Protein AF-0000000078679026 (afdb_homodimer)

Foldseek 3Di:
DWWWKWKAQAFPRDHDIDIDTAKWQFPQPDWHFQWIKMATAWAKKWWAQAGRRDHAIDIDAHGIDRTDGQPPPPPPPDDDDDPDRPRDRDGHGTGIMHRFGHDLDFWKKWFAQAFPRDHDIDMDGFWWQFPDDPPDFRFTAWMATQDAKKWWAQAGRNDHDIFIDHGDIGGGPVSRPDPGRGTTTMHGHGTDFAEFAAALQWWKWWAQAFQRDHDIAIDRFWDQFLQDDPPPPVDPDPPVRDRHPFTFWMATQHAKKKWAQDGRRAHAIFTDYHGIGRGPVSRPDPGRGTTIMGGDRFDAPQWWKWFFQAFQRPPPTGFDIDRFWDQFQVVVVGDQFTFKMATQGAKKWFAQDGSRDHGIFIDHHDIGRGPVSRRDPGRGTTIMGGYHYPVVPDFQFWWKKFAQAFQRDHDIDIDGAWFQFDDPPGFGFWMATRGAKKKWALDGRRDDFIFIDDHDTGRGNVSSQDPDSPRGTTTMHTDDDFQWQWKKWFAQDFQRDHDIDMDRFWFQFQVVVVHFFFTFWMFTQGAKKKWALAGRRHHTIDIDHGDTGRGVCVVRVRGGTTIMGGDDDDKFKKWKAQPPVRFIWFWDDDPVCQLPIFTFGHHDPVDQRRIWIRDNQWIAGSVGRQWTKAWNDPDDAAFTGIGIDNPPPDPGWGWGADPQAWIATPVHRQWTWFQCADDDPRRGGIGIHGDDPPDSRRGIDMDTD/DWWWKWKAQDFPRDHDIDIDTAKWQFDQPDWHFQWIKMATAWAKKWWAQAGRRDHAIDIDAHGIDRTDGQPPPPPPPDDDDDPDSPRDRDGHGTGIMHRFGHDLDFWKKWFAQAFPRDHDIDMDGFWWQFPDDPPDFRFGAWMATQDAKKWWAQAGRNDHDIFIDHGDIGRGPVSRPDPGRGTTTMHGHGTDFAEFAAALQWWKWWAQAFQRDHDIAIDRFWDQFLQDDPPPPVDDDPPVRDRHPFTFWMATQHAKKKWAQDGRRAHAIFTDYHGIGRGPVSRPDPGRGTTIMGGDRFDAPQWWKWFFQAFQRPPVTGFDIDRFWDQFQVVVVGDQQTFKMATQHAKKWFAQDGSNDHGIFIDHHDIGRGPVSRRDPGRGTTIMGGYHYPVVPDFQFWWKKFAQAFQRDHDIDIDRAWFQFDDPPGFGFWMATRGAKKKWALDGRRDDFIFIDDHDTGRGNVSSQDPDSPRGTTTMHTDDDFQWQWKKWFAQDFQRDHDIDMDRFWDQFQVVVVHFFFTFWMFTQGAKKKWALAGRRHHTIDIDHGDTGRGVCVVRVRGGTTIMGGDDDDKFKKWKAQPPVRFIWFWDDDPVCQLPIFTFGHHDPVDQRRIWIRDNQWIAGSVGRQWTKAWNDPDDDAFTGIGIDNPPVDPGWGWGADPQAWIATPVHRQWTWFQCADPDPRRGGIGIHGDDPPDSRRGIDMDTD

Radius of gyration: 40.66 Å; Cα contacts (8 Å, |Δi|>4): 3890; chains: 2; bounding box: 80×134×99 Å

Nearest PDB structures (foldseek):
  6fd8-assembly1_A  TM=9.374E-01  e=1.494E-13  Homo sapiens
  7n37-assembly1_A  TM=9.014E-01  e=2.700E-13  Homo sapiens
  7n39-assembly2_B  TM=5.001E-01  e=2.108E-14  Homo sapiens
  1zwo-assembly1_A  TM=4.828E-01  e=8.263E-14  Mus musculus
  7n38-assembly1_A  TM=4.940E-01  e=3.391E-13  Homo sapiens

Structure (mmCIF, N/CA/C/O backbone):
data_AF-0000000078679026-model_v1
#
loop_
_entity.id
_entity.type
_entity.pdbx_description
1 polymer "Beta/gamma crystallin 'Greek key' domain-containing protein"
#
loop_
_atom_site.group_PDB
_atom_site.id
_atom_site.type_symbol
_atom_site.label_atom_id
_atom_site.label_alt_id
_atom_site.label_comp_id
_atom_site.label_asym_id
_atom_site.label_entity_id
_atom_site.label_seq_id
_atom_site.pdbx_PDB_ins_code
_atom_site.Cartn_x
_atom_site.Cartn_y
_atom_site.Cartn_z
_atom_site.occupancy
_atom_site.B_iso_or_equiv
_atom_site.auth_seq_id
_atom_site.auth_comp_id
_atom_site.auth_asym_id
_atom_site.auth_atom_id
_atom_site.pdbx_PDB_model_num
ATOM 1 N N . ARG A 1 1 ? 1.702 41.5 11.375 1 86.31 1 ARG A N 1
ATOM 2 C CA . ARG A 1 1 ? 0.765 40.375 11.43 1 86.31 1 ARG A CA 1
ATOM 3 C C . ARG A 1 1 ? -0.633 40.844 11.812 1 86.31 1 ARG A C 1
ATOM 5 O O . ARG A 1 1 ? -0.782 41.781 12.609 1 86.31 1 ARG A O 1
ATOM 12 N N . PRO A 1 2 ? -1.555 40.25 11.188 1 88.06 2 PRO A N 1
ATOM 13 C CA . PRO A 1 2 ? -2.908 40.688 11.539 1 88.06 2 PRO A CA 1
ATOM 14 C C . PRO A 1 2 ? -3.328 40.219 12.938 1 88.06 2 PRO A C 1
ATOM 16 O O . PRO A 1 2 ? -2.941 39.156 13.391 1 88.06 2 PRO A O 1
ATOM 19 N N . GLY A 1 3 ? -4.027 41.125 13.617 1 88.38 3 GLY A N 1
ATOM 20 C CA . GLY A 1 3 ? -4.484 40.781 14.953 1 88.38 3 GLY A CA 1
ATOM 21 C C . GLY A 1 3 ? -5.926 40.312 14.992 1 88.38 3 GLY A C 1
ATOM 22 O O . GLY A 1 3 ? -6.727 40.688 14.133 1 88.38 3 GLY A O 1
ATOM 23 N N . LYS A 1 4 ? -6.18 39.5 15.961 1 90.69 4 LYS A N 1
ATOM 24 C CA . LYS A 1 4 ? -7.539 39 16.188 1 90.69 4 LYS A CA 1
ATOM 25 C C . LYS A 1 4 ? -7.773 38.688 17.656 1 90.69 4 LYS A C 1
ATOM 27 O O . LYS A 1 4 ? -6.996 37.938 18.266 1 90.69 4 LYS A O 1
ATOM 32 N N . MET A 1 5 ? -8.789 39.312 18.188 1 91.62 5 MET A N 1
ATOM 33 C CA . MET A 1 5 ? -9.18 39.062 19.562 1 91.62 5 MET A CA 1
ATOM 34 C C . MET A 1 5 ? -10.703 38.969 19.688 1 91.62 5 MET A C 1
ATOM 36 O O . MET A 1 5 ? -11.43 39.656 18.969 1 91.62 5 MET A O 1
ATOM 40 N N . VAL A 1 6 ? -11.141 38.125 20.578 1 91.56 6 VAL A N 1
ATOM 41 C CA . VAL A 1 6 ? -12.578 37.969 20.812 1 91.56 6 VAL A CA 1
ATOM 42 C C . VAL A 1 6 ? -12.898 38.25 22.281 1 91.56 6 VAL A C 1
ATOM 44 O O . VAL A 1 6 ? -12.328 37.594 23.172 1 91.56 6 VAL A O 1
ATOM 47 N N . ILE A 1 7 ? -13.758 39.156 22.516 1 92.56 7 ILE A N 1
ATOM 48 C CA . ILE A 1 7 ? -14.188 39.5 23.859 1 92.56 7 ILE A CA 1
ATOM 49 C C . ILE A 1 7 ? -15.578 38.906 24.125 1 92.56 7 ILE A C 1
ATOM 51 O O . ILE A 1 7 ? -16.5 39.156 23.344 1 92.56 7 ILE A O 1
ATOM 55 N N . TYR A 1 8 ? -15.594 38.25 25.219 1 91.44 8 TYR A N 1
ATOM 56 C CA . TYR A 1 8 ? -16.875 37.656 25.578 1 91.44 8 TYR A CA 1
ATOM 57 C C . TYR A 1 8 ? -17.516 38.438 26.719 1 91.44 8 TYR A C 1
ATOM 59 O O . TYR A 1 8 ? -16.844 38.844 27.672 1 91.44 8 TYR A O 1
ATOM 67 N N . GLU A 1 9 ? -18.734 38.531 26.672 1 89.5 9 GLU A N 1
ATOM 68 C CA . GLU A 1 9 ? -19.5 39.312 27.641 1 89.5 9 GLU A CA 1
ATOM 69 C C . GLU A 1 9 ? -19.422 38.719 29.031 1 89.5 9 GLU A C 1
ATOM 71 O O . GLU A 1 9 ? -19.422 39.438 30.031 1 89.5 9 GLU A O 1
ATOM 76 N N . HIS A 1 10 ? -19.375 37.406 29.078 1 87.44 10 HIS A N 1
ATOM 77 C CA . HIS A 1 10 ? -19.391 36.75 30.375 1 87.44 10 HIS A CA 1
ATOM 78 C C . HIS A 1 10 ? -18.047 36.062 30.641 1 87.44 10 HIS A C 1
ATOM 80 O O . HIS A 1 10 ? -17.219 35.938 29.75 1 87.44 10 HIS A O 1
ATOM 86 N N . ALA A 1 11 ? -17.984 35.625 31.922 1 84.06 11 ALA A N 1
ATOM 87 C CA . ALA A 1 11 ? -16.828 34.812 32.312 1 84.06 11 ALA A CA 1
ATOM 88 C C . ALA A 1 11 ? -16.922 33.438 31.672 1 84.06 11 ALA A C 1
ATOM 90 O O . ALA A 1 11 ? -18 33 31.266 1 84.06 11 ALA A O 1
ATOM 91 N N . GLN A 1 12 ? -15.859 32.781 31.484 1 82.44 12 GLN A N 1
ATOM 92 C CA . GLN A 1 12 ? -15.773 31.422 30.969 1 82.44 12 GLN A CA 1
ATOM 93 C C . GLN A 1 12 ? -16.234 31.359 29.531 1 82.44 12 GLN A C 1
ATOM 95 O O . GLN A 1 12 ? -16.938 30.422 29.141 1 82.44 12 GLN A O 1
ATOM 100 N N . PHE A 1 13 ? -16.094 32.469 28.812 1 84.38 13 PHE A N 1
ATOM 101 C CA . PHE A 1 13 ? -16.281 32.562 27.359 1 84.38 13 PHE A CA 1
ATOM 102 C C . PHE A 1 13 ? -17.75 32.406 27 1 84.38 13 PHE A C 1
ATOM 104 O O . PHE A 1 13 ? -18.078 31.781 25.984 1 84.38 13 PHE A O 1
ATOM 111 N N . GLY A 1 14 ? -18.594 32.781 27.906 1 82.56 14 GLY A N 1
ATOM 112 C CA . GLY A 1 14 ? -20.031 32.75 27.656 1 82.56 14 GLY A CA 1
ATOM 113 C C . GLY A 1 14 ? -20.594 34.094 27.203 1 82.56 14 GLY A C 1
ATOM 114 O O . GLY A 1 14 ? -19.891 35.094 27.234 1 82.56 14 GLY A O 1
ATOM 115 N N . GLY A 1 15 ? -21.703 34.062 26.562 1 84.62 15 GLY A N 1
ATOM 116 C CA . GLY A 1 15 ? -22.406 35.281 26.172 1 84.62 15 GLY A CA 1
ATOM 117 C C . GLY A 1 15 ? -22.109 35.719 24.75 1 84.62 15 GLY A C 1
ATOM 118 O O . GLY A 1 15 ? -21.719 34.875 23.906 1 84.62 15 GLY A O 1
ATOM 119 N N . GLU A 1 16 ? -22.312 37 24.547 1 88.88 16 GLU A N 1
ATOM 120 C CA . GLU A 1 16 ? -22.078 37.531 23.219 1 88.88 16 GLU A CA 1
ATOM 121 C C . GLU A 1 16 ? -20.594 37.75 22.953 1 88.88 16 GLU A C 1
ATOM 123 O O . GLU A 1 16 ? -19.859 38.156 23.844 1 88.88 16 GLU A O 1
ATOM 128 N N . ALA A 1 17 ? -20.219 37.375 21.781 1 90.56 17 ALA A N 1
ATOM 129 C CA . ALA A 1 17 ? -18.797 37.5 21.422 1 90.56 17 ALA A CA 1
ATOM 130 C C . ALA A 1 17 ? -18.578 38.656 20.484 1 90.56 17 ALA A C 1
ATOM 132 O O . ALA A 1 17 ? -19.328 38.844 19.516 1 90.56 17 ALA A O 1
ATOM 133 N N . PHE A 1 18 ? -17.625 39.531 20.828 1 91.38 18 PHE A N 1
ATOM 134 C CA . PHE A 1 18 ? -17.203 40.656 20 1 91.38 18 PHE A CA 1
ATOM 135 C C . PHE A 1 18 ? -15.836 40.406 19.391 1 91.38 18 PHE A C 1
ATOM 137 O O . PHE A 1 18 ? -14.836 40.312 20.109 1 91.38 18 PHE A O 1
ATOM 144 N N . GLN A 1 19 ? -15.797 40.344 18.141 1 90.75 19 GLN A N 1
ATOM 145 C CA . GLN A 1 19 ? -14.523 40.125 17.469 1 90.75 19 GLN A CA 1
ATOM 146 C C . GLN A 1 19 ? -13.859 41.438 17.078 1 90.75 19 GLN A C 1
ATOM 148 O O . GLN A 1 19 ? -14.492 42.312 16.516 1 90.75 19 GLN A O 1
ATOM 153 N N . ILE A 1 20 ? -12.625 41.625 17.484 1 91.62 20 ILE A N 1
ATOM 154 C CA . ILE A 1 20 ? -11.859 42.844 17.203 1 91.62 20 ILE A CA 1
ATOM 155 C C . ILE A 1 20 ? -10.609 42.469 16.406 1 91.62 20 ILE A C 1
ATOM 157 O O . ILE A 1 20 ? -9.859 41.562 16.781 1 91.62 20 ILE A O 1
ATOM 161 N N . CYS A 1 21 ? -10.352 43.219 15.328 1 89.88 21 CYS A N 1
ATOM 162 C CA . CYS A 1 21 ? -9.203 42.906 14.484 1 89.88 21 CYS A CA 1
ATOM 163 C C . CYS A 1 21 ? -8.289 44.125 14.336 1 89.88 21 CYS A C 1
ATOM 165 O O . CYS A 1 21 ? -7.156 44 13.875 1 89.88 21 CYS A O 1
ATOM 167 N N . GLN A 1 22 ? -8.828 45.188 14.727 1 87.44 22 GLN A N 1
ATOM 168 C CA . GLN A 1 22 ? -8.062 46.438 14.594 1 87.44 22 GLN A CA 1
ATOM 169 C C . GLN A 1 22 ? -8.234 47.312 15.828 1 87.44 22 GLN A C 1
ATOM 171 O O . GLN A 1 22 ? -8.969 46.969 16.75 1 87.44 22 GLN A O 1
ATOM 176 N N . ASP A 1 23 ? -7.477 48.406 15.781 1 91.06 23 ASP A N 1
ATOM 177 C CA . ASP A 1 23 ? -7.574 49.375 16.875 1 91.06 23 ASP A CA 1
ATOM 178 C C . ASP A 1 23 ? -8.984 49.969 16.969 1 91.06 23 ASP A C 1
ATOM 180 O O . ASP A 1 23 ? -9.617 50.219 15.938 1 91.06 23 ASP A O 1
ATOM 184 N N . VAL A 1 24 ? -9.43 50.031 18.172 1 93.06 24 VAL A N 1
ATOM 185 C CA . VAL A 1 24 ? -10.734 50.625 18.422 1 93.06 24 VAL A CA 1
ATOM 186 C C . VAL A 1 24 ? -10.578 51.844 19.344 1 93.06 24 VAL A C 1
ATOM 188 O O . VAL A 1 24 ? -10.234 51.719 20.516 1 93.06 24 VAL A O 1
ATOM 191 N N . GLU A 1 25 ? -10.852 52.938 18.875 1 93.31 25 GLU A N 1
ATOM 192 C CA . GLU A 1 25 ? -10.664 54.188 19.625 1 93.31 25 GLU A CA 1
ATOM 193 C C . GLU A 1 25 ? -11.758 54.344 20.688 1 93.31 25 GLU A C 1
ATOM 195 O O . GLU A 1 25 ? -11.523 54.906 21.75 1 93.31 25 GLU A O 1
ATOM 200 N N . ASN A 1 26 ? -12.883 54 20.281 1 93.19 26 ASN A N 1
ATOM 201 C CA . ASN A 1 26 ? -14 54.062 21.219 1 93.19 26 ASN A CA 1
ATOM 202 C C . ASN A 1 26 ? -14.75 52.75 21.328 1 93.19 26 ASN A C 1
ATOM 204 O O . ASN A 1 26 ? -15.531 52.406 20.438 1 93.19 26 ASN A O 1
ATOM 208 N N . ALA A 1 27 ? -14.555 52.031 22.328 1 90.5 27 ALA A N 1
ATOM 209 C CA . ALA A 1 27 ? -15.188 50.719 22.531 1 90.5 27 ALA A CA 1
ATOM 210 C C . ALA A 1 27 ? -16.219 50.781 23.641 1 90.5 27 ALA A C 1
ATOM 212 O O . ALA A 1 27 ? -16.609 49.75 24.203 1 90.5 27 ALA A O 1
ATOM 213 N N . THR A 1 28 ? -16.734 51.875 23.969 1 89.12 28 THR A N 1
ATOM 214 C CA . THR A 1 28 ? -17.641 52.062 25.094 1 89.12 28 THR A CA 1
ATOM 215 C C . THR A 1 28 ? -19.016 51.469 24.766 1 89.12 28 THR A C 1
ATOM 217 O O . THR A 1 28 ? -19.812 51.219 25.656 1 89.12 28 THR A O 1
ATOM 220 N N . THR A 1 29 ? -19.25 51.281 23.547 1 87.69 29 THR A N 1
ATOM 221 C CA . THR A 1 29 ? -20.562 50.781 23.125 1 87.69 29 THR A CA 1
ATOM 222 C C . THR A 1 29 ? -20.703 49.312 23.453 1 87.69 29 THR A C 1
ATOM 224 O O . THR A 1 29 ? -21.812 48.781 23.438 1 87.69 29 THR A O 1
ATOM 227 N N . MET A 1 30 ? -19.688 48.719 23.859 1 89.25 30 MET A N 1
ATOM 228 C CA . MET A 1 30 ? -19.766 47.281 24.156 1 89.25 30 MET A CA 1
ATOM 229 C C . MET A 1 30 ? -20.344 47.062 25.531 1 89.25 30 MET A C 1
ATOM 231 O O . MET A 1 30 ? -19.844 47.562 26.531 1 89.25 30 MET A O 1
ATOM 235 N N . LYS A 1 31 ? -21.359 46.312 25.656 1 87.25 31 LYS A N 1
ATOM 236 C CA . LYS A 1 31 ? -21.969 46 26.938 1 87.25 31 LYS A CA 1
ATOM 237 C C . LYS A 1 31 ? -21.359 44.719 27.516 1 87.25 31 LYS A C 1
ATOM 239 O O . LYS A 1 31 ? -21.5 43.625 26.938 1 87.25 31 LYS A O 1
ATOM 244 N N . LEU A 1 32 ? -20.688 44.938 28.656 1 90.19 32 LEU A N 1
ATOM 245 C CA . LEU A 1 32 ? -20 43.812 29.25 1 90.19 32 LEU A CA 1
ATOM 246 C C . LEU A 1 32 ? -20.422 43.625 30.703 1 90.19 32 LEU A C 1
ATOM 248 O O . LEU A 1 32 ? -21 44.531 31.312 1 90.19 32 LEU A O 1
ATOM 252 N N . CYS A 1 33 ? -20.188 42.469 31.172 1 87.62 33 CYS A N 1
ATOM 253 C CA . CYS A 1 33 ? -20.438 42.156 32.562 1 87.62 33 CYS A CA 1
ATOM 254 C C . CYS A 1 33 ? -19.234 42.5 33.438 1 87.62 33 CYS A C 1
ATOM 256 O O . CYS A 1 33 ? -18.203 42.906 32.938 1 87.62 33 CYS A O 1
ATOM 258 N N . PRO A 1 34 ? -19.359 42.5 34.719 1 86.19 34 PRO A N 1
ATOM 259 C CA . PRO A 1 34 ? -18.25 42.875 35.625 1 86.19 34 PRO A CA 1
ATOM 260 C C . PRO A 1 34 ? -17.047 41.938 35.438 1 86.19 34 PRO A C 1
ATOM 262 O O . PRO A 1 34 ? -15.898 42.375 35.625 1 86.19 34 PRO A O 1
ATOM 265 N N . VAL A 1 35 ? -17.375 40.719 35.125 1 89 35 VAL A N 1
ATOM 266 C CA . VAL A 1 35 ? -16.312 39.781 34.812 1 89 35 VAL A CA 1
ATOM 267 C C . VAL A 1 35 ? -16.453 39.25 33.406 1 89 35 VAL A C 1
ATOM 269 O O . VAL A 1 35 ? -17.531 38.75 33.031 1 89 35 VAL A O 1
ATOM 272 N N . ILE A 1 36 ? -15.336 39.5 32.656 1 89.69 36 ILE A N 1
ATOM 273 C CA . ILE A 1 36 ? -15.414 39.125 31.25 1 89.69 36 ILE A CA 1
ATOM 274 C C . ILE A 1 36 ? -14.32 38.094 30.953 1 89.69 36 ILE A C 1
ATOM 276 O O . ILE A 1 36 ? -13.453 37.844 31.781 1 89.69 36 ILE A O 1
ATOM 280 N N . SER A 1 37 ? -14.484 37.5 29.828 1 91 37 SER A N 1
ATOM 281 C CA . SER A 1 37 ? -13.461 36.594 29.312 1 91 37 SER A CA 1
ATOM 282 C C . SER A 1 37 ? -13.023 37 27.906 1 91 37 SER A C 1
ATOM 284 O O . SER A 1 37 ? -13.82 37.531 27.125 1 91 37 SER A O 1
ATOM 286 N N . VAL A 1 38 ? -11.742 36.906 27.688 1 91 38 VAL A N 1
ATOM 287 C CA . VAL A 1 38 ? -11.188 37.344 26.406 1 91 38 VAL A CA 1
ATOM 288 C C . VAL A 1 38 ? -10.305 36.219 25.844 1 91 38 VAL A C 1
ATOM 290 O O . VAL A 1 38 ? -9.594 35.531 26.578 1 91 38 VAL A O 1
ATOM 293 N N . LYS A 1 39 ? -10.43 36.031 24.562 1 89.25 39 LYS A N 1
ATOM 294 C CA . LYS A 1 39 ? -9.547 35.125 23.859 1 89.25 39 LYS A CA 1
ATOM 295 C C . LYS A 1 39 ? -8.742 35.844 22.781 1 89.25 39 LYS A C 1
ATOM 297 O O . LYS A 1 39 ? -9.297 36.312 21.781 1 89.25 39 LYS A O 1
ATOM 302 N N . VAL A 1 40 ? -7.496 35.938 23.047 1 90.31 40 VAL A N 1
ATOM 303 C CA . VAL A 1 40 ? -6.621 36.562 22.062 1 90.31 40 VAL A CA 1
ATOM 304 C C . VAL A 1 40 ? -6.043 35.469 21.141 1 90.31 40 VAL A C 1
ATOM 306 O O . VAL A 1 40 ? -5.332 34.594 21.594 1 90.31 40 VAL A O 1
ATOM 309 N N . ILE A 1 41 ? -6.293 35.562 19.938 1 86.19 41 ILE A N 1
ATOM 310 C CA . ILE A 1 41 ? -5.844 34.562 18.969 1 86.19 41 ILE A CA 1
ATOM 311 C C . ILE A 1 41 ? -4.5 34.969 18.375 1 86.19 41 ILE A C 1
ATOM 313 O O . ILE A 1 41 ? -3.582 34.156 18.266 1 86.19 41 ILE A O 1
ATOM 317 N N . ARG A 1 42 ? -4.453 36.219 17.969 1 89 42 ARG A N 1
ATOM 318 C CA . ARG A 1 42 ? -3.221 36.719 17.375 1 89 42 ARG A CA 1
ATOM 319 C C . ARG A 1 42 ? -2.908 38.125 17.859 1 89 42 ARG A C 1
ATOM 321 O O . ARG A 1 42 ? -3.791 39 17.891 1 89 42 ARG A O 1
ATOM 328 N N . GLY A 1 43 ? -1.651 38.281 18.25 1 88.12 43 GLY A N 1
ATOM 329 C CA . GLY A 1 43 ? -1.19 39.594 18.672 1 88.12 43 GLY A CA 1
ATOM 330 C C . GLY A 1 43 ? -1.336 39.844 20.156 1 88.12 43 GLY A C 1
ATOM 331 O O . GLY A 1 43 ? -1.94 39.031 20.859 1 88.12 43 GLY A O 1
ATOM 332 N N . CYS A 1 44 ? -0.708 40.969 20.562 1 92.12 44 CYS A N 1
ATOM 333 C CA . CYS A 1 44 ? -0.874 41.438 21.938 1 92.12 44 CYS A CA 1
ATOM 334 C C . CYS A 1 44 ? -1.688 42.719 21.984 1 92.12 44 CYS A C 1
ATOM 336 O O . CYS A 1 44 ? -1.484 43.625 21.156 1 92.12 44 CYS A O 1
ATOM 338 N N . TRP A 1 45 ? -2.6 42.719 22.922 1 93.25 45 TRP A N 1
ATOM 339 C CA . TRP A 1 45 ? -3.574 43.781 22.922 1 93.25 45 TRP A CA 1
ATOM 340 C C . TRP A 1 45 ? -3.568 44.531 24.25 1 93.25 45 TRP A C 1
ATOM 342 O O . TRP A 1 45 ? -3.18 43.969 25.281 1 93.25 45 TRP A O 1
ATOM 352 N N . LEU A 1 46 ? -3.945 45.781 24.234 1 93.88 46 LEU A N 1
ATOM 353 C CA . LEU A 1 46 ? -4.086 46.625 25.422 1 93.88 46 LEU A CA 1
ATOM 354 C C . LEU A 1 46 ? -5.5 47.188 25.531 1 93.88 46 LEU A C 1
ATOM 356 O O . LEU A 1 46 ? -6.051 47.688 24.547 1 93.88 46 LEU A O 1
ATOM 360 N N . LEU A 1 47 ? -6.09 47 26.656 1 93.12 47 LEU A N 1
ATOM 361 C CA . LEU A 1 47 ? -7.391 47.594 26.953 1 93.12 47 LEU A CA 1
ATOM 362 C C . LEU A 1 47 ? -7.238 48.875 27.797 1 93.12 47 LEU A C 1
ATOM 364 O O . LEU A 1 47 ? -6.531 48.844 28.797 1 93.12 47 LEU A O 1
ATOM 368 N N . TYR A 1 48 ? -7.883 49.906 27.344 1 92.5 48 TYR A N 1
ATOM 369 C CA . TYR A 1 48 ? -7.785 51.188 28.047 1 92.5 48 TYR A CA 1
ATOM 370 C C . TYR A 1 48 ? -9.102 51.5 28.734 1 92.5 48 TYR A C 1
ATOM 372 O O . TYR A 1 48 ? -10.18 51.188 28.234 1 92.5 48 TYR A O 1
ATOM 380 N N . GLU A 1 49 ? -9.016 52.156 29.75 1 89.38 49 GLU A N 1
ATOM 381 C CA . GLU A 1 49 ? -10.164 52.562 30.562 1 89.38 49 GLU A CA 1
ATOM 382 C C . GLU A 1 49 ? -11 53.625 29.859 1 89.38 49 GLU A C 1
ATOM 384 O O . GLU A 1 49 ? -12.234 53.594 29.938 1 89.38 49 GLU A O 1
ATOM 389 N N . LYS A 1 50 ? -10.406 54.531 29.203 1 92 50 LYS A N 1
ATOM 390 C CA . LYS A 1 50 ? -11.094 55.656 28.547 1 92 50 LYS A CA 1
ATOM 391 C C . LYS A 1 50 ? -10.906 55.594 27.031 1 92 50 LYS A C 1
ATOM 393 O O . LYS A 1 50 ? -9.992 54.938 26.547 1 92 50 LYS A O 1
ATOM 398 N N . PRO A 1 51 ? -11.844 56.25 26.438 1 93.19 51 PRO A N 1
ATOM 399 C CA . PRO A 1 51 ? -11.672 56.344 24.984 1 93.19 51 PRO A CA 1
ATOM 400 C C . PRO A 1 51 ? -10.438 57.156 24.578 1 93.19 51 PRO A C 1
ATOM 402 O O . PRO A 1 51 ? -9.984 58 25.328 1 93.19 51 PRO A O 1
ATOM 405 N N . GLY A 1 52 ? -9.859 56.875 23.484 1 92.88 52 GLY A N 1
ATOM 406 C CA . GLY A 1 52 ? -8.68 57.562 23 1 92.88 52 GLY A CA 1
ATOM 407 C C . GLY A 1 52 ? -7.383 57.031 23.562 1 92.88 52 GLY A C 1
ATOM 408 O O . GLY A 1 52 ? -6.43 57.781 23.781 1 92.88 52 GLY A O 1
ATOM 409 N N . PHE A 1 53 ? -7.398 55.844 23.938 1 92.25 53 PHE A N 1
ATOM 410 C CA . PHE A 1 53 ? -6.23 55.156 24.453 1 92.25 53 PHE A CA 1
ATOM 411 C C . PHE A 1 53 ? -5.652 55.844 25.672 1 92.25 53 PHE A C 1
ATOM 413 O O . PHE A 1 53 ? -4.445 56.094 25.734 1 92.25 53 PHE A O 1
ATOM 420 N N . GLN A 1 54 ? -6.59 56.219 26.516 1 88.56 54 GLN A N 1
ATOM 421 C CA . GLN A 1 54 ? -6.184 56.906 27.734 1 88.56 54 GLN A CA 1
ATOM 422 C C . GLN A 1 54 ? -6.648 56.156 28.984 1 88.56 54 GLN A C 1
ATOM 424 O O . GLN A 1 54 ? -7.5 55.281 28.891 1 88.56 54 GLN A O 1
ATOM 429 N N . GLY A 1 55 ? -5.875 56.406 30.125 1 85.31 55 GLY A N 1
ATOM 430 C CA . GLY A 1 55 ? -6.254 55.812 31.391 1 85.31 55 GLY A CA 1
ATOM 431 C C . GLY A 1 55 ? -5.426 54.594 31.766 1 85.31 55 GLY A C 1
ATOM 432 O O . GLY A 1 55 ? -4.328 54.406 31.234 1 85.31 55 GLY A O 1
ATOM 433 N N . ARG A 1 56 ? -6.023 53.75 32.688 1 87.75 56 ARG A N 1
ATOM 434 C CA . ARG A 1 56 ? -5.34 52.531 33.094 1 87.75 56 ARG A CA 1
ATOM 435 C C . ARG A 1 56 ? -5.418 51.438 32.031 1 87.75 56 ARG A C 1
ATOM 437 O O . ARG A 1 56 ? -6.352 51.438 31.219 1 87.75 56 ARG A O 1
ATOM 444 N N . VAL A 1 57 ? -4.426 50.719 32.094 1 89.69 57 VAL A N 1
ATOM 445 C CA . VAL A 1 57 ? -4.285 49.781 30.969 1 89.69 57 VAL A CA 1
ATOM 446 C C . VAL A 1 57 ? -4.254 48.344 31.469 1 89.69 57 VAL A C 1
ATOM 448 O O . VAL A 1 57 ? -3.729 48.062 32.562 1 89.69 57 VAL A O 1
ATOM 451 N N . ILE A 1 58 ? -4.914 47.438 30.719 1 89.38 58 ILE A N 1
ATOM 452 C CA . ILE A 1 58 ? -4.816 45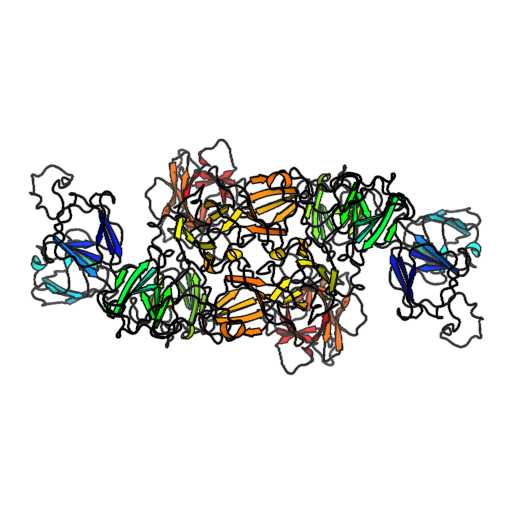.969 30.891 1 89.38 58 ILE A CA 1
ATOM 453 C C . ILE A 1 58 ? -4.133 45.344 29.688 1 89.38 58 ILE A C 1
ATOM 455 O O . ILE A 1 58 ? -4.547 45.562 28.547 1 89.38 58 ILE A O 1
ATOM 459 N N . ALA A 1 59 ? -3.117 44.656 29.953 1 91.5 59 ALA A N 1
ATOM 460 C CA . ALA A 1 59 ? -2.371 44 28.875 1 91.5 59 ALA A CA 1
ATOM 461 C C . ALA A 1 59 ? -2.811 42.562 28.688 1 91.5 59 ALA A C 1
ATOM 463 O O . ALA A 1 59 ? -3.016 41.844 29.672 1 91.5 59 ALA A O 1
ATOM 464 N N . LEU A 1 60 ? -3.045 42.219 27.422 1 91.5 60 LEU A N 1
ATOM 465 C CA . LEU A 1 60 ? -3.473 40.844 27.078 1 91.5 60 LEU A CA 1
ATOM 466 C C . LEU A 1 60 ? -2.479 40.188 26.141 1 91.5 60 LEU A C 1
ATOM 468 O O . LEU A 1 60 ? -2.088 40.781 25.125 1 91.5 60 LEU A O 1
ATOM 472 N N . GLU A 1 61 ? -2.047 39.031 26.484 1 89.31 61 GLU A N 1
ATOM 473 C CA . GLU A 1 61 ? -1.188 38.219 25.641 1 89.31 61 GLU A CA 1
ATOM 474 C C . GLU A 1 61 ? -1.995 37.156 24.891 1 89.31 61 GLU A C 1
ATOM 476 O O . GLU A 1 61 ? -3.199 37.031 25.109 1 89.31 61 GLU A O 1
ATOM 481 N N . GLU A 1 62 ? -1.308 36.5 23.984 1 88.12 62 GLU A N 1
ATOM 482 C CA . GLU A 1 62 ? -1.999 35.469 23.219 1 88.12 62 GLU A CA 1
ATOM 483 C C . GLU A 1 62 ? -2.434 34.312 24.109 1 88.12 62 GLU A C 1
ATOM 485 O O . GLU A 1 62 ? -1.678 33.875 24.984 1 88.12 62 GLU A O 1
ATOM 490 N N . GLY A 1 63 ? -3.689 33.906 23.859 1 83.25 63 GLY A N 1
ATOM 491 C CA . GLY A 1 63 ? -4.258 32.844 24.672 1 83.25 63 GLY A CA 1
ATOM 492 C C . GLY A 1 63 ? -5.574 33.219 25.312 1 83.25 63 GLY A C 1
ATOM 493 O O . GLY A 1 63 ? -6.035 34.344 25.188 1 83.25 63 GLY A O 1
ATOM 494 N N . PRO A 1 64 ? -6.125 32.281 25.969 1 85.5 64 PRO A N 1
ATOM 495 C CA . PRO A 1 64 ? -7.402 32.562 26.641 1 85.5 64 PRO A CA 1
ATOM 496 C C . PRO A 1 64 ? -7.223 33.156 28.031 1 85.5 64 PRO A C 1
ATOM 498 O O . PRO A 1 64 ? -6.316 32.75 28.766 1 85.5 64 PRO A O 1
ATOM 501 N N . THR A 1 65 ? -7.914 34.188 28.328 1 87.69 65 THR A N 1
ATOM 502 C CA . THR A 1 65 ? -8.039 34.75 29.656 1 87.69 65 THR A CA 1
ATOM 503 C C . THR A 1 65 ? -9.461 34.625 30.172 1 87.69 65 THR A C 1
ATOM 505 O O . THR A 1 65 ? -10.367 35.312 29.719 1 87.69 65 THR A O 1
ATOM 508 N N . GLU A 1 66 ? -9.586 33.844 31.094 1 84.06 66 GLU A N 1
ATOM 509 C CA . GLU A 1 66 ? -10.922 33.438 31.516 1 84.06 66 GLU A CA 1
ATOM 510 C C . GLU A 1 66 ? -11.586 34.531 32.375 1 84.06 66 GLU A C 1
ATOM 512 O O . GLU A 1 66 ? -12.805 34.688 32.344 1 84.06 66 GLU A O 1
ATOM 517 N N . GLN A 1 67 ? -10.742 35.125 33.219 1 83.88 67 GLN A N 1
ATOM 518 C CA . GLN A 1 67 ? -11.359 36.062 34.156 1 83.88 67 GLN A CA 1
ATOM 519 C C . GLN A 1 67 ? -10.648 37.406 34.156 1 83.88 67 GLN A C 1
ATOM 521 O O . GLN A 1 67 ? -9.461 37.469 34.5 1 83.88 67 GLN A O 1
ATOM 526 N N . ILE A 1 68 ? -11.312 38.344 33.688 1 85.31 68 ILE A N 1
ATOM 527 C CA . ILE A 1 68 ? -10.859 39.719 33.781 1 85.31 68 ILE A CA 1
ATOM 528 C C . ILE A 1 68 ? -11.883 40.531 34.531 1 85.31 68 ILE A C 1
ATOM 530 O O . ILE A 1 68 ? -12.984 40.812 34.031 1 85.31 68 ILE A O 1
ATOM 534 N N . ALA A 1 69 ? -11.5 40.781 35.719 1 81.69 69 ALA A N 1
ATOM 535 C CA . ALA A 1 69 ? -12.406 41.562 36.531 1 81.69 69 ALA A CA 1
ATOM 536 C C . ALA A 1 69 ? -12.203 43.062 36.312 1 81.69 69 ALA A C 1
ATOM 538 O O . ALA A 1 69 ? -11.141 43.5 35.875 1 81.69 69 ALA A O 1
ATOM 539 N N . ASN A 1 70 ? -13.25 43.812 36.531 1 77.75 70 ASN A N 1
ATOM 540 C CA . ASN A 1 70 ? -13.164 45.25 36.406 1 77.75 70 ASN A CA 1
ATOM 541 C C . ASN A 1 70 ? -12.211 45.844 37.438 1 77.75 70 ASN A C 1
ATOM 543 O O . ASN A 1 70 ? -12.578 46.031 38.594 1 77.75 70 ASN A O 1
ATOM 547 N N . MET A 1 71 ? -10.992 46.062 37.094 1 71.62 71 MET A N 1
ATOM 548 C CA . MET A 1 71 ? -9.953 46.562 38 1 71.62 71 MET A CA 1
ATOM 549 C C . MET A 1 71 ? -9.984 48.062 38.094 1 71.62 71 MET A C 1
ATOM 551 O O . MET A 1 71 ? -9.266 48.688 38.875 1 71.62 71 MET A O 1
ATOM 555 N N . TRP A 1 72 ? -10.812 48.75 37.344 1 73 72 TRP A N 1
ATOM 556 C CA . TRP A 1 72 ? -10.789 50.188 37.281 1 73 72 TRP A CA 1
ATOM 557 C C . TRP A 1 72 ? -11.758 50.812 38.281 1 73 72 TRP A C 1
ATOM 559 O O . TRP A 1 72 ? -11.766 52.031 38.469 1 73 72 TRP A O 1
ATOM 569 N N . VAL A 1 73 ? -12.586 50.062 38.812 1 65.62 73 VAL A N 1
ATOM 570 C CA . VAL A 1 73 ? -13.508 50.625 39.812 1 65.62 73 VAL A CA 1
ATOM 571 C C . VAL A 1 73 ? -12.789 50.844 41.125 1 65.62 73 VAL A C 1
ATOM 573 O O . VAL A 1 73 ? -12.039 49.969 41.594 1 65.62 73 VAL A O 1
ATOM 576 N N . ASP A 1 74 ? -12.562 52.094 41.438 1 57.59 74 ASP A N 1
ATOM 577 C CA . ASP A 1 74 ? -12 52.469 42.75 1 57.59 74 ASP A CA 1
ATOM 578 C C . ASP A 1 74 ? -12.609 51.625 43.875 1 57.59 74 ASP A C 1
ATOM 580 O O . ASP A 1 74 ? -13.828 51.594 44.031 1 57.59 74 ASP A O 1
ATOM 584 N N . GLN A 1 75 ? -12.164 50.531 44 1 49.31 75 GLN A N 1
ATOM 585 C CA . GLN A 1 75 ? -12.633 49.844 45.188 1 49.31 75 GLN A CA 1
ATOM 586 C C . GLN A 1 75 ? -12.68 50.75 46.406 1 49.31 75 GLN A C 1
ATOM 588 O O . GLN A 1 75 ? -11.672 51.375 46.75 1 49.31 75 GLN A O 1
ATOM 593 N N . GLU A 1 76 ? -13.703 51.406 46.594 1 43.62 76 GLU A N 1
ATOM 594 C CA . GLU A 1 76 ? -13.758 51.969 47.969 1 43.62 76 GLU A CA 1
ATOM 595 C C . GLU A 1 76 ? -13.086 51.031 48.969 1 43.62 76 GLU A C 1
ATOM 597 O O . GLU A 1 76 ? -13.367 49.844 49 1 43.62 76 GLU A O 1
ATOM 602 N N . THR A 1 77 ? -11.836 51.375 49.281 1 40.53 77 THR A N 1
ATOM 603 C CA . THR A 1 77 ? -11.203 50.75 50.438 1 40.53 77 THR A CA 1
ATOM 604 C C . THR A 1 77 ? -12.242 50.406 51.5 1 40.53 77 THR A C 1
ATOM 606 O O . THR A 1 77 ? -12.68 51.281 52.25 1 40.53 77 THR A O 1
ATOM 609 N N . GLY A 1 78 ? -13.328 49.875 51.188 1 36.62 78 GLY A N 1
ATOM 610 C CA . GLY A 1 78 ? -14.086 49.531 52.375 1 36.62 78 GLY A CA 1
ATOM 611 C C . GLY A 1 78 ? -13.219 48.969 53.5 1 36.62 78 GLY A C 1
ATOM 612 O O . GLY A 1 78 ? -12.031 48.719 53.281 1 36.62 78 GLY A O 1
ATOM 613 N N . THR A 1 79 ? -13.898 48.906 54.781 1 38.12 79 THR A N 1
ATOM 614 C CA . THR A 1 79 ? -13.492 48.469 56.094 1 38.12 79 THR A CA 1
ATOM 615 C C . THR A 1 79 ? -12.688 47.188 56.031 1 38.12 79 THR A C 1
ATOM 617 O O . THR A 1 79 ? -12.867 46.375 55.094 1 38.12 79 THR A O 1
ATOM 620 N N . SER A 1 80 ? -11.82 46.906 57.094 1 38.78 80 SER A N 1
ATOM 621 C CA . SER A 1 80 ? -10.828 45.969 57.531 1 38.78 80 SER A CA 1
ATOM 622 C C . SER A 1 80 ? -11.211 44.531 57.156 1 38.78 80 SER A C 1
ATOM 624 O O . SER A 1 80 ? -10.375 43.625 57.188 1 38.78 80 SER A O 1
ATOM 626 N N . GLY A 1 81 ? -12.406 44.062 57.562 1 36.59 81 GLY A N 1
ATOM 627 C CA . GLY A 1 81 ? -12.594 42.656 57.938 1 36.59 81 GLY A CA 1
ATOM 628 C C . GLY A 1 81 ? -12.617 41.719 56.75 1 36.59 81 GLY A C 1
ATOM 629 O O . GLY A 1 81 ? -12.68 40.5 56.938 1 36.59 81 GLY A O 1
ATOM 630 N N . GLN A 1 82 ? -13.555 41.969 55.75 1 39.94 82 GLN A N 1
ATOM 631 C CA . GLN A 1 82 ? -13.922 40.781 54.969 1 39.94 82 GLN A CA 1
ATOM 632 C C . GLN A 1 82 ? -12.852 40.469 53.938 1 39.94 82 GLN A C 1
ATOM 634 O O . GLN A 1 82 ? -12.32 41.344 53.281 1 39.94 82 GLN A O 1
ATOM 639 N N . LEU A 1 83 ? -12.281 39.219 53.969 1 41.84 83 LEU A N 1
ATOM 640 C CA . LEU A 1 83 ? -11.203 38.5 53.281 1 41.84 83 LEU A CA 1
ATOM 641 C C . LEU A 1 83 ? -11.258 38.781 51.781 1 41.84 83 LEU A C 1
ATOM 643 O O . LEU A 1 83 ? -10.227 39 51.156 1 41.84 83 LEU A O 1
ATOM 647 N N . MET A 1 84 ? -12.242 37.906 51.156 1 45.69 84 MET A N 1
ATOM 648 C CA . MET A 1 84 ? -12.125 37.781 49.719 1 45.69 84 MET A CA 1
ATOM 649 C C . MET A 1 84 ? -12.578 39.062 49 1 45.69 84 MET A C 1
ATOM 651 O O . MET A 1 84 ? -13.625 39.625 49.344 1 45.69 84 MET A O 1
ATOM 655 N N . PRO A 1 85 ? -11.781 39.875 48.5 1 49.91 85 PRO A N 1
ATOM 656 C CA . PRO A 1 85 ? -12.172 41.125 47.812 1 49.91 85 PRO A CA 1
ATOM 657 C C . PRO A 1 85 ? -13.477 40.969 47.031 1 49.91 85 PRO A C 1
ATOM 659 O O . PRO A 1 85 ? -13.711 39.938 46.406 1 49.91 85 PRO A O 1
ATOM 662 N N . PRO A 1 86 ? -14.633 41.5 47.438 1 52.84 86 PRO A N 1
ATOM 663 C CA . PRO A 1 86 ? -15.938 41.375 46.781 1 52.84 86 PRO A CA 1
ATOM 664 C C . PRO A 1 86 ? -15.844 41.5 45.281 1 52.84 86 PRO A C 1
ATOM 666 O O . PRO A 1 86 ? -15.008 42.25 44.781 1 52.84 86 PRO A O 1
ATOM 669 N N . VAL A 1 87 ? -16.328 40.5 44.469 1 58.25 87 VAL A N 1
ATOM 670 C CA . VAL A 1 87 ? -16.484 40.5 43.031 1 58.25 87 VAL A CA 1
ATOM 671 C C . VAL A 1 87 ? -17.156 41.812 42.594 1 58.25 87 VAL A C 1
ATOM 673 O O . VAL A 1 87 ? -18.203 42.188 43.125 1 58.25 87 VAL A O 1
ATOM 676 N N . PRO A 1 88 ? -16.469 42.719 42 1 63.88 88 PRO A N 1
ATOM 677 C CA . PRO A 1 88 ? -17.062 44 41.562 1 63.88 88 PRO A CA 1
ATOM 678 C C . PRO A 1 88 ? -18.391 43.812 40.844 1 63.88 88 PRO A C 1
ATOM 680 O O . PRO A 1 88 ? -18.578 42.844 40.125 1 63.88 88 PRO A O 1
ATOM 683 N N . THR A 1 89 ? -19.484 44.375 41.281 1 72.44 89 THR A N 1
ATOM 684 C CA . THR A 1 89 ? -20.828 44.312 40.719 1 72.44 89 THR A CA 1
ATOM 685 C C . THR A 1 89 ? -20.984 45.281 39.562 1 72.44 89 THR A C 1
ATOM 687 O O . THR A 1 89 ? -21.969 45.188 38.812 1 72.44 89 THR A O 1
ATOM 690 N N . THR A 1 90 ? -19.984 46.188 39.312 1 80.88 90 THR A N 1
ATOM 691 C CA . THR A 1 90 ? -20.141 47.156 38.25 1 80.88 90 THR A CA 1
ATOM 692 C C . THR A 1 90 ? -19.625 46.562 36.938 1 80.88 90 THR A C 1
ATOM 694 O O . THR A 1 90 ? -18.531 46 36.875 1 80.88 90 THR A O 1
ATOM 697 N N . PRO A 1 91 ? -20.469 46.812 36 1 86.06 91 PRO A N 1
ATOM 698 C CA . PRO A 1 91 ? -20.047 46.281 34.719 1 86.06 91 PRO A CA 1
ATOM 699 C C . PRO A 1 91 ? -1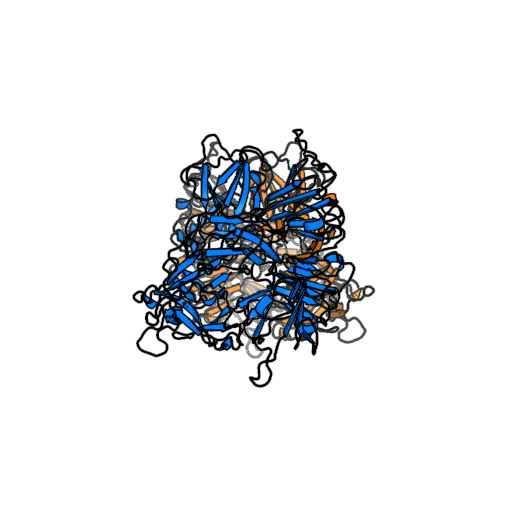8.75 46.906 34.188 1 86.06 91 PRO A C 1
ATOM 701 O O . PRO A 1 91 ? -18.5 48.094 34.469 1 86.06 91 PRO A O 1
ATOM 704 N N . LEU A 1 92 ? -18 46.156 33.562 1 86.81 92 LEU A N 1
ATOM 705 C CA . LEU A 1 92 ? -16.734 46.625 33 1 86.81 92 LEU A CA 1
ATOM 706 C C . LEU A 1 92 ? -16.969 47.406 31.719 1 86.81 92 LEU A C 1
ATOM 708 O O . LEU A 1 92 ? -17.672 46.969 30.812 1 86.81 92 LEU A O 1
ATOM 712 N N . VAL A 1 93 ? -16.5 48.625 31.688 1 88 93 VAL A N 1
ATOM 713 C CA . VAL A 1 93 ? -16.594 49.438 30.5 1 88 93 VAL A CA 1
ATOM 714 C C . VAL A 1 93 ? -15.195 49.688 29.922 1 88 93 VAL A C 1
ATOM 716 O O . VAL A 1 93 ? -14.336 50.281 30.562 1 88 93 VAL A O 1
ATOM 719 N N . ILE A 1 94 ? -15.016 49.188 28.672 1 90.81 94 ILE A N 1
ATOM 720 C CA . ILE A 1 94 ? -13.734 49.375 28 1 90.81 94 ILE A CA 1
ATOM 721 C C . ILE A 1 94 ? -13.781 50.656 27.156 1 90.81 94 ILE A C 1
ATOM 723 O O . ILE A 1 94 ? -14.672 50.844 26.328 1 90.81 94 ILE A O 1
ATOM 727 N N . GLY A 1 95 ? -12.859 51.5 27.312 1 91.19 95 GLY A N 1
ATOM 728 C CA . GLY A 1 95 ? -12.82 52.75 26.562 1 91.19 95 GLY A CA 1
ATOM 729 C C . GLY A 1 95 ? -12.281 52.562 25.156 1 91.19 95 GLY A C 1
ATOM 730 O O . GLY A 1 95 ? -12.898 53.031 24.188 1 91.19 95 GLY A O 1
ATOM 731 N N . SER A 1 96 ? -11.141 52.062 25.141 1 93.06 96 SER A N 1
ATOM 732 C CA . SER A 1 96 ? -10.5 51.844 23.844 1 93.06 96 SER A CA 1
ATOM 733 C C . SER A 1 96 ? -9.633 50.594 23.859 1 93.06 96 SER A C 1
ATOM 735 O O . SER A 1 96 ? -9.328 50.031 24.922 1 93.06 96 SER A O 1
ATOM 737 N N . ILE A 1 97 ? -9.359 50.062 22.672 1 94.38 97 ILE A N 1
ATOM 738 C CA . ILE A 1 97 ? -8.578 48.844 22.484 1 94.38 97 ILE A CA 1
ATOM 739 C C . ILE A 1 97 ? -7.5 49.062 21.422 1 94.38 97 ILE A C 1
ATOM 741 O O . ILE A 1 97 ? -7.781 49.625 20.359 1 94.38 97 ILE A O 1
ATOM 745 N N . ARG A 1 98 ? -6.352 48.688 21.75 1 93.5 98 ARG A N 1
ATOM 746 C CA . ARG A 1 98 ? -5.258 48.875 20.797 1 93.5 98 ARG A CA 1
ATOM 747 C C . ARG A 1 98 ? -4.426 47.625 20.625 1 93.5 98 ARG A C 1
ATOM 749 O O . ARG A 1 98 ? -4.168 46.906 21.594 1 93.5 98 ARG A O 1
ATOM 756 N N . LEU A 1 99 ? -4.074 47.375 19.359 1 91.69 99 LEU A N 1
ATOM 757 C CA . LEU A 1 99 ? -3.109 46.312 19.062 1 91.69 99 LEU A CA 1
ATOM 758 C C . LEU A 1 99 ? -1.683 46.812 19.297 1 91.69 99 LEU A C 1
ATOM 760 O O . LEU A 1 99 ? -1.124 47.5 18.453 1 91.69 99 LEU A O 1
ATOM 764 N N . ALA A 1 100 ? -1.093 46.375 20.375 1 88.62 100 ALA A N 1
ATOM 765 C CA . ALA A 1 100 ? 0.171 46.938 20.844 1 88.62 100 ALA A CA 1
ATOM 766 C C . ALA A 1 100 ? 1.357 46.281 20.141 1 88.62 100 ALA A C 1
ATOM 768 O O . ALA A 1 100 ? 2.328 46.938 19.797 1 88.62 100 ALA A O 1
ATOM 769 N N . VAL A 1 101 ? 1.33 45 20.078 1 86.62 101 VAL A N 1
ATOM 770 C CA . VAL A 1 101 ? 2.451 44.281 19.484 1 86.62 101 VAL A CA 1
ATOM 771 C C . VAL A 1 101 ? 1.967 43.469 18.281 1 86.62 101 VAL A C 1
ATOM 773 O O . VAL A 1 101 ? 1.107 42.594 18.406 1 86.62 101 VAL A O 1
ATOM 776 N N . LYS A 1 102 ? 2.537 43.75 17.109 1 80 102 LYS A N 1
ATOM 777 C CA . LYS A 1 102 ? 2.111 43.094 15.867 1 80 102 LYS A CA 1
ATOM 778 C C . LYS A 1 102 ? 3.268 42.375 15.211 1 80 102 LYS A C 1
ATOM 780 O O . LYS A 1 102 ? 3.082 41.688 14.188 1 80 102 LYS A O 1
ATOM 785 N N . ASP A 1 103 ? 4.414 42.5 15.734 1 78.75 103 ASP A N 1
ATOM 786 C CA . ASP A 1 103 ? 5.566 41.875 15.094 1 78.75 103 ASP A CA 1
ATOM 787 C C . ASP A 1 103 ? 6.504 41.281 16.141 1 78.75 103 ASP A C 1
ATOM 789 O O . ASP A 1 103 ? 6.227 41.312 17.344 1 78.75 103 ASP A O 1
ATOM 793 N N . TYR A 1 104 ? 7.562 40.656 15.625 1 80.62 104 TYR A N 1
ATOM 794 C CA . TYR A 1 104 ? 8.508 39.969 16.5 1 80.62 104 TYR A CA 1
ATOM 795 C C . TYR A 1 104 ? 9.711 40.844 16.812 1 80.62 104 TYR A C 1
ATOM 797 O O . TYR A 1 104 ? 10.797 40.344 17.094 1 80.62 104 TYR A O 1
ATOM 805 N N . SER A 1 105 ? 9.531 42.031 16.859 1 81.19 105 SER A N 1
ATOM 806 C CA . SER A 1 105 ? 10.641 42.938 17.156 1 81.19 105 SER A CA 1
ATOM 807 C C . SER A 1 105 ? 11.148 42.75 18.578 1 81.19 105 SER A C 1
ATOM 809 O O . SER A 1 105 ? 10.383 42.375 19.469 1 81.19 105 SER A O 1
ATOM 811 N N . ILE A 1 106 ? 12.367 42.969 18.781 1 81.88 106 ILE A N 1
ATOM 812 C CA . ILE A 1 106 ? 13.008 42.75 20.062 1 81.88 106 ILE A CA 1
ATOM 813 C C . ILE A 1 106 ? 12.664 43.875 21.016 1 81.88 106 ILE A C 1
ATOM 815 O O . ILE A 1 106 ? 12.945 45.062 20.719 1 81.88 106 ILE A O 1
ATOM 819 N N . PRO A 1 107 ? 12.062 43.531 22.031 1 88.25 107 PRO A N 1
ATOM 820 C CA . PRO A 1 107 ? 11.766 44.562 23.016 1 88.25 107 PRO A CA 1
ATOM 821 C C . PRO A 1 107 ? 12.992 44.969 23.812 1 88.25 107 PRO A C 1
ATOM 823 O O . PRO A 1 107 ? 13.875 44.156 24.094 1 88.25 107 PRO A O 1
ATOM 826 N N . GLN A 1 108 ? 13.109 46.344 24.141 1 92.19 108 GLN A N 1
ATOM 827 C CA . GLN A 1 108 ? 14.234 46.875 24.891 1 92.19 108 GLN A CA 1
ATOM 828 C C . GLN A 1 108 ? 13.766 47.938 25.875 1 92.19 108 GLN A C 1
ATOM 830 O O . GLN A 1 108 ? 12.992 48.812 25.531 1 92.19 108 GLN A O 1
ATOM 835 N N . ILE A 1 109 ? 14.18 47.719 27.141 1 92.75 109 ILE A N 1
ATOM 836 C CA . ILE A 1 109 ? 13.844 48.688 28.188 1 92.75 109 ILE A CA 1
ATOM 837 C C . ILE A 1 109 ? 15.102 49.031 29 1 92.75 109 ILE A C 1
ATOM 839 O O . ILE A 1 109 ? 15.961 48.188 29.203 1 92.75 109 ILE A O 1
ATOM 843 N N . ASP A 1 110 ? 15.289 50.312 29.391 1 93.62 110 ASP A N 1
ATOM 844 C CA . ASP A 1 110 ? 16.406 50.781 30.203 1 93.62 110 ASP A CA 1
ATOM 845 C C . ASP A 1 110 ? 15.93 51.281 31.562 1 93.62 110 ASP A C 1
ATOM 847 O O . ASP A 1 110 ? 15 52.094 31.641 1 93.62 110 ASP A O 1
ATOM 851 N N . LEU A 1 111 ? 16.531 50.75 32.562 1 92.5 111 LEU A N 1
ATOM 852 C CA . LEU A 1 111 ? 16.266 51.25 33.938 1 92.5 111 LEU A CA 1
ATOM 853 C C . LEU A 1 111 ? 17.406 52.094 34.438 1 92.5 111 LEU A C 1
ATOM 855 O O . LEU A 1 111 ? 18.578 51.688 34.406 1 92.5 111 LEU A O 1
ATOM 859 N N . PHE A 1 112 ? 17.031 53.312 34.938 1 92.12 112 PHE A N 1
ATOM 860 C CA . PHE A 1 112 ? 18.031 54.219 35.469 1 92.12 112 PHE A CA 1
ATOM 861 C C . PHE A 1 112 ? 17.922 54.312 36.969 1 92.12 112 PHE A C 1
ATOM 863 O O . PHE A 1 112 ? 16.828 54.312 37.531 1 92.12 112 PHE A O 1
ATOM 870 N N . ALA A 1 113 ? 18.969 54.469 37.656 1 88.81 113 ALA A N 1
ATOM 871 C CA . ALA A 1 113 ? 19 54.5 39.094 1 88.81 113 ALA A CA 1
ATOM 872 C C . ALA A 1 113 ? 18.453 55.812 39.656 1 88.81 113 ALA A C 1
ATOM 874 O O . ALA A 1 113 ? 17.922 55.844 40.781 1 88.81 113 ALA A O 1
ATOM 875 N N . GLU A 1 114 ? 18.594 56.875 38.906 1 89.06 114 GLU A N 1
ATOM 876 C CA . GLU A 1 114 ? 18.156 58.188 39.375 1 89.06 114 GLU A CA 1
ATOM 877 C C . GLU A 1 114 ? 17.016 58.719 38.5 1 89.06 114 GLU A C 1
ATOM 879 O O . GLU A 1 114 ? 16.641 58.094 37.531 1 89.06 114 GLU A O 1
ATOM 884 N N . MET A 1 115 ? 16.438 59.844 38.969 1 89.25 115 MET A N 1
ATOM 885 C CA . MET A 1 115 ? 15.297 60.438 38.25 1 89.25 115 MET A CA 1
ATOM 886 C C . MET A 1 115 ? 15.758 61.156 37 1 89.25 115 MET A C 1
ATOM 888 O O . MET A 1 115 ? 16.922 61.562 36.906 1 89.25 115 MET A O 1
ATOM 892 N N . ASN A 1 116 ? 14.945 61.25 36 1 87.69 116 ASN A N 1
ATOM 893 C CA . ASN A 1 116 ? 15.117 62 34.781 1 87.69 116 ASN A CA 1
ATOM 894 C C . ASN A 1 116 ? 16.234 61.438 33.906 1 87.69 116 ASN A C 1
ATOM 896 O O . ASN A 1 116 ? 17 62.188 33.281 1 87.69 116 ASN A O 1
ATOM 900 N N . GLY A 1 117 ? 16.453 60.156 33.969 1 81.81 117 GLY A N 1
ATOM 901 C CA . GLY A 1 117 ? 17.328 59.469 33.062 1 81.81 117 GLY A CA 1
ATOM 902 C C . GLY A 1 117 ? 18.797 59.562 33.438 1 81.81 117 GLY A C 1
ATOM 903 O O . GLY A 1 117 ? 19.688 59.406 32.594 1 81.81 117 GLY A O 1
ATOM 904 N N . VAL A 1 118 ? 19.047 59.906 34.656 1 81.75 118 VAL A N 1
ATOM 905 C CA . VAL A 1 118 ? 20.438 60.062 35.094 1 81.75 118 VAL A CA 1
ATOM 906 C C . VAL A 1 118 ? 20.828 58.906 35.969 1 81.75 118 VAL A C 1
ATOM 908 O O . VAL A 1 118 ? 19.984 58.125 36.438 1 81.75 118 VAL A O 1
ATOM 911 N N . GLY A 1 119 ? 22.172 58.562 35.938 1 84.12 119 GLY A N 1
ATOM 912 C CA . GLY A 1 119 ? 22.703 57.5 36.812 1 84.12 119 GLY A CA 1
ATOM 913 C C . GLY A 1 119 ? 23.078 56.25 36.062 1 84.12 119 GLY A C 1
ATOM 914 O O . GLY A 1 119 ? 23.25 56.281 34.812 1 84.12 119 GLY A O 1
ATOM 915 N N . ARG A 1 120 ? 23.234 55.125 36.812 1 88 120 ARG A N 1
ATOM 916 C CA . ARG A 1 120 ? 23.578 53.844 36.219 1 88 120 ARG A CA 1
ATOM 917 C C . ARG A 1 120 ? 22.422 53.281 35.438 1 88 120 ARG A C 1
ATOM 919 O O . ARG A 1 120 ? 21.266 53.375 35.875 1 88 120 ARG A O 1
ATOM 926 N N . VAL A 1 121 ? 22.734 52.906 34.25 1 88.94 121 VAL A N 1
ATOM 927 C CA . VAL A 1 121 ? 21.688 52.375 33.344 1 88.94 121 VAL A CA 1
ATOM 928 C C . VAL A 1 121 ? 21.875 50.875 33.156 1 88.94 121 VAL A C 1
ATOM 930 O O . VAL A 1 121 ? 23.016 50.406 33 1 88.94 121 VAL A O 1
ATOM 933 N N . LYS A 1 122 ? 20.844 50.094 33.312 1 89.69 122 LYS A N 1
ATOM 934 C CA . LYS A 1 122 ? 20.797 48.688 32.969 1 89.69 122 LYS A CA 1
ATOM 935 C C . LYS A 1 122 ? 19.734 48.406 31.906 1 89.69 122 LYS A C 1
ATOM 937 O O . LYS A 1 122 ? 18.594 48.844 32.031 1 89.69 122 LYS A O 1
ATOM 942 N N . SER A 1 123 ? 20.109 47.719 30.922 1 91.44 123 SER A N 1
ATOM 943 C CA . SER A 1 123 ? 19.203 47.406 29.797 1 91.44 123 SER A CA 1
ATOM 944 C C . SER A 1 123 ? 18.734 45.969 29.844 1 91.44 123 SER A C 1
ATOM 946 O O . SER A 1 123 ? 19.516 45.062 30.188 1 91.44 123 SER A O 1
ATOM 948 N N . TYR A 1 124 ? 17.469 45.75 29.594 1 91.31 124 TYR A N 1
ATOM 949 C CA . TYR A 1 124 ? 16.875 44.438 29.562 1 91.31 124 TYR A CA 1
ATOM 950 C C . TYR A 1 124 ? 16.141 44.188 28.266 1 91.31 124 TYR A C 1
ATOM 952 O O . TYR A 1 124 ? 15.539 45.094 27.703 1 91.31 124 TYR A O 1
ATOM 960 N N . CYS A 1 125 ? 16.172 42.906 27.797 1 88.56 125 CYS A N 1
ATOM 961 C CA . CYS A 1 125 ? 15.508 42.562 26.531 1 88.56 125 CYS A CA 1
ATOM 962 C C . CYS A 1 125 ? 14.609 41.344 26.703 1 88.56 125 CYS A C 1
ATOM 964 O O . CYS A 1 125 ? 13.906 40.969 25.766 1 88.56 125 CYS A O 1
ATOM 966 N N . ASP A 1 126 ? 14.688 40.781 27.891 1 87.88 126 ASP A N 1
ATOM 967 C CA . ASP A 1 126 ? 13.945 39.531 28.078 1 87.88 126 ASP A CA 1
ATOM 968 C C . ASP A 1 126 ? 13.266 39.5 29.453 1 87.88 126 ASP A C 1
ATOM 970 O O . ASP A 1 126 ? 13.406 40.469 30.234 1 87.88 126 ASP A O 1
ATOM 974 N N . ASP A 1 127 ? 12.57 38.344 29.578 1 88.94 127 ASP A N 1
ATOM 975 C CA . ASP A 1 127 ? 11.938 38.156 30.875 1 88.94 127 ASP A CA 1
ATOM 976 C C . ASP A 1 127 ? 12.977 38.188 32 1 88.94 127 ASP A C 1
ATOM 978 O O . ASP A 1 127 ? 14.008 37.5 31.906 1 88.94 127 ASP A O 1
ATOM 982 N N . THR A 1 128 ? 12.727 39 33 1 90.69 128 THR A N 1
ATOM 983 C CA . THR A 1 128 ? 13.609 39.094 34.156 1 90.69 128 THR A CA 1
ATOM 984 C C . THR A 1 128 ? 12.828 38.906 35.469 1 90.69 128 THR A C 1
ATOM 986 O O . THR A 1 128 ? 12.203 39.875 35.938 1 90.69 128 THR A O 1
ATOM 989 N N . PRO A 1 129 ? 12.867 37.844 35.969 1 90.12 129 PRO A N 1
ATOM 990 C CA . PRO A 1 129 ? 12.07 37.562 37.188 1 90.12 129 PRO A CA 1
ATOM 991 C C . PRO A 1 129 ? 12.586 38.312 38.406 1 90.12 129 PRO A C 1
ATOM 993 O O . PRO A 1 129 ? 11.828 38.531 39.344 1 90.12 129 PRO A O 1
ATOM 996 N N . GLU A 1 130 ? 13.953 38.562 38.375 1 88.69 130 GLU A N 1
ATOM 997 C CA . GLU A 1 130 ? 14.5 39.281 39.531 1 88.69 130 GLU A CA 1
ATOM 998 C C . GLU A 1 130 ? 15.523 40.344 39.094 1 88.69 130 GLU A C 1
ATOM 1000 O O . GLU A 1 130 ? 16.516 40 38.438 1 88.69 130 GLU A O 1
ATOM 1005 N N . ILE A 1 131 ? 15.375 41.5 39.281 1 81.69 131 ILE A N 1
ATOM 1006 C CA . ILE A 1 131 ? 16.281 42.562 38.906 1 81.69 131 ILE A CA 1
ATOM 1007 C C . ILE A 1 131 ? 17.203 42.875 40.094 1 81.69 131 ILE A C 1
ATOM 1009 O O . ILE A 1 131 ? 18.375 43.25 39.906 1 81.69 131 ILE A O 1
ATOM 1013 N N . GLY A 1 132 ? 16.969 42.531 41.344 1 73.62 132 GLY A N 1
ATOM 1014 C CA . GLY A 1 132 ? 17.812 42.812 42.5 1 73.62 132 GLY A CA 1
ATOM 1015 C C . GLY A 1 132 ? 18.828 41.719 42.781 1 73.62 132 GLY A C 1
ATOM 1016 O O . GLY A 1 132 ? 18.812 40.688 42.094 1 73.62 132 GLY A O 1
ATOM 1017 N N . SER A 1 133 ? 20.062 42.188 43.219 1 66.5 133 SER A N 1
ATOM 1018 C CA . SER A 1 133 ? 21.078 41.219 43.625 1 66.5 133 SER A CA 1
ATOM 1019 C C . SER A 1 133 ? 21.016 41 45.125 1 66.5 133 SER A C 1
ATOM 1021 O O . SER A 1 133 ? 20.953 41.938 45.906 1 66.5 133 SER A O 1
ATOM 1023 N N . TYR A 1 134 ? 21.078 39.75 45.562 1 60.69 134 TYR A N 1
ATOM 1024 C CA . TYR A 1 134 ? 21.172 39.375 46.969 1 60.69 134 TYR A CA 1
ATOM 1025 C C . TYR A 1 134 ? 20.047 39.969 47.781 1 60.69 134 TYR A C 1
ATOM 1027 O O . TYR A 1 134 ? 20.281 40.5 48.875 1 60.69 134 TYR A O 1
ATOM 1035 N N . ARG A 1 135 ? 18.688 40.094 47.25 1 61.34 135 ARG A N 1
ATOM 1036 C CA . ARG A 1 135 ? 17.469 40.531 47.906 1 61.34 135 ARG A CA 1
ATOM 1037 C C . ARG A 1 135 ? 17.484 42.031 48.156 1 61.34 135 ARG A C 1
ATOM 1039 O O . ARG A 1 135 ? 16.734 42.562 49 1 61.34 135 ARG A O 1
ATOM 1046 N N . ILE A 1 136 ? 18.594 42.781 47.656 1 68.19 136 ILE A N 1
ATOM 1047 C CA . ILE A 1 136 ? 18.578 44.25 47.781 1 68.19 136 ILE A CA 1
ATOM 1048 C C . ILE A 1 136 ? 17.906 44.844 46.562 1 68.19 136 ILE A C 1
ATOM 1050 O O . ILE A 1 136 ? 18.375 44.656 45.438 1 68.19 136 ILE A O 1
ATOM 1054 N N . PRO A 1 137 ? 16.844 45.469 46.812 1 71.62 137 PRO A N 1
ATOM 1055 C CA . PRO A 1 137 ? 16.141 46.062 45.688 1 71.62 137 PRO A CA 1
ATOM 1056 C C . PRO A 1 137 ? 16.938 47.188 45.031 1 71.62 137 PRO A C 1
ATOM 1058 O O . PRO A 1 137 ? 17.641 47.938 45.719 1 71.62 137 PRO A O 1
ATOM 1061 N N . GLN A 1 138 ? 17.078 47.125 43.812 1 78.31 138 GLN A N 1
ATOM 1062 C CA . GLN A 1 138 ? 17.734 48.156 43.062 1 78.31 138 GLN A CA 1
ATOM 1063 C C . GLN A 1 138 ? 16.828 49.375 42.875 1 78.31 138 GLN A C 1
ATOM 1065 O O . GLN A 1 138 ? 15.648 49.219 42.562 1 78.31 138 GLN A O 1
ATOM 1070 N N . SER A 1 139 ? 17.344 50.531 43.219 1 84.44 139 SER A N 1
ATOM 1071 C CA . SER A 1 139 ? 16.562 51.75 43.094 1 84.44 139 SER A CA 1
ATOM 1072 C C . SER A 1 139 ? 16.406 52.125 41.625 1 84.44 139 SER A C 1
ATOM 1074 O O . SER A 1 139 ? 17.375 52.125 40.875 1 84.44 139 SER A O 1
ATOM 1076 N N . THR A 1 140 ? 15.25 52.25 41.219 1 89.19 140 THR A N 1
ATOM 1077 C CA . THR A 1 140 ? 14.93 52.688 39.875 1 89.19 140 THR A CA 1
ATOM 1078 C C . THR A 1 140 ? 14.219 54.031 39.875 1 89.19 140 THR A C 1
ATOM 1080 O O . THR A 1 140 ? 13.039 54.094 40.25 1 89.19 140 THR A O 1
ATOM 1083 N N . GLY A 1 141 ? 14.961 55.031 39.438 1 88.62 141 GLY A N 1
ATOM 1084 C CA . GLY A 1 141 ? 14.383 56.375 39.469 1 88.62 141 GLY A CA 1
ATOM 1085 C C . GLY A 1 141 ? 13.672 56.75 38.188 1 88.62 141 GLY A C 1
ATOM 1086 O O . GLY A 1 141 ? 12.789 57.594 38.156 1 88.62 141 GLY A O 1
ATOM 1087 N N . SER A 1 142 ? 14.211 56.281 37.125 1 92.06 142 SER A N 1
ATOM 1088 C CA . SER A 1 142 ? 13.578 56.562 35.844 1 92.06 142 SER A CA 1
ATOM 1089 C C . SER A 1 142 ? 13.68 55.375 34.906 1 92.06 142 SER A C 1
ATOM 1091 O O . SER A 1 142 ? 14.516 54.469 35.094 1 92.06 142 SER A O 1
ATOM 1093 N N . ILE A 1 143 ? 12.719 55.312 33.906 1 93.25 143 ILE A N 1
ATOM 1094 C CA . ILE A 1 143 ? 12.648 54.188 32.969 1 93.25 143 ILE A CA 1
ATOM 1095 C C . ILE A 1 143 ? 12.5 54.719 31.547 1 93.25 143 ILE A C 1
ATOM 1097 O O . ILE A 1 143 ? 11.805 55.719 31.312 1 93.25 143 ILE A O 1
ATOM 1101 N N . LYS A 1 144 ? 13.195 54.156 30.688 1 94.12 144 LYS A N 1
ATOM 1102 C CA . LYS A 1 144 ? 13.031 54.438 29.266 1 94.12 144 LYS A CA 1
ATOM 1103 C C . LYS A 1 144 ? 12.758 53.156 28.484 1 94.12 144 LYS A C 1
ATOM 1105 O O . LYS A 1 144 ? 13.555 52.219 28.516 1 94.12 144 LYS A O 1
ATOM 1110 N N . VAL A 1 145 ? 11.641 53.188 27.812 1 93.75 145 VAL A N 1
ATOM 1111 C CA . VAL A 1 145 ? 11.289 52.031 26.953 1 93.75 145 VAL A CA 1
ATOM 1112 C C . VAL A 1 145 ? 11.602 52.375 25.5 1 93.75 145 VAL A C 1
ATOM 1114 O O . VAL A 1 145 ? 11.023 53.281 24.922 1 93.75 145 VAL A O 1
ATOM 1117 N N . HIS A 1 146 ? 12.453 51.625 24.922 1 91.94 146 HIS A N 1
ATOM 1118 C CA . HIS A 1 146 ? 12.852 51.844 23.531 1 91.94 146 HIS A CA 1
ATOM 1119 C C . HIS A 1 146 ? 11.93 51.125 22.562 1 91.94 146 HIS A C 1
ATOM 1121 O O . HIS A 1 146 ? 11.602 51.656 21.5 1 91.94 146 HIS A O 1
ATOM 1127 N N . SER A 1 147 ? 11.68 49.969 22.906 1 89.81 147 SER A N 1
ATOM 1128 C CA . SER A 1 147 ? 10.82 49.188 22.031 1 89.81 147 SER A CA 1
ATOM 1129 C C . SER A 1 147 ? 10.008 48.156 22.812 1 89.81 147 SER A C 1
ATOM 1131 O O . SER A 1 147 ? 10.453 47.688 23.875 1 89.81 147 SER A O 1
ATOM 1133 N N . GLY A 1 148 ? 8.797 47.969 22.219 1 88.44 148 GLY A N 1
ATOM 1134 C CA . GLY A 1 148 ? 7.93 46.969 22.812 1 88.44 148 GLY A CA 1
ATOM 1135 C C . GLY A 1 148 ? 7.031 47.5 23.891 1 88.44 148 GLY A C 1
ATOM 1136 O O . GLY A 1 148 ? 6.992 48.719 24.125 1 88.44 148 GLY A O 1
ATOM 1137 N N . VAL A 1 149 ? 6.254 46.562 24.484 1 92.19 149 VAL A N 1
ATOM 1138 C CA . VAL A 1 149 ? 5.395 46.844 25.641 1 92.19 149 VAL A CA 1
ATOM 1139 C C . VAL A 1 149 ? 5.84 46 26.828 1 92.19 149 VAL A C 1
ATOM 1141 O O . VAL A 1 149 ? 6.008 44.781 26.719 1 92.19 149 VAL A O 1
ATOM 1144 N N . TRP A 1 150 ? 6.035 46.688 27.953 1 93.81 150 TRP A N 1
ATOM 1145 C CA . TRP A 1 150 ? 6.641 46 29.094 1 93.81 150 TRP A CA 1
ATOM 1146 C C . TRP A 1 150 ? 5.703 46 30.281 1 93.81 150 TRP A C 1
ATOM 1148 O O . TRP A 1 150 ? 5.027 47 30.547 1 93.81 150 TRP A O 1
ATOM 1158 N N . LEU A 1 151 ? 5.668 44.938 30.906 1 93.62 151 LEU A N 1
ATOM 1159 C CA . LEU A 1 151 ? 5.004 44.812 32.219 1 93.62 151 LEU A CA 1
ATOM 1160 C C . LEU A 1 151 ? 6.012 44.938 33.344 1 93.62 151 LEU A C 1
ATOM 1162 O O . LEU A 1 151 ? 6.906 44.094 33.469 1 93.62 151 LEU A O 1
ATOM 1166 N N . VAL A 1 152 ? 5.887 45.906 34.125 1 92.75 152 VAL A N 1
ATOM 1167 C CA . VAL A 1 152 ? 6.801 46.156 35.25 1 92.75 152 VAL A CA 1
ATOM 1168 C C . VAL A 1 152 ? 6.109 45.812 36.562 1 92.75 152 VAL A C 1
ATOM 1170 O O . VAL A 1 152 ? 5.031 46.344 36.844 1 92.75 152 VAL A O 1
ATOM 1173 N N . TYR A 1 153 ? 6.801 45 37.281 1 91.44 153 TYR A N 1
ATOM 1174 C CA . TYR A 1 153 ? 6.23 44.562 38.531 1 91.44 153 TYR A CA 1
ATOM 1175 C C . TYR A 1 153 ? 7.012 45.125 39.719 1 91.44 153 TYR A C 1
ATOM 1177 O O . TYR A 1 153 ? 8.227 45.312 39.625 1 91.44 153 TYR A O 1
ATOM 1185 N N . SER A 1 154 ? 6.305 45.312 40.812 1 88.94 154 SER A N 1
ATOM 1186 C CA . SER A 1 154 ? 6.934 45.875 42 1 88.94 154 SER A CA 1
ATOM 1187 C C . SER A 1 154 ? 7.73 44.812 42.75 1 88.94 154 SER A C 1
ATOM 1189 O O . SER A 1 154 ? 8.758 45.125 43.375 1 88.94 154 SER A O 1
ATOM 1191 N N . ASP A 1 155 ? 7.203 43.625 42.75 1 87.94 155 ASP A N 1
ATOM 1192 C CA . ASP A 1 155 ? 7.844 42.562 43.5 1 87.94 155 ASP A CA 1
ATOM 1193 C C . ASP A 1 155 ? 8.539 41.562 42.562 1 87.94 155 ASP A C 1
ATOM 1195 O O . ASP A 1 155 ? 8.234 41.5 41.375 1 87.94 155 ASP A O 1
ATOM 1199 N N . PRO A 1 156 ? 9.523 40.938 43.156 1 88.31 156 PRO A N 1
ATOM 1200 C CA . PRO A 1 156 ? 10.164 39.875 42.344 1 88.31 156 PRO A CA 1
ATOM 1201 C C . PRO A 1 156 ? 9.227 38.719 42.031 1 88.31 156 PRO A C 1
ATOM 1203 O O . PRO A 1 156 ? 8.281 38.469 42.781 1 88.31 156 PRO A O 1
ATOM 1206 N N . GLY A 1 157 ? 9.438 38.031 40.906 1 88.62 157 GLY A N 1
ATOM 1207 C CA . GLY A 1 157 ? 8.641 36.875 40.562 1 88.62 157 GLY A CA 1
ATOM 1208 C C . GLY A 1 157 ? 7.328 37.25 39.906 1 88.62 157 GLY A C 1
ATOM 1209 O O . GLY A 1 157 ? 6.32 36.562 40.094 1 88.62 157 GLY A O 1
ATOM 1210 N N . PHE A 1 158 ? 7.348 38.375 39.312 1 88.94 158 PHE A N 1
ATOM 1211 C CA . PHE A 1 158 ? 6.18 38.875 38.594 1 88.94 158 PHE A CA 1
ATOM 1212 C C . PHE A 1 158 ? 4.973 38.969 39.5 1 88.94 158 PHE A C 1
ATOM 1214 O O . PHE A 1 158 ? 3.877 38.531 39.156 1 88.94 158 PHE A O 1
ATOM 1221 N N . ALA A 1 159 ? 5.297 39.375 40.656 1 85.81 159 ALA A N 1
ATOM 1222 C CA . ALA A 1 159 ? 4.25 39.531 41.656 1 85.81 159 ALA A CA 1
ATOM 1223 C C . ALA A 1 159 ? 4.105 41 42.062 1 85.81 159 ALA A C 1
ATOM 1225 O O . ALA A 1 159 ? 4.879 41.844 41.625 1 85.81 159 ALA A O 1
ATOM 1226 N N . GLY A 1 160 ? 2.967 41.375 42.75 1 82.5 160 GLY A N 1
ATOM 1227 C CA . GLY A 1 160 ? 2.736 42.719 43.219 1 82.5 160 GLY A CA 1
ATOM 1228 C C . GLY A 1 160 ? 1.952 43.594 42.25 1 82.5 160 GLY A C 1
ATOM 1229 O O . GLY A 1 160 ? 1.043 43.094 41.594 1 82.5 160 GLY A O 1
ATOM 1230 N N . PHE A 1 161 ? 2.295 44.875 42.281 1 84.5 161 PHE A N 1
ATOM 1231 C CA . PHE A 1 161 ? 1.656 45.844 41.375 1 84.5 161 PHE A CA 1
ATOM 1232 C C . PHE A 1 161 ? 2.27 45.75 40 1 84.5 161 PHE A C 1
ATOM 1234 O O . PHE A 1 161 ? 3.482 45.594 39.844 1 84.5 161 PHE A O 1
ATOM 1241 N N . VAL A 1 162 ? 1.355 45.812 39.031 1 88.5 162 VAL A N 1
ATOM 1242 C CA . VAL A 1 162 ? 1.841 45.719 37.656 1 88.5 162 VAL A CA 1
ATOM 1243 C C . VAL A 1 162 ? 1.547 47 36.906 1 88.5 162 VAL A C 1
ATOM 1245 O O . VAL A 1 162 ? 0.475 47.594 37.062 1 88.5 162 VAL A O 1
ATOM 1248 N N . SER A 1 163 ? 2.514 47.562 36.219 1 90.62 163 SER A N 1
ATOM 1249 C CA . SER A 1 163 ? 2.361 48.719 35.344 1 90.62 163 SER A CA 1
ATOM 1250 C C . SER A 1 163 ? 2.754 48.344 33.906 1 90.62 163 SER A C 1
ATOM 1252 O O . SER A 1 163 ? 3.729 47.625 33.688 1 90.62 163 SER A O 1
ATOM 1254 N N . VAL A 1 164 ? 1.915 48.812 33.031 1 92.75 164 VAL A N 1
ATOM 1255 C CA . VAL A 1 164 ? 2.178 48.562 31.609 1 92.75 164 VAL A CA 1
ATOM 1256 C C . VAL A 1 164 ? 2.834 49.781 30.984 1 92.75 164 VAL A C 1
ATOM 1258 O O . VAL A 1 164 ? 2.281 50.875 31.031 1 92.75 164 VAL A O 1
ATOM 1261 N N . LEU A 1 165 ? 3.982 49.625 30.453 1 93.06 165 LEU A N 1
ATOM 1262 C CA . LEU A 1 165 ? 4.73 50.719 29.875 1 93.06 165 LEU A CA 1
ATOM 1263 C C . LEU A 1 165 ? 4.891 50.562 28.375 1 93.06 165 LEU A C 1
ATOM 1265 O O . LEU A 1 165 ? 5.277 49.5 27.891 1 93.06 165 LEU A O 1
ATOM 1269 N N . GLU A 1 166 ? 4.496 51.531 27.703 1 91.62 166 GLU A N 1
ATOM 1270 C CA . GLU A 1 166 ? 4.707 51.594 26.266 1 91.62 166 GLU A CA 1
ATOM 1271 C C . GLU A 1 166 ? 5.957 52.406 25.922 1 91.62 166 GLU A C 1
ATOM 1273 O O . GLU A 1 166 ? 6.672 52.844 26.828 1 91.62 166 GLU A O 1
ATOM 1278 N N . VAL A 1 167 ? 6.207 52.5 24.656 1 91.62 167 VAL A N 1
ATOM 1279 C CA . VAL A 1 167 ? 7.391 53.219 24.234 1 91.62 167 VAL A CA 1
ATOM 1280 C C . VAL A 1 167 ? 7.301 54.688 24.719 1 91.62 167 VAL A C 1
ATOM 1282 O O . VAL A 1 167 ? 6.27 55.312 24.547 1 91.62 167 VAL A O 1
ATOM 1285 N N . GLY A 1 168 ? 8.383 55.031 25.438 1 90.88 168 GLY A N 1
ATOM 1286 C CA . GLY A 1 168 ? 8.406 56.406 25.984 1 90.88 168 GLY A CA 1
ATOM 1287 C C . GLY A 1 168 ? 9.383 56.562 27.141 1 90.88 168 GLY A C 1
ATOM 1288 O O . GLY A 1 168 ? 10.156 55.656 27.438 1 90.88 168 GLY A O 1
ATOM 1289 N N . GLU A 1 169 ? 9.312 57.75 27.703 1 92.88 169 GLU A N 1
ATOM 1290 C CA . GLU A 1 169 ? 10.18 58.062 28.828 1 92.88 169 GLU A CA 1
ATOM 1291 C C . GLU A 1 169 ? 9.367 58.312 30.094 1 92.88 169 GLU A C 1
ATOM 1293 O O . GLU A 1 169 ? 8.359 59.031 30.062 1 92.88 169 GLU A O 1
ATOM 1298 N N . TYR A 1 170 ? 9.812 57.719 31.062 1 94.19 170 TYR A N 1
ATOM 1299 C CA . TYR A 1 170 ? 9.18 57.844 32.375 1 94.19 170 TYR A CA 1
ATOM 1300 C C . TYR A 1 170 ? 10.18 58.375 33.406 1 94.19 170 TYR A C 1
ATOM 1302 O O . TYR A 1 170 ? 10.938 57.594 34 1 94.19 170 TYR A O 1
ATOM 1310 N N . PRO A 1 171 ? 10.094 59.594 33.75 1 91.81 171 PRO A N 1
ATOM 1311 C CA . PRO A 1 171 ? 11.156 60.281 34.5 1 91.81 171 PRO A CA 1
ATOM 1312 C C . PRO A 1 171 ? 11.117 60 35.969 1 91.81 171 PRO A C 1
ATOM 1314 O O . PRO A 1 171 ? 12.117 60.156 36.688 1 91.81 171 PRO A O 1
ATOM 1317 N N . ASN A 1 172 ? 9.93 59.688 36.5 1 90.94 172 ASN A N 1
ATOM 1318 C CA . ASN A 1 172 ? 9.812 59.375 37.906 1 90.94 172 ASN A CA 1
ATOM 1319 C C . ASN A 1 172 ? 8.906 58.188 38.156 1 90.94 172 ASN A C 1
ATOM 1321 O O . ASN A 1 172 ? 8.141 57.781 37.281 1 90.94 172 ASN A O 1
ATOM 1325 N N . PRO A 1 173 ? 9.062 57.594 39.344 1 89.38 173 PRO A N 1
ATOM 1326 C CA . PRO A 1 173 ? 8.266 56.406 39.656 1 89.38 173 PRO A CA 1
ATOM 1327 C C . PRO A 1 173 ? 6.766 56.656 39.594 1 89.38 173 PRO A C 1
ATOM 1329 O O . PRO A 1 173 ? 5.992 55.75 39.25 1 89.38 173 PRO A O 1
ATOM 1332 N N . LEU A 1 174 ? 6.355 57.844 39.875 1 87.25 174 LEU A N 1
ATOM 1333 C CA . LEU A 1 174 ? 4.934 58.156 39.844 1 87.25 174 LEU A CA 1
ATOM 1334 C C . LEU A 1 174 ? 4.426 58.156 38.406 1 87.25 174 LEU A C 1
ATOM 1336 O O . LEU A 1 174 ? 3.234 57.938 38.156 1 87.25 174 LEU A O 1
ATOM 1340 N N . SER A 1 175 ? 5.328 58.312 37.594 1 87.75 175 SER A N 1
ATOM 1341 C CA . SER A 1 175 ? 4.949 58.344 36.188 1 87.75 175 SER A CA 1
ATOM 1342 C C . SER A 1 175 ? 4.496 56.969 35.688 1 87.75 175 SER A C 1
ATOM 1344 O O . SER A 1 175 ? 3.746 56.844 34.719 1 87.75 175 SER A O 1
ATOM 1346 N N . TRP A 1 176 ? 4.996 56.031 36.375 1 85.81 176 TRP A N 1
ATOM 1347 C CA . TRP A 1 176 ? 4.508 54.719 35.969 1 85.81 176 TRP A CA 1
ATOM 1348 C C . TRP A 1 176 ? 3.678 54.062 37.094 1 85.81 176 TRP A C 1
ATOM 1350 O O . TRP A 1 176 ? 3.504 52.844 37.125 1 85.81 176 TRP A O 1
ATOM 1360 N N . GLY A 1 177 ? 3.266 54.875 38.062 1 81.56 177 GLY A N 1
ATOM 1361 C CA . GLY A 1 177 ? 2.24 54.469 39 1 81.56 177 GLY A CA 1
ATOM 1362 C C . GLY A 1 177 ? 2.807 53.875 40.281 1 81.56 177 GLY A C 1
ATOM 1363 O O . GLY A 1 177 ? 2.07 53.312 41.094 1 81.56 177 GLY A O 1
ATOM 1364 N N . PHE A 1 178 ? 4.09 53.906 40.406 1 87.19 178 PHE A N 1
ATOM 1365 C CA . PHE A 1 178 ? 4.68 53.344 41.625 1 87.19 178 PHE A CA 1
ATOM 1366 C C . PHE A 1 178 ? 4.953 54.438 42.656 1 87.19 178 PHE A C 1
ATOM 1368 O O . PHE A 1 178 ? 5.25 55.562 42.281 1 87.19 178 PHE A O 1
ATOM 1375 N N . SER A 1 179 ? 4.809 54.094 43.875 1 85 179 SER A N 1
ATOM 1376 C CA . SER A 1 179 ? 5.109 55.031 44.938 1 85 179 SER A CA 1
ATOM 1377 C C . SER A 1 179 ? 6.582 55 45.344 1 85 179 SER A C 1
ATOM 1379 O O . SER A 1 179 ? 7.156 56 45.75 1 85 179 SER A O 1
ATOM 1381 N N . GLU A 1 180 ? 7.062 53.781 45.219 1 85.25 180 GLU A N 1
ATOM 1382 C CA . GLU A 1 180 ? 8.461 53.594 45.562 1 85.25 180 GLU A CA 1
ATOM 1383 C C . GLU A 1 180 ? 9.312 53.312 44.344 1 85.25 180 GLU A C 1
ATOM 1385 O O . GLU A 1 180 ? 8.82 52.781 43.344 1 85.25 180 GLU A O 1
ATOM 1390 N N . PRO A 1 181 ? 10.453 53.75 44.438 1 87.56 181 PRO A N 1
ATOM 1391 C CA . PRO A 1 181 ? 11.336 53.594 43.281 1 87.56 181 PRO A CA 1
ATOM 1392 C C . PRO A 1 181 ? 11.922 52.188 43.156 1 87.56 181 PRO A C 1
ATOM 1394 O O . PRO A 1 181 ? 13.117 52.031 42.906 1 87.56 181 PRO A O 1
ATOM 1397 N N . PHE A 1 182 ? 11.188 51.188 43.406 1 87.62 182 PHE A N 1
ATOM 1398 C CA . PHE A 1 182 ? 11.68 49.812 43.344 1 87.62 182 PHE A CA 1
ATOM 1399 C C . PHE A 1 182 ? 10.883 49 42.344 1 87.62 182 PHE A C 1
ATOM 1401 O O . PHE A 1 182 ? 9.656 49.031 42.344 1 87.62 182 PHE A O 1
ATOM 1408 N N . VAL A 1 183 ? 11.656 48.406 41.406 1 90.25 183 VAL A N 1
ATOM 1409 C CA . VAL A 1 183 ? 11.086 47.438 40.438 1 90.25 183 VAL A CA 1
ATOM 1410 C C . VAL A 1 183 ? 11.617 46.031 40.719 1 90.25 183 VAL A C 1
ATOM 1412 O O . VAL A 1 183 ? 12.828 45.844 40.812 1 90.25 183 VAL A O 1
ATOM 1415 N N . GLY A 1 184 ? 10.773 45.094 40.844 1 88 184 GLY A N 1
ATOM 1416 C CA . GLY A 1 184 ? 11.172 43.75 41.219 1 88 184 GLY A CA 1
ATOM 1417 C C . GLY A 1 184 ? 11.391 42.844 40.031 1 88 184 GLY A C 1
ATOM 1418 O O . GLY A 1 184 ? 12.273 42 40.031 1 88 184 GLY A O 1
ATOM 1419 N N . SER A 1 185 ? 10.539 42.906 39.125 1 91.12 185 SER A N 1
ATOM 1420 C CA . SER A 1 185 ? 10.617 42.062 37.938 1 91.12 185 SER A CA 1
ATOM 1421 C C . SER A 1 185 ? 10 42.75 36.719 1 91.12 185 SER A C 1
ATOM 1423 O O . SER A 1 185 ? 9.266 43.719 36.875 1 91.12 185 SER A O 1
ATOM 1425 N N . LEU A 1 186 ? 10.414 42.375 35.562 1 92.44 186 LEU A N 1
ATOM 1426 C CA . LEU A 1 186 ? 9.852 42.938 34.344 1 92.44 186 LEU A CA 1
ATOM 1427 C C . LEU A 1 186 ? 9.75 41.875 33.25 1 92.44 186 LEU A C 1
ATOM 1429 O O . LEU A 1 186 ? 10.586 40.969 33.188 1 92.44 186 LEU A O 1
ATOM 1433 N N . ARG A 1 187 ? 8.719 41.938 32.469 1 92.19 187 ARG A N 1
ATOM 1434 C CA . ARG A 1 187 ? 8.523 41 31.344 1 92.19 187 ARG A CA 1
ATOM 1435 C C . ARG A 1 187 ? 7.883 41.719 30.156 1 92.19 187 ARG A C 1
ATOM 1437 O O . ARG A 1 187 ? 6.949 42.5 30.312 1 92.19 187 ARG A O 1
ATOM 1444 N N . PRO A 1 188 ? 8.438 41.531 29.016 1 92.06 188 PRO A N 1
ATOM 1445 C CA . PRO A 1 188 ? 7.844 42.094 27.812 1 92.06 188 PRO A CA 1
ATOM 1446 C C . PRO A 1 188 ? 6.699 41.281 27.25 1 92.06 188 PRO A C 1
ATOM 1448 O O . PRO A 1 188 ? 6.637 40.062 27.5 1 92.06 188 PRO A O 1
ATOM 1451 N N . LEU A 1 189 ? 5.781 41.938 26.531 1 90.19 189 LEU A N 1
ATOM 1452 C CA . LEU A 1 189 ? 4.754 41.25 25.781 1 90.19 189 LEU A CA 1
ATOM 1453 C C . LEU A 1 189 ? 5.328 40.688 24.484 1 90.19 189 LEU A C 1
ATOM 1455 O O . LEU A 1 189 ? 5.988 41.406 23.719 1 90.19 189 LEU A O 1
ATOM 1459 N N . ARG A 1 190 ? 5.133 39.438 24.297 1 85.88 190 ARG A N 1
ATOM 1460 C CA . ARG A 1 190 ? 5.688 38.812 23.109 1 85.88 190 ARG A CA 1
ATOM 1461 C C . ARG A 1 190 ? 4.59 38.188 22.266 1 85.88 190 ARG A C 1
ATOM 1463 O O . ARG A 1 190 ? 3.613 37.656 22.797 1 85.88 190 ARG A O 1
ATOM 1470 N N . MET A 1 191 ? 4.906 38.25 20.922 1 86.69 191 MET A N 1
ATOM 1471 C CA . MET A 1 191 ? 3.986 37.625 19.984 1 86.69 191 MET A CA 1
ATOM 1472 C C . MET A 1 191 ? 4.133 36.094 20 1 86.69 191 MET A C 1
ATOM 1474 O O . MET A 1 191 ? 5.234 35.562 20.172 1 86.69 191 MET A O 1
ATOM 1478 N N . GLY A 1 192 ? 3.035 35.438 19.938 1 82.88 192 GLY A N 1
ATOM 1479 C CA . GLY A 1 192 ? 3.053 34 19.828 1 82.88 192 GLY A CA 1
ATOM 1480 C C . GLY A 1 192 ? 3.438 33.5 18.453 1 82.88 192 GLY A C 1
ATOM 1481 O O . GLY A 1 192 ? 3.785 34.281 17.578 1 82.88 192 GLY A O 1
ATOM 1482 N N . PRO A 1 193 ? 3.471 32.25 18.297 1 86.06 193 PRO A N 1
ATOM 1483 C CA . PRO A 1 193 ? 3.816 31.656 17 1 86.06 193 PRO A CA 1
ATOM 1484 C C . PRO A 1 193 ? 2.721 31.859 15.961 1 86.06 193 PRO A C 1
ATOM 1486 O O . PRO A 1 193 ? 1.634 32.344 16.281 1 86.06 193 PRO A O 1
ATOM 1489 N N . LEU A 1 194 ? 3.078 31.562 14.711 1 88.56 194 LEU A N 1
ATOM 1490 C CA . LEU A 1 194 ? 2.105 31.625 13.625 1 88.56 194 LEU A CA 1
ATOM 1491 C C . LEU A 1 194 ? 1.012 30.578 13.812 1 88.56 194 LEU A C 1
ATOM 1493 O O . LEU A 1 194 ? 1.293 29.453 14.188 1 88.56 194 LEU A O 1
ATOM 1497 N N . ARG A 1 195 ? -0.205 31.047 13.633 1 85 195 ARG A N 1
ATOM 1498 C CA . ARG A 1 195 ? -1.328 30.141 13.883 1 85 195 ARG A CA 1
ATOM 1499 C C . ARG A 1 195 ? -2.365 30.25 12.766 1 85 195 ARG A C 1
ATOM 1501 O O . ARG A 1 195 ? -2.559 31.312 12.188 1 85 195 ARG A O 1
ATOM 1508 N N . VAL A 1 196 ? -2.951 29.141 12.547 1 86.06 196 VAL A N 1
ATOM 1509 C CA . VAL A 1 196 ? -4.047 29.062 11.586 1 86.06 196 VAL A CA 1
ATOM 1510 C C . VAL A 1 196 ? -5.289 28.484 12.258 1 86.06 196 VAL A C 1
ATOM 1512 O O . VAL A 1 196 ? -5.207 27.469 12.961 1 86.06 196 VAL A O 1
ATOM 1515 N N . GLU A 1 197 ? -6.395 29.141 12.039 1 81.88 197 GLU A N 1
ATOM 1516 C CA . GLU A 1 197 ? -7.637 28.688 12.664 1 81.88 197 GLU A CA 1
ATOM 1517 C C . GLU A 1 197 ? -8.398 27.734 11.75 1 81.88 197 GLU A C 1
ATOM 1519 O O . GLU A 1 197 ? -8.953 26.734 12.211 1 81.88 197 GLU A O 1
ATOM 1524 N N . TYR A 1 198 ? -8.422 28.125 10.438 1 80.44 198 TYR A N 1
ATOM 1525 C CA . TYR A 1 198 ? -9.219 27.344 9.492 1 80.44 198 TYR A CA 1
ATOM 1526 C C . TYR A 1 198 ? -8.352 26.828 8.359 1 80.44 198 TYR A C 1
ATOM 1528 O O . TYR A 1 198 ? -8.523 27.219 7.203 1 80.44 198 TYR A O 1
ATOM 1536 N N . PRO A 1 199 ? -7.617 25.844 8.664 1 79.19 199 PRO A N 1
ATOM 1537 C CA . PRO A 1 199 ? -6.707 25.359 7.625 1 79.19 199 PRO A CA 1
ATOM 1538 C C . PRO A 1 199 ? -7.438 24.719 6.453 1 79.19 199 PRO A C 1
ATOM 1540 O O . PRO A 1 199 ? -6.914 24.688 5.336 1 79.19 199 PRO A O 1
ATOM 1543 N N . HIS A 1 200 ? -8.641 24.266 6.598 1 75.5 200 HIS A N 1
ATOM 1544 C CA . HIS A 1 200 ? -9.312 23.516 5.555 1 75.5 200 HIS A CA 1
ATOM 1545 C C . HIS A 1 200 ? -10.273 24.391 4.762 1 75.5 200 HIS A C 1
ATOM 1547 O O . HIS A 1 200 ? -10.828 23.969 3.75 1 75.5 200 HIS A O 1
ATOM 1553 N N . LYS A 1 201 ? -10.516 25.562 5.141 1 79 201 LYS A N 1
ATOM 1554 C CA . LYS A 1 201 ? -11.375 26.516 4.43 1 79 201 LYS A CA 1
ATOM 1555 C C . LYS A 1 201 ? -10.547 27.609 3.758 1 79 201 LYS A C 1
ATOM 1557 O O . LYS A 1 201 ? -10.609 28.781 4.152 1 79 201 LYS A O 1
ATOM 1562 N N . THR A 1 202 ? -9.922 27.219 2.721 1 84.19 202 THR A N 1
ATOM 1563 C CA . THR A 1 202 ? -9.031 28.172 2.068 1 84.19 202 THR A CA 1
ATOM 1564 C C . THR A 1 202 ? -9.82 29.156 1.211 1 84.19 202 THR A C 1
ATOM 1566 O O . THR A 1 202 ? -10.516 28.75 0.279 1 84.19 202 THR A O 1
ATOM 1569 N N . LYS A 1 203 ? -9.82 30.422 1.559 1 89.44 203 LYS A N 1
ATOM 1570 C CA . LYS A 1 203 ? -10.469 31.5 0.813 1 89.44 203 LYS A CA 1
ATOM 1571 C C . LYS A 1 203 ? -9.734 32.812 1.027 1 89.44 203 LYS A C 1
ATOM 1573 O O . LYS A 1 203 ? -9.453 33.219 2.164 1 89.44 203 LYS A O 1
ATOM 1578 N N . ALA A 1 204 ? -9.383 33.438 -0.051 1 93.5 204 ALA A N 1
ATOM 1579 C CA . ALA A 1 204 ? -8.703 34.719 0.006 1 93.5 204 ALA A CA 1
ATOM 1580 C C . ALA A 1 204 ? -9.352 35.719 -0.948 1 93.5 204 ALA A C 1
ATOM 1582 O O . ALA A 1 204 ? -9.781 35.375 -2.043 1 93.5 204 ALA A O 1
ATOM 1583 N N . LEU A 1 205 ? -9.492 37 -0.545 1 94.56 205 LEU A N 1
ATOM 1584 C CA . LEU A 1 205 ? -9.969 38.125 -1.37 1 94.56 205 LEU A CA 1
ATOM 1585 C C . LEU A 1 205 ? -8.836 39.094 -1.668 1 94.56 205 LEU A C 1
ATOM 1587 O O . LEU A 1 205 ? -8.211 39.625 -0.748 1 94.56 205 LEU A O 1
ATOM 1591 N N . VAL A 1 206 ? -8.578 39.25 -2.863 1 93.44 206 VAL A N 1
ATOM 1592 C CA . VAL A 1 206 ? -7.5 40.156 -3.275 1 93.44 206 VAL A CA 1
ATOM 1593 C C . VAL A 1 206 ? -8.078 41.375 -3.969 1 93.44 206 VAL A C 1
ATOM 1595 O O . VAL A 1 206 ? -8.906 41.25 -4.879 1 93.44 206 VAL A O 1
ATOM 1598 N N . PHE A 1 207 ? -7.625 42.562 -3.496 1 92.94 207 PHE A N 1
ATOM 1599 C CA . PHE A 1 207 ? -8.156 43.812 -4.023 1 92.94 207 PHE A CA 1
ATOM 1600 C C . PHE A 1 207 ? -7.082 44.562 -4.777 1 92.94 207 PHE A C 1
ATOM 1602 O O . PHE A 1 207 ? -5.902 44.531 -4.418 1 92.94 207 PHE A O 1
ATOM 1609 N N . GLU A 1 208 ? -7.488 45.312 -5.695 1 90.62 208 GLU A N 1
ATOM 1610 C CA . GLU A 1 208 ? -6.57 46.062 -6.543 1 90.62 208 GLU A CA 1
ATOM 1611 C C . GLU A 1 208 ? -5.984 47.25 -5.793 1 90.62 208 GLU A C 1
ATOM 1613 O O . GLU A 1 208 ? -4.812 47.594 -5.977 1 90.62 208 GLU A O 1
ATOM 1618 N N . LYS A 1 209 ? -6.77 47.844 -5.023 1 90.88 209 LYS A N 1
ATOM 1619 C CA . LYS A 1 209 ? -6.332 49.031 -4.324 1 90.88 209 LYS A CA 1
ATOM 1620 C C . LYS A 1 209 ? -6.234 48.812 -2.82 1 90.88 209 LYS A C 1
ATOM 1622 O O . LYS A 1 209 ? -6.586 47.719 -2.338 1 90.88 209 LYS A O 1
ATOM 1627 N N . SER A 1 210 ? -5.676 49.812 -2.119 1 91 210 SER A N 1
ATOM 1628 C CA . SER A 1 210 ? -5.547 49.719 -0.668 1 91 210 SER A CA 1
ATOM 1629 C C . SER A 1 210 ? -6.898 49.906 0.019 1 91 210 SER A C 1
ATOM 1631 O O . SER A 1 210 ? -7.832 50.438 -0.569 1 91 210 SER A O 1
ATOM 1633 N N . ASN A 1 211 ? -7.043 49.375 1.118 1 93 211 ASN A N 1
ATOM 1634 C CA . ASN A 1 211 ? -8.227 49.5 1.963 1 93 211 ASN A CA 1
ATOM 1635 C C . ASN A 1 211 ? -9.445 48.844 1.326 1 93 211 ASN A C 1
ATOM 1637 O O . ASN A 1 211 ? -10.539 49.406 1.351 1 93 211 ASN A O 1
ATOM 1641 N N . TYR A 1 212 ? -9.148 47.844 0.631 1 92.06 212 TYR A N 1
ATOM 1642 C CA . TYR A 1 212 ? -10.18 46.938 0.117 1 92.06 212 TYR A CA 1
ATOM 1643 C C . TYR A 1 212 ? -11.055 47.656 -0.916 1 92.06 212 TYR A C 1
ATOM 1645 O O . TYR A 1 212 ? -12.273 47.469 -0.937 1 92.06 212 TYR A O 1
ATOM 1653 N N . GLU A 1 213 ? -10.453 48.531 -1.607 1 90.69 213 GLU A N 1
ATOM 1654 C CA . GLU A 1 213 ? -11.148 49.219 -2.68 1 90.69 213 GLU A CA 1
ATOM 1655 C C . GLU A 1 213 ? -10.727 48.688 -4.051 1 90.69 213 GLU A C 1
ATOM 1657 O O . GLU A 1 213 ? -9.734 47.969 -4.164 1 90.69 213 GLU A O 1
ATOM 1662 N N . GLY A 1 214 ? -11.594 48.875 -5.012 1 88.38 214 GLY A N 1
ATOM 1663 C CA . GLY A 1 214 ? -11.297 48.438 -6.371 1 88.38 214 GLY A CA 1
ATOM 1664 C C . GLY A 1 214 ? -11.875 47.094 -6.707 1 88.38 214 GLY A C 1
ATOM 1665 O O . GLY A 1 214 ? -12.812 46.625 -6.051 1 88.38 214 GLY A O 1
ATOM 1666 N N . ASP A 1 215 ? -11.281 46.531 -7.824 1 89.12 215 ASP A N 1
ATOM 1667 C CA . ASP A 1 215 ? -11.742 45.219 -8.258 1 89.12 215 ASP A CA 1
ATOM 1668 C C . ASP A 1 215 ? -11.312 44.125 -7.273 1 89.12 215 ASP A C 1
ATOM 1670 O O . ASP A 1 215 ? -10.227 44.219 -6.695 1 89.12 215 ASP A O 1
ATOM 1674 N N . CYS A 1 216 ? -12.148 43.25 -6.988 1 90.06 216 CYS A N 1
ATOM 1675 C CA . CYS A 1 216 ? -11.891 42.188 -6.027 1 90.06 216 CYS A CA 1
ATOM 1676 C C . CYS A 1 216 ? -11.867 40.812 -6.711 1 90.06 216 CYS A C 1
ATOM 1678 O O . CYS A 1 216 ? -12.695 40.562 -7.582 1 90.06 216 CYS A O 1
ATOM 1680 N N . LEU A 1 217 ? -10.906 40.062 -6.453 1 89.56 217 LEU A N 1
ATOM 1681 C CA . LEU A 1 217 ? -10.789 38.688 -6.938 1 89.56 217 LEU A CA 1
ATOM 1682 C C . LEU A 1 217 ? -10.953 37.688 -5.793 1 89.56 217 LEU A C 1
ATOM 1684 O O . LEU A 1 217 ? -10.281 37.781 -4.766 1 89.56 217 LEU A O 1
ATOM 1688 N N . ASP A 1 218 ? -11.852 36.781 -5.938 1 88.56 218 ASP A N 1
ATOM 1689 C CA . ASP A 1 218 ? -12.062 35.719 -4.973 1 88.56 218 ASP A CA 1
ATOM 1690 C C . ASP A 1 218 ? -11.266 34.469 -5.355 1 88.56 218 ASP A C 1
ATOM 1692 O O . ASP A 1 218 ? -11.523 33.844 -6.391 1 88.56 218 ASP A O 1
ATOM 1696 N N . ILE A 1 219 ? -10.32 34.094 -4.512 1 88.19 219 ILE A N 1
ATOM 1697 C CA . ILE A 1 219 ? -9.43 33 -4.828 1 88.19 219 ILE A CA 1
ATOM 1698 C C . ILE A 1 219 ? -9.586 31.891 -3.787 1 88.19 219 ILE A C 1
ATOM 1700 O O . ILE A 1 219 ? -9.648 32.156 -2.588 1 88.19 219 ILE A O 1
ATOM 1704 N N . SER A 1 220 ? -9.664 30.672 -4.238 1 83.12 220 SER A N 1
ATOM 1705 C CA . SER A 1 220 ? -9.773 29.531 -3.332 1 83.12 220 SER A CA 1
ATOM 1706 C C . SER A 1 220 ? -8.695 28.484 -3.623 1 83.12 220 SER A C 1
ATOM 1708 O O . SER A 1 220 ? -8.492 27.562 -2.838 1 83.12 220 SER A O 1
ATOM 1710 N N . SER A 1 221 ? -8.016 28.688 -4.727 1 81.38 221 SER A N 1
ATOM 1711 C CA . SER A 1 221 ? -6.984 27.734 -5.125 1 81.38 221 SER A CA 1
ATOM 1712 C C . SER A 1 221 ? -5.734 28.438 -5.625 1 81.38 221 SER A C 1
ATOM 1714 O O . SER A 1 221 ? -5.59 29.656 -5.453 1 81.38 221 SER A O 1
ATOM 1716 N N . ASP A 1 222 ? -4.867 27.672 -6.27 1 82.5 222 ASP A N 1
ATOM 1717 C CA . ASP A 1 222 ? -3.592 28.219 -6.715 1 82.5 222 ASP A CA 1
ATOM 1718 C C . ASP A 1 222 ? -3.787 29.203 -7.863 1 82.5 222 ASP A C 1
ATOM 1720 O O . ASP A 1 222 ? -4.621 28.984 -8.742 1 82.5 222 ASP A O 1
ATOM 1724 N N . VAL A 1 223 ? -3.107 30.266 -7.777 1 87.75 223 VAL A N 1
ATOM 1725 C CA . VAL A 1 223 ? -3.061 31.25 -8.852 1 87.75 223 VAL A CA 1
ATOM 1726 C C . VAL A 1 223 ? -1.617 31.453 -9.305 1 87.75 223 VAL A C 1
ATOM 1728 O O . VAL A 1 223 ? -0.8 32 -8.555 1 87.75 223 VAL A O 1
ATOM 1731 N N . TYR A 1 224 ? -1.344 31.203 -10.445 1 84.69 224 TYR A N 1
ATOM 1732 C CA . TYR A 1 224 ? 0.026 31.203 -10.945 1 84.69 224 TYR A CA 1
ATOM 1733 C C . TYR A 1 224 ? 0.407 32.562 -11.477 1 84.69 224 TYR A C 1
ATOM 1735 O O . TYR A 1 224 ? 1.591 32.906 -11.555 1 84.69 224 TYR A O 1
ATOM 1743 N N . ASN A 1 225 ? -0.585 33.219 -11.984 1 86.94 225 ASN A N 1
ATOM 1744 C CA . ASN A 1 225 ? -0.37 34.562 -12.469 1 86.94 225 ASN A CA 1
ATOM 1745 C C . ASN A 1 225 ? -1.616 35.438 -12.289 1 86.94 225 ASN A C 1
ATOM 1747 O O . ASN A 1 225 ? -2.633 35.219 -12.953 1 86.94 225 ASN A O 1
ATOM 1751 N N . LEU A 1 226 ? -1.583 36.375 -11.516 1 86 226 LEU A N 1
ATOM 1752 C CA . LEU A 1 226 ? -2.727 37.25 -11.219 1 86 226 LEU A CA 1
ATOM 1753 C C . LEU A 1 226 ? -2.977 38.219 -12.344 1 86 226 LEU A C 1
ATOM 1755 O O . LEU A 1 226 ? -4.086 38.75 -12.484 1 86 226 LEU A O 1
ATOM 1759 N N . LYS A 1 227 ? -1.901 38.469 -13.18 1 81.19 227 LYS A N 1
ATOM 1760 C CA . LYS A 1 227 ? -2.043 39.438 -14.273 1 81.19 227 LYS A CA 1
ATOM 1761 C C . LYS A 1 227 ? -2.604 38.75 -15.523 1 81.19 227 LYS A C 1
ATOM 1763 O O . LYS A 1 227 ? -3.188 39.406 -16.391 1 81.19 227 LYS A O 1
ATOM 1768 N N . GLU A 1 228 ? -2.25 37.469 -15.641 1 70.38 228 GLU A N 1
ATOM 1769 C CA . GLU A 1 228 ? -2.639 36.812 -16.875 1 70.38 228 GLU A CA 1
ATOM 1770 C C . GLU A 1 228 ? -3.955 36.062 -16.703 1 70.38 228 GLU A C 1
ATOM 1772 O O . GLU A 1 228 ? -4.246 35.531 -15.625 1 70.38 228 GLU A O 1
ATOM 1777 N N . LYS A 1 229 ? -4.801 36.281 -17.688 1 58.41 229 LYS A N 1
ATOM 1778 C CA . LYS A 1 229 ? -6.035 35.5 -17.766 1 58.41 229 LYS A CA 1
ATOM 1779 C C . LYS A 1 229 ? -5.742 34 -17.766 1 58.41 229 LYS A C 1
ATOM 1781 O O . LYS A 1 229 ? -4.824 33.562 -18.453 1 58.41 229 LYS A O 1
ATOM 1786 N N . PRO A 1 230 ? -6.137 33.312 -16.812 1 53.16 230 PRO A N 1
ATOM 1787 C CA . PRO A 1 230 ? -5.906 31.875 -16.891 1 53.16 230 PRO A CA 1
ATOM 1788 C C . PRO A 1 230 ? -6.23 31.297 -18.266 1 53.16 230 PRO A C 1
ATOM 1790 O O . PRO A 1 230 ? -7.254 31.641 -18.859 1 53.16 230 PRO A O 1
ATOM 1793 N N . ILE A 1 231 ? -5.289 30.969 -19.156 1 43.44 231 ILE A N 1
ATOM 1794 C CA . ILE A 1 231 ? -5.512 30.312 -20.438 1 43.44 231 ILE A CA 1
ATOM 1795 C C . ILE A 1 231 ? -6.414 29.094 -20.234 1 43.44 231 ILE A C 1
ATOM 1797 O O . ILE A 1 231 ? -6.258 28.078 -20.906 1 43.44 231 ILE A O 1
ATOM 1801 N N . ASP A 1 232 ? -7.117 28.891 -19.375 1 43.41 232 ASP A N 1
ATOM 1802 C CA . ASP A 1 232 ? -7.801 27.609 -19.5 1 43.41 232 ASP A CA 1
ATOM 1803 C C . ASP A 1 232 ? -8.516 27.484 -20.859 1 43.41 232 ASP A C 1
ATOM 1805 O O . ASP A 1 232 ? -9.289 28.375 -21.219 1 43.41 232 ASP A O 1
ATOM 1809 N N . GLY A 1 233 ? -8.055 26.844 -21.953 1 37.22 233 GLY A N 1
ATOM 1810 C CA . GLY A 1 233 ? -8.695 26.438 -23.203 1 37.22 233 GLY A CA 1
ATOM 1811 C C . GLY A 1 233 ? -10.188 26.203 -23.047 1 37.22 233 GLY A C 1
ATOM 1812 O O . GLY A 1 233 ? -10.953 26.422 -23.984 1 37.22 233 GLY A O 1
ATOM 1813 N N . LYS A 1 234 ? -10.586 24.938 -22.562 1 37.66 234 LYS A N 1
ATOM 1814 C CA . LYS A 1 234 ? -11.945 24.5 -22.859 1 37.66 234 LYS A CA 1
ATOM 1815 C C . LYS A 1 234 ? -12.977 25.438 -22.234 1 37.66 234 LYS A C 1
ATOM 1817 O O . LYS A 1 234 ? -14.125 25.047 -22.031 1 37.66 234 LYS A O 1
ATOM 1822 N N . GLY A 1 235 ? -12.617 26.469 -21.703 1 32.66 235 GLY A N 1
ATOM 1823 C CA . GLY A 1 235 ? -13.695 27.203 -21.062 1 32.66 235 GLY A CA 1
ATOM 1824 C C . GLY A 1 235 ? -14.758 27.672 -22.031 1 32.66 235 GLY A C 1
ATOM 1825 O O . GLY A 1 235 ? -14.445 28.312 -23.031 1 32.66 235 GLY A O 1
ATOM 1826 N N . GLY A 1 236 ? -15.797 26.953 -22.328 1 33.16 236 GLY A N 1
ATOM 1827 C CA . GLY A 1 236 ? -16.922 27.719 -22.875 1 33.16 236 GLY A CA 1
ATOM 1828 C C . GLY A 1 236 ? -17 29.125 -22.328 1 33.16 236 GLY A C 1
ATOM 1829 O O . GLY A 1 236 ? -16.484 30.062 -22.922 1 33.16 236 GLY A O 1
ATOM 1830 N N . LYS A 1 237 ? -18.125 29.281 -21.375 1 35.12 237 LYS A N 1
ATOM 1831 C CA . LYS A 1 237 ? -18.625 30.625 -21.125 1 35.12 237 LYS A CA 1
ATOM 1832 C C . LYS A 1 237 ? -17.484 31.547 -20.703 1 35.12 237 LYS A C 1
ATOM 1834 O O . LYS A 1 237 ? -16.5 31.109 -20.109 1 35.12 237 LYS A O 1
ATOM 1839 N N . GLU A 1 238 ? -17.438 32.812 -21.125 1 37.75 238 GLU A N 1
ATOM 1840 C CA . GLU A 1 238 ? -16.906 34.156 -20.875 1 37.75 238 GLU A CA 1
ATOM 1841 C C . GLU A 1 238 ? -16.641 34.375 -19.391 1 37.75 238 GLU A C 1
ATOM 1843 O O . GLU A 1 238 ? -17.438 35.031 -18.703 1 37.75 238 GLU A O 1
ATOM 1848 N N . ASP A 1 239 ? -16.688 33.5 -18.578 1 40.81 239 ASP A N 1
ATOM 1849 C CA . ASP A 1 239 ? -16.5 34.062 -17.25 1 40.81 239 ASP A CA 1
ATOM 1850 C C . ASP A 1 239 ? -15.188 34.844 -17.172 1 40.81 239 ASP A C 1
ATOM 1852 O O . ASP A 1 239 ? -14.109 34.281 -17.375 1 40.81 239 ASP A O 1
ATOM 1856 N N . LYS A 1 240 ? -15.164 36.094 -17.516 1 44 240 LYS A N 1
ATOM 1857 C CA . LYS A 1 240 ? -14.281 37.25 -17.328 1 44 240 LYS A CA 1
ATOM 1858 C C . LYS A 1 240 ? -13.445 37.062 -16.062 1 44 240 LYS A C 1
ATOM 1860 O O . LYS A 1 240 ? -13.883 37.438 -14.969 1 44 240 LYS A O 1
ATOM 1865 N N . GLN A 1 241 ? -12.812 36 -15.891 1 52.03 241 GLN A N 1
ATOM 1866 C CA . GLN A 1 241 ? -11.914 36.062 -14.734 1 52.03 241 GLN A CA 1
ATOM 1867 C C . GLN A 1 241 ? -11.062 37.312 -14.742 1 52.03 241 GLN A C 1
ATOM 1869 O O . GLN A 1 241 ? -10.328 37.562 -15.695 1 52.03 241 GLN A O 1
ATOM 1874 N N . LYS A 1 242 ? -11.43 38.312 -14.055 1 61.25 242 LYS A N 1
ATOM 1875 C CA . LYS A 1 242 ? -10.867 39.625 -13.758 1 61.25 242 LYS A CA 1
ATOM 1876 C C . LYS A 1 242 ? -9.398 39.531 -13.367 1 61.25 242 LYS A C 1
ATOM 1878 O O . LYS A 1 242 ? -9 38.594 -12.672 1 61.25 242 LYS A O 1
ATOM 1883 N N . THR A 1 243 ? -8.492 39.969 -14.242 1 69.19 243 THR A N 1
ATOM 1884 C CA . THR A 1 243 ? -7.078 40.125 -13.945 1 69.19 243 THR A CA 1
ATOM 1885 C C . THR A 1 243 ? -6.836 41.406 -13.156 1 69.19 243 THR A C 1
ATOM 1887 O O . THR A 1 243 ? -7.617 42.375 -13.25 1 69.19 243 THR A O 1
ATOM 1890 N N . LEU A 1 244 ? -6.055 41.25 -12.117 1 78.56 244 LEU A N 1
ATOM 1891 C CA . LEU A 1 244 ? -5.707 42.406 -11.312 1 78.56 244 LEU A CA 1
ATOM 1892 C C . LEU A 1 244 ? -4.34 42.969 -11.703 1 78.56 244 LEU A C 1
ATOM 1894 O O . LEU A 1 244 ? -3.383 42.188 -11.867 1 78.56 244 LEU A O 1
ATOM 1898 N N . SER A 1 245 ? -4.254 44.125 -12.062 1 76.5 245 SER A N 1
ATOM 1899 C CA . SER A 1 245 ? -2.986 44.781 -12.422 1 76.5 245 SER A CA 1
ATOM 1900 C C . SER A 1 245 ? -2.102 44.969 -11.195 1 76.5 245 SER A C 1
ATOM 1902 O O . SER A 1 245 ? -0.877 44.875 -11.281 1 76.5 245 SER A O 1
ATOM 1904 N N . THR A 1 246 ? -2.711 45.281 -10.07 1 84.38 246 THR A N 1
ATOM 1905 C CA . THR A 1 246 ? -1.987 45.5 -8.82 1 84.38 246 THR A CA 1
ATOM 1906 C C . THR A 1 246 ? -2.766 44.906 -7.645 1 84.38 246 THR A C 1
ATOM 1908 O O . THR A 1 246 ? -3.971 44.688 -7.75 1 84.38 246 THR A O 1
ATOM 1911 N N . VAL A 1 247 ? -1.979 44.625 -6.641 1 90.5 247 VAL A N 1
ATOM 1912 C CA . VAL A 1 247 ? -2.6 44.125 -5.422 1 90.5 247 VAL A CA 1
ATOM 1913 C C . VAL A 1 247 ? -2.357 45.125 -4.277 1 90.5 247 VAL A C 1
ATOM 1915 O O . VAL A 1 247 ? -1.235 45.219 -3.777 1 90.5 247 VAL A O 1
ATOM 1918 N N . GLY A 1 248 ? -3.367 45.719 -3.889 1 89.88 248 GLY A N 1
ATOM 1919 C CA . GLY A 1 248 ? -3.223 46.719 -2.846 1 89.88 248 GLY A CA 1
ATOM 1920 C C . GLY A 1 248 ? -3.59 46.219 -1.467 1 89.88 248 GLY A C 1
ATOM 1921 O O . GLY A 1 248 ? -3.076 46.719 -0.459 1 89.88 248 GLY A O 1
ATOM 1922 N N . SER A 1 249 ? -4.574 45.469 -1.414 1 92.88 249 SER A N 1
ATOM 1923 C CA . SER A 1 249 ? -5.016 44.906 -0.138 1 92.88 249 SER A CA 1
ATOM 1924 C C . SER A 1 249 ? -5.465 43.469 -0.29 1 92.88 249 SER A C 1
ATOM 1926 O O . SER A 1 249 ? -5.793 43 -1.393 1 92.88 249 SER A O 1
ATOM 1928 N N . ILE A 1 250 ? -5.359 42.719 0.809 1 94.06 250 ILE A N 1
ATOM 1929 C CA . ILE A 1 250 ? -5.711 41.312 0.789 1 94.06 250 ILE A CA 1
ATOM 1930 C C . ILE A 1 250 ? -6.488 40.938 2.055 1 94.06 250 ILE A C 1
ATOM 1932 O O . ILE A 1 250 ? -6.195 41.469 3.135 1 94.06 250 ILE A O 1
ATOM 1936 N N . LYS A 1 251 ? -7.496 40.188 1.915 1 94.38 251 LYS A N 1
ATOM 1937 C CA . LYS A 1 251 ? -8.219 39.594 3.041 1 94.38 251 LYS A CA 1
ATOM 1938 C C . LYS A 1 251 ? -8.148 38.094 3.002 1 94.38 251 LYS A C 1
ATOM 1940 O O . LYS A 1 251 ? -8.594 37.469 2.037 1 94.38 251 LYS A O 1
ATOM 1945 N N . ILE A 1 252 ? -7.547 37.531 3.98 1 94.19 252 ILE A N 1
ATOM 1946 C CA . ILE A 1 252 ? -7.516 36.094 4.086 1 94.19 252 ILE A CA 1
ATOM 1947 C C . ILE A 1 252 ? -8.609 35.625 5.043 1 94.19 252 ILE A C 1
ATOM 1949 O O . ILE A 1 252 ? -8.5 35.781 6.258 1 94.19 252 ILE A O 1
ATOM 1953 N N . LEU A 1 253 ? -9.555 34.969 4.543 1 90.5 253 LEU A N 1
ATOM 1954 C CA . LEU A 1 253 ? -10.695 34.531 5.336 1 90.5 253 LEU A CA 1
ATOM 1955 C C . LEU A 1 253 ? -10.414 33.156 5.977 1 90.5 253 LEU A C 1
ATOM 1957 O O . LEU A 1 253 ? -10.93 32.875 7.055 1 90.5 253 LEU A O 1
ATOM 1961 N N . GLY A 1 254 ? -9.719 32.406 5.223 1 87.38 254 GLY A N 1
ATOM 1962 C CA . GLY A 1 254 ? -9.391 31.109 5.781 1 87.38 254 GLY A CA 1
ATOM 1963 C C . GLY A 1 254 ? -8.164 30.484 5.148 1 87.38 254 GLY A C 1
ATOM 1964 O O . GLY A 1 254 ? -7.914 30.656 3.955 1 87.38 254 GLY A O 1
ATOM 1965 N N . GLY A 1 255 ? -7.449 29.781 6.066 1 87.56 255 GLY A N 1
ATOM 1966 C CA . GLY A 1 255 ? -6.285 29.047 5.586 1 87.56 255 GLY A CA 1
ATOM 1967 C C . GLY A 1 255 ? -5 29.844 5.695 1 87.56 255 GLY A C 1
ATOM 1968 O O . GLY A 1 255 ? -5.012 31 6.098 1 87.56 255 GLY A O 1
ATOM 1969 N N . LEU A 1 256 ? -3.881 29.203 5.391 1 91.31 256 LEU A N 1
ATOM 1970 C CA . LEU A 1 256 ? -2.566 29.828 5.281 1 91.31 256 LEU A CA 1
ATOM 1971 C C . LEU A 1 256 ? -2.174 30.016 3.82 1 91.31 256 LEU A C 1
ATOM 1973 O O . LEU A 1 256 ? -2.285 29.078 3.02 1 91.31 256 LEU A O 1
ATOM 1977 N N . TRP A 1 257 ? -1.783 31.219 3.512 1 94.12 257 TRP A N 1
ATOM 1978 C CA . TRP A 1 257 ? -1.464 31.516 2.119 1 94.12 257 TRP A CA 1
ATOM 1979 C C . TRP A 1 257 ? -0.039 32.031 1.985 1 94.12 257 TRP A C 1
ATOM 1981 O O . TRP A 1 257 ? 0.524 32.562 2.943 1 94.12 257 TRP A O 1
ATOM 1991 N N . VAL A 1 258 ? 0.505 31.828 0.866 1 94.56 258 VAL A N 1
ATOM 1992 C CA . VAL A 1 258 ? 1.825 32.375 0.552 1 94.56 258 VAL A CA 1
ATOM 1993 C C . VAL A 1 258 ? 1.771 33.125 -0.769 1 94.56 258 VAL A C 1
ATOM 1995 O O . VAL A 1 258 ? 1.307 32.594 -1.781 1 94.56 258 VAL A O 1
ATOM 1998 N N . GLY A 1 259 ? 2.131 34.312 -0.711 1 93.75 259 GLY A N 1
ATOM 1999 C CA . GLY A 1 259 ? 2.242 35.156 -1.911 1 93.75 259 GLY A CA 1
ATOM 2000 C C . GLY A 1 259 ? 3.67 35.281 -2.41 1 93.75 259 GLY A C 1
ATOM 2001 O O . GLY A 1 259 ? 4.613 35.281 -1.617 1 93.75 259 GLY A O 1
ATOM 2002 N N . TYR A 1 260 ? 3.74 35.375 -3.715 1 92.81 260 TYR A N 1
ATOM 2003 C CA . TYR A 1 260 ? 5.059 35.5 -4.328 1 92.81 260 TYR A CA 1
ATOM 2004 C C . TYR A 1 260 ? 5.137 36.75 -5.207 1 92.81 260 TYR A C 1
ATOM 2006 O O . TYR A 1 260 ? 4.148 37.156 -5.828 1 92.81 260 TYR A O 1
ATOM 2014 N N . LEU A 1 261 ? 6.301 37.281 -5.305 1 91.25 261 LEU A N 1
ATOM 2015 C CA . LEU A 1 261 ? 6.527 38.469 -6.102 1 91.25 261 LEU A CA 1
ATOM 2016 C C . LEU A 1 261 ? 6.469 38.156 -7.594 1 91.25 261 LEU A C 1
ATOM 2018 O O . LEU A 1 261 ? 6.027 38.969 -8.391 1 91.25 261 LEU A O 1
ATOM 2022 N N . GLU A 1 262 ? 6.891 37.031 -7.965 1 90.69 262 GLU A N 1
ATOM 2023 C CA . GLU A 1 262 ? 6.926 36.625 -9.367 1 90.69 262 GLU A CA 1
ATOM 2024 C C . GLU A 1 262 ? 5.852 35.594 -9.672 1 90.69 262 GLU A C 1
ATOM 2026 O O . GLU A 1 262 ? 5.148 35.125 -8.766 1 90.69 262 GLU A O 1
ATOM 2031 N N . ALA A 1 263 ? 5.789 35.312 -10.984 1 88.88 263 ALA A N 1
ATOM 2032 C CA . ALA A 1 263 ? 4.809 34.344 -11.414 1 88.88 263 ALA A CA 1
ATOM 2033 C C . ALA A 1 263 ? 5.305 32.906 -11.148 1 88.88 263 ALA A C 1
ATOM 2035 O O . ALA A 1 263 ? 6.5 32.688 -10.938 1 88.88 263 ALA A O 1
ATOM 2036 N N . ASN A 1 264 ? 4.438 32 -10.992 1 86.62 264 ASN A N 1
ATOM 2037 C CA . ASN A 1 264 ? 4.734 30.578 -10.852 1 86.62 264 ASN A CA 1
ATOM 2038 C C . ASN A 1 264 ? 5.418 30.281 -9.516 1 86.62 264 ASN A C 1
ATOM 2040 O O . ASN A 1 264 ? 6.328 29.453 -9.453 1 86.62 264 ASN A O 1
ATOM 2044 N N . PHE A 1 265 ? 5.059 31.094 -8.547 1 89.44 265 PHE A N 1
ATOM 2045 C CA . PHE A 1 265 ? 5.469 30.875 -7.164 1 89.44 265 PHE A CA 1
ATOM 2046 C C . PHE A 1 265 ? 6.98 31.031 -7.02 1 89.44 265 PHE A C 1
ATOM 2048 O O . PHE A 1 265 ? 7.621 30.234 -6.336 1 89.44 265 PHE A O 1
ATOM 2055 N N . GLU A 1 266 ? 7.496 31.953 -7.797 1 88.81 266 GLU A N 1
ATOM 2056 C CA . GLU A 1 266 ? 8.914 32.281 -7.703 1 88.81 266 GLU A CA 1
ATOM 2057 C C . GLU A 1 266 ? 9.125 33.656 -7.086 1 88.81 266 GLU A C 1
ATOM 2059 O O . GLU A 1 266 ? 8.18 34.438 -6.938 1 88.81 266 GLU A O 1
ATOM 2064 N N . GLY A 1 267 ? 10.352 33.812 -6.539 1 88.44 267 GLY A N 1
ATOM 2065 C CA . GLY A 1 267 ? 10.688 35.094 -5.98 1 88.44 267 GLY A CA 1
ATOM 2066 C C . GLY A 1 267 ? 10.508 35.188 -4.477 1 88.44 267 GLY A C 1
ATOM 2067 O O . GLY A 1 267 ? 10.492 34.156 -3.801 1 88.44 267 GLY A O 1
ATOM 2068 N N . ARG A 1 268 ? 10.391 36.438 -4.051 1 91.25 268 ARG A N 1
ATOM 2069 C CA . ARG A 1 268 ? 10.227 36.656 -2.619 1 91.25 268 ARG A CA 1
ATOM 2070 C C . ARG A 1 268 ? 8.867 36.188 -2.133 1 91.25 268 ARG A C 1
ATOM 2072 O O . ARG A 1 268 ? 7.859 36.344 -2.82 1 91.25 268 ARG A O 1
ATOM 2079 N N . GLN A 1 269 ? 8.945 35.656 -0.963 1 93.81 269 GLN A N 1
ATOM 2080 C CA . GLN A 1 269 ? 7.73 35.062 -0.43 1 93.81 269 GLN A CA 1
ATOM 2081 C C . GLN A 1 269 ? 7.125 35.906 0.679 1 93.81 269 GLN A C 1
ATOM 2083 O O . GLN A 1 269 ? 7.855 36.531 1.45 1 93.81 269 GLN A O 1
ATOM 2088 N N . TYR A 1 270 ? 5.859 35.906 0.765 1 93.44 270 TYR A N 1
ATOM 2089 C CA . TYR A 1 270 ? 5.113 36.594 1.824 1 93.44 270 TYR A CA 1
ATOM 2090 C C . TYR A 1 270 ? 4.121 35.625 2.48 1 93.44 270 TYR A C 1
ATOM 2092 O O . TYR A 1 270 ? 3.219 35.094 1.817 1 93.44 270 TYR A O 1
ATOM 2100 N N . ILE A 1 271 ? 4.324 35.469 3.717 1 92.94 271 ILE A N 1
ATOM 2101 C CA . ILE A 1 271 ? 3.449 34.562 4.453 1 92.94 271 ILE A CA 1
ATOM 2102 C C . ILE A 1 271 ? 2.225 35.312 4.957 1 92.94 271 ILE A C 1
ATOM 2104 O O . ILE A 1 271 ? 2.359 36.312 5.664 1 92.94 271 ILE A O 1
ATOM 2108 N N . LEU A 1 272 ? 1.088 34.812 4.578 1 93.38 272 LEU A N 1
ATOM 2109 C CA . LEU A 1 272 ? -0.155 35.5 4.922 1 93.38 272 LEU A CA 1
ATOM 2110 C C . LEU A 1 272 ? -1.023 34.625 5.82 1 93.38 272 LEU A C 1
ATOM 2112 O O . LEU A 1 272 ? -1.565 33.594 5.379 1 93.38 272 LEU A O 1
ATOM 2116 N N . GLU A 1 273 ? -1.164 35.062 7.02 1 91.12 273 GLU A N 1
ATOM 2117 C CA . GLU A 1 273 ? -2.062 34.375 7.953 1 91.12 273 GLU A CA 1
ATOM 2118 C C . GLU A 1 273 ? -3.494 34.875 7.801 1 91.12 273 GLU A C 1
ATOM 2120 O O . GLU A 1 273 ? -3.756 35.781 7.016 1 91.12 273 GLU A O 1
ATOM 2125 N N . GLU A 1 274 ? -4.336 34.281 8.516 1 91.31 274 GLU A N 1
ATOM 2126 C CA . GLU A 1 274 ? -5.73 34.719 8.477 1 91.31 274 GLU A CA 1
ATOM 2127 C C . GLU A 1 274 ? -5.891 36.125 9.055 1 91.31 274 GLU A C 1
ATOM 2129 O O . GLU A 1 274 ? -5.363 36.406 10.125 1 91.31 274 GLU A O 1
ATOM 2134 N N . GLY A 1 275 ? -6.594 36.969 8.258 1 90.81 275 GLY A N 1
ATOM 2135 C CA . GLY A 1 275 ? -6.812 38.312 8.711 1 90.81 275 GLY A CA 1
ATOM 2136 C C . GLY A 1 275 ? -6.887 39.312 7.57 1 90.81 275 GLY A C 1
ATOM 2137 O O . GLY A 1 275 ? -7.094 38.938 6.418 1 90.81 275 GLY A O 1
ATOM 2138 N N . GLU A 1 276 ? -6.758 40.562 8.023 1 91.75 276 GLU A N 1
ATOM 2139 C CA . GLU A 1 276 ? -6.91 41.656 7.047 1 91.75 276 GLU A CA 1
ATOM 2140 C C . GLU A 1 276 ? -5.594 42.406 6.848 1 91.75 276 GLU A C 1
ATOM 2142 O O . GLU A 1 276 ? -4.875 42.656 7.812 1 91.75 276 GLU A O 1
ATOM 2147 N N . TYR A 1 277 ? -5.316 42.594 5.621 1 92.75 277 TYR A N 1
ATOM 2148 C CA . TYR A 1 277 ? -4.152 43.375 5.219 1 92.75 277 TYR A CA 1
ATOM 2149 C C . TYR A 1 277 ? -4.562 44.562 4.375 1 92.75 277 TYR A C 1
ATOM 2151 O O . TYR A 1 277 ? -4.633 44.469 3.146 1 92.75 277 TYR A O 1
ATOM 2159 N N . PRO A 1 278 ? -4.758 45.719 4.926 1 90.81 278 PRO A N 1
ATOM 2160 C CA . PRO A 1 278 ? -5.301 46.875 4.215 1 90.81 278 PRO A CA 1
ATOM 2161 C C . PRO A 1 278 ? -4.293 47.5 3.25 1 90.81 278 PRO A C 1
ATOM 2163 O O . PRO A 1 278 ? -4.684 48.188 2.297 1 90.81 278 PRO A O 1
ATOM 2166 N N . HIS A 1 279 ? -3.045 47.344 3.629 1 91.25 279 HIS A N 1
ATOM 2167 C CA . HIS A 1 279 ? -2.006 47.938 2.779 1 91.25 279 HIS A CA 1
ATOM 2168 C C . HIS A 1 279 ? -0.906 46.906 2.496 1 91.25 279 HIS A C 1
ATOM 2170 O O . HIS A 1 279 ? -0.671 46 3.299 1 91.25 279 HIS A O 1
ATOM 2176 N N . PHE A 1 280 ? -0.221 47.062 1.352 1 89.81 280 PHE A N 1
ATOM 2177 C CA . PHE A 1 280 ? 0.798 46.125 0.949 1 89.81 280 PHE A CA 1
ATOM 2178 C C . PHE A 1 280 ? 1.938 46.062 1.959 1 89.81 280 PHE A C 1
ATOM 2180 O O . PHE A 1 280 ? 2.623 45.062 2.096 1 89.81 280 PHE A O 1
ATOM 2187 N N . SER A 1 281 ? 2.121 47.094 2.721 1 87.31 281 SER A N 1
ATOM 2188 C CA . SER A 1 281 ? 3.17 47.156 3.734 1 87.31 281 SER A CA 1
ATOM 2189 C C . SER A 1 281 ? 2.846 46.219 4.902 1 87.31 281 SER A C 1
ATOM 2191 O O . SER A 1 281 ? 3.74 45.812 5.656 1 87.31 281 SER A O 1
ATOM 2193 N N . ASP A 1 282 ? 1.604 45.906 4.977 1 87.06 282 ASP A N 1
ATOM 2194 C CA . ASP A 1 282 ? 1.195 45.062 6.102 1 87.06 282 ASP A CA 1
ATOM 2195 C C . ASP A 1 282 ? 1.734 43.656 5.957 1 87.06 282 ASP A C 1
ATOM 2197 O O . ASP A 1 282 ? 1.938 42.938 6.953 1 87.06 282 ASP A O 1
ATOM 2201 N N . TRP A 1 283 ? 1.893 43.281 4.773 1 86.81 283 TRP A N 1
ATOM 2202 C CA . TRP A 1 283 ? 2.475 41.938 4.648 1 86.81 283 TRP A CA 1
ATOM 2203 C C . TRP A 1 283 ? 3.951 42.031 4.277 1 86.81 283 TRP A C 1
ATOM 2205 O O . TRP A 1 283 ? 4.551 41.031 3.859 1 86.81 283 TRP A O 1
ATOM 2215 N N . GLY A 1 284 ? 4.57 43.156 4.34 1 82.25 284 GLY A N 1
ATOM 2216 C CA . GLY A 1 284 ? 6.008 43.344 4.238 1 82.25 284 GLY A CA 1
ATOM 2217 C C . GLY A 1 284 ? 6.477 43.656 2.83 1 82.25 284 GLY A C 1
ATOM 2218 O O . GLY A 1 284 ? 7.672 43.594 2.539 1 82.25 284 GLY A O 1
ATOM 2219 N N . ALA A 1 285 ? 5.555 43.906 1.983 1 85 285 ALA A N 1
ATOM 2220 C CA . ALA A 1 285 ? 5.949 44.219 0.607 1 85 285 ALA A CA 1
ATOM 2221 C C . ALA A 1 285 ? 6.277 45.688 0.428 1 85 285 ALA A C 1
ATOM 2223 O O . ALA A 1 285 ? 5.77 46.531 1.163 1 85 285 ALA A O 1
ATOM 2224 N N . SER A 1 286 ? 7.227 45.938 -0.462 1 82.44 286 SER A N 1
ATOM 2225 C CA . SER A 1 286 ? 7.598 47.312 -0.767 1 82.44 286 SER A CA 1
ATOM 2226 C C . SER A 1 286 ? 6.738 47.875 -1.893 1 82.44 286 SER A C 1
ATOM 2228 O O . SER A 1 286 ? 6.566 49.094 -1.996 1 82.44 286 SER A O 1
ATOM 2230 N N . GLU A 1 287 ? 6.289 46.938 -2.699 1 80.25 287 GLU A N 1
ATOM 2231 C CA . GLU A 1 287 ? 5.438 47.375 -3.809 1 80.25 287 GLU A CA 1
ATOM 2232 C C . GLU A 1 287 ? 4.199 46.469 -3.914 1 80.25 287 GLU A C 1
ATOM 2234 O O . GLU A 1 287 ? 4.184 45.344 -3.404 1 80.25 287 GLU A O 1
ATOM 2239 N N . GLY A 1 288 ? 3.273 47.156 -4.316 1 75.94 288 GLY A N 1
ATOM 2240 C CA . GLY A 1 288 ? 2.018 46.438 -4.477 1 75.94 288 GLY A CA 1
ATOM 2241 C C . GLY A 1 288 ? 2.029 45.469 -5.641 1 75.94 288 GLY A C 1
ATOM 2242 O O . GLY A 1 288 ? 1.073 45.406 -6.418 1 75.94 288 GLY A O 1
ATOM 2243 N N . THR A 1 289 ? 3.135 44.688 -5.77 1 83 289 THR A N 1
ATOM 2244 C CA . THR A 1 289 ? 3.189 43.781 -6.902 1 83 289 THR A CA 1
ATOM 2245 C C . THR A 1 289 ? 3.26 42.312 -6.422 1 83 289 THR A C 1
ATOM 2247 O O . THR A 1 289 ? 4.176 41.938 -5.684 1 83 289 THR A O 1
ATOM 2250 N N . LEU A 1 290 ? 2.234 41.688 -6.34 1 88.75 290 LEU A N 1
ATOM 2251 C CA . LEU A 1 290 ? 2.121 40.281 -6.074 1 88.75 290 LEU A CA 1
ATOM 2252 C C . LEU A 1 290 ? 1.583 39.531 -7.297 1 88.75 290 LEU A C 1
ATOM 2254 O O . LEU A 1 290 ? 0.478 39.812 -7.762 1 88.75 290 LEU A O 1
ATOM 2258 N N . LEU A 1 291 ? 2.381 38.562 -7.82 1 90.12 291 LEU A N 1
ATOM 2259 C CA . LEU A 1 291 ? 1.998 37.969 -9.102 1 90.12 291 LEU A CA 1
ATOM 2260 C C . LEU A 1 291 ? 1.426 36.562 -8.906 1 90.12 291 LEU A C 1
ATOM 2262 O O . LEU A 1 291 ? 0.721 36.062 -9.773 1 90.12 291 LEU A O 1
ATOM 2266 N N . SER A 1 292 ? 1.758 35.938 -7.855 1 91.56 292 SER A N 1
ATOM 2267 C CA . SER A 1 292 ? 1.218 34.594 -7.633 1 91.56 292 SER A CA 1
ATOM 2268 C C . SER A 1 292 ? 0.843 34.375 -6.172 1 91.56 292 SER A C 1
ATOM 2270 O O . SER A 1 292 ? 1.41 35.031 -5.281 1 91.56 292 SER A O 1
ATOM 2272 N N . LEU A 1 293 ? -0.176 33.562 -5.906 1 92.75 293 LEU A N 1
ATOM 2273 C CA . LEU A 1 293 ? -0.719 33.25 -4.582 1 92.75 293 LEU A CA 1
ATOM 2274 C C . LEU A 1 293 ? -1.192 31.812 -4.488 1 92.75 293 LEU A C 1
ATOM 2276 O O . LEU A 1 293 ? -1.83 31.312 -5.41 1 92.75 293 LEU A O 1
ATOM 2280 N N . ARG A 1 294 ? -0.789 31.172 -3.4 1 91.25 294 ARG A N 1
ATOM 2281 C CA . ARG A 1 294 ? -1.209 29.781 -3.254 1 91.25 294 ARG A CA 1
ATOM 2282 C C . ARG A 1 294 ? -1.508 29.453 -1.795 1 91.25 294 ARG A C 1
ATOM 2284 O O . ARG A 1 294 ? -0.852 29.969 -0.889 1 91.25 294 ARG A O 1
ATOM 2291 N N . PRO A 1 295 ? -2.498 28.609 -1.578 1 90.56 295 PRO A N 1
ATOM 2292 C CA . PRO A 1 295 ? -2.74 28.109 -0.219 1 90.56 295 PRO A CA 1
ATOM 2293 C C . PRO A 1 295 ? -1.818 26.953 0.168 1 90.56 295 PRO A C 1
ATOM 2295 O O . PRO A 1 295 ? -1.36 26.219 -0.701 1 90.56 295 PRO A O 1
ATOM 2298 N N . VAL A 1 296 ? -1.496 26.844 1.402 1 88.88 296 VAL A N 1
ATOM 2299 C CA . VAL A 1 296 ? -0.697 25.734 1.919 1 88.88 296 VAL A CA 1
ATOM 2300 C C . VAL A 1 296 ? -1.616 24.625 2.426 1 88.88 296 VAL A C 1
ATOM 2302 O O . VAL A 1 296 ? -2.373 24.828 3.379 1 88.88 296 VAL A O 1
ATOM 2305 N N . ILE A 1 297 ? -1.609 23.562 1.669 1 77.94 297 ILE A N 1
ATOM 2306 C CA . ILE A 1 297 ? -2.484 22.453 2.023 1 77.94 297 ILE A CA 1
ATOM 2307 C C . ILE A 1 297 ? -1.67 21.344 2.695 1 77.94 297 ILE A C 1
ATOM 2309 O O . ILE A 1 297 ? -1.089 20.5 2.02 1 77.94 297 ILE A O 1
ATOM 2313 N N . THR A 1 298 ? -1.429 21.375 3.951 1 72.62 298 THR A N 1
ATOM 2314 C CA . THR A 1 298 ? -0.668 20.344 4.641 1 72.62 298 THR A CA 1
ATOM 2315 C C . THR A 1 298 ? -1.219 20.109 6.043 1 72.62 298 THR A C 1
ATOM 2317 O O . THR A 1 298 ? -2.061 20.875 6.52 1 72.62 298 THR A O 1
ATOM 2320 N N . ASP A 1 299 ? -0.758 19.031 6.555 1 74.5 299 ASP A N 1
ATOM 2321 C CA . ASP A 1 299 ? -1.054 18.688 7.941 1 74.5 299 ASP A CA 1
ATOM 2322 C C . ASP A 1 299 ? -0.179 19.484 8.906 1 74.5 299 ASP A C 1
ATOM 2324 O O . ASP A 1 299 ? 1.041 19.547 8.742 1 74.5 299 ASP A O 1
ATOM 2328 N N . LEU A 1 300 ? -0.797 20.203 9.758 1 78.69 300 LEU A N 1
ATOM 2329 C CA . LEU A 1 300 ? -0.081 21.094 10.672 1 78.69 300 LEU A CA 1
ATOM 2330 C C . LEU A 1 300 ? 0.174 20.406 12.008 1 78.69 300 LEU A C 1
ATOM 2332 O O . LEU A 1 300 ? 0.558 21.062 12.984 1 78.69 300 LEU A O 1
ATOM 2336 N N . LEU A 1 301 ? 0.075 19.141 11.977 1 74.69 301 LEU A N 1
ATOM 2337 C CA . LEU A 1 301 ? 0.229 18.469 13.266 1 74.69 301 LEU A CA 1
ATOM 2338 C C . LEU A 1 301 ? 1.653 17.953 13.438 1 74.69 301 LEU A C 1
ATOM 2340 O O . LEU A 1 301 ? 2.309 17.578 12.469 1 74.69 301 LEU A O 1
ATOM 2344 N N . CYS A 1 302 ? 2.143 17.953 14.625 1 77.56 302 CYS A N 1
ATOM 2345 C CA . CYS A 1 302 ? 3.406 17.359 15.055 1 77.56 302 CYS A CA 1
ATOM 2346 C C . CYS A 1 302 ? 4.551 17.812 14.164 1 77.56 302 CYS A C 1
ATOM 2348 O O . CYS A 1 302 ? 5.18 17 13.477 1 77.56 302 CYS A O 1
ATOM 2350 N N . PRO A 1 303 ? 4.805 19.031 14.281 1 87.62 303 PRO A N 1
ATOM 2351 C CA . PRO A 1 303 ? 5.887 19.531 13.43 1 87.62 303 PRO A CA 1
ATOM 2352 C C . PRO A 1 303 ? 7.23 18.875 13.734 1 87.62 303 PRO A C 1
ATOM 2354 O O . PRO A 1 303 ? 7.555 18.641 14.906 1 87.62 303 PRO A O 1
ATOM 2357 N N . HIS A 1 304 ? 8 18.469 12.781 1 89.56 304 HIS A N 1
ATOM 2358 C CA . HIS A 1 304 ? 9.312 17.844 12.875 1 89.56 304 HIS A CA 1
ATOM 2359 C C . HIS A 1 304 ? 10.164 18.156 11.641 1 89.56 304 HIS A C 1
ATOM 2361 O O . HIS A 1 304 ? 9.742 17.891 10.516 1 89.56 304 HIS A O 1
ATOM 2367 N N . VAL A 1 305 ? 11.328 18.781 11.883 1 93 305 VAL A N 1
ATOM 2368 C CA . VAL A 1 305 ? 12.172 19.156 10.75 1 93 305 VAL A CA 1
ATOM 2369 C C . VAL A 1 305 ? 13.625 18.812 11.062 1 93 305 VAL A C 1
ATOM 2371 O O . VAL A 1 305 ? 14.055 18.906 12.219 1 93 305 VAL A O 1
ATOM 2374 N N . ARG A 1 306 ? 14.391 18.391 10.117 1 91.56 306 ARG A N 1
ATOM 2375 C CA . ARG A 1 306 ? 15.828 18.125 10.219 1 91.56 306 ARG A CA 1
ATOM 2376 C C . ARG A 1 306 ? 16.625 19.031 9.289 1 91.56 306 ARG A C 1
ATOM 2378 O O . ARG A 1 306 ? 16.328 19.125 8.094 1 91.56 306 ARG A O 1
ATOM 2385 N N . LEU A 1 307 ? 17.547 19.719 9.812 1 92.12 307 LEU A N 1
ATOM 2386 C CA . LEU A 1 307 ? 18.406 20.625 9.047 1 92.12 307 LEU A CA 1
ATOM 2387 C C . LEU A 1 307 ? 19.797 20.047 8.875 1 92.12 307 LEU A C 1
ATOM 2389 O O . LEU A 1 307 ? 20.344 19.438 9.805 1 92.12 307 LEU A O 1
ATOM 2393 N N . PHE A 1 308 ? 20.281 20.234 7.684 1 90.69 308 PHE A N 1
ATOM 2394 C CA . PHE A 1 308 ? 21.594 19.672 7.367 1 90.69 308 PHE A CA 1
ATOM 2395 C C . PHE A 1 308 ? 22.547 20.781 6.926 1 90.69 308 PHE A C 1
ATOM 2397 O O . PHE A 1 308 ? 22.141 21.75 6.301 1 90.69 308 PHE A O 1
ATOM 2404 N N . LYS A 1 309 ? 23.828 20.547 7.145 1 88.06 309 LYS A N 1
ATOM 2405 C CA . LYS A 1 309 ? 24.844 21.531 6.812 1 88.06 309 LYS A CA 1
ATOM 2406 C C . LYS A 1 309 ? 25.297 21.391 5.363 1 88.06 309 LYS A C 1
ATOM 2408 O O . LYS A 1 309 ? 25.75 22.359 4.75 1 88.06 309 LYS A O 1
ATOM 2413 N N . GLU A 1 310 ? 25.141 20.25 4.875 1 87.62 310 GLU A N 1
ATOM 2414 C CA . GLU A 1 310 ? 25.609 20 3.516 1 87.62 310 GLU A CA 1
ATOM 2415 C C . GLU A 1 310 ? 24.438 19.906 2.539 1 87.62 310 GLU A C 1
ATOM 2417 O O . GLU A 1 310 ? 23.297 19.641 2.945 1 87.62 310 GLU A O 1
ATOM 2422 N N . LYS A 1 311 ? 24.859 20.203 1.303 1 88.06 311 LYS A N 1
ATOM 2423 C CA . LYS A 1 311 ? 23.859 20.047 0.254 1 88.06 311 LYS A CA 1
ATOM 2424 C C . LYS A 1 311 ? 23.531 18.578 0.024 1 88.06 311 LYS A C 1
ATOM 2426 O O . LYS A 1 311 ? 24.344 17.703 0.324 1 88.06 311 LYS A O 1
ATOM 2431 N N . HIS A 1 312 ? 22.328 18.281 -0.397 1 88.19 312 HIS A N 1
ATOM 2432 C CA . HIS A 1 312 ? 21.875 16.953 -0.779 1 88.19 312 HIS A CA 1
ATOM 2433 C C . HIS A 1 312 ? 22 15.969 0.383 1 88.19 312 HIS A C 1
ATOM 2435 O O . HIS A 1 312 ? 22.359 14.805 0.185 1 88.19 312 HIS A O 1
ATOM 2441 N N . PHE A 1 313 ? 21.875 16.422 1.516 1 84.12 313 PHE A N 1
ATOM 2442 C CA . PHE A 1 313 ? 21.734 15.641 2.736 1 84.12 313 PHE A CA 1
ATOM 2443 C C . PHE A 1 313 ? 23 14.82 3 1 84.12 313 PHE A C 1
ATOM 2445 O O . PHE A 1 313 ? 22.922 13.695 3.498 1 84.12 313 PHE A O 1
ATOM 2452 N N . GLY A 1 314 ? 24.047 15.125 2.58 1 73 314 GLY A N 1
ATOM 2453 C CA . GLY A 1 314 ? 25.297 14.414 2.805 1 73 314 GLY A CA 1
ATOM 2454 C C . GLY A 1 314 ? 25.453 13.945 4.238 1 73 314 GLY A C 1
ATOM 2455 O O . GLY A 1 314 ? 24.812 14.477 5.148 1 73 314 GLY A O 1
ATOM 2456 N N . HIS A 1 315 ? 25.797 12.68 4.602 1 60.97 315 HIS A N 1
ATOM 2457 C CA . HIS A 1 315 ? 25.922 11.867 5.809 1 60.97 315 HIS A CA 1
ATOM 2458 C C . HIS A 1 315 ? 26.438 12.695 6.977 1 60.97 315 HIS A C 1
ATOM 2460 O O . HIS A 1 315 ? 26.031 12.508 8.117 1 60.97 315 HIS A O 1
ATOM 2466 N N . LEU A 1 316 ? 27.5 13.414 6.77 1 54.06 316 LEU A N 1
ATOM 2467 C CA . LEU A 1 316 ? 28.25 14.023 7.859 1 54.06 316 LEU A CA 1
ATOM 2468 C C . LEU A 1 316 ? 27.5 15.234 8.414 1 54.06 316 LEU A C 1
ATOM 2470 O O . LEU A 1 316 ? 27.938 15.844 9.391 1 54.06 316 LEU A O 1
ATOM 2474 N N . GLY A 1 317 ? 26.141 15.312 8.055 1 62.34 317 GLY A N 1
ATOM 2475 C CA . GLY A 1 317 ? 25.891 16.734 8.227 1 62.34 317 GLY A CA 1
ATOM 2476 C C . GLY A 1 317 ? 24.547 17.031 8.875 1 62.34 317 GLY A C 1
ATOM 2477 O O . GLY A 1 317 ? 23.969 18.094 8.664 1 62.34 317 GLY A O 1
ATOM 2478 N N . LEU A 1 318 ? 24.094 15.969 9.68 1 65.5 318 LEU A N 1
ATOM 2479 C CA . LEU A 1 318 ? 22.906 16.438 10.383 1 65.5 318 LEU A CA 1
ATOM 2480 C C . LEU A 1 318 ? 23.25 17.578 11.344 1 65.5 318 LEU A C 1
ATOM 2482 O O . LEU A 1 318 ? 24.094 17.406 12.227 1 65.5 318 LEU A O 1
ATOM 2486 N N . ALA A 1 319 ? 22.641 18.656 11.094 1 67.06 319 ALA A N 1
ATOM 2487 C CA . ALA A 1 319 ? 22.906 19.844 11.906 1 67.06 319 ALA A CA 1
ATOM 2488 C C . ALA A 1 319 ? 22 19.875 13.133 1 67.06 319 ALA A C 1
ATOM 2490 O O . ALA A 1 319 ? 22.469 19.984 14.266 1 67.06 319 ALA A O 1
ATOM 2491 N N . VAL A 1 320 ? 20.703 19.828 12.93 1 83.06 320 VAL A N 1
ATOM 2492 C CA . VAL A 1 320 ? 19.781 19.969 14.055 1 83.06 320 VAL A CA 1
ATOM 2493 C C . VAL A 1 320 ? 18.469 19.25 13.742 1 83.06 320 VAL A C 1
ATOM 2495 O O . VAL A 1 320 ? 18.047 19.203 12.586 1 83.06 320 VAL A O 1
ATOM 2498 N N . ASP A 1 321 ? 17.906 18.578 14.664 1 85.25 321 ASP A N 1
ATOM 2499 C CA . ASP A 1 321 ? 16.578 17.984 14.648 1 85.25 321 ASP A CA 1
ATOM 2500 C C . ASP A 1 321 ? 15.609 18.766 15.539 1 85.25 321 ASP A C 1
ATOM 2502 O O . ASP A 1 321 ? 15.773 18.797 16.766 1 85.25 321 ASP A O 1
ATOM 2506 N N . LEU A 1 322 ? 14.641 19.438 14.898 1 88.19 322 LEU A N 1
ATOM 2507 C CA . LEU A 1 322 ? 13.82 20.406 15.633 1 88.19 322 LEU A CA 1
ATOM 2508 C C . LEU A 1 322 ? 12.359 19.953 15.664 1 88.19 322 LEU A C 1
ATOM 2510 O O . LEU A 1 322 ? 11.844 19.438 14.672 1 88.19 322 LEU A O 1
ATOM 2514 N N . MET A 1 323 ? 11.703 20.172 16.734 1 85.19 323 MET A N 1
ATOM 2515 C CA . MET A 1 323 ? 10.273 19.906 16.906 1 85.19 323 MET A CA 1
ATOM 2516 C C . MET A 1 323 ? 9.539 21.172 17.344 1 85.19 323 MET A C 1
ATOM 2518 O O . MET A 1 323 ? 8.312 21.172 17.438 1 85.19 323 MET A O 1
ATOM 2522 N N . GLY A 1 324 ? 10.305 22.172 17.594 1 86.31 324 GLY A N 1
ATOM 2523 C CA . GLY A 1 324 ? 9.727 23.422 18.031 1 86.31 324 GLY A CA 1
ATOM 2524 C C . GLY A 1 324 ? 10.438 24.641 17.469 1 86.31 324 GLY A C 1
ATOM 2525 O O . GLY A 1 324 ? 11.336 24.516 16.641 1 86.31 324 GLY A O 1
ATOM 2526 N N . ALA A 1 325 ? 10.016 25.719 17.969 1 89.88 325 ALA A N 1
ATOM 2527 C CA . ALA A 1 325 ? 10.555 26.984 17.453 1 89.88 325 ALA A CA 1
ATOM 2528 C C . ALA A 1 325 ? 11.953 27.25 18 1 89.88 325 ALA A C 1
ATOM 2530 O O . ALA A 1 325 ? 12.266 26.859 19.125 1 89.88 325 ALA A O 1
ATOM 2531 N N . VAL A 1 326 ? 12.766 27.812 17.156 1 89.94 326 VAL A N 1
ATOM 2532 C CA . VAL A 1 326 ? 14.102 28.25 17.547 1 89.94 326 VAL A CA 1
ATOM 2533 C C . VAL A 1 326 ? 14.281 29.734 17.219 1 89.94 326 VAL A C 1
ATOM 2535 O O . VAL A 1 326 ? 14.227 30.109 16.047 1 89.94 326 VAL A O 1
ATOM 2538 N N . VAL A 1 327 ? 14.5 30.5 18.219 1 87.31 327 VAL A N 1
ATOM 2539 C CA . VAL A 1 327 ? 14.586 31.953 18.047 1 87.31 327 VAL A CA 1
ATOM 2540 C C . VAL A 1 327 ? 15.961 32.312 17.5 1 87.31 327 VAL A C 1
ATOM 2542 O O . VAL A 1 327 ? 16.094 33.281 16.734 1 87.31 327 VAL A O 1
ATOM 2545 N N . ASN A 1 328 ? 16.906 31.594 18 1 87.38 328 ASN A N 1
ATOM 2546 C CA . ASN A 1 328 ? 18.266 31.812 17.562 1 87.38 328 ASN A CA 1
ATOM 2547 C C . ASN A 1 328 ? 19.031 30.5 17.406 1 87.38 328 ASN A C 1
ATOM 2549 O O . ASN A 1 328 ? 19.312 29.812 18.391 1 87.38 328 ASN A O 1
ATOM 2553 N N . MET A 1 329 ? 19.469 30.219 16.281 1 86.62 329 MET A N 1
ATOM 2554 C CA . MET A 1 329 ? 20.141 28.969 15.961 1 86.62 329 MET A CA 1
ATOM 2555 C C . MET A 1 329 ? 21.5 28.891 16.625 1 86.62 329 MET A C 1
ATOM 2557 O O . MET A 1 329 ? 21.984 27.797 16.953 1 86.62 329 MET A O 1
ATOM 2561 N N . GLU A 1 330 ? 22.094 29.938 16.844 1 81.56 330 GLU A N 1
ATOM 2562 C CA . G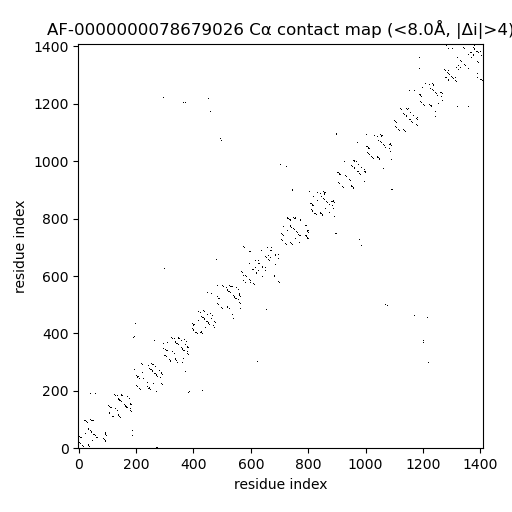LU A 1 330 ? 23.422 29.953 17.453 1 81.56 330 GLU A CA 1
ATOM 2563 C C . GLU A 1 330 ? 23.375 29.469 18.906 1 81.56 330 GLU A C 1
ATOM 2565 O O . GLU A 1 330 ? 24.344 28.906 19.406 1 81.56 330 GLU A O 1
ATOM 2570 N N . GLU A 1 331 ? 22.281 29.703 19.453 1 78.19 331 GLU A N 1
ATOM 2571 C CA . GLU A 1 331 ? 22.125 29.312 20.844 1 78.19 331 GLU A CA 1
ATOM 2572 C C . GLU A 1 331 ? 21.953 27.797 20.969 1 78.19 331 GLU A C 1
ATOM 2574 O O . GLU A 1 331 ? 22.25 27.219 22.016 1 78.19 331 GLU A O 1
ATOM 2579 N N . VAL A 1 332 ? 21.422 27.234 20.016 1 73.19 332 VAL A N 1
ATOM 2580 C CA . VAL A 1 332 ? 21.156 25.797 20.094 1 73.19 332 VAL A CA 1
ATOM 2581 C C . VAL A 1 332 ? 22.328 25.016 19.516 1 73.19 332 VAL A C 1
ATOM 2583 O O . VAL A 1 332 ? 22.297 23.797 19.438 1 73.19 332 VAL A O 1
ATOM 2586 N N . GLY A 1 333 ? 23.484 25.625 19.359 1 65.62 333 GLY A N 1
ATOM 2587 C CA . GLY A 1 333 ? 24.672 24.953 18.859 1 65.62 333 GLY A CA 1
ATOM 2588 C C . GLY A 1 333 ? 24.609 24.703 17.359 1 65.62 333 GLY A C 1
ATOM 2589 O O . GLY A 1 333 ? 25.438 23.953 16.828 1 65.62 333 GLY A O 1
ATOM 2590 N N . GLY A 1 334 ? 23.625 25.172 16.844 1 62.78 334 GLY A N 1
ATOM 2591 C CA . GLY A 1 334 ? 23.531 24.906 15.414 1 62.78 334 GLY A CA 1
ATOM 2592 C C . GLY A 1 334 ? 24.266 25.938 14.57 1 62.78 334 GLY A C 1
ATOM 2593 O O . GLY A 1 334 ? 24.531 27.047 15.031 1 62.78 334 GLY A O 1
ATOM 2594 N N . ASP A 1 335 ? 24.922 25.5 13.547 1 68.44 335 ASP A N 1
ATOM 2595 C CA . ASP A 1 335 ? 25.5 26.391 12.555 1 68.44 335 ASP A CA 1
ATOM 2596 C C . ASP A 1 335 ? 24.406 27.031 11.695 1 68.44 335 ASP A C 1
ATOM 2598 O O . ASP A 1 335 ? 23.359 26.453 11.477 1 68.44 335 ASP A O 1
ATOM 2602 N N . ASN A 1 336 ? 24.562 28.375 11.492 1 80.12 336 ASN A N 1
ATOM 2603 C CA . ASN A 1 336 ? 23.625 29.125 10.672 1 80.12 336 ASN A CA 1
ATOM 2604 C C . ASN A 1 336 ? 23.719 28.734 9.203 1 80.12 336 ASN A C 1
ATOM 2606 O O . ASN A 1 336 ? 22.938 29.203 8.375 1 80.12 336 ASN A O 1
ATOM 2610 N N . LYS A 1 337 ? 24.594 27.828 9.031 1 86.69 337 LYS A N 1
ATOM 2611 C CA . LYS A 1 337 ? 24.719 27.391 7.648 1 86.69 337 LYS A CA 1
ATOM 2612 C C . LYS A 1 337 ? 23.891 26.141 7.383 1 86.69 337 LYS A C 1
ATOM 2614 O O . LYS A 1 337 ? 24.281 25.047 7.785 1 86.69 337 LYS A O 1
ATOM 2619 N N . ILE A 1 338 ? 22.812 26.344 6.746 1 89.81 338 ILE A N 1
ATOM 2620 C CA . ILE A 1 338 ? 21.922 25.234 6.414 1 89.81 338 ILE A CA 1
ATOM 2621 C C . ILE A 1 338 ? 21.766 25.125 4.898 1 89.81 338 ILE A C 1
ATOM 2623 O O . ILE A 1 338 ? 21.328 26.062 4.242 1 89.81 338 ILE A O 1
ATOM 2627 N N . GLN A 1 339 ? 22.109 23.922 4.395 1 91 339 GLN A N 1
ATOM 2628 C CA . GLN A 1 339 ? 22.109 23.812 2.938 1 91 339 GLN A CA 1
ATOM 2629 C C . GLN A 1 339 ? 21.094 22.766 2.469 1 91 339 GLN A C 1
ATOM 2631 O O . GLN A 1 339 ? 20.812 22.656 1.272 1 91 339 GLN A O 1
ATOM 2636 N N . SER A 1 340 ? 20.609 22.016 3.264 1 92.62 340 SER A N 1
ATOM 2637 C CA . SER A 1 340 ? 19.531 21.094 2.93 1 92.62 340 SER A CA 1
ATOM 2638 C C . SER A 1 340 ? 18.594 20.891 4.109 1 92.62 340 SER A C 1
ATOM 2640 O O . SER A 1 340 ? 18.984 21.078 5.266 1 92.62 340 SER A O 1
ATOM 2642 N N . ILE A 1 341 ? 17.328 20.609 3.832 1 94.38 341 ILE A N 1
ATOM 2643 C CA . ILE A 1 341 ? 16.312 20.516 4.879 1 94.38 341 ILE A CA 1
ATOM 2644 C C . ILE A 1 341 ? 15.383 19.344 4.594 1 94.38 341 ILE A C 1
ATOM 2646 O O . ILE A 1 341 ? 14.977 19.125 3.449 1 94.38 341 ILE A O 1
ATOM 2650 N N . ASP A 1 342 ? 15.141 18.547 5.594 1 94.06 342 ASP A N 1
ATOM 2651 C CA . ASP A 1 342 ? 14.164 17.453 5.535 1 94.06 342 ASP A CA 1
ATOM 2652 C C . ASP A 1 342 ? 12.984 17.734 6.457 1 94.06 342 ASP A C 1
ATOM 2654 O O . ASP A 1 342 ? 13.078 17.547 7.676 1 94.06 342 ASP A O 1
ATOM 2658 N N . VAL A 1 343 ? 11.898 18.141 5.871 1 94.06 343 VAL A N 1
ATOM 2659 C CA . VAL A 1 343 ? 10.695 18.391 6.668 1 94.06 343 VAL A CA 1
ATOM 2660 C C . VAL A 1 343 ? 9.867 17.109 6.762 1 94.06 343 VAL A C 1
ATOM 2662 O O . VAL A 1 343 ? 9.211 16.719 5.801 1 94.06 343 VAL A O 1
ATOM 2665 N N . ILE A 1 344 ? 9.805 16.578 7.902 1 89.19 344 ILE A N 1
ATOM 2666 C CA . ILE A 1 344 ? 9.125 15.297 8.125 1 89.19 344 ILE A CA 1
ATOM 2667 C C . ILE A 1 344 ? 7.629 15.539 8.32 1 89.19 344 ILE A C 1
ATOM 2669 O O . ILE A 1 344 ? 6.805 14.812 7.754 1 89.19 344 ILE A O 1
ATOM 2673 N N . SER A 1 345 ? 7.32 16.531 9.055 1 87.62 345 SER A N 1
ATOM 2674 C CA . SER A 1 345 ? 5.914 16.844 9.297 1 87.62 345 SER A CA 1
ATOM 2675 C C . SER A 1 345 ? 5.734 18.312 9.656 1 87.62 345 SER A C 1
ATOM 2677 O O . SER A 1 345 ? 6.668 18.969 10.125 1 87.62 345 SER A O 1
ATOM 2679 N N . GLY A 1 346 ? 4.516 18.75 9.289 1 88.62 346 GLY A N 1
ATOM 2680 C CA . GLY A 1 346 ? 4.188 20.141 9.609 1 88.62 346 GLY A CA 1
ATOM 2681 C C . GLY A 1 346 ? 4.621 21.109 8.539 1 88.62 346 GLY A C 1
ATOM 2682 O O . GLY A 1 346 ? 5.043 20.719 7.453 1 88.62 346 GLY A O 1
ATOM 2683 N N . VAL A 1 347 ? 4.375 22.359 8.883 1 92.75 347 VAL A N 1
ATOM 2684 C CA . VAL A 1 347 ? 4.793 23.469 8.039 1 92.75 347 VAL A CA 1
ATOM 2685 C C . VAL A 1 347 ? 5.68 24.422 8.844 1 92.75 347 VAL A C 1
ATOM 2687 O O . VAL A 1 347 ? 5.371 24.75 9.992 1 92.75 347 VAL A O 1
ATOM 2690 N N . TRP A 1 348 ? 6.785 24.781 8.266 1 94.88 348 TRP A N 1
ATOM 2691 C CA . TRP A 1 348 ? 7.762 25.594 8.977 1 94.88 348 TRP A CA 1
ATOM 2692 C C . TRP A 1 348 ? 8.062 26.875 8.203 1 94.88 348 TRP A C 1
ATOM 2694 O O . TRP A 1 348 ? 7.844 26.938 6.992 1 94.88 348 TRP A O 1
ATOM 2704 N N . VAL A 1 349 ? 8.445 27.828 8.922 1 95.69 349 VAL A N 1
ATOM 2705 C CA . VAL A 1 349 ? 8.938 29.062 8.32 1 95.69 349 VAL A CA 1
ATOM 2706 C C . VAL A 1 349 ? 10.359 29.344 8.797 1 95.69 349 VAL A C 1
ATOM 2708 O O . VAL A 1 349 ? 10.609 29.406 10 1 95.69 349 VAL A O 1
ATOM 2711 N N . ALA A 1 350 ? 11.25 29.438 7.922 1 94.94 350 ALA A N 1
ATOM 2712 C CA . ALA A 1 350 ? 12.641 29.75 8.227 1 94.94 350 ALA A CA 1
ATOM 2713 C C . ALA A 1 350 ? 12.953 31.219 7.938 1 94.94 350 ALA A C 1
ATOM 2715 O O . ALA A 1 350 ? 12.477 31.766 6.949 1 94.94 350 ALA A O 1
ATOM 2716 N N . PHE A 1 351 ? 13.742 31.781 8.867 1 93.06 351 PHE A N 1
ATOM 2717 C CA . PHE A 1 351 ? 14.07 33.188 8.719 1 93.06 351 PHE A CA 1
ATOM 2718 C C . PHE A 1 351 ? 15.578 33.406 8.617 1 93.06 351 PHE A C 1
ATOM 2720 O O . PHE A 1 351 ? 16.344 32.656 9.227 1 93.06 351 PHE A O 1
ATOM 2727 N N . GLU A 1 352 ? 15.977 34.406 7.957 1 90.31 352 GLU A N 1
ATOM 2728 C CA . GLU A 1 352 ? 17.391 34.688 7.746 1 90.31 352 GLU A CA 1
ATOM 2729 C C . GLU A 1 352 ? 18.016 35.312 8.992 1 90.31 352 GLU A C 1
ATOM 2731 O O . GLU A 1 352 ? 19.219 35.125 9.25 1 90.31 352 GLU A O 1
ATOM 2736 N N . LYS A 1 353 ? 17.234 36.031 9.727 1 87.88 353 LYS A N 1
ATOM 2737 C CA . LYS A 1 353 ? 17.734 36.719 10.914 1 87.88 353 LYS A CA 1
ATOM 2738 C C . LYS A 1 353 ? 17.141 36.125 12.188 1 87.88 353 LYS A C 1
ATOM 2740 O O . LYS A 1 353 ? 16.109 35.469 12.148 1 87.88 353 LYS A O 1
ATOM 2745 N N . PRO A 1 354 ? 17.844 36.344 13.242 1 87.5 354 PRO A N 1
ATOM 2746 C CA . PRO A 1 354 ? 17.312 35.844 14.508 1 87.5 354 PRO A CA 1
ATOM 2747 C C . PRO A 1 354 ? 16.062 36.594 14.961 1 87.5 354 PRO A C 1
ATOM 2749 O O . PRO A 1 354 ? 15.82 37.719 14.516 1 87.5 354 PRO A O 1
ATOM 2752 N N . GLY A 1 355 ? 15.258 35.969 15.734 1 85.19 355 GLY A N 1
ATOM 2753 C CA . GLY A 1 355 ? 14.047 36.562 16.266 1 85.19 355 GLY A CA 1
ATOM 2754 C C . GLY A 1 355 ? 12.914 36.625 15.258 1 85.19 355 GLY A C 1
ATOM 2755 O O . GLY A 1 355 ? 12.141 37.562 15.227 1 85.19 355 GLY A O 1
ATOM 2756 N N . PHE A 1 356 ? 13.016 35.75 14.383 1 89.5 356 PHE A N 1
ATOM 2757 C CA . PHE A 1 356 ? 11.969 35.594 13.383 1 89.5 356 PHE A CA 1
ATOM 2758 C C . PHE A 1 356 ? 11.828 36.844 12.539 1 89.5 356 PHE A C 1
ATOM 2760 O O . PHE A 1 356 ? 10.719 37.344 12.328 1 89.5 356 PHE A O 1
ATOM 2767 N N . SER A 1 357 ? 12.938 37.375 12.281 1 85 357 SER A N 1
ATOM 2768 C CA . SER A 1 357 ? 12.961 38.594 11.477 1 85 357 SER A CA 1
ATOM 2769 C C . SER A 1 357 ? 13.688 38.375 10.156 1 85 357 SER A C 1
ATOM 2771 O O . SER A 1 357 ? 14.352 37.375 9.977 1 85 357 SER A O 1
ATOM 2773 N N . GLY A 1 358 ? 13.352 39.281 9.18 1 83.44 358 GLY A N 1
ATOM 2774 C CA . GLY A 1 358 ? 13.953 39.156 7.859 1 83.44 358 GLY A CA 1
ATOM 2775 C C . GLY A 1 358 ? 13.062 38.438 6.867 1 83.44 358 GLY A C 1
ATOM 2776 O O . GLY A 1 358 ? 11.844 38.375 7.043 1 83.44 358 GLY A O 1
ATOM 2777 N N . GLU A 1 359 ? 13.773 37.938 5.875 1 88.31 359 GLU A N 1
ATOM 2778 C CA . GLU A 1 359 ? 13.008 37.219 4.867 1 88.31 359 GLU A CA 1
ATOM 2779 C C . GLU A 1 359 ? 12.641 35.812 5.363 1 88.31 359 GLU A C 1
ATOM 2781 O O . GLU A 1 359 ? 13.445 35.156 6.02 1 88.31 359 GLU A O 1
ATOM 2786 N N . GLY A 1 360 ? 11.406 35.562 5.145 1 91.62 360 GLY A N 1
ATOM 2787 C CA . GLY A 1 360 ? 10.922 34.25 5.574 1 91.62 360 GLY A CA 1
ATOM 2788 C C . GLY A 1 360 ? 10.672 33.312 4.418 1 91.62 360 GLY A C 1
ATOM 2789 O O . GLY A 1 360 ? 10.281 33.719 3.332 1 91.62 360 GLY A O 1
ATOM 2790 N N . TYR A 1 361 ? 10.977 32.031 4.664 1 94.69 361 TYR A N 1
ATOM 2791 C CA . TYR A 1 361 ? 10.773 30.969 3.674 1 94.69 361 TYR A CA 1
ATOM 2792 C C . TYR A 1 361 ? 9.859 29.875 4.219 1 94.69 361 TYR A C 1
ATOM 2794 O O . TYR A 1 361 ? 10.086 29.359 5.316 1 94.69 361 TYR A O 1
ATOM 2802 N N . ILE A 1 362 ? 8.914 29.594 3.404 1 94.62 362 ILE A N 1
ATOM 2803 C CA . ILE A 1 362 ? 7.977 28.562 3.822 1 94.62 362 ILE A CA 1
ATOM 2804 C C . ILE A 1 362 ? 8.547 27.188 3.5 1 94.62 362 ILE A C 1
ATOM 2806 O O . ILE A 1 362 ? 9.148 26.984 2.438 1 94.62 362 ILE A O 1
ATOM 2810 N N . LEU A 1 363 ? 8.516 26.266 4.445 1 94.81 363 LEU A N 1
ATOM 2811 C CA . LEU A 1 363 ? 8.969 24.891 4.285 1 94.81 363 LEU A CA 1
ATOM 2812 C C . LEU A 1 363 ? 7.828 23.906 4.543 1 94.81 363 LEU A C 1
ATOM 2814 O O . LEU A 1 363 ? 7.297 23.844 5.652 1 94.81 363 LEU A O 1
ATOM 2818 N N . GLU A 1 364 ? 7.48 23.25 3.529 1 93.25 364 GLU A N 1
ATOM 2819 C CA . GLU A 1 364 ? 6.434 22.234 3.635 1 93.25 364 GLU A CA 1
ATOM 2820 C C . GLU A 1 364 ? 7.02 20.828 3.664 1 93.25 364 GLU A C 1
ATOM 2822 O O . GLU A 1 364 ? 8.219 20.656 3.457 1 93.25 364 GLU A O 1
ATOM 2827 N N . LYS A 1 365 ? 6.137 19.875 3.945 1 91.62 365 LYS A N 1
ATOM 2828 C CA . LYS A 1 365 ? 6.594 18.5 4.031 1 91.62 365 LYS A CA 1
ATOM 2829 C C . LYS A 1 365 ? 7.312 18.078 2.754 1 91.62 365 LYS A C 1
ATOM 2831 O O . LYS A 1 365 ? 6.781 18.234 1.652 1 91.62 365 LYS A O 1
ATOM 2836 N N . GLY A 1 366 ? 8.547 17.562 2.939 1 91.88 366 GLY A N 1
ATOM 2837 C CA . GLY A 1 366 ? 9.344 17.141 1.799 1 91.88 366 GLY A CA 1
ATOM 2838 C C . GLY A 1 366 ? 10.836 17.359 1.998 1 91.88 366 GLY A C 1
ATOM 2839 O O . GLY A 1 366 ? 11.281 17.672 3.104 1 91.88 366 GLY A O 1
ATOM 2840 N N . LEU A 1 367 ? 11.594 17.156 0.902 1 94.25 367 LEU A N 1
ATOM 2841 C CA . LEU A 1 367 ? 13.047 17.281 0.943 1 94.25 367 LEU A CA 1
ATOM 2842 C C . LEU A 1 367 ? 13.516 18.484 0.128 1 94.25 367 LEU A C 1
ATOM 2844 O O . LEU A 1 367 ? 13.047 18.703 -0.99 1 94.25 367 LEU A O 1
ATOM 2848 N N . TYR A 1 368 ? 14.266 19.234 0.763 1 95.62 368 TYR A N 1
ATOM 2849 C CA . TYR A 1 368 ? 14.922 20.359 0.103 1 95.62 368 TYR A CA 1
ATOM 2850 C C . TYR A 1 368 ? 16.422 20.125 0.006 1 95.62 368 TYR A C 1
ATOM 2852 O O . TYR A 1 368 ? 17.141 20.188 1.013 1 95.62 368 TYR A O 1
ATOM 2860 N N . ALA A 1 369 ? 16.984 19.984 -1.178 1 93.75 369 ALA A N 1
ATOM 2861 C CA . ALA A 1 369 ? 18.359 19.547 -1.365 1 93.75 369 ALA A CA 1
ATOM 2862 C C . ALA A 1 369 ? 19.328 20.734 -1.367 1 93.75 369 ALA A C 1
ATOM 2864 O O . ALA A 1 369 ? 20.516 20.562 -1.13 1 93.75 369 ALA A O 1
ATOM 2865 N N . SER A 1 370 ? 18.812 21.859 -1.703 1 93.38 370 SER A N 1
ATOM 2866 C CA . SER A 1 370 ? 19.609 23.078 -1.752 1 93.38 370 SER A CA 1
ATOM 2867 C C . SER A 1 370 ? 18.781 24.297 -1.362 1 93.38 370 SER A C 1
ATOM 2869 O O . SER A 1 370 ? 17.547 24.25 -1.386 1 93.38 370 SER A O 1
ATOM 2871 N N . PRO A 1 371 ? 19.453 25.391 -0.97 1 93.5 371 PRO A N 1
ATOM 2872 C CA . PRO A 1 371 ? 18.719 26.594 -0.579 1 93.5 371 PRO A CA 1
ATOM 2873 C C . PRO A 1 371 ? 17.859 27.156 -1.711 1 93.5 371 PRO A C 1
ATOM 2875 O O . PRO A 1 371 ? 16.812 27.766 -1.456 1 93.5 371 PRO A O 1
ATOM 2878 N N . GLU A 1 372 ? 18.25 26.859 -2.908 1 91.88 372 GLU A N 1
ATOM 2879 C CA . GLU A 1 372 ? 17.453 27.312 -4.047 1 91.88 372 GLU A CA 1
ATOM 2880 C C . GLU A 1 372 ? 16.094 26.625 -4.09 1 91.88 372 GLU A C 1
ATOM 2882 O O . GLU A 1 372 ? 15.141 27.156 -4.652 1 91.88 372 GLU A O 1
ATOM 2887 N N . ASP A 1 373 ? 16.094 25.594 -3.488 1 93.06 373 ASP A N 1
ATOM 2888 C CA . ASP A 1 373 ? 14.852 24.812 -3.508 1 93.06 373 ASP A CA 1
ATOM 2889 C C . ASP A 1 373 ? 13.75 25.516 -2.709 1 93.06 373 ASP A C 1
ATOM 2891 O O . ASP A 1 373 ? 12.57 25.391 -3.023 1 93.06 373 ASP A O 1
ATOM 2895 N N . TRP A 1 374 ? 14.133 26.172 -1.66 1 92.06 374 TRP A N 1
ATOM 2896 C CA . TRP A 1 374 ? 13.094 26.891 -0.921 1 92.06 374 TRP A CA 1
ATOM 2897 C C . TRP A 1 374 ? 13.117 28.375 -1.254 1 92.06 374 TRP A C 1
ATOM 2899 O O . TRP A 1 374 ? 12.5 29.188 -0.555 1 92.06 374 TRP A O 1
ATOM 2909 N N . GLY A 1 375 ? 13.867 28.75 -2.281 1 88.81 375 GLY A N 1
ATOM 2910 C CA . GLY A 1 375 ? 13.812 30.094 -2.836 1 88.81 375 GLY A CA 1
ATOM 2911 C C . GLY A 1 375 ? 14.82 31.031 -2.211 1 88.81 375 GLY A C 1
ATOM 2912 O O . GLY A 1 375 ? 14.734 32.25 -2.395 1 88.81 375 GLY A O 1
ATOM 2913 N N . ALA A 1 376 ? 15.695 30.562 -1.452 1 90 376 ALA A N 1
ATOM 2914 C CA . ALA A 1 376 ? 16.672 31.422 -0.776 1 90 376 ALA A CA 1
ATOM 2915 C C . ALA A 1 376 ? 17.891 31.656 -1.646 1 90 376 ALA A C 1
ATOM 2917 O O . ALA A 1 376 ? 18.25 30.812 -2.477 1 90 376 ALA A O 1
ATOM 2918 N N . LEU A 1 377 ? 18.453 32.781 -1.5 1 85.56 377 LEU A N 1
ATOM 2919 C CA . LEU A 1 377 ? 19.688 33.125 -2.217 1 85.56 377 LEU A CA 1
ATOM 2920 C C . LEU A 1 377 ? 20.906 32.781 -1.378 1 85.56 377 LEU A C 1
ATOM 2922 O O . LEU A 1 377 ? 22 32.594 -1.914 1 85.56 377 LEU A O 1
ATOM 2926 N N . SER A 1 378 ? 20.609 32.688 -0.103 1 86.69 378 SER A N 1
ATOM 2927 C CA . SER A 1 378 ? 21.703 32.344 0.809 1 86.69 378 SER A CA 1
ATOM 2928 C C . SER A 1 378 ? 21.344 31.172 1.692 1 86.69 378 SER A C 1
ATOM 2930 O O . SER A 1 378 ? 20.172 30.797 1.819 1 86.69 378 SER A O 1
ATOM 2932 N N . TYR A 1 379 ? 22.375 30.562 2.186 1 88 379 TYR A N 1
ATOM 2933 C CA . TYR A 1 379 ? 22.172 29.375 2.998 1 88 379 TYR A CA 1
ATOM 2934 C C . TYR A 1 379 ? 21.938 29.734 4.457 1 88 379 TYR A C 1
ATOM 2936 O O . TYR A 1 379 ? 21.703 28.859 5.297 1 88 379 TYR A O 1
ATOM 2944 N N . LYS A 1 380 ? 21.828 30.938 4.766 1 89 380 LYS A N 1
ATOM 2945 C CA . LYS A 1 380 ? 21.781 31.359 6.164 1 89 380 LYS A CA 1
ATOM 2946 C C . LYS A 1 380 ? 20.375 31.281 6.723 1 89 380 LYS A C 1
ATOM 2948 O O . LYS A 1 380 ? 19.453 31.922 6.195 1 89 380 LYS A O 1
ATOM 2953 N N . ILE A 1 381 ? 20.156 30.547 7.738 1 91.12 381 ILE A N 1
ATOM 2954 C CA . ILE A 1 381 ? 18.922 30.469 8.516 1 91.12 381 ILE A CA 1
ATOM 2955 C C . ILE A 1 381 ? 19.234 30.656 9.992 1 91.12 381 ILE A C 1
ATOM 2957 O O . ILE A 1 381 ? 19.938 29.859 10.602 1 91.12 381 ILE A O 1
ATOM 2961 N N . SER A 1 382 ? 18.688 31.672 10.531 1 91.62 382 SER A N 1
ATOM 2962 C CA . SER A 1 382 ? 19.047 32 11.906 1 91.62 382 SER A CA 1
ATOM 2963 C C . SER A 1 382 ? 17.906 31.719 12.867 1 91.62 382 SER A C 1
ATOM 2965 O O . SER A 1 382 ? 18.109 31.625 14.078 1 91.62 382 SER A O 1
ATOM 2967 N N . SER A 1 383 ? 16.766 31.672 12.359 1 92 383 SER A N 1
ATOM 2968 C CA . SER A 1 383 ? 15.617 31.328 13.188 1 92 383 SER A CA 1
ATOM 2969 C C . SER A 1 383 ? 14.578 30.531 12.391 1 92 383 SER A C 1
ATOM 2971 O O . SER A 1 383 ? 14.531 30.625 11.164 1 92 383 SER A O 1
ATOM 2973 N N . ILE A 1 384 ? 13.812 29.703 13.094 1 93.56 384 ILE A N 1
ATOM 2974 C CA . ILE A 1 384 ? 12.812 28.859 12.445 1 93.56 384 ILE A CA 1
ATOM 2975 C C . ILE A 1 384 ? 11.656 28.609 13.406 1 93.56 384 ILE A C 1
ATOM 2977 O O . ILE A 1 384 ? 11.859 28.5 14.617 1 93.56 384 ILE A O 1
ATOM 2981 N N . GLN A 1 385 ? 10.445 28.641 12.891 1 93.75 385 GLN A N 1
ATOM 2982 C CA . GLN A 1 385 ? 9.281 28.359 13.727 1 93.75 385 GLN A CA 1
ATOM 2983 C C . GLN A 1 385 ? 8.211 27.594 12.961 1 93.75 385 GLN A C 1
ATOM 2985 O O . GLN A 1 385 ? 8.023 27.828 11.758 1 93.75 385 GLN A O 1
ATOM 2990 N N . PRO A 1 386 ? 7.555 26.688 13.617 1 93.06 386 PRO A N 1
ATOM 2991 C CA . PRO A 1 386 ? 6.445 25.984 12.984 1 93.06 386 PRO A CA 1
ATOM 2992 C C . PRO A 1 386 ? 5.141 26.766 13.016 1 93.06 386 PRO A C 1
ATOM 2994 O O . PRO A 1 386 ? 4.996 27.703 13.812 1 93.06 386 PRO A O 1
ATOM 2997 N N . ILE A 1 387 ? 4.34 26.484 12.094 1 91.5 387 ILE A N 1
ATOM 2998 C CA . ILE A 1 387 ? 2.986 27.031 12.102 1 91.5 387 ILE A CA 1
ATOM 2999 C C . ILE A 1 387 ? 2.045 26.078 12.828 1 91.5 387 ILE A C 1
ATOM 3001 O O . ILE A 1 387 ? 2.027 24.875 12.539 1 91.5 387 ILE A O 1
ATOM 3005 N N . LEU A 1 388 ? 1.291 26.578 13.703 1 84.12 388 LEU A N 1
ATOM 3006 C CA . LEU A 1 388 ? 0.475 25.719 14.555 1 84.12 388 LEU A CA 1
ATOM 3007 C C . LEU A 1 388 ? -1.003 25.859 14.203 1 84.12 388 LEU A C 1
ATOM 3009 O O . LEU A 1 388 ? -1.438 26.906 13.719 1 84.12 388 LEU A O 1
ATOM 3013 N N . HIS A 1 389 ? -1.597 24.719 14.297 1 77.75 389 HIS A N 1
ATOM 3014 C CA . HIS A 1 389 ? -3.047 24.703 14.141 1 77.75 389 HIS A CA 1
ATOM 3015 C C . HIS A 1 389 ? -3.744 24.953 15.477 1 77.75 389 HIS A C 1
ATOM 3017 O O . HIS A 1 389 ? -3.406 24.312 16.484 1 77.75 389 HIS A O 1
ATOM 3023 N N . ASP A 1 390 ? -4.562 25.859 15.484 1 67.5 390 ASP A N 1
ATOM 3024 C CA . ASP A 1 390 ? -5.324 26.125 16.703 1 67.5 390 ASP A CA 1
ATOM 3025 C C . ASP A 1 390 ? -6.449 25.109 16.875 1 67.5 390 ASP A C 1
ATOM 3027 O O . ASP A 1 390 ? -7.543 25.281 16.328 1 67.5 390 ASP A O 1
ATOM 3031 N N . THR A 1 391 ? -6.066 23.812 17.266 1 56.84 391 THR A N 1
ATOM 3032 C CA . THR A 1 391 ? -6.938 22.641 17.312 1 56.84 391 THR A CA 1
ATOM 3033 C C . THR A 1 391 ? -8.141 22.906 18.203 1 56.84 391 THR A C 1
ATOM 3035 O O . THR A 1 391 ? -9.195 22.297 18.031 1 56.84 391 THR A O 1
ATOM 3038 N N . LEU A 1 392 ? -7.969 23.672 19.297 1 53.06 392 LEU A N 1
ATOM 3039 C CA . LEU A 1 392 ? -9.023 23.703 20.297 1 53.06 392 LEU A CA 1
ATOM 3040 C C . LEU A 1 392 ? -10.273 24.375 19.75 1 53.06 392 LEU A C 1
ATOM 3042 O O . LEU A 1 392 ? -11.359 24.266 20.328 1 53.06 392 LEU A O 1
ATOM 3046 N N . THR A 1 393 ? -10.062 25.047 18.781 1 50.19 393 THR A N 1
ATOM 3047 C CA . THR A 1 393 ? -11.234 25.781 18.328 1 50.19 393 THR A CA 1
ATOM 3048 C C . THR A 1 393 ? -12.109 24.906 17.422 1 50.19 393 THR A C 1
ATOM 3050 O O . THR A 1 393 ? -13.336 24.922 17.547 1 50.19 393 THR A O 1
ATOM 3053 N N . GLU A 1 394 ? -11.5 24.547 16.25 1 53.16 394 GLU A N 1
ATOM 3054 C CA . GLU A 1 394 ? -12.391 23.984 15.227 1 53.16 394 GLU A CA 1
ATOM 3055 C C . GLU A 1 394 ? -12.555 22.484 15.406 1 53.16 394 GLU A C 1
ATOM 3057 O O . GLU A 1 394 ? -11.586 21.719 15.305 1 53.16 394 GLU A O 1
ATOM 3062 N N . ARG A 1 395 ? -13.492 22.094 16.312 1 52.66 395 ARG A N 1
ATOM 3063 C CA . ARG A 1 395 ? -13.992 20.734 16.375 1 52.66 395 ARG A CA 1
ATOM 3064 C C . ARG A 1 395 ? -14.055 20.094 15 1 52.66 395 ARG A C 1
ATOM 3066 O O . ARG A 1 395 ? -14.438 20.75 14.023 1 52.66 395 ARG A O 1
ATOM 3073 N N . SER A 1 396 ? -13.203 19.234 14.82 1 57.06 396 SER A N 1
ATOM 3074 C CA . SER A 1 396 ? -12.953 18.359 13.68 1 57.06 396 SER A CA 1
ATOM 3075 C C . SER A 1 396 ? -14.25 18 12.969 1 57.06 396 SER A C 1
ATOM 3077 O O . SER A 1 396 ? -14.844 16.953 13.25 1 57.06 396 SER A O 1
ATOM 3079 N N . ARG A 1 397 ? -15.016 19 12.43 1 68.31 397 ARG A N 1
ATOM 3080 C CA . ARG A 1 397 ? -16.328 18.781 11.836 1 68.31 397 ARG A CA 1
ATOM 3081 C C . ARG A 1 397 ? -16.203 18.359 10.375 1 68.31 397 ARG A C 1
ATOM 3083 O O . ARG A 1 397 ? -15.258 18.75 9.688 1 68.31 397 ARG A O 1
ATOM 3090 N N . HIS A 1 398 ? -16.859 17.328 10.047 1 83.69 398 HIS A N 1
ATOM 3091 C CA . HIS A 1 398 ? -17.078 16.922 8.664 1 83.69 398 HIS A CA 1
ATOM 3092 C C . HIS A 1 398 ? -17.641 18.062 7.832 1 83.69 398 HIS A C 1
ATOM 3094 O O . HIS A 1 398 ? -18.562 18.75 8.266 1 83.69 398 HIS A O 1
ATOM 3100 N N . LYS A 1 399 ? -16.938 18.438 6.801 1 87.06 399 LYS A N 1
ATOM 3101 C CA . LYS A 1 399 ? -17.438 19.484 5.902 1 87.06 399 LYS A CA 1
ATOM 3102 C C . LYS A 1 399 ? -17.297 19.062 4.441 1 87.06 399 LYS A C 1
ATOM 3104 O O . LYS A 1 399 ? -16.219 18.625 4.023 1 87.06 399 LYS A O 1
ATOM 3109 N N . LEU A 1 400 ? -18.406 19.156 3.771 1 91.88 400 LEU A N 1
ATOM 3110 C CA . LEU A 1 400 ? -18.469 18.766 2.365 1 91.88 400 LEU A CA 1
ATOM 3111 C C . LEU A 1 400 ? -19.297 19.766 1.562 1 91.88 400 LEU A C 1
ATOM 3113 O O . LEU A 1 400 ? -20.312 20.266 2.041 1 91.88 400 LEU A O 1
ATOM 3117 N N . GLU A 1 401 ? -18.781 20.156 0.415 1 92.88 401 GLU A N 1
ATOM 3118 C CA . GLU A 1 401 ? -19.516 21.016 -0.51 1 92.88 401 GLU A CA 1
ATOM 3119 C C . GLU A 1 401 ? -19.875 20.266 -1.795 1 92.88 401 GLU A C 1
ATOM 3121 O O . GLU A 1 401 ? -19 19.625 -2.404 1 92.88 401 GLU A O 1
ATOM 3126 N N . LEU A 1 402 ? -21.141 20.359 -2.188 1 94.81 402 LEU A N 1
ATOM 3127 C CA . LEU A 1 402 ? -21.625 19.719 -3.41 1 94.81 402 LEU A CA 1
ATOM 3128 C C . LEU A 1 402 ? -21.984 20.766 -4.457 1 94.81 402 LEU A C 1
ATOM 3130 O O . LEU A 1 402 ? -22.516 21.828 -4.121 1 94.81 402 LEU A O 1
ATOM 3134 N N . TYR A 1 403 ? -21.656 20.406 -5.711 1 94.25 403 TYR A N 1
ATOM 3135 C CA . TYR A 1 403 ? -21.938 21.328 -6.809 1 94.25 403 TYR A CA 1
ATOM 3136 C C . TYR A 1 403 ? -22.797 20.656 -7.867 1 94.25 403 TYR A C 1
ATOM 3138 O O . TYR A 1 403 ? -22.641 19.453 -8.148 1 94.25 403 TYR A O 1
ATOM 3146 N N . SER A 1 404 ? -23.688 21.422 -8.531 1 92.88 404 SER A N 1
ATOM 3147 C CA . SER A 1 404 ? -24.641 20.859 -9.484 1 92.88 404 SER A CA 1
ATOM 3148 C C . SER A 1 404 ? -24 20.672 -10.859 1 92.88 404 SER A C 1
ATOM 3150 O O . SER A 1 404 ? -24.531 19.938 -11.695 1 92.88 404 SER A O 1
ATOM 3152 N N . GLU A 1 405 ? -22.891 21.328 -11.117 1 92 405 GLU A N 1
ATOM 3153 C CA . GLU A 1 405 ? -22.188 21.203 -12.398 1 92 405 GLU A CA 1
ATOM 3154 C C . GLU A 1 405 ? -20.75 20.734 -12.195 1 92 405 GLU A C 1
ATOM 3156 O O . GLU A 1 405 ? -20.219 20.828 -11.086 1 92 405 GLU A O 1
ATOM 3161 N N . PRO A 1 406 ? -20.141 20.203 -13.25 1 89.44 406 PRO A N 1
ATOM 3162 C CA . PRO A 1 406 ? -18.75 19.797 -13.133 1 89.44 406 PRO A CA 1
ATOM 3163 C C . PRO A 1 406 ? -17.797 20.984 -12.906 1 89.44 406 PRO A C 1
ATOM 3165 O O . PRO A 1 406 ? -18.172 22.141 -13.156 1 89.44 406 PRO A O 1
ATOM 3168 N N . ASN A 1 407 ? -16.625 20.781 -12.32 1 88.56 407 ASN A N 1
ATOM 3169 C CA . ASN A 1 407 ? -15.578 21.781 -12.078 1 88.56 407 ASN A CA 1
ATOM 3170 C C . ASN A 1 407 ? -16.031 22.844 -11.094 1 88.56 407 ASN A C 1
ATOM 3172 O O . ASN A 1 407 ? -15.758 24.031 -11.289 1 88.56 407 ASN A O 1
ATOM 3176 N N . PHE A 1 408 ? -16.875 22.391 -10.258 1 88.31 408 PHE A N 1
ATOM 3177 C CA . PHE A 1 408 ? -17.266 23.172 -9.094 1 88.31 408 PHE A CA 1
ATOM 3178 C C . PHE A 1 408 ? -18.078 24.391 -9.523 1 88.31 408 PHE A C 1
ATOM 3180 O O . PHE A 1 408 ? -17.906 25.484 -8.984 1 88.31 408 PHE A O 1
ATOM 3187 N N . GLN A 1 409 ? -18.844 24.234 -10.562 1 89.31 409 GLN A N 1
ATOM 3188 C CA . GLN A 1 409 ? -19.719 25.297 -11.047 1 89.31 409 GLN A CA 1
ATOM 3189 C C . GLN A 1 409 ? -21.172 25.031 -10.688 1 89.31 409 GLN A C 1
ATOM 3191 O O . GLN A 1 409 ? -21.484 23.984 -10.109 1 89.31 409 GLN A O 1
ATOM 3196 N N . GLY A 1 410 ? -21.969 26 -10.758 1 90.5 410 GLY A N 1
ATOM 3197 C CA . GLY A 1 410 ? -23.391 25.828 -10.516 1 90.5 410 GLY A CA 1
ATOM 3198 C C . GLY A 1 410 ? -23.797 26.172 -9.094 1 90.5 410 GLY A C 1
ATOM 3199 O O . GLY A 1 410 ? -23.203 27.047 -8.461 1 90.5 410 GLY A O 1
ATOM 3200 N N . GLU A 1 411 ? -24.875 25.484 -8.75 1 92.44 411 GLU A N 1
ATOM 3201 C CA . GLU A 1 411 ? -25.391 25.688 -7.398 1 92.44 411 GLU A CA 1
ATOM 3202 C C . GLU A 1 411 ? -24.578 24.906 -6.371 1 92.44 411 GLU A C 1
ATOM 3204 O O . GLU A 1 411 ? -24.188 23.766 -6.625 1 92.44 411 GLU A O 1
ATOM 3209 N N . MET A 1 412 ? -24.344 25.531 -5.289 1 91.31 412 MET A N 1
ATOM 3210 C CA . MET A 1 412 ? -23.531 24.922 -4.25 1 91.31 412 MET A CA 1
ATOM 3211 C C . MET A 1 412 ? -24.359 24.594 -3.016 1 91.31 412 MET A C 1
ATOM 3213 O O . MET A 1 412 ? -25.188 25.406 -2.59 1 91.31 412 MET A O 1
ATOM 3217 N N . VAL A 1 413 ? -24.219 23.422 -2.469 1 92.25 413 VAL A N 1
ATOM 3218 C CA . VAL A 1 413 ? -24.875 23 -1.235 1 92.25 413 VAL A CA 1
ATOM 3219 C C . VAL A 1 413 ? -23.812 22.594 -0.207 1 92.25 413 VAL A C 1
ATOM 3221 O O . VAL A 1 413 ? -22.969 21.734 -0.481 1 92.25 413 VAL A O 1
ATOM 3224 N N . ASP A 1 414 ? -23.875 23.203 0.917 1 90 414 ASP A N 1
ATOM 3225 C CA . ASP A 1 414 ? -22.969 22.891 2.008 1 90 414 ASP A CA 1
ATOM 3226 C C . ASP A 1 414 ? -23.547 21.797 2.91 1 90 414 ASP A C 1
ATOM 3228 O O . ASP A 1 414 ? -24.703 21.891 3.338 1 90 414 ASP A O 1
ATOM 3232 N N . VAL A 1 415 ? -22.75 20.75 3.129 1 91.38 415 VAL A N 1
ATOM 3233 C CA . VAL A 1 415 ? -23.188 19.641 3.955 1 91.38 415 VAL A CA 1
ATOM 3234 C C . VAL A 1 415 ? -22.25 19.469 5.145 1 91.38 415 VAL A C 1
ATOM 3236 O O . VAL A 1 415 ? -21.047 19.234 4.965 1 91.38 415 VAL A O 1
ATOM 3239 N N . GLU A 1 416 ? -22.703 19.531 6.34 1 88 416 GLU A N 1
ATOM 3240 C CA . GLU A 1 416 ? -21.906 19.375 7.543 1 88 416 GLU A CA 1
ATOM 3241 C C . GLU A 1 416 ? -22.344 18.156 8.352 1 88 416 GLU A C 1
ATOM 3243 O O . GLU A 1 416 ? -21.578 17.609 9.148 1 88 416 GLU A O 1
ATOM 3248 N N . ASP A 1 417 ? -23.609 17.828 8.07 1 89.75 417 ASP A N 1
ATOM 3249 C CA . ASP A 1 417 ? -24.141 16.688 8.789 1 89.75 417 ASP A CA 1
ATOM 3250 C C . ASP A 1 417 ? -24.781 15.68 7.828 1 89.75 417 ASP A C 1
ATOM 3252 O O . ASP A 1 417 ? -24.859 15.938 6.625 1 89.75 417 ASP A O 1
ATOM 3256 N N . ASN A 1 418 ? -25.156 14.547 8.43 1 92.81 418 ASN A N 1
ATOM 3257 C CA . ASN A 1 418 ? -25.828 13.523 7.629 1 92.81 418 ASN A CA 1
ATOM 3258 C C . ASN A 1 418 ? -27.078 14.062 6.961 1 92.81 418 ASN A C 1
ATOM 3260 O O . ASN A 1 418 ? -27.891 14.742 7.598 1 92.81 418 ASN A O 1
ATOM 3264 N N . THR A 1 419 ? -27.156 13.898 5.727 1 93.19 419 THR A N 1
ATOM 3265 C CA . THR A 1 419 ? -28.312 14.328 4.949 1 93.19 419 THR A CA 1
ATOM 3266 C C . THR A 1 419 ? -29.016 13.133 4.316 1 93.19 419 THR A C 1
ATOM 3268 O O . THR A 1 419 ? -28.531 12.562 3.336 1 93.19 419 THR A O 1
ATOM 3271 N N . ALA A 1 420 ? -30.125 12.805 4.781 1 93.06 420 ALA A N 1
ATOM 3272 C CA . ALA A 1 420 ? -30.844 11.617 4.352 1 93.06 420 ALA A CA 1
ATOM 3273 C C . ALA A 1 420 ? -31.469 11.82 2.969 1 93.06 420 ALA A C 1
ATOM 3275 O O . ALA A 1 420 ? -31.75 10.852 2.26 1 93.06 420 ALA A O 1
ATOM 3276 N N . ALA A 1 421 ? -31.719 13.156 2.688 1 92.94 421 ALA A N 1
ATOM 3277 C CA . ALA A 1 421 ? -32.281 13.414 1.364 1 92.94 421 ALA A CA 1
ATOM 3278 C C . ALA A 1 421 ? -31.844 14.781 0.845 1 92.94 421 ALA A C 1
ATOM 3280 O O . ALA A 1 421 ? -32.094 15.805 1.482 1 92.94 421 ALA A O 1
ATOM 3281 N N . LEU A 1 422 ? -31.25 14.773 -0.283 1 91.69 422 LEU A N 1
ATOM 3282 C CA . LEU A 1 422 ? -30.906 16.031 -0.951 1 91.69 422 LEU A CA 1
ATOM 3283 C C . LEU A 1 422 ? -32.125 16.578 -1.709 1 91.69 422 LEU A C 1
ATOM 3285 O O . LEU A 1 422 ? -33.031 15.836 -2.025 1 91.69 422 LEU A O 1
ATOM 3289 N N . PRO A 1 423 ? -32.062 17.828 -1.949 1 88.38 423 PRO A N 1
ATOM 3290 C CA . PRO A 1 423 ? -33.219 18.391 -2.697 1 88.38 423 PRO A CA 1
ATOM 3291 C C . PRO A 1 423 ? -33.406 17.703 -4.047 1 88.38 423 PRO A C 1
ATOM 3293 O O . PRO A 1 423 ? -32.438 17.359 -4.723 1 88.38 423 PRO A O 1
ATOM 3296 N N . GLU A 1 424 ? -34.594 17.375 -4.434 1 83.62 424 GLU A N 1
ATOM 3297 C CA . GLU A 1 424 ? -34.969 16.594 -5.613 1 83.62 424 GLU A CA 1
ATOM 3298 C C . GLU A 1 424 ? -34.375 17.203 -6.879 1 83.62 424 GLU A C 1
ATOM 3300 O O . GLU A 1 424 ? -34.031 16.484 -7.816 1 83.62 424 GLU A O 1
ATOM 3305 N N . ASP A 1 425 ? -34.281 18.531 -6.91 1 85.25 425 ASP A N 1
ATOM 3306 C CA . ASP A 1 425 ? -33.812 19.188 -8.125 1 85.25 425 ASP A CA 1
ATOM 3307 C C . ASP A 1 425 ? -32.281 19.344 -8.133 1 85.25 425 ASP A C 1
ATOM 3309 O O . ASP A 1 425 ? -31.719 19.844 -9.102 1 85.25 425 ASP A O 1
ATOM 3313 N N . PHE A 1 426 ? -31.75 18.812 -7.125 1 90.44 426 PHE A N 1
ATOM 3314 C CA . PHE A 1 426 ? -30.297 19 -7.027 1 90.44 426 PHE A CA 1
ATOM 3315 C C . PHE A 1 426 ? -29.578 17.672 -7.227 1 90.44 426 PHE A C 1
ATOM 3317 O O . PHE A 1 426 ? -29.734 16.75 -6.434 1 90.44 426 PHE A O 1
ATOM 3324 N N . ILE A 1 427 ? -28.812 17.594 -8.32 1 89.44 427 ILE A N 1
ATOM 3325 C CA . ILE A 1 427 ? -27.953 16.438 -8.578 1 89.44 427 ILE A CA 1
ATOM 3326 C C . ILE A 1 427 ? -26.5 16.859 -8.625 1 89.44 427 ILE A C 1
ATOM 3328 O O . ILE A 1 427 ? -26.078 17.562 -9.547 1 89.44 427 ILE A O 1
ATOM 3332 N N . PRO A 1 428 ? -25.734 16.406 -7.652 1 92.56 428 PRO A N 1
ATOM 3333 C CA . PRO A 1 428 ? -24.344 16.844 -7.621 1 92.56 428 PRO A CA 1
ATOM 3334 C C . PRO A 1 428 ? -23.5 16.219 -8.742 1 92.56 428 PRO A C 1
ATOM 3336 O O . PRO A 1 428 ? -23.656 15.023 -9.031 1 92.56 428 PRO A O 1
ATOM 3339 N N . ARG A 1 429 ? -22.656 17 -9.375 1 92.5 429 ARG A N 1
ATOM 3340 C CA . ARG A 1 429 ? -21.766 16.531 -10.43 1 92.5 429 ARG A CA 1
ATOM 3341 C C . ARG A 1 429 ? -20.312 16.766 -10.055 1 92.5 429 ARG A C 1
ATOM 3343 O O . ARG A 1 429 ? -19.406 16.312 -10.75 1 92.5 429 ARG A O 1
ATOM 3350 N N . SER A 1 430 ? -20.047 17.5 -9.055 1 92.06 430 SER A N 1
ATOM 3351 C CA . SER A 1 430 ? -18.719 17.719 -8.477 1 92.06 430 SER A CA 1
ATOM 3352 C C . SER A 1 430 ? -18.797 17.984 -6.98 1 92.06 430 SER A C 1
ATOM 3354 O O . SER A 1 430 ? -19.875 18.266 -6.457 1 92.06 430 SER A O 1
ATOM 3356 N N . CYS A 1 431 ? -17.703 17.781 -6.328 1 93.5 431 CYS A N 1
ATOM 3357 C CA . CYS A 1 431 ? -17.75 18.016 -4.891 1 93.5 431 CYS A CA 1
ATOM 3358 C C . CYS A 1 431 ? -16.344 18.281 -4.336 1 93.5 431 CYS A C 1
ATOM 3360 O O . CYS A 1 431 ? -15.352 17.922 -4.957 1 93.5 431 CYS A O 1
ATOM 3362 N N . LYS A 1 432 ? -16.344 18.984 -3.236 1 89.94 432 LYS A N 1
ATOM 3363 C CA . LYS A 1 432 ? -15.117 19.234 -2.477 1 89.94 432 LYS A CA 1
ATOM 3364 C C . LYS A 1 432 ? -15.266 18.781 -1.029 1 89.94 432 LYS A C 1
ATOM 3366 O O . LYS A 1 432 ? -16.188 19.203 -0.328 1 89.94 432 LYS A O 1
ATOM 3371 N N . VAL A 1 433 ? -14.391 17.922 -0.658 1 90.62 433 VAL A N 1
ATOM 3372 C CA . VAL A 1 433 ? -14.391 17.484 0.73 1 90.62 433 VAL A CA 1
ATOM 3373 C C . VAL A 1 433 ? -13.273 18.172 1.498 1 90.62 433 VAL A C 1
ATOM 3375 O O . VAL A 1 433 ? -12.086 17.969 1.217 1 90.62 433 VAL A O 1
ATOM 3378 N N . PHE A 1 434 ? -13.617 18.875 2.494 1 82.88 434 PHE A N 1
ATOM 3379 C CA . PHE A 1 434 ? -12.641 19.672 3.246 1 82.88 434 PHE A CA 1
ATOM 3380 C C . PHE A 1 434 ? -12.148 18.891 4.461 1 82.88 434 PHE A C 1
ATOM 3382 O O . PHE A 1 434 ? -10.961 18.953 4.805 1 82.88 434 PHE A O 1
ATOM 3389 N N . SER A 1 435 ? -13.086 18.25 5.043 1 82.94 435 SER A N 1
ATOM 3390 C CA . SER A 1 435 ? -12.703 17.5 6.227 1 82.94 435 SER A CA 1
ATOM 3391 C C . SER A 1 435 ? -13.555 16.234 6.375 1 82.94 435 SER A C 1
ATOM 3393 O O . SER A 1 435 ? -14.75 16.25 6.078 1 82.94 435 SER A O 1
ATOM 3395 N N . GLY A 1 436 ? -12.797 15.258 6.863 1 84.81 436 GLY A N 1
ATOM 3396 C CA . GLY A 1 436 ? -13.5 14.008 7.125 1 84.81 436 GLY A CA 1
ATOM 3397 C C . GLY A 1 436 ? -13.703 13.164 5.879 1 84.81 436 GLY A C 1
ATOM 3398 O O . GLY A 1 436 ? -13.266 13.539 4.789 1 84.81 436 GLY A O 1
ATOM 3399 N N . SER A 1 437 ? -14.32 12 6.09 1 91.19 437 SER A N 1
ATOM 3400 C CA . SER A 1 437 ? -14.711 11.094 5.012 1 91.19 437 SER A CA 1
ATOM 3401 C C . SER A 1 437 ? -16.219 10.945 4.938 1 91.19 437 SER A C 1
ATOM 3403 O O . SER A 1 437 ? -16.906 11.008 5.961 1 91.19 437 SER A O 1
ATOM 3405 N N . TRP A 1 438 ? -16.719 10.844 3.766 1 94.31 438 TRP A N 1
ATOM 3406 C CA . TRP A 1 438 ? -18.156 10.805 3.533 1 94.31 438 TRP A CA 1
ATOM 3407 C C . TRP A 1 438 ? -18.531 9.625 2.643 1 94.31 438 TRP A C 1
ATOM 3409 O O . TRP A 1 438 ? -17.656 9.039 1.987 1 94.31 438 TRP A O 1
ATOM 3419 N N . VAL A 1 439 ? -19.797 9.258 2.723 1 96.19 439 VAL A N 1
ATOM 3420 C CA . VAL A 1 439 ? -20.344 8.258 1.821 1 96.19 439 VAL A CA 1
ATOM 3421 C C . VAL A 1 439 ? -21.562 8.828 1.087 1 96.19 439 VAL A C 1
ATOM 3423 O O . VAL A 1 439 ? -22.5 9.336 1.715 1 96.19 439 VAL A O 1
ATOM 3426 N N . ALA A 1 440 ? -21.469 8.852 -0.184 1 95.38 440 ALA A N 1
ATOM 3427 C CA . ALA A 1 440 ? -22.594 9.266 -1.021 1 95.38 440 ALA A CA 1
ATOM 3428 C C . ALA A 1 440 ? -23.406 8.062 -1.476 1 95.38 440 ALA A C 1
ATOM 3430 O O . ALA A 1 440 ? -22.859 7.035 -1.867 1 95.38 440 ALA A O 1
ATOM 3431 N N . TYR A 1 441 ? -24.75 8.234 -1.397 1 94.69 441 TYR A N 1
ATOM 3432 C CA . TYR A 1 441 ? -25.641 7.152 -1.79 1 94.69 441 TYR A CA 1
ATOM 3433 C C . TYR A 1 441 ? -26.484 7.551 -2.992 1 94.69 441 TYR A C 1
ATOM 3435 O O . TYR A 1 441 ? -26.891 8.711 -3.119 1 94.69 441 TYR A O 1
ATOM 3443 N N . GLU A 1 442 ? -26.734 6.609 -3.789 1 92.12 442 GLU A N 1
ATOM 3444 C CA . GLU A 1 442 ? -27.594 6.848 -4.945 1 92.12 442 GLU A CA 1
ATOM 3445 C C . GLU A 1 442 ? -29.047 7.066 -4.523 1 92.12 442 GLU A C 1
ATOM 3447 O O . GLU A 1 442 ? -29.766 7.855 -5.137 1 92.12 442 GLU A O 1
ATOM 3452 N N . GLY A 1 443 ? -29.453 6.348 -3.518 1 91.06 443 GLY A N 1
ATOM 3453 C CA . GLY A 1 443 ? -30.828 6.445 -3.053 1 91.06 443 GLY A CA 1
ATOM 3454 C C . GLY A 1 443 ? -30.984 7.309 -1.814 1 91.06 443 GLY A C 1
ATOM 3455 O O . GLY A 1 443 ? -30 7.668 -1.176 1 91.06 443 GLY A O 1
ATOM 3456 N N . ALA A 1 444 ? -32.25 7.598 -1.518 1 92.38 444 ALA A N 1
ATOM 3457 C CA . ALA A 1 444 ? -32.531 8.352 -0.301 1 92.38 444 ALA A CA 1
ATOM 3458 C C . ALA A 1 444 ? -32.406 7.461 0.934 1 92.38 444 ALA A C 1
ATOM 3460 O O . ALA A 1 444 ? -32.406 6.23 0.825 1 92.38 444 ALA A O 1
ATOM 3461 N N . GLN A 1 445 ? -32.188 8.062 2.033 1 94.38 445 GLN A N 1
ATOM 3462 C CA . GLN A 1 445 ? -32.094 7.383 3.322 1 94.38 445 GLN A CA 1
ATOM 3463 C C . GLN A 1 445 ? -30.953 6.379 3.346 1 94.38 445 GLN A C 1
ATOM 3465 O O . GLN A 1 445 ? -31.109 5.27 3.861 1 94.38 445 GLN A O 1
ATOM 3470 N N . PHE A 1 446 ? -29.969 6.734 2.674 1 93.38 446 PHE A N 1
ATOM 3471 C CA . PHE A 1 446 ? -28.719 5.984 2.705 1 93.38 446 PHE A CA 1
ATOM 3472 C C . PHE A 1 446 ? -28.906 4.578 2.152 1 93.38 446 PHE A C 1
ATOM 3474 O O . PHE A 1 446 ? -28.5 3.598 2.77 1 93.38 446 PHE A O 1
ATOM 3481 N N . THR A 1 447 ? -29.625 4.543 1.02 1 91.06 447 THR A N 1
ATOM 3482 C CA . THR A 1 447 ? -29.891 3.25 0.407 1 91.06 447 THR A CA 1
ATOM 3483 C C . THR A 1 447 ? -29.234 3.148 -0.967 1 91.06 447 THR A C 1
ATOM 3485 O O . THR A 1 447 ? -28.75 4.148 -1.502 1 91.06 447 THR A O 1
ATOM 3488 N N . GLU A 1 448 ? -29.078 1.93 -1.494 1 89.56 448 GLU A N 1
ATOM 3489 C CA . GLU A 1 448 ? -28.562 1.623 -2.826 1 89.56 448 GLU A CA 1
ATOM 3490 C C . GLU A 1 448 ? -27.031 1.68 -2.854 1 89.56 448 GLU A C 1
ATOM 3492 O O . GLU A 1 448 ? -26.375 1.373 -1.855 1 89.56 448 GLU A O 1
ATOM 3497 N N . ASN A 1 449 ? -26.531 1.992 -4.055 1 90.25 449 ASN A N 1
ATOM 3498 C CA . ASN A 1 449 ? -25.078 1.948 -4.191 1 90.25 449 ASN A CA 1
ATOM 3499 C C . ASN A 1 449 ? -24.406 3.086 -3.43 1 90.25 449 ASN A C 1
ATOM 3501 O O . ASN A 1 449 ? -24.984 4.168 -3.289 1 90.25 449 ASN A O 1
ATOM 3505 N N . MET A 1 450 ? -23.297 2.783 -2.873 1 92.75 450 MET A N 1
ATOM 3506 C CA . MET A 1 450 ? -22.594 3.779 -2.068 1 92.75 450 MET A CA 1
ATOM 3507 C C . MET A 1 450 ? -21.25 4.133 -2.691 1 92.75 450 MET A C 1
ATOM 3509 O O . MET A 1 450 ? -20.641 3.309 -3.381 1 92.75 450 MET A O 1
ATOM 3513 N N . TYR A 1 451 ? -20.766 5.367 -2.475 1 93.44 451 TYR A N 1
ATOM 3514 C CA . TYR A 1 451 ? -19.484 5.883 -2.971 1 93.44 451 TYR A CA 1
ATOM 3515 C C . TYR A 1 451 ? -18.75 6.648 -1.881 1 93.44 451 TYR A C 1
ATOM 3517 O O . TYR A 1 451 ? -19.281 7.59 -1.298 1 93.44 451 TYR A O 1
ATOM 3525 N N . VAL A 1 452 ? -17.562 6.219 -1.655 1 94.19 452 VAL A N 1
ATOM 3526 C CA . VAL A 1 452 ? -16.766 6.816 -0.578 1 94.19 452 VAL A CA 1
ATOM 3527 C C . VAL A 1 452 ? -16.047 8.062 -1.092 1 94.19 452 VAL A C 1
ATOM 3529 O O . VAL A 1 452 ? -15.43 8.031 -2.156 1 94.19 452 VAL A O 1
ATOM 3532 N N . LEU A 1 453 ? -16.156 9.141 -0.388 1 93.31 453 LEU A N 1
ATOM 3533 C CA . LEU A 1 453 ? -15.508 10.406 -0.705 1 93.31 453 LEU A CA 1
ATOM 3534 C C . LEU A 1 453 ? -14.57 10.828 0.42 1 93.31 453 LEU A C 1
ATOM 3536 O O . LEU A 1 453 ? -15.008 11.086 1.541 1 93.31 453 LEU A O 1
ATOM 3540 N N . GLU A 1 454 ? -13.344 10.891 0.103 1 91.25 454 GLU A N 1
ATOM 3541 C CA . GLU A 1 454 ? -12.344 11.312 1.077 1 91.25 454 GLU A CA 1
ATOM 3542 C C . GLU A 1 454 ? -11.891 12.75 0.822 1 91.25 454 GLU A C 1
ATOM 3544 O O . GLU A 1 454 ? -12.352 13.391 -0.126 1 91.25 454 GLU A O 1
ATOM 3549 N N . LYS A 1 455 ? -11.055 13.188 1.696 1 86.19 455 LYS A N 1
ATOM 3550 C CA . LYS A 1 455 ? -10.602 14.57 1.573 1 86.19 455 LYS A CA 1
ATOM 3551 C C . LYS A 1 455 ? -9.969 14.82 0.207 1 86.19 455 LYS A C 1
ATOM 3553 O O . LYS A 1 455 ? -9.148 14.023 -0.26 1 86.19 455 LYS A O 1
ATOM 3558 N N . GLY A 1 456 ? -10.453 15.914 -0.378 1 83.81 456 GLY A N 1
ATOM 3559 C CA . GLY A 1 456 ? -9.906 16.266 -1.679 1 83.81 456 GLY A CA 1
ATOM 3560 C C . GLY A 1 456 ? -10.93 16.875 -2.611 1 83.81 456 GLY A C 1
ATOM 3561 O O . GLY A 1 456 ? -12.055 17.172 -2.201 1 83.81 456 GLY A O 1
ATOM 3562 N N . GLU A 1 457 ? -10.492 17.141 -3.84 1 86.56 457 GLU A N 1
ATOM 3563 C CA . GLU A 1 457 ? -11.344 17.75 -4.859 1 86.56 457 GLU A CA 1
ATOM 3564 C C . GLU A 1 457 ? -11.758 16.719 -5.914 1 86.56 457 GLU A C 1
ATOM 3566 O O . GLU A 1 457 ? -10.93 15.938 -6.387 1 86.56 457 GLU A O 1
ATOM 3571 N N . TYR A 1 458 ? -13.023 16.734 -6.117 1 89.94 458 TYR A N 1
ATOM 3572 C CA . TYR A 1 458 ? -13.594 15.867 -7.145 1 89.94 458 TYR A CA 1
ATOM 3573 C C . TYR A 1 458 ? -14.289 16.688 -8.227 1 89.94 458 TYR A C 1
ATOM 3575 O O . TYR A 1 458 ? -15.484 16.984 -8.117 1 89.94 458 TYR A O 1
ATOM 3583 N N . PRO A 1 459 ? -13.648 17.031 -9.328 1 87.69 459 PRO A N 1
ATOM 3584 C CA . PRO A 1 459 ? -14.18 17.969 -10.328 1 87.69 459 PRO A CA 1
ATOM 3585 C C . PRO A 1 459 ? -15.266 17.344 -11.195 1 87.69 459 PRO A C 1
ATOM 3587 O O . PRO A 1 459 ? -16.047 18.062 -11.82 1 87.69 459 PRO A O 1
ATOM 3590 N N . THR A 1 460 ? -15.258 16.031 -11.336 1 88.12 460 THR A N 1
ATOM 3591 C CA . THR A 1 460 ? -16.25 15.352 -12.164 1 88.12 460 THR A CA 1
ATOM 3592 C C . THR A 1 460 ? -16.859 14.172 -11.422 1 88.12 460 THR A C 1
ATOM 3594 O O . THR A 1 460 ? -16.375 13.789 -10.352 1 88.12 460 THR A O 1
ATOM 3597 N N . THR A 1 461 ? -17.953 13.656 -12.062 1 87.38 461 THR A N 1
ATOM 3598 C CA . THR A 1 461 ? -18.594 12.492 -11.461 1 87.38 461 THR A CA 1
ATOM 3599 C C . THR A 1 461 ? -17.688 11.273 -11.531 1 87.38 461 THR A C 1
ATOM 3601 O O . THR A 1 461 ? -17.719 10.414 -10.648 1 87.38 461 THR A O 1
ATOM 3604 N N . GLU A 1 462 ? -16.875 11.242 -12.547 1 81.38 462 GLU A N 1
ATOM 3605 C CA . GLU A 1 462 ? -15.922 10.148 -12.68 1 81.38 462 GLU A CA 1
ATOM 3606 C C . GLU A 1 462 ? -14.867 10.203 -11.578 1 81.38 462 GLU A C 1
ATOM 3608 O O . GLU A 1 462 ? -14.438 9.164 -11.07 1 81.38 462 GLU A O 1
ATOM 3613 N N . ALA A 1 463 ? -14.539 11.391 -11.258 1 83.5 463 ALA A N 1
ATOM 3614 C CA . ALA A 1 463 ? -13.562 11.555 -10.18 1 83.5 463 ALA A CA 1
ATOM 3615 C C . ALA A 1 463 ? -14.141 11.109 -8.844 1 83.5 463 ALA A C 1
ATOM 3617 O O . ALA A 1 463 ? -13.406 10.695 -7.945 1 83.5 463 ALA A O 1
ATOM 3618 N N . MET A 1 464 ? -15.406 11.219 -8.758 1 86.88 464 MET A N 1
ATOM 3619 C CA . MET A 1 464 ? -16.078 10.805 -7.527 1 86.88 464 MET A CA 1
ATOM 3620 C C . MET A 1 464 ? -16.219 9.281 -7.473 1 86.88 464 MET A C 1
ATOM 3622 O O . MET A 1 464 ? -16.5 8.719 -6.418 1 86.88 464 MET A O 1
ATOM 3626 N N . GLY A 1 465 ? -15.898 8.625 -8.539 1 78.44 465 GLY A N 1
ATOM 3627 C CA . GLY A 1 465 ? -15.984 7.176 -8.594 1 78.44 465 GLY A CA 1
ATOM 3628 C C . GLY A 1 465 ? -17.375 6.668 -8.938 1 78.44 465 GLY A C 1
ATOM 3629 O O . GLY A 1 465 ? -17.672 5.484 -8.758 1 78.44 465 GLY A O 1
ATOM 3630 N N . LEU A 1 466 ? -18.25 7.551 -9.375 1 83.56 466 LEU A N 1
ATOM 3631 C CA . LEU A 1 466 ? -19.609 7.145 -9.695 1 83.56 466 LEU A CA 1
ATOM 3632 C C . LEU A 1 466 ? -19.641 6.301 -10.961 1 83.56 466 LEU A C 1
ATOM 3634 O O . LEU A 1 466 ? -18.734 6.375 -11.789 1 83.56 466 LEU A O 1
ATOM 3638 N N . ALA A 1 467 ? -20.594 5.453 -11.078 1 72.25 467 ALA A N 1
ATOM 3639 C CA . ALA A 1 467 ? -20.688 4.5 -12.18 1 72.25 467 ALA A CA 1
ATOM 3640 C C . ALA A 1 467 ? -20.922 5.219 -13.5 1 72.25 467 ALA A C 1
ATOM 3642 O O . ALA A 1 467 ? -20.422 4.797 -14.547 1 72.25 467 ALA A O 1
ATOM 3643 N N . SER A 1 468 ? -21.766 6.258 -13.383 1 73.69 468 SER A N 1
ATOM 3644 C CA . SER A 1 468 ? -22.062 6.984 -14.617 1 73.69 468 SER A CA 1
ATOM 3645 C C . SER A 1 468 ? -22.219 8.477 -14.344 1 73.69 468 SER A C 1
ATOM 3647 O O . SER A 1 468 ? -22.359 8.898 -13.195 1 73.69 468 SER A O 1
ATOM 3649 N N . SER A 1 469 ? -22.109 9.188 -15.391 1 72.12 469 SER A N 1
ATOM 3650 C CA . SER A 1 469 ? -22.25 10.641 -15.281 1 72.12 469 SER A CA 1
ATOM 3651 C C . SER A 1 469 ? -23.672 11.016 -14.875 1 72.12 469 SER A C 1
ATOM 3653 O O . SER A 1 469 ? -23.906 12.125 -14.375 1 72.12 469 SER A O 1
ATOM 3655 N N . HIS A 1 470 ? -24.531 9.992 -15.008 1 77.06 470 HIS A N 1
ATOM 3656 C CA . HIS A 1 470 ? -25.922 10.336 -14.727 1 77.06 470 HIS A CA 1
ATOM 3657 C C . HIS A 1 470 ? -26.406 9.672 -13.438 1 77.06 470 HIS A C 1
ATOM 3659 O O . HIS A 1 470 ? -27.594 9.695 -13.125 1 77.06 470 HIS A O 1
ATOM 3665 N N . THR A 1 471 ? -25.453 9.211 -12.773 1 82.06 471 THR A N 1
ATOM 3666 C CA . THR A 1 471 ? -25.828 8.562 -11.523 1 82.06 471 THR A CA 1
ATOM 3667 C C . THR A 1 471 ? -26.297 9.586 -10.492 1 82.06 471 THR A C 1
ATOM 3669 O O . THR A 1 471 ? -25.578 10.547 -10.195 1 82.06 471 THR A O 1
ATOM 3672 N N . PRO A 1 472 ? -27.453 9.414 -10 1 87.5 472 PRO A N 1
ATOM 3673 C CA . PRO A 1 472 ? -27.953 10.383 -9.023 1 87.5 472 PRO A CA 1
ATOM 3674 C C . PRO A 1 472 ? -27.453 10.117 -7.609 1 87.5 472 PRO A C 1
ATOM 3676 O O . PRO A 1 472 ? -27.344 8.961 -7.195 1 87.5 472 PRO A O 1
ATOM 3679 N N . VAL A 1 473 ? -27.047 11.148 -6.938 1 92.25 473 VAL A N 1
ATOM 3680 C CA . VAL A 1 473 ? -26.719 11.086 -5.52 1 92.25 473 VAL A CA 1
ATOM 3681 C C . VAL A 1 473 ? -27.828 11.766 -4.703 1 92.25 473 VAL A C 1
ATOM 3683 O O . VAL A 1 473 ? -28.094 12.953 -4.883 1 92.25 473 VAL A O 1
ATOM 3686 N N . ARG A 1 474 ? -28.422 10.969 -3.785 1 94.25 474 ARG A N 1
ATOM 3687 C CA . ARG A 1 474 ? -29.594 11.5 -3.117 1 94.25 474 ARG A CA 1
ATOM 3688 C C . ARG A 1 474 ? -29.359 11.648 -1.618 1 94.25 474 ARG A C 1
ATOM 3690 O O . ARG A 1 474 ? -30.109 12.352 -0.933 1 94.25 474 ARG A O 1
ATOM 3697 N N . SER A 1 475 ? -28.469 11.016 -1.128 1 95.31 475 SER A N 1
ATOM 3698 C CA . SER A 1 475 ? -28.188 11.133 0.297 1 95.31 475 SER A CA 1
ATOM 3699 C C . SER A 1 475 ? -26.688 11.047 0.565 1 95.31 475 SER A C 1
ATOM 3701 O O . SER A 1 475 ? -25.938 10.508 -0.246 1 95.31 475 SER A O 1
ATOM 3703 N N . ILE A 1 476 ? -26.266 11.656 1.701 1 95.69 476 ILE A N 1
ATOM 3704 C CA . ILE A 1 476 ? -24.859 11.719 2.066 1 95.69 476 ILE A CA 1
ATOM 3705 C C . ILE A 1 476 ? -24.703 11.477 3.566 1 95.69 476 ILE A C 1
ATOM 3707 O O . ILE A 1 476 ? -25.5 11.992 4.367 1 95.69 476 ILE A O 1
ATOM 3711 N N . GLN A 1 477 ? -23.766 10.641 3.857 1 95.25 477 GLN A N 1
ATOM 3712 C CA . GLN A 1 477 ? -23.516 10.289 5.254 1 95.25 477 GLN A CA 1
ATOM 3713 C C . GLN A 1 477 ? -22.031 10.453 5.605 1 95.25 477 GLN A C 1
ATOM 3715 O O . GLN A 1 477 ? -21.156 10.125 4.805 1 95.25 477 GLN A O 1
ATOM 3720 N N . SER A 1 478 ? -21.781 11.016 6.746 1 93.44 478 SER A N 1
ATOM 3721 C CA . SER A 1 478 ? -20.406 11.125 7.207 1 93.44 478 SER A CA 1
ATOM 3722 C C . SER A 1 478 ? -19.922 9.828 7.844 1 93.44 478 SER A C 1
ATOM 3724 O O . SER A 1 478 ? -20.734 9.062 8.375 1 93.44 478 SER A O 1
ATOM 3726 N N . ILE A 1 479 ? -18.688 9.508 7.738 1 92.25 479 ILE A N 1
ATOM 3727 C CA . ILE A 1 479 ? -18.109 8.305 8.312 1 92.25 479 ILE A CA 1
ATOM 3728 C C . ILE A 1 479 ? -17.406 8.633 9.625 1 92.25 479 ILE A C 1
ATOM 3730 O O . ILE A 1 479 ? -16.531 9.5 9.672 1 92.25 479 ILE A O 1
ATOM 3734 N N . ASP A 1 480 ? -17.75 7.934 10.617 1 87.25 480 ASP A N 1
ATOM 3735 C CA . ASP A 1 480 ? -17.141 8.148 11.93 1 87.25 480 ASP A CA 1
ATOM 3736 C C . ASP A 1 480 ? -15.766 7.5 12.008 1 87.25 480 ASP A C 1
ATOM 3738 O O . ASP A 1 480 ? -15.461 6.586 11.234 1 87.25 480 ASP A O 1
ATOM 3742 N N . HIS A 1 481 ? -15.023 7.949 12.953 1 87.94 481 HIS A N 1
ATOM 3743 C CA . HIS A 1 481 ? -13.672 7.426 13.117 1 87.94 481 HIS A CA 1
ATOM 3744 C C . HIS A 1 481 ? -13.695 6.043 13.766 1 87.94 481 HIS A C 1
ATOM 3746 O O . HIS A 1 481 ? -14.539 5.77 14.625 1 87.94 481 HIS A O 1
ATOM 3752 N N . GLU A 1 482 ? -12.922 5.195 13.242 1 90.75 482 GLU A N 1
ATOM 3753 C CA . GLU A 1 482 ? -12.641 3.889 13.828 1 90.75 482 GLU A CA 1
ATOM 3754 C C . GLU A 1 482 ? -11.195 3.799 14.312 1 90.75 482 GLU A C 1
ATOM 3756 O O . GLU A 1 482 ? -10.258 3.914 13.516 1 90.75 482 GLU A O 1
ATOM 3761 N N . LEU A 1 483 ? -11.023 3.592 15.602 1 92.12 483 LEU A N 1
ATOM 3762 C CA . LEU A 1 483 ? -9.688 3.648 16.188 1 92.12 483 LEU A CA 1
ATOM 3763 C C . LEU A 1 483 ? -9.133 2.246 16.391 1 92.12 483 LEU A C 1
ATOM 3765 O O . LEU A 1 483 ? -8.781 1.879 17.516 1 92.12 483 LEU A O 1
ATOM 3769 N N . SER A 1 484 ? -9.031 1.476 15.438 1 93.06 484 SER A N 1
ATOM 3770 C CA . SER A 1 484 ? -8.422 0.148 15.414 1 93.06 484 SER A CA 1
ATOM 3771 C C . SER A 1 484 ? -7.59 -0.058 14.156 1 93.06 484 SER A C 1
ATOM 3773 O O . SER A 1 484 ? -7.82 0.601 13.141 1 93.06 484 SER A O 1
ATOM 3775 N N . LEU A 1 485 ? -6.574 -0.87 14.359 1 93.25 485 LEU A N 1
ATOM 3776 C CA . LEU A 1 485 ? -5.719 -1.162 13.219 1 93.25 485 LEU A CA 1
ATOM 3777 C C . LEU A 1 485 ? -6.465 -1.987 12.172 1 93.25 485 LEU A C 1
ATOM 3779 O O . LEU A 1 485 ? -7.246 -2.877 12.523 1 93.25 485 LEU A O 1
ATOM 3783 N N . PRO A 1 486 ? -6.227 -1.655 10.922 1 94.5 486 PRO A N 1
ATOM 3784 C CA . PRO A 1 486 ? -6.953 -2.357 9.859 1 94.5 486 PRO A CA 1
ATOM 3785 C C . PRO A 1 486 ? -6.602 -3.842 9.789 1 94.5 486 PRO A C 1
ATOM 3787 O O . PRO A 1 486 ? -5.426 -4.203 9.852 1 94.5 486 PRO A O 1
ATOM 3790 N N . SER A 1 487 ? -7.523 -4.691 9.727 1 95.81 487 SER A N 1
ATOM 3791 C CA . SER A 1 487 ? -7.418 -6.137 9.555 1 95.81 487 SER A CA 1
ATOM 3792 C C . SER A 1 487 ? -8.734 -6.73 9.062 1 95.81 487 SER A C 1
ATOM 3794 O O . SER A 1 487 ? -9.781 -6.52 9.68 1 95.81 487 SER A O 1
ATOM 3796 N N . ILE A 1 488 ? -8.742 -7.395 7.969 1 96.56 488 ILE A N 1
ATOM 3797 C CA . ILE A 1 488 ? -9.953 -7.988 7.418 1 96.56 488 ILE A CA 1
ATOM 3798 C C . ILE A 1 488 ? -9.672 -9.43 7 1 96.56 488 ILE A C 1
ATOM 3800 O O . ILE A 1 488 ? -8.586 -9.742 6.516 1 96.56 488 ILE A O 1
ATOM 3804 N N . LEU A 1 489 ? -10.633 -10.328 7.305 1 96.62 489 LEU A N 1
ATOM 3805 C CA . LEU A 1 489 ? -10.555 -11.734 6.922 1 96.62 489 LEU A CA 1
ATOM 3806 C C . LEU A 1 489 ? -11.602 -12.07 5.867 1 96.62 489 LEU A C 1
ATOM 3808 O O . LEU A 1 489 ? -12.789 -11.789 6.055 1 96.62 489 LEU A O 1
ATOM 3812 N N . LEU A 1 490 ? -11.156 -12.578 4.777 1 95.06 490 LEU A N 1
ATOM 3813 C CA . LEU A 1 490 ? -12.055 -13.039 3.725 1 95.06 490 LEU A CA 1
ATOM 3814 C C . LEU A 1 490 ? -12.148 -14.562 3.729 1 95.06 490 LEU A C 1
ATOM 3816 O O . LEU A 1 490 ? -11.141 -15.25 3.908 1 95.06 490 LEU A O 1
ATOM 3820 N N . PHE A 1 491 ? -13.359 -15.055 3.578 1 93.75 491 PHE A N 1
ATOM 3821 C CA . PHE A 1 491 ? -13.578 -16.5 3.6 1 93.75 491 PHE A CA 1
ATOM 3822 C C . PHE A 1 491 ? -14.141 -16.984 2.271 1 93.75 491 PHE A C 1
ATOM 3824 O O . PHE A 1 491 ? -14.945 -16.281 1.643 1 93.75 491 PHE A O 1
ATOM 3831 N N . SER A 1 492 ? -13.773 -18.203 1.872 1 90.38 492 SER A N 1
ATOM 3832 C CA . SER A 1 492 ? -14.219 -18.766 0.604 1 90.38 492 SER A CA 1
ATOM 3833 C C . SER A 1 492 ? -15.609 -19.375 0.733 1 90.38 492 SER A C 1
ATOM 3835 O O . SER A 1 492 ? -16.312 -19.562 -0.268 1 90.38 492 SER A O 1
ATOM 3837 N N . LYS A 1 493 ? -15.984 -19.688 1.908 1 89.69 493 LYS A N 1
ATOM 3838 C CA . LYS A 1 493 ? -17.297 -20.281 2.133 1 89.69 493 LYS A CA 1
ATOM 3839 C C . LYS A 1 493 ? -18.141 -19.406 3.055 1 89.69 493 LYS A C 1
ATOM 3841 O O . LYS A 1 493 ? -17.656 -18.422 3.604 1 89.69 493 LYS A O 1
ATOM 3846 N N . VAL A 1 494 ? -19.453 -19.781 3.172 1 90 494 VAL A N 1
ATOM 3847 C CA . VAL A 1 494 ? -20.391 -19.016 4.004 1 90 494 VAL A CA 1
ATOM 3848 C C . VAL A 1 494 ? -20.125 -19.312 5.477 1 90 494 VAL A C 1
ATOM 3850 O O . VAL A 1 494 ? -19.469 -20.312 5.812 1 90 494 VAL A O 1
ATOM 3853 N N . ASP A 1 495 ? -20.469 -18.422 6.363 1 92.69 495 ASP A N 1
ATOM 3854 C CA . ASP A 1 495 ? -20.438 -18.578 7.816 1 92.69 495 ASP A CA 1
ATOM 3855 C C . ASP A 1 495 ? -19 -18.719 8.32 1 92.69 495 ASP A C 1
ATOM 3857 O O . ASP A 1 495 ? -18.719 -19.562 9.18 1 92.69 495 ASP A O 1
ATOM 3861 N N . PHE A 1 496 ? -18.156 -18.062 7.707 1 93.62 496 PHE A N 1
ATOM 3862 C CA . PHE A 1 496 ? -16.781 -17.922 8.156 1 93.62 496 PHE A CA 1
ATOM 3863 C C . PHE A 1 496 ? -16.047 -19.25 8.125 1 93.62 496 PHE A C 1
ATOM 3865 O O . PHE A 1 496 ? -15.281 -19.578 9.039 1 93.62 496 PHE A O 1
ATOM 3872 N N . LYS A 1 497 ? -16.438 -20.047 7.117 1 92 497 LYS A N 1
ATOM 3873 C CA . LYS A 1 497 ? -15.789 -21.344 6.922 1 92 497 LYS A CA 1
ATOM 3874 C C . LYS A 1 497 ? -14.938 -21.344 5.652 1 92 497 LYS A C 1
ATOM 3876 O O . LYS A 1 497 ? -14.977 -20.391 4.871 1 92 497 LYS A O 1
ATOM 3881 N N . GLY A 1 498 ? -14 -22.359 5.531 1 91.75 498 GLY A N 1
ATOM 3882 C CA . GLY A 1 498 ? -13.172 -22.5 4.344 1 91.75 498 GLY A CA 1
ATOM 3883 C C . GLY A 1 498 ? -11.82 -21.812 4.473 1 91.75 498 GLY A C 1
ATOM 3884 O O . GLY A 1 498 ? -11.312 -21.641 5.582 1 91.75 498 GLY A O 1
ATOM 3885 N N . ARG A 1 499 ? -11.32 -21.594 3.305 1 92.88 499 ARG A N 1
ATOM 3886 C CA . ARG A 1 499 ? -10.023 -20.922 3.236 1 92.88 499 ARG A CA 1
ATOM 3887 C C . ARG A 1 499 ? -10.148 -19.453 3.648 1 92.88 499 ARG A C 1
ATOM 3889 O O . ARG A 1 499 ? -11.109 -18.781 3.279 1 92.88 499 ARG A O 1
ATOM 3896 N N . ARG A 1 500 ? -9.172 -19.062 4.414 1 94.5 500 ARG A N 1
ATOM 3897 C CA . ARG A 1 500 ? -9.195 -17.672 4.871 1 94.5 500 ARG A CA 1
ATOM 3898 C C . ARG A 1 500 ? -7.969 -16.906 4.367 1 94.5 500 ARG A C 1
ATOM 3900 O O . ARG A 1 500 ? -6.879 -17.469 4.273 1 94.5 500 ARG A O 1
ATOM 3907 N N . ILE A 1 501 ? -8.219 -15.695 4.008 1 93.44 501 ILE A N 1
ATOM 3908 C CA . ILE A 1 501 ? -7.141 -14.789 3.629 1 93.44 501 ILE A CA 1
ATOM 3909 C C . ILE A 1 501 ? -7.203 -13.523 4.484 1 93.44 501 ILE A C 1
ATOM 3911 O O . ILE A 1 501 ? -8.273 -12.938 4.652 1 93.44 501 ILE A O 1
ATOM 3915 N N . VAL A 1 502 ? -6.098 -13.164 5.012 1 94.69 502 VAL A N 1
ATOM 3916 C CA . VAL A 1 502 ? -6.043 -12.016 5.91 1 94.69 502 VAL A CA 1
ATOM 3917 C C . VAL A 1 502 ? -5.352 -10.844 5.211 1 94.69 502 VAL A C 1
ATOM 3919 O O . VAL A 1 502 ? -4.305 -11.023 4.582 1 94.69 502 VAL A O 1
ATOM 3922 N N . PHE A 1 503 ? -5.973 -9.672 5.262 1 95.19 503 PHE A N 1
ATOM 3923 C CA . PHE A 1 503 ? -5.367 -8.453 4.742 1 95.19 503 PHE A CA 1
ATOM 3924 C C . PHE A 1 503 ? -5.238 -7.402 5.84 1 95.19 503 PHE A C 1
ATOM 3926 O O . PHE A 1 503 ? -6.156 -7.215 6.641 1 95.19 503 PHE A O 1
ATOM 3933 N N . THR A 1 504 ? -4.113 -6.754 5.949 1 94.31 504 THR A N 1
ATOM 3934 C CA . THR A 1 504 ? -3.891 -5.637 6.859 1 94.31 504 THR A CA 1
ATOM 3935 C C . THR A 1 504 ? -3.588 -4.359 6.086 1 94.31 504 THR A C 1
ATOM 3937 O O . THR A 1 504 ? -3.516 -3.275 6.672 1 94.31 504 THR A O 1
ATOM 3940 N N . SER A 1 505 ? -3.387 -4.535 4.871 1 92.38 505 SER A N 1
ATOM 3941 C CA . SER A 1 505 ? -3.121 -3.424 3.963 1 92.38 505 SER A CA 1
ATOM 3942 C C . SER A 1 505 ? -3.926 -3.557 2.674 1 92.38 505 SER A C 1
ATOM 3944 O O . SER A 1 505 ? -4.797 -4.422 2.568 1 92.38 505 SER A O 1
ATOM 3946 N N . GLU A 1 506 ? -3.686 -2.658 1.762 1 92.25 506 GLU A N 1
ATOM 3947 C CA . GLU A 1 506 ? -4.504 -2.59 0.554 1 92.25 506 GLU A CA 1
ATOM 3948 C C . GLU A 1 506 ? -4.16 -3.723 -0.41 1 92.25 506 GLU A C 1
ATOM 3950 O O . GLU A 1 506 ? -3.061 -4.273 -0.36 1 92.25 506 GLU A O 1
ATOM 3955 N N . ALA A 1 507 ? -5.105 -4.133 -1.167 1 92.56 507 ALA A N 1
ATOM 3956 C CA . ALA A 1 507 ? -4.969 -5.078 -2.27 1 92.56 507 ALA A CA 1
ATOM 3957 C C . ALA A 1 507 ? -5.602 -4.531 -3.547 1 92.56 507 ALA A C 1
ATOM 3959 O O . ALA A 1 507 ? -6.824 -4.426 -3.646 1 92.56 507 ALA A O 1
ATOM 3960 N N . LEU A 1 508 ? -4.816 -4.27 -4.539 1 89.75 508 LEU A N 1
ATOM 3961 C CA . LEU A 1 508 ? -5.266 -3.607 -5.758 1 89.75 508 LEU A CA 1
ATOM 3962 C C . LEU A 1 508 ? -5.922 -4.602 -6.707 1 89.75 508 LEU A C 1
ATOM 3964 O O . LEU A 1 508 ? -6.789 -4.23 -7.504 1 89.75 508 LEU A O 1
ATOM 3968 N N . ASN A 1 509 ? -5.363 -5.746 -6.676 1 89.31 509 ASN A N 1
ATOM 3969 C CA . ASN A 1 509 ? -5.82 -6.801 -7.574 1 89.31 509 ASN A CA 1
ATOM 3970 C C . ASN A 1 509 ? -5.629 -8.188 -6.957 1 89.31 509 ASN A C 1
ATOM 3972 O O . ASN A 1 509 ? -4.52 -8.727 -6.969 1 89.31 509 ASN A O 1
ATOM 3976 N N . LEU A 1 510 ? -6.738 -8.75 -6.562 1 88.62 510 LEU A N 1
ATOM 3977 C CA . LEU A 1 510 ? -6.668 -10.039 -5.887 1 88.62 510 LEU A CA 1
ATOM 3978 C C . LEU A 1 510 ? -6.215 -11.133 -6.848 1 88.62 510 LEU A C 1
ATOM 3980 O O . LEU A 1 510 ? -5.441 -12.016 -6.469 1 88.62 510 LEU A O 1
ATOM 3984 N N . GLN A 1 511 ? -6.625 -11.023 -8.039 1 82.25 511 GLN A N 1
ATOM 3985 C CA . GLN A 1 511 ? -6.25 -12.039 -9.016 1 82.25 511 GLN A CA 1
ATOM 3986 C C . GLN A 1 511 ? -4.754 -12 -9.305 1 82.25 511 GLN A C 1
ATOM 3988 O O . GLN A 1 511 ? -4.117 -13.047 -9.438 1 82.25 511 GLN A O 1
ATOM 3993 N N . GLN A 1 512 ? -4.293 -10.852 -9.422 1 81.81 512 GLN A N 1
ATOM 3994 C CA . GLN A 1 512 ? -2.863 -10.695 -9.664 1 81.81 512 GLN A CA 1
ATOM 3995 C C . GLN A 1 512 ? -2.051 -11.258 -8.5 1 81.81 512 GLN A C 1
ATOM 3997 O O . GLN A 1 512 ? -0.934 -11.75 -8.695 1 81.81 512 GLN A O 1
ATOM 4002 N N . MET A 1 513 ? -2.67 -11.266 -7.367 1 83.06 513 MET A N 1
ATOM 4003 C CA . MET A 1 513 ? -2.004 -11.797 -6.18 1 83.06 513 MET A CA 1
ATOM 4004 C C . MET A 1 513 ? -2.154 -13.312 -6.105 1 83.06 513 MET A C 1
ATOM 4006 O O . MET A 1 513 ? -1.681 -13.945 -5.156 1 83.06 513 MET A O 1
ATOM 4010 N N . GLY A 1 514 ? -2.846 -13.852 -7.039 1 78.75 514 GLY A N 1
ATOM 4011 C CA . GLY A 1 514 ? -3.053 -15.289 -7.066 1 78.75 514 GLY A CA 1
ATOM 4012 C C . GLY A 1 514 ? -4.188 -15.742 -6.168 1 78.75 514 GLY A C 1
ATOM 4013 O O . GLY A 1 514 ? -4.215 -16.891 -5.727 1 78.75 514 GLY A O 1
ATOM 4014 N N . LEU A 1 515 ? -5.012 -14.82 -5.887 1 85.25 515 LEU A N 1
ATOM 4015 C CA . LEU A 1 515 ? -6.105 -15.141 -4.973 1 85.25 515 LEU A CA 1
ATOM 4016 C C . LEU A 1 515 ? -7.434 -15.219 -5.719 1 85.25 515 LEU A C 1
ATOM 4018 O O . LEU A 1 515 ? -7.59 -14.609 -6.781 1 85.25 515 LEU A O 1
ATOM 4022 N N . ASP A 1 516 ? -8.227 -16.016 -5.129 1 79.06 516 ASP A N 1
ATOM 4023 C CA . ASP A 1 516 ? -9.57 -16.141 -5.688 1 79.06 516 ASP A CA 1
ATOM 4024 C C . ASP A 1 516 ? -10.438 -14.938 -5.297 1 79.06 516 ASP A C 1
ATOM 4026 O O . ASP A 1 516 ? -10.398 -14.492 -4.152 1 79.06 516 ASP A O 1
ATOM 4030 N N . THR A 1 517 ? -11.211 -14.516 -6.242 1 79.5 517 THR A N 1
ATOM 4031 C CA . THR A 1 517 ? -12.023 -13.32 -6.027 1 79.5 517 THR A CA 1
ATOM 4032 C C . THR A 1 517 ? -13.383 -13.695 -5.441 1 79.5 517 THR A C 1
ATOM 4034 O O . THR A 1 517 ? -14.148 -12.82 -5.039 1 79.5 517 THR A O 1
ATOM 4037 N N . HIS A 1 518 ? -13.578 -14.969 -5.332 1 82.56 518 HIS A N 1
ATOM 4038 C CA . HIS A 1 518 ? -14.867 -15.391 -4.805 1 82.56 518 HIS A CA 1
ATOM 4039 C C . HIS A 1 518 ? -14.867 -15.414 -3.281 1 82.56 518 HIS A C 1
ATOM 4041 O O . HIS A 1 518 ? -14.391 -16.375 -2.67 1 82.56 518 HIS A O 1
ATOM 4047 N N . VAL A 1 519 ? -15.484 -14.43 -2.725 1 88.81 519 VAL A N 1
ATOM 4048 C CA . VAL A 1 519 ? -15.57 -14.281 -1.277 1 88.81 519 VAL A CA 1
ATOM 4049 C C . VAL A 1 519 ? -17.031 -14.43 -0.831 1 88.81 519 VAL A C 1
ATOM 4051 O O . VAL A 1 519 ? -17.906 -13.742 -1.339 1 88.81 519 VAL A O 1
ATOM 4054 N N . ARG A 1 520 ? -17.234 -15.297 0.101 1 90.5 520 ARG A N 1
ATOM 4055 C CA . ARG A 1 520 ? -18.609 -15.57 0.501 1 90.5 520 ARG A CA 1
ATOM 4056 C C . ARG A 1 520 ? -18.906 -14.977 1.873 1 90.5 520 ARG A C 1
ATOM 4058 O O . ARG A 1 520 ? -20.062 -14.703 2.195 1 90.5 520 ARG A O 1
ATOM 4065 N N . SER A 1 521 ? -18.016 -14.914 2.674 1 93.5 521 SER A N 1
ATOM 4066 C CA . SER A 1 521 ? -18.156 -14.281 3.98 1 93.5 521 SER A CA 1
ATOM 4067 C C . SER A 1 521 ? -16.891 -13.523 4.375 1 93.5 521 SER A C 1
ATOM 4069 O O . SER A 1 521 ? -15.836 -13.719 3.773 1 93.5 521 SER A O 1
ATOM 4071 N N . LEU A 1 522 ? -17.031 -12.586 5.27 1 94.88 522 LEU A N 1
ATOM 4072 C CA . LEU A 1 522 ? -15.859 -11.812 5.68 1 94.88 522 LEU A CA 1
ATOM 4073 C C . LEU A 1 522 ? -16.031 -11.281 7.098 1 94.88 522 LEU A C 1
ATOM 4075 O O . LEU A 1 522 ? -17.156 -11.211 7.605 1 94.88 522 LEU A O 1
ATOM 4079 N N . VAL A 1 523 ? -14.984 -11.078 7.738 1 96.75 523 VAL A N 1
ATOM 4080 C CA . VAL A 1 523 ? -14.945 -10.5 9.078 1 96.75 523 VAL A CA 1
ATOM 4081 C C . VAL A 1 523 ? -13.992 -9.312 9.102 1 96.75 523 VAL A C 1
ATOM 4083 O O . VAL A 1 523 ? -12.828 -9.438 8.719 1 96.75 523 VAL A O 1
ATOM 4086 N N . VAL A 1 524 ? -14.508 -8.18 9.414 1 96.12 524 VAL A N 1
ATOM 4087 C CA . VAL A 1 524 ? -13.656 -7.02 9.641 1 96.12 524 VAL A CA 1
ATOM 4088 C C . VAL A 1 524 ? -13.266 -6.945 11.117 1 96.12 524 VAL A C 1
ATOM 4090 O O . VAL A 1 524 ? -14.078 -6.582 11.969 1 96.12 524 VAL A O 1
ATOM 4093 N N . GLU A 1 525 ? -12.047 -7.207 11.383 1 93.12 525 GLU A N 1
ATOM 4094 C CA . GLU A 1 525 ? -11.562 -7.223 12.758 1 93.12 525 GLU A CA 1
ATOM 4095 C C . GLU A 1 525 ? -11.203 -5.816 13.227 1 93.12 525 GLU A C 1
ATOM 4097 O O . GLU A 1 525 ? -11.32 -5.504 14.414 1 93.12 525 GLU A O 1
ATOM 4102 N N . GLY A 1 526 ? -10.703 -5.102 12.32 1 93.19 526 GLY A N 1
ATOM 4103 C CA . GLY A 1 526 ? -10.312 -3.75 12.688 1 93.19 526 GLY A CA 1
ATOM 4104 C C . GLY A 1 526 ? -10.234 -2.809 11.5 1 93.19 526 GLY A C 1
ATOM 4105 O O . GLY A 1 526 ? -10.008 -3.246 10.367 1 93.19 526 GLY A O 1
ATOM 4106 N N . GLY A 1 527 ? -10.398 -1.494 11.867 1 93.44 527 GLY A N 1
ATOM 4107 C CA . GLY A 1 527 ? -10.359 -0.479 10.828 1 93.44 527 GLY A CA 1
ATOM 4108 C C . GLY A 1 527 ? -11.617 -0.439 9.984 1 93.44 527 GLY A C 1
ATOM 4109 O O . GLY A 1 527 ? -12.531 -1.25 10.18 1 93.44 527 GLY A O 1
ATOM 4110 N N . ILE A 1 528 ? -11.742 0.557 9.117 1 95.75 528 ILE A N 1
ATOM 4111 C CA . ILE A 1 528 ? -12.812 0.674 8.133 1 95.75 528 ILE A CA 1
ATOM 4112 C C . ILE A 1 528 ? -12.297 0.257 6.758 1 95.75 528 ILE A C 1
ATOM 4114 O O . ILE A 1 528 ? -11.211 0.668 6.348 1 95.75 528 ILE A O 1
ATOM 4118 N N . TRP A 1 529 ? -13.023 -0.588 6.125 1 96.44 529 TRP A N 1
ATOM 4119 C CA . TRP A 1 529 ? -12.539 -1.113 4.852 1 96.44 529 TRP A CA 1
ATOM 4120 C C . TRP A 1 529 ? -13.492 -0.751 3.717 1 96.44 529 TRP A C 1
ATOM 4122 O O . TRP A 1 529 ? -14.711 -0.713 3.91 1 96.44 529 TRP A O 1
ATOM 4132 N N . VAL A 1 530 ? -12.961 -0.435 2.639 1 96 530 VAL A N 1
ATOM 4133 C CA . VAL A 1 530 ? -13.719 -0.226 1.409 1 96 530 VAL A CA 1
ATOM 4134 C C . VAL A 1 530 ? -13.438 -1.36 0.427 1 96 530 VAL A C 1
ATOM 4136 O O . VAL A 1 530 ? -12.289 -1.564 0.02 1 96 530 VAL A O 1
ATOM 4139 N N . LEU A 1 531 ? -14.414 -2.111 0.081 1 94.69 531 LEU A N 1
ATOM 4140 C CA . LEU A 1 531 ? -14.297 -3.197 -0.885 1 94.69 531 LEU A CA 1
ATOM 4141 C C . LEU A 1 531 ? -14.82 -2.768 -2.252 1 94.69 531 LEU A C 1
ATOM 4143 O O . LEU A 1 531 ? -15.805 -2.033 -2.342 1 94.69 531 LEU A O 1
ATOM 4147 N N . TYR A 1 532 ? -14.141 -3.207 -3.252 1 91.56 532 TYR A N 1
ATOM 4148 C CA . TYR A 1 532 ? -14.531 -2.914 -4.625 1 91.56 532 TYR A CA 1
ATOM 4149 C C . TYR A 1 532 ? -14.844 -4.195 -5.391 1 91.56 532 TYR A C 1
ATOM 4151 O O . TYR A 1 532 ? -14.156 -5.203 -5.23 1 91.56 532 TYR A O 1
ATOM 4159 N N . GLU A 1 533 ? -15.812 -4.148 -6.18 1 87.94 533 GLU A N 1
ATOM 4160 C CA . GLU A 1 533 ? -16.188 -5.297 -6.996 1 87.94 533 GLU A CA 1
ATOM 4161 C C . GLU A 1 533 ? -15.141 -5.59 -8.062 1 87.94 533 GLU A C 1
ATOM 4163 O O . GLU A 1 533 ? -14.867 -6.75 -8.375 1 87.94 533 GLU A O 1
ATOM 4168 N N . GLY A 1 534 ? -14.625 -4.566 -8.594 1 84.94 534 GLY A N 1
ATOM 4169 C CA . GLY A 1 534 ? -13.641 -4.719 -9.648 1 84.94 534 GLY A CA 1
ATOM 4170 C C . GLY A 1 534 ? -12.211 -4.555 -9.172 1 84.94 534 GLY A C 1
ATOM 4171 O O . GLY A 1 534 ? -11.969 -4.383 -7.973 1 84.94 534 GLY A O 1
ATOM 4172 N N . ASN A 1 535 ? -11.289 -4.656 -10.156 1 87.31 535 ASN A N 1
ATOM 4173 C CA . ASN A 1 535 ? -9.867 -4.492 -9.852 1 87.31 535 ASN A CA 1
ATOM 4174 C C . ASN A 1 535 ? -9.469 -3.02 -9.805 1 87.31 535 ASN A C 1
ATOM 4176 O O . ASN A 1 535 ? -10.18 -2.164 -10.344 1 87.31 535 ASN A O 1
ATOM 4180 N N . ASN A 1 536 ? -8.398 -2.67 -9.102 1 86.06 536 ASN A N 1
ATOM 4181 C CA . ASN A 1 536 ? -7.828 -1.328 -9.055 1 86.06 536 ASN A CA 1
ATOM 4182 C C . ASN A 1 536 ? -8.859 -0.294 -8.609 1 86.06 536 ASN A C 1
ATOM 4184 O O . ASN A 1 536 ? -8.969 0.777 -9.211 1 86.06 536 ASN A O 1
ATOM 4188 N N . TYR A 1 537 ? -9.703 -0.703 -7.707 1 88.62 537 TYR A N 1
ATOM 4189 C CA . TYR A 1 537 ? -10.664 0.169 -7.047 1 88.62 537 TYR A CA 1
ATOM 4190 C C . TYR A 1 537 ? -11.742 0.63 -8.016 1 88.62 537 TYR A C 1
ATOM 4192 O O . TYR A 1 537 ? -12.195 1.777 -7.957 1 88.62 537 TYR A O 1
ATOM 4200 N N . CYS A 1 538 ? -12.086 -0.254 -8.914 1 84.06 538 CYS A N 1
ATOM 4201 C CA . CYS A 1 538 ? -13.148 0.068 -9.867 1 84.06 538 CYS A CA 1
ATOM 4202 C C . CYS A 1 538 ? -14.445 -0.637 -9.5 1 84.06 538 CYS A C 1
ATOM 4204 O O . CYS A 1 538 ? -14.438 -1.629 -8.766 1 84.06 538 CYS A O 1
ATOM 4206 N N . GLY A 1 539 ? -15.555 -0.053 -9.93 1 82.25 539 GLY A N 1
ATOM 4207 C CA . GLY A 1 539 ? -16.844 -0.698 -9.773 1 82.25 539 GLY A CA 1
ATOM 4208 C C . GLY A 1 539 ? -17.578 -0.283 -8.508 1 82.25 539 GLY A C 1
ATOM 4209 O O . GLY A 1 539 ? -17.297 0.78 -7.949 1 82.25 539 GLY A O 1
ATOM 4210 N N . LYS A 1 540 ? -18.5 -1.132 -8.133 1 86.69 540 LYS A N 1
ATOM 4211 C CA . LYS A 1 540 ? -19.312 -0.874 -6.945 1 86.69 540 LYS A CA 1
ATOM 4212 C C . LYS A 1 540 ? -18.453 -0.943 -5.68 1 86.69 540 LYS A C 1
ATOM 4214 O O . LYS A 1 540 ? -17.484 -1.691 -5.621 1 86.69 540 LYS A O 1
ATOM 4219 N N . GLN A 1 541 ? -18.906 -0.137 -4.773 1 91.44 541 GLN A N 1
ATOM 4220 C CA . GLN A 1 541 ? -18.141 -0.047 -3.535 1 91.44 541 GLN A CA 1
ATOM 4221 C C . GLN A 1 541 ? -18.969 -0.507 -2.338 1 91.44 541 GLN A C 1
ATOM 4223 O O . GLN A 1 541 ? -20.188 -0.431 -2.359 1 91.44 541 GLN A O 1
ATOM 4228 N N . LEU A 1 542 ? -18.328 -1.055 -1.391 1 93.31 542 LEU A N 1
ATOM 4229 C CA . LEU A 1 542 ? -18.938 -1.451 -0.126 1 93.31 542 LEU A CA 1
ATOM 4230 C C . LEU A 1 542 ? -18.078 -1.015 1.054 1 93.31 542 LEU A C 1
ATOM 4232 O O . LEU A 1 542 ? -16.906 -1.353 1.122 1 93.31 542 LEU A O 1
ATOM 4236 N N . LEU A 1 543 ? -18.656 -0.16 1.877 1 94.94 543 LEU A N 1
ATOM 4237 C CA . LEU A 1 543 ? -17.969 0.286 3.08 1 94.94 543 LEU A CA 1
ATOM 4238 C C . LEU A 1 543 ? -18.328 -0.586 4.273 1 94.94 543 LEU A C 1
ATOM 4240 O O . LEU A 1 543 ? -19.516 -0.805 4.547 1 94.94 543 LEU A O 1
ATOM 4244 N N . LEU A 1 544 ? -17.328 -1.099 4.949 1 94.88 544 LEU A N 1
ATOM 4245 C CA . LEU A 1 544 ? -17.578 -1.988 6.078 1 94.88 544 LEU A CA 1
ATOM 4246 C C . LEU A 1 544 ? -16.844 -1.503 7.324 1 94.88 544 LEU A C 1
ATOM 4248 O O . LEU A 1 544 ? -15.648 -1.208 7.273 1 94.88 544 LEU A O 1
ATOM 4252 N N . GLN A 1 545 ? -17.578 -1.328 8.312 1 94 545 GLN A N 1
ATOM 4253 C CA . GLN A 1 545 ? -17.016 -1.107 9.641 1 94 545 GLN A CA 1
ATOM 4254 C C . GLN A 1 545 ? -16.766 -2.43 10.359 1 94 545 GLN A C 1
ATOM 4256 O O . GLN A 1 545 ? -17.141 -3.494 9.852 1 94 545 GLN A O 1
ATOM 4261 N N . PRO A 1 546 ? -16.062 -2.41 11.461 1 93.44 546 PRO A N 1
ATOM 4262 C CA . PRO A 1 546 ? -15.844 -3.682 12.156 1 93.44 546 PRO A CA 1
ATOM 4263 C C . PRO A 1 546 ? -17.141 -4.445 12.406 1 93.44 546 PRO A C 1
ATOM 4265 O O . PRO A 1 546 ? -18.031 -3.947 13.102 1 93.44 546 PRO A O 1
ATOM 4268 N N . SER A 1 547 ? -17.25 -5.535 11.688 1 93.5 547 SER A N 1
ATOM 4269 C CA . SER A 1 547 ? -18.453 -6.355 11.742 1 93.5 547 SER A CA 1
ATOM 4270 C C . SER A 1 547 ? -18.219 -7.723 11.109 1 93.5 547 SER A C 1
ATOM 4272 O O . SER A 1 547 ? -17.141 -8 10.594 1 93.5 547 SER A O 1
ATOM 4274 N N . GLN A 1 548 ? -19.234 -8.555 11.25 1 94.19 548 GLN A N 1
ATOM 4275 C CA . GLN A 1 548 ? -19.188 -9.891 10.648 1 94.19 548 GLN A CA 1
ATOM 4276 C C . GLN A 1 548 ? -20.281 -10.047 9.602 1 94.19 548 GLN A C 1
ATOM 4278 O O . GLN A 1 548 ? -21.438 -9.688 9.844 1 94.19 548 GLN A O 1
ATOM 4283 N N . VAL A 1 549 ? -19.875 -10.383 8.484 1 93.81 549 VAL A N 1
ATOM 4284 C CA . VAL A 1 549 ? -20.812 -10.641 7.402 1 93.81 549 VAL A CA 1
ATOM 4285 C C . VAL A 1 549 ? -20.797 -12.125 7.047 1 93.81 549 VAL A C 1
ATOM 4287 O O . VAL A 1 549 ? -19.906 -12.594 6.344 1 93.81 549 VAL A O 1
ATOM 4290 N N . ALA A 1 550 ? -21.75 -12.828 7.363 1 93.25 550 ALA A N 1
ATOM 4291 C CA . ALA A 1 550 ? -21.797 -14.281 7.207 1 93.25 550 ALA A CA 1
ATOM 4292 C C . ALA A 1 550 ? -22.031 -14.664 5.75 1 93.25 550 ALA A C 1
ATOM 4294 O O . ALA A 1 550 ? -21.594 -15.727 5.301 1 93.25 550 ALA A O 1
ATOM 4295 N N . GLU A 1 551 ? -22.797 -13.812 5.062 1 91.06 551 GLU A N 1
ATOM 4296 C CA . GLU A 1 551 ? -23.078 -14.055 3.646 1 91.06 551 GLU A CA 1
ATOM 4297 C C . GLU A 1 551 ? -23.016 -12.758 2.844 1 91.06 551 GLU A C 1
ATOM 4299 O O . GLU A 1 551 ? -23.984 -12.008 2.791 1 91.06 551 GLU A O 1
ATOM 4304 N N . LEU A 1 552 ? -22.031 -12.617 2.084 1 86.81 552 LEU A N 1
ATOM 4305 C CA . LEU A 1 552 ? -21.812 -11.383 1.344 1 86.81 552 LEU A CA 1
ATOM 4306 C C . LEU A 1 552 ? -22.812 -11.234 0.212 1 86.81 552 LEU A C 1
ATOM 4308 O O . LEU A 1 552 ? -23.266 -10.125 -0.084 1 86.81 552 LEU A O 1
ATOM 4312 N N . CYS A 1 553 ? -23.188 -12.32 -0.432 1 81.56 553 CYS A N 1
ATOM 4313 C CA . CYS A 1 553 ? -24.141 -12.273 -1.546 1 81.56 553 CYS A CA 1
ATOM 4314 C C . CYS A 1 553 ? -25.5 -11.758 -1.089 1 81.56 553 CYS A C 1
ATOM 4316 O O . CYS A 1 553 ? -26.172 -11.031 -1.822 1 81.56 553 CYS A O 1
ATOM 4318 N N . ARG A 1 554 ? -25.844 -12.18 0.02 1 76.25 554 ARG A N 1
ATOM 4319 C CA . ARG A 1 554 ? -27.125 -11.734 0.567 1 76.25 554 ARG A CA 1
ATOM 4320 C C . ARG A 1 554 ? -27.031 -10.289 1.051 1 76.25 554 ARG A C 1
ATOM 4322 O O . ARG A 1 554 ? -28.031 -9.555 1.01 1 76.25 554 ARG A O 1
ATOM 4329 N N . PHE A 1 555 ? -25.969 -9.953 1.385 1 73.31 555 PHE A N 1
ATOM 4330 C CA . PHE A 1 555 ? -25.75 -8.625 1.949 1 73.31 555 PHE A CA 1
ATOM 4331 C C . PHE A 1 555 ? -25.781 -7.559 0.859 1 73.31 555 PHE A C 1
ATOM 4333 O O . PHE A 1 555 ? -26.438 -6.523 1.016 1 73.31 555 PHE A O 1
ATOM 4340 N N . ASN A 1 556 ? -25.078 -7.723 -0.207 1 69.75 556 ASN A N 1
ATOM 4341 C CA . ASN A 1 556 ? -25.016 -6.684 -1.229 1 69.75 556 ASN A CA 1
ATOM 4342 C C . ASN A 1 556 ? -25.031 -7.277 -2.635 1 69.75 556 ASN A C 1
ATOM 4344 O O . ASN A 1 556 ? -24.734 -6.586 -3.609 1 69.75 556 ASN A O 1
ATOM 4348 N N . ASN A 1 557 ? -25.469 -8.43 -2.738 1 71.62 557 ASN A N 1
ATOM 4349 C CA . ASN A 1 557 ? -25.562 -9.117 -4.02 1 71.62 557 ASN A CA 1
ATOM 4350 C C . ASN A 1 557 ? -24.203 -9.18 -4.727 1 71.62 557 ASN A C 1
ATOM 4352 O O . ASN A 1 557 ? -24.125 -8.977 -5.941 1 71.62 557 ASN A O 1
ATOM 4356 N N . TRP A 1 558 ? -23.203 -9.055 -3.902 1 72.12 558 TRP A N 1
ATOM 4357 C CA . TRP A 1 558 ? -21.875 -9.141 -4.484 1 72.12 558 TRP A CA 1
ATOM 4358 C C . TRP A 1 558 ? -21.469 -10.594 -4.715 1 72.12 558 TRP A C 1
ATOM 4360 O O . TRP A 1 558 ? -21.797 -11.469 -3.906 1 72.12 558 TRP A O 1
ATOM 4370 N N . GLN A 1 559 ? -20.891 -10.781 -5.781 1 69.56 559 GLN A N 1
ATOM 4371 C CA . GLN A 1 559 ? -20.391 -12.133 -5.98 1 69.56 559 GLN A CA 1
ATOM 4372 C C . GLN A 1 559 ? -18.859 -12.141 -6 1 69.56 559 GLN A C 1
ATOM 4374 O O . GLN A 1 559 ? -18.234 -13.188 -5.797 1 69.56 559 GLN A O 1
ATOM 4379 N N . ARG A 1 560 ? -18.297 -11.016 -6.164 1 82 560 ARG A N 1
ATOM 4380 C CA . ARG A 1 560 ? -16.859 -11.016 -6.32 1 82 560 ARG A CA 1
ATOM 4381 C C . ARG A 1 560 ? -16.234 -9.75 -5.73 1 82 560 ARG A C 1
ATOM 4383 O O . ARG A 1 560 ? -16.891 -8.703 -5.672 1 82 560 ARG A O 1
ATOM 4390 N N . VAL A 1 561 ? -15.102 -9.93 -5.125 1 89.69 561 VAL A N 1
ATOM 4391 C CA . VAL A 1 561 ? -14.305 -8.805 -4.645 1 89.69 561 VAL A CA 1
ATOM 4392 C C . VAL A 1 561 ? -13 -8.727 -5.43 1 89.69 561 VAL A C 1
ATOM 4394 O O . VAL A 1 561 ? -12.234 -9.688 -5.473 1 89.69 561 VAL A O 1
ATOM 4397 N N . GLY A 1 562 ? -12.836 -7.672 -6.086 1 90.06 562 GLY A N 1
ATOM 4398 C CA . GLY A 1 562 ? -11.633 -7.531 -6.891 1 90.06 562 GLY A CA 1
ATOM 4399 C C . GLY A 1 562 ? -10.508 -6.82 -6.16 1 90.06 562 GLY A C 1
ATOM 4400 O O . GLY A 1 562 ? -9.336 -7.156 -6.344 1 90.06 562 GLY A O 1
ATOM 4401 N N . SER A 1 563 ? -10.812 -5.832 -5.473 1 93.12 563 SER A N 1
ATOM 4402 C CA . SER A 1 563 ? -9.836 -5.043 -4.73 1 93.12 563 SER A CA 1
ATOM 4403 C C . SER A 1 563 ? -10.414 -4.547 -3.408 1 93.12 563 SER A C 1
ATOM 4405 O O . SER A 1 563 ? -11.625 -4.574 -3.207 1 93.12 563 SER A O 1
ATOM 4407 N N . LEU A 1 564 ? -9.562 -4.242 -2.426 1 96 564 LEU A N 1
ATOM 4408 C CA . LEU A 1 564 ? -9.992 -3.697 -1.144 1 96 564 LEU A CA 1
ATOM 4409 C C . LEU A 1 564 ? -8.898 -2.844 -0.518 1 96 564 LEU A C 1
ATOM 4411 O O . LEU A 1 564 ? -7.715 -3.025 -0.822 1 96 564 LEU A O 1
ATOM 4415 N N . ARG A 1 565 ? -9.281 -1.912 0.249 1 95.31 565 ARG A N 1
ATOM 4416 C CA . ARG A 1 565 ? -8.336 -1.035 0.931 1 95.31 565 ARG A CA 1
ATOM 4417 C C . ARG A 1 565 ? -8.914 -0.514 2.24 1 95.31 565 ARG A C 1
ATOM 4419 O O . ARG A 1 565 ? -10.133 -0.369 2.371 1 95.31 565 ARG A O 1
ATOM 4426 N N . PRO A 1 566 ? -8.023 -0.315 3.215 1 95.25 566 PRO A N 1
ATOM 4427 C CA . PRO A 1 566 ? -8.492 0.382 4.414 1 95.25 566 PRO A CA 1
ATOM 4428 C C . PRO A 1 566 ? -8.75 1.867 4.172 1 95.25 566 PRO A C 1
ATOM 4430 O O . PRO A 1 566 ? -8.117 2.473 3.299 1 95.25 566 PRO A O 1
ATOM 4433 N N . LEU A 1 567 ? -9.711 2.377 4.828 1 93.31 567 LEU A N 1
ATOM 4434 C CA . LEU A 1 567 ? -9.961 3.812 4.762 1 93.31 567 LEU A CA 1
ATOM 4435 C C . LEU A 1 567 ? -8.969 4.582 5.625 1 93.31 567 LEU A C 1
ATOM 4437 O O . LEU A 1 567 ? -8.82 4.289 6.816 1 93.31 567 LEU A O 1
ATOM 4441 N N . HIS A 1 568 ? -8.289 5.449 4.984 1 84.88 568 HIS A N 1
ATOM 4442 C CA . HIS A 1 568 ? -7.324 6.254 5.727 1 84.88 568 HIS A CA 1
ATOM 4443 C C . HIS A 1 568 ? -8.031 7.27 6.621 1 84.88 568 HIS A C 1
ATOM 4445 O O . HIS A 1 568 ? -8.938 7.969 6.172 1 84.88 568 HIS A O 1
ATOM 4451 N N . GLN A 1 569 ? -7.656 7.145 7.832 1 83.88 569 GLN A N 1
ATOM 4452 C CA . GLN A 1 569 ? -8.242 8.086 8.781 1 83.88 569 GLN A CA 1
ATOM 4453 C C . GLN A 1 569 ? -7.191 9.055 9.312 1 83.88 569 GLN A C 1
ATOM 4455 O O . GLN A 1 569 ? -6.035 8.68 9.508 1 83.88 569 GLN A O 1
ATOM 4460 N N . SER A 1 570 ? -7.547 10.219 9.344 1 77.06 570 SER A N 1
ATOM 4461 C CA . SER A 1 570 ? -6.645 11.227 9.891 1 77.06 570 SER A CA 1
ATOM 4462 C C . SER A 1 570 ? -6.438 11.031 11.383 1 77.06 570 SER A C 1
ATOM 4464 O O . SER A 1 570 ? -7.25 10.391 12.055 1 77.06 570 SER A O 1
ATOM 4466 N N . HIS A 1 571 ? -5.422 11.57 11.844 1 80.19 571 HIS A N 1
ATOM 4467 C CA . HIS A 1 571 ? -5.152 11.531 13.273 1 80.19 571 HIS A CA 1
ATOM 4468 C C . HIS A 1 571 ? -6.188 12.336 14.055 1 80.19 571 HIS A C 1
ATOM 4470 O O . HIS A 1 571 ? -6.715 13.328 13.547 1 80.19 571 HIS A O 1
ATOM 4476 N N . VAL A 1 572 ? -6.457 11.781 15.289 1 82.88 572 VAL A N 1
ATOM 4477 C CA . VAL A 1 572 ? -7.48 12.453 16.078 1 82.88 572 VAL A CA 1
ATOM 4478 C C . VAL A 1 572 ? -6.992 12.625 17.516 1 82.88 572 VAL A C 1
ATOM 4480 O O . VAL A 1 572 ? -6.328 11.734 18.062 1 82.88 572 VAL A O 1
ATOM 4483 N N . TYR A 1 573 ? -7.305 13.781 18.016 1 84.44 573 TYR A N 1
ATOM 4484 C CA . TYR A 1 573 ? -7.098 13.992 19.438 1 84.44 573 TYR A CA 1
ATOM 4485 C C . TYR A 1 573 ? -8.273 13.461 20.25 1 84.44 573 TYR A C 1
ATOM 4487 O O . TYR A 1 573 ? -9.43 13.594 19.844 1 84.44 573 TYR A O 1
ATOM 4495 N N . LEU A 1 574 ? -7.938 12.773 21.328 1 89.44 574 LEU A N 1
ATOM 4496 C CA . LEU A 1 574 ? -9.016 12.18 22.125 1 89.44 574 LEU A CA 1
ATOM 4497 C C . LEU A 1 574 ? -8.734 12.305 23.609 1 89.44 574 LEU A C 1
ATOM 4499 O O . LEU A 1 574 ? -7.605 12.609 24.016 1 89.44 574 LEU A O 1
ATOM 4503 N N . ARG A 1 575 ? -9.82 12.234 24.328 1 92.5 575 ARG A N 1
ATOM 4504 C CA . ARG A 1 575 ? -9.789 12.141 25.781 1 92.5 575 ARG A CA 1
ATOM 4505 C C . ARG A 1 575 ? -10.445 10.852 26.266 1 92.5 575 ARG A C 1
ATOM 4507 O O . ARG A 1 575 ? -11.484 10.438 25.75 1 92.5 575 ARG A O 1
ATOM 4514 N N . LEU A 1 576 ? -9.734 10.164 27.203 1 93.62 576 LEU A N 1
ATOM 4515 C CA . LEU A 1 576 ? -10.234 8.906 27.75 1 93.62 576 LEU A CA 1
ATOM 4516 C C . LEU A 1 576 ? -10.68 9.078 29.188 1 93.62 576 LEU A C 1
ATOM 4518 O O . LEU A 1 576 ? -9.867 9.414 30.062 1 93.62 576 LEU A O 1
ATOM 4522 N N . ARG A 1 577 ? -11.938 8.859 29.359 1 94.62 577 ARG A N 1
ATOM 4523 C CA . ARG A 1 577 ? -12.508 8.93 30.703 1 94.62 577 ARG A CA 1
ATOM 4524 C C . ARG A 1 577 ? -12.898 7.543 31.203 1 94.62 577 ARG A C 1
ATOM 4526 O O . ARG A 1 577 ? -13.633 6.816 30.531 1 94.62 577 ARG A O 1
ATOM 4533 N N . ASN A 1 578 ? -12.344 7.246 32.406 1 94.19 578 ASN A N 1
ATOM 4534 C CA . ASN A 1 578 ? -12.688 5.945 32.969 1 94.19 578 ASN A CA 1
ATOM 4535 C C . ASN A 1 578 ? -14.125 5.918 33.469 1 94.19 578 ASN A C 1
ATOM 4537 O O . ASN A 1 578 ? -14.578 6.871 34.125 1 94.19 578 ASN A O 1
ATOM 4541 N N . LYS A 1 579 ? -14.836 4.914 33.281 1 91.62 579 LYS A N 1
ATOM 4542 C CA . LYS A 1 579 ? -16.25 4.832 33.625 1 91.62 579 LYS A CA 1
ATOM 4543 C C . LYS A 1 579 ? -16.453 4.625 35.125 1 91.62 579 LYS A C 1
ATOM 4545 O O . LYS A 1 579 ? -17.469 5.043 35.688 1 91.62 579 LYS A O 1
ATOM 4550 N N . GLU A 1 580 ? -15.523 4 35.719 1 90 580 GLU A N 1
ATOM 4551 C CA . GLU A 1 580 ? -15.672 3.742 37.156 1 90 580 GLU A CA 1
ATOM 4552 C C . GLU A 1 580 ? -15.273 4.961 37.969 1 90 580 GLU A C 1
ATOM 4554 O O . GLU A 1 580 ? -16.062 5.457 38.781 1 90 580 GLU A O 1
ATOM 4559 N N . THR A 1 581 ? -14.094 5.422 37.812 1 88.81 581 THR A N 1
ATOM 4560 C CA . THR A 1 581 ? -13.547 6.5 38.625 1 88.81 581 THR A CA 1
ATOM 4561 C C . THR A 1 581 ? -13.961 7.859 38.062 1 88.81 581 THR A C 1
ATOM 4563 O O . THR A 1 581 ? -13.875 8.875 38.75 1 88.81 581 THR A O 1
ATOM 4566 N N . GLN A 1 582 ? -14.383 7.957 36.781 1 90.06 582 GLN A N 1
ATOM 4567 C CA . GLN A 1 582 ? -14.734 9.188 36.094 1 90.06 582 GLN A CA 1
ATOM 4568 C C . GLN A 1 582 ? -13.508 10.078 35.875 1 90.06 582 GLN A C 1
ATOM 4570 O O . GLN A 1 582 ? -13.641 11.258 35.562 1 90.06 582 GLN A O 1
ATOM 4575 N N . GLY A 1 583 ? -12.406 9.5 36.188 1 91.94 583 GLY A N 1
ATOM 4576 C CA . GLY A 1 583 ? -11.172 10.227 35.938 1 91.94 583 GLY A CA 1
ATOM 4577 C C . GLY A 1 583 ? -10.711 10.164 34.5 1 91.94 583 GLY A C 1
ATOM 4578 O O . GLY A 1 583 ? -11.078 9.242 33.781 1 91.94 583 GLY A O 1
ATOM 4579 N N . VAL A 1 584 ? -9.938 11.156 34.125 1 94.75 584 VAL A N 1
ATOM 4580 C CA . VAL A 1 584 ? -9.414 11.234 32.75 1 94.75 584 VAL A CA 1
ATOM 4581 C C . VAL A 1 584 ? -7.953 10.805 32.75 1 94.75 584 VAL A C 1
ATOM 4583 O O . VAL A 1 584 ? -7.188 11.148 33.656 1 94.75 584 VAL A O 1
ATOM 4586 N N . MET A 1 585 ? -7.641 10.008 31.75 1 93.94 585 MET A N 1
ATOM 4587 C CA . MET A 1 585 ? -6.258 9.562 31.609 1 93.94 585 MET A CA 1
ATOM 4588 C C . MET A 1 585 ? -5.316 10.758 31.422 1 93.94 585 MET A C 1
ATOM 4590 O O . MET A 1 585 ? -5.496 11.562 30.516 1 93.94 585 MET A O 1
ATOM 4594 N N . SER A 1 586 ? -4.375 10.836 32.281 1 93.75 586 SER A N 1
ATOM 4595 C CA . SER A 1 586 ? -3.496 11.992 32.344 1 93.75 586 SER A CA 1
ATOM 4596 C C . SER A 1 586 ? -2.043 11.578 32.531 1 93.75 586 SER A C 1
ATOM 4598 O O . SER A 1 586 ? -1.766 10.531 33.125 1 93.75 586 SER A O 1
ATOM 4600 N N . LEU A 1 587 ? -1.257 12.359 32 1 92.12 587 LEU A N 1
ATOM 4601 C CA . LEU A 1 587 ? 0.175 12.188 32.219 1 92.12 587 LEU A CA 1
ATOM 4602 C C . LEU A 1 587 ? 0.663 13.109 33.344 1 92.12 587 LEU A C 1
ATOM 4604 O O . LEU A 1 587 ? 0.447 14.32 33.281 1 92.12 587 LEU A O 1
ATOM 4608 N N . THR A 1 588 ? 1.254 12.469 34.312 1 89.69 588 THR A N 1
ATOM 4609 C CA . THR A 1 588 ? 1.701 13.242 35.469 1 89.69 588 THR A CA 1
ATOM 4610 C C . THR A 1 588 ? 3.211 13.117 35.656 1 89.69 588 THR A C 1
ATOM 4612 O O . THR A 1 588 ? 3.781 12.047 35.438 1 89.69 588 THR A O 1
ATOM 4615 N N . GLY A 1 589 ? 3.838 14.203 35.844 1 85.56 589 GLY A N 1
ATOM 4616 C CA . GLY A 1 589 ? 5.273 14.227 36.094 1 85.56 589 GLY A CA 1
ATOM 4617 C C . GLY A 1 589 ? 5.938 15.492 35.562 1 85.56 589 GLY A C 1
ATOM 4618 O O . GLY A 1 589 ? 5.258 16.438 35.156 1 85.56 589 GLY A O 1
ATOM 4619 N N . THR A 1 590 ? 7.254 15.508 35.688 1 84.19 590 THR A N 1
ATOM 4620 C CA . THR A 1 590 ? 8.031 16.656 35.25 1 84.19 590 THR A CA 1
ATOM 4621 C C . THR A 1 590 ? 8.578 16.422 33.844 1 84.19 590 THR A C 1
ATOM 4623 O O . THR A 1 590 ? 8.945 15.289 33.5 1 84.19 590 THR A O 1
ATOM 4626 N N . LEU A 1 591 ? 8.57 17.375 33.125 1 79.81 591 LEU A N 1
ATOM 4627 C CA . LEU A 1 591 ? 9.023 17.297 31.75 1 79.81 591 LEU A CA 1
ATOM 4628 C C . LEU A 1 591 ? 10.523 17.047 31.672 1 79.81 591 LEU A C 1
ATOM 4630 O O . LEU A 1 591 ? 11.039 16.609 30.641 1 79.81 591 LEU A O 1
ATOM 4634 N N . ASP A 1 592 ? 11.219 17.344 32.844 1 78.88 592 ASP A N 1
ATOM 4635 C CA . ASP A 1 592 ? 12.664 17.172 32.844 1 78.88 592 ASP A CA 1
ATOM 4636 C C . ASP A 1 592 ? 13.023 15.68 32.812 1 78.88 592 ASP A C 1
ATOM 4638 O O . ASP A 1 592 ? 14.117 15.312 32.406 1 78.88 592 ASP A O 1
ATOM 4642 N N . ASP A 1 593 ? 12.07 14.906 33.406 1 83 593 ASP A N 1
ATOM 4643 C CA . ASP A 1 593 ? 12.297 13.469 33.438 1 83 593 ASP A CA 1
ATOM 4644 C C . ASP A 1 593 ? 11.109 12.711 32.844 1 83 593 ASP A C 1
ATOM 4646 O O . ASP A 1 593 ? 10.312 12.133 33.594 1 83 593 ASP A O 1
ATOM 4650 N N . ILE A 1 594 ? 11.102 12.633 31.625 1 82.44 594 ILE A N 1
ATOM 4651 C CA . ILE A 1 594 ? 9.977 12.055 30.891 1 82.44 594 ILE A CA 1
ATOM 4652 C C . ILE A 1 594 ? 9.859 10.57 31.219 1 82.44 594 ILE A C 1
ATOM 4654 O O . ILE A 1 594 ? 8.758 10.016 31.266 1 82.44 594 ILE A O 1
ATOM 4658 N N . LYS A 1 595 ? 10.992 9.93 31.547 1 78.19 595 LYS A N 1
ATOM 4659 C CA . LYS A 1 595 ? 10.992 8.492 31.812 1 78.19 595 LYS A CA 1
ATOM 4660 C C . LYS A 1 595 ? 10.25 8.172 33.125 1 78.19 595 LYS A C 1
ATOM 4662 O O . LYS A 1 595 ? 9.75 7.059 33.281 1 78.19 595 LYS A O 1
ATOM 4667 N N . LEU A 1 596 ? 10.141 9.211 33.938 1 82.62 596 LEU A N 1
ATOM 4668 C CA . LEU A 1 596 ? 9.547 8.969 35.25 1 82.62 596 LEU A CA 1
ATOM 4669 C C . LEU A 1 596 ? 8.086 9.406 35.281 1 82.62 596 LEU A C 1
ATOM 4671 O O . LEU A 1 596 ? 7.402 9.242 36.281 1 82.62 596 LEU A O 1
ATOM 4675 N N . MET A 1 597 ? 7.645 9.852 34.188 1 87.88 597 MET A N 1
ATOM 4676 C CA . MET A 1 597 ? 6.25 10.273 34.156 1 87.88 597 MET A CA 1
ATOM 4677 C C . MET A 1 597 ? 5.312 9.078 34.25 1 87.88 597 MET A C 1
ATOM 4679 O O . MET A 1 597 ? 5.66 7.969 33.844 1 87.88 597 MET A O 1
ATOM 4683 N N . ARG A 1 598 ? 4.172 9.336 34.875 1 89.88 598 ARG A N 1
ATOM 4684 C CA . ARG A 1 598 ? 3.199 8.281 35.125 1 89.88 598 ARG A CA 1
ATOM 4685 C C . ARG A 1 598 ? 1.879 8.578 34.438 1 89.88 598 ARG A C 1
ATOM 4687 O O . ARG A 1 598 ? 1.554 9.742 34.188 1 89.88 598 ARG A O 1
ATOM 4694 N N . VAL A 1 599 ? 1.239 7.488 34.094 1 92.94 599 VAL A N 1
ATOM 4695 C CA . VAL A 1 599 ? -0.092 7.594 33.531 1 92.94 599 VAL A CA 1
ATOM 4696 C C . VAL A 1 599 ? -1.149 7.289 34.594 1 92.94 599 VAL A C 1
ATOM 4698 O O . VAL A 1 599 ? -1.168 6.195 35.156 1 92.94 599 VAL A O 1
ATOM 4701 N N . GLN A 1 600 ? -1.932 8.305 34.812 1 93.38 600 GLN A N 1
ATOM 4702 C CA . GLN A 1 600 ? -2.926 8.188 35.875 1 93.38 600 GLN A CA 1
ATOM 4703 C C . GLN A 1 600 ? -4.293 8.68 35.406 1 93.38 600 GLN A C 1
ATOM 4705 O O . GLN A 1 600 ? -4.395 9.344 34.375 1 93.38 600 GLN A O 1
ATOM 4710 N N . ALA A 1 601 ? -5.281 8.234 36.125 1 93.88 601 ALA A N 1
ATOM 4711 C CA . ALA A 1 601 ? -6.629 8.75 35.906 1 93.88 601 ALA A CA 1
ATOM 4712 C C . ALA A 1 601 ? -6.973 9.828 36.906 1 93.88 601 ALA A C 1
ATOM 4714 O O . ALA A 1 601 ? -7.148 9.531 38.094 1 93.88 601 ALA A O 1
ATOM 4715 N N . LEU A 1 602 ? -7.07 11.055 36.406 1 92.69 602 LEU A N 1
ATOM 4716 C CA . LEU A 1 602 ? -7.281 12.18 37.312 1 92.69 602 LEU A CA 1
ATOM 4717 C C . LEU A 1 602 ? -8.516 12.977 36.906 1 92.69 602 LEU A C 1
ATOM 4719 O O . LEU A 1 602 ? -9.133 12.695 35.875 1 92.69 602 LEU A O 1
ATOM 4723 N N . GLU A 1 603 ? -8.773 13.938 37.75 1 91.12 603 GLU A N 1
ATOM 4724 C CA . GLU A 1 603 ? -9.914 14.797 37.438 1 91.12 603 GLU A CA 1
ATOM 4725 C C . GLU A 1 603 ? -9.664 15.648 36.219 1 91.12 603 GLU A C 1
ATOM 4727 O O . GLU A 1 603 ? -8.516 16.016 35.938 1 91.12 603 GLU A O 1
ATOM 4732 N N . GLU A 1 604 ? -10.703 16.016 35.562 1 89.25 604 GLU A N 1
ATOM 4733 C CA . GLU A 1 604 ? -10.594 16.719 34.281 1 89.25 604 GLU A CA 1
ATOM 4734 C C . GLU A 1 604 ? -10.172 18.172 34.5 1 89.25 604 GLU A C 1
ATOM 4736 O O . GLU A 1 604 ? -10.797 18.906 35.25 1 89.25 604 GLU A O 1
ATOM 4741 N N . THR A 1 605 ? -9.008 18.656 34.094 1 81.62 605 THR A N 1
ATOM 4742 C CA . THR A 1 605 ? -8.539 20.047 34.125 1 81.62 605 THR A CA 1
ATOM 4743 C C . THR A 1 605 ? -8.383 20.609 32.719 1 81.62 605 THR A C 1
ATOM 4745 O O . THR A 1 605 ? -8.172 21.812 32.562 1 81.62 605 THR A O 1
ATOM 4748 N N . GLU A 1 606 ? -8.781 19.969 31.641 1 73.62 606 GLU A N 1
ATOM 4749 C CA . GLU A 1 606 ? -8.68 20.328 30.234 1 73.62 606 GLU A CA 1
ATOM 4750 C C . GLU A 1 606 ? -7.242 20.672 29.859 1 73.62 606 GLU A C 1
ATOM 4752 O O . GLU A 1 606 ? -7.004 21.375 28.875 1 73.62 606 GLU A O 1
ATOM 4757 N N . ALA A 1 607 ? -6.277 20.312 30.641 1 80.5 607 ALA A N 1
ATOM 4758 C CA . ALA A 1 607 ? -4.867 20.578 30.375 1 80.5 607 ALA A CA 1
ATOM 4759 C C . ALA A 1 607 ? -4.355 19.688 29.234 1 80.5 607 ALA A C 1
ATOM 4761 O O . ALA A 1 607 ? -5.027 18.75 28.828 1 80.5 607 ALA A O 1
ATOM 4762 N N . LEU A 1 608 ? -3.24 20.062 28.688 1 84.44 608 LEU A N 1
ATOM 4763 C CA . LEU A 1 608 ? -2.645 19.359 27.562 1 84.44 608 LEU A CA 1
ATOM 4764 C C . LEU A 1 608 ? -2.229 17.953 27.953 1 84.44 608 LEU A C 1
ATOM 4766 O O . LEU A 1 608 ? -2.098 17.078 27.094 1 84.44 608 LEU A O 1
ATOM 4770 N N . GLU A 1 609 ? -2.078 17.719 29.234 1 89.31 609 GLU A N 1
ATOM 4771 C CA . GLU A 1 609 ? -1.635 16.422 29.719 1 89.31 609 GLU A CA 1
ATOM 4772 C C . GLU A 1 609 ? -2.76 15.391 29.625 1 89.31 609 GLU A C 1
ATOM 4774 O O . GLU A 1 609 ? -2.52 14.188 29.734 1 89.31 609 GLU A O 1
ATOM 4779 N N . GLN A 1 610 ? -3.965 15.859 29.391 1 91.69 610 GLN A N 1
ATOM 4780 C CA . GLN A 1 610 ? -5.113 14.953 29.359 1 91.69 610 GLN A CA 1
ATOM 4781 C C . GLN A 1 610 ? -5.59 14.719 27.938 1 91.69 610 GLN A C 1
ATOM 4783 O O . GLN A 1 610 ? -6.598 14.039 27.719 1 91.69 610 GLN A O 1
ATOM 4788 N N . ILE A 1 611 ? -4.922 15.281 26.984 1 88.94 611 ILE A N 1
ATOM 4789 C CA . ILE A 1 611 ? -5.27 15.117 25.578 1 88.94 611 ILE A CA 1
ATOM 4790 C C . ILE A 1 611 ? -4.297 14.156 24.906 1 88.94 611 ILE A C 1
ATOM 4792 O O . ILE A 1 611 ? -3.078 14.32 25.016 1 88.94 611 ILE A O 1
ATOM 4796 N N . TRP A 1 612 ? -4.863 13.156 24.312 1 90.06 612 TRP A N 1
ATOM 4797 C CA . TRP A 1 612 ? -4.051 12.133 23.672 1 90.06 612 TRP A CA 1
ATOM 4798 C C . TRP A 1 612 ? -4.289 12.117 22.156 1 90.06 612 TRP A C 1
ATOM 4800 O O . TRP A 1 612 ? -5.406 12.359 21.703 1 90.06 612 TRP A O 1
ATOM 4810 N N . LEU A 1 613 ? -3.244 11.891 21.453 1 88.25 613 LEU A N 1
ATOM 4811 C CA . LEU A 1 613 ? -3.314 11.781 20 1 88.25 613 LEU A CA 1
ATOM 4812 C C . LEU A 1 613 ? -3.246 10.32 19.562 1 88.25 613 LEU A C 1
ATOM 4814 O O . LEU A 1 613 ? -2.342 9.586 19.969 1 88.25 613 LEU A O 1
ATOM 4818 N N . TYR A 1 614 ? -4.266 9.867 18.828 1 89.88 614 TYR A N 1
ATOM 4819 C CA . TYR A 1 614 ? -4.277 8.531 18.25 1 89.88 614 TYR A CA 1
ATOM 4820 C C . TYR A 1 614 ? -3.873 8.57 16.781 1 89.88 614 TYR A C 1
ATOM 4822 O O . TYR A 1 614 ? -4.562 9.172 15.961 1 89.88 614 TYR A O 1
ATOM 4830 N N . ARG A 1 615 ? -2.729 7.871 16.469 1 84.06 615 ARG A N 1
ATOM 4831 C CA . ARG A 1 615 ? -2.229 7.828 15.102 1 84.06 615 ARG A CA 1
ATOM 4832 C C . ARG A 1 615 ? -1.761 6.422 14.734 1 84.06 615 ARG A C 1
ATOM 4834 O O . ARG A 1 615 ? -0.713 5.969 15.195 1 84.06 615 ARG A O 1
ATOM 4841 N N . GLY A 1 616 ? -2.381 5.844 13.859 1 83.75 616 GLY A N 1
ATOM 4842 C CA . GLY A 1 616 ? -1.996 4.512 13.422 1 83.75 616 GLY A CA 1
ATOM 4843 C C . GLY A 1 616 ? -1.825 3.527 14.562 1 83.75 616 GLY A C 1
ATOM 4844 O O . GLY A 1 616 ? -0.871 2.748 14.578 1 83.75 616 GLY A O 1
ATOM 4845 N N . GLY A 1 617 ? -2.539 3.621 15.523 1 89.69 617 GLY A N 1
ATOM 4846 C CA . GLY A 1 617 ? -2.463 2.709 16.656 1 89.69 617 GLY A CA 1
ATOM 4847 C C . GLY A 1 617 ? -1.568 3.215 17.766 1 89.69 617 GLY A C 1
ATOM 4848 O O . GLY A 1 617 ? -1.517 2.621 18.844 1 89.69 617 GLY A O 1
ATOM 4849 N N . GLN A 1 618 ? -0.866 4.266 17.562 1 89.5 618 GLN A N 1
ATOM 4850 C CA . GLN A 1 618 ? -0.002 4.832 18.594 1 89.5 618 GLN A CA 1
ATOM 4851 C C . GLN A 1 618 ? -0.726 5.922 19.375 1 89.5 618 GLN A C 1
ATOM 4853 O O . GLN A 1 618 ? -1.522 6.676 18.812 1 89.5 618 GLN A O 1
ATOM 4858 N N . LEU A 1 619 ? -0.483 5.93 20.656 1 90.56 619 LEU A N 1
ATOM 4859 C CA . LEU A 1 619 ? -1.028 6.965 21.531 1 90.56 619 LEU A CA 1
ATOM 4860 C C . LEU A 1 619 ? 0.075 7.891 22.031 1 90.56 619 LEU A C 1
ATOM 4862 O O . LEU A 1 619 ? 1.035 7.438 22.656 1 90.56 619 LEU A O 1
ATOM 4866 N N . THR A 1 620 ? -0.082 9.125 21.672 1 88.94 620 THR A N 1
ATOM 4867 C CA . THR A 1 620 ? 0.87 10.141 22.109 1 88.94 620 THR A CA 1
ATOM 4868 C C . THR A 1 620 ? 0.159 11.258 22.859 1 88.94 620 THR A C 1
ATOM 4870 O O . THR A 1 620 ? -0.944 11.664 22.484 1 88.94 620 THR A O 1
ATOM 4873 N N . CYS A 1 621 ? 0.75 11.664 23.906 1 89.62 621 CYS A N 1
ATOM 4874 C CA . CYS A 1 621 ? 0.165 12.75 24.703 1 89.62 621 CYS A CA 1
ATOM 4875 C C . CYS A 1 621 ? 0.515 14.109 24.094 1 89.62 621 CYS A C 1
ATOM 4877 O O . CYS A 1 621 ? 1.638 14.312 23.641 1 89.62 621 CYS A O 1
ATOM 4879 N N . LYS A 1 622 ? -0.377 14.977 24.094 1 82.81 622 LYS A N 1
ATOM 4880 C CA . LYS A 1 622 ? -0.196 16.297 23.516 1 82.81 622 LYS A CA 1
ATOM 4881 C C . LYS A 1 622 ? 0.912 17.062 24.234 1 82.81 622 LYS A C 1
ATOM 4883 O O . LYS A 1 622 ? 1.594 17.891 23.625 1 82.81 622 LYS A O 1
ATOM 4888 N N . LEU A 1 623 ? 1.069 16.719 25.594 1 82.75 623 LEU A N 1
ATOM 4889 C CA . LEU A 1 623 ? 2.111 17.375 26.375 1 82.75 623 LEU A CA 1
ATOM 4890 C C . LEU A 1 623 ? 3.496 17.031 25.844 1 82.75 623 LEU A C 1
ATOM 4892 O O . LEU A 1 623 ? 4.398 17.859 25.844 1 82.75 623 LEU A O 1
ATOM 4896 N N . VAL A 1 624 ? 3.629 15.789 25.5 1 81.44 624 VAL A N 1
ATOM 4897 C CA . VAL A 1 624 ? 4.879 15.281 24.953 1 81.44 624 VAL A CA 1
ATOM 4898 C C . VAL A 1 624 ? 4.621 14.602 23.609 1 81.44 624 VAL A C 1
ATOM 4900 O O . VAL A 1 624 ? 4.586 13.375 23.516 1 81.44 624 VAL A O 1
ATOM 4903 N N . GLU A 1 625 ? 4.613 15.281 22.578 1 74.44 625 GLU A N 1
ATOM 4904 C CA . GLU A 1 625 ? 4.141 14.789 21.297 1 74.44 625 GLU A CA 1
ATOM 4905 C C . GLU A 1 625 ? 5.164 13.859 20.656 1 74.44 625 GLU A C 1
ATOM 4907 O O . GLU A 1 625 ? 4.824 13.07 19.766 1 74.44 625 GLU A O 1
ATOM 4912 N N . ASP A 1 626 ? 6.324 13.852 21.141 1 74.81 626 ASP A N 1
ATOM 4913 C CA . ASP A 1 626 ? 7.352 13.023 20.516 1 74.81 626 ASP A CA 1
ATOM 4914 C C . ASP A 1 626 ? 7.469 11.68 21.234 1 74.81 626 ASP A C 1
ATOM 4916 O O . ASP A 1 626 ? 8.234 10.812 20.812 1 74.81 626 ASP A O 1
ATOM 4920 N N . CYS A 1 627 ? 6.668 11.578 22.266 1 82.25 627 CYS A N 1
ATOM 4921 C CA . CYS A 1 627 ? 6.738 10.336 23.016 1 82.25 627 CYS A CA 1
ATOM 4922 C C . CYS A 1 627 ? 5.461 9.516 22.844 1 82.25 627 CYS A C 1
ATOM 4924 O O . CYS A 1 627 ? 4.375 10.078 22.688 1 82.25 627 CYS A O 1
ATOM 4926 N N . CYS A 1 628 ? 5.695 8.258 22.797 1 88.5 628 CYS A N 1
ATOM 4927 C CA . CYS A 1 628 ? 4.559 7.359 22.641 1 88.5 628 CYS A CA 1
ATOM 4928 C C . CYS A 1 628 ? 4.305 6.582 23.922 1 88.5 628 CYS A C 1
ATOM 4930 O O . CYS A 1 628 ? 5.223 6.375 24.719 1 88.5 628 CYS A O 1
ATOM 4932 N N . LEU A 1 629 ? 3.064 6.219 24.125 1 89.75 629 LEU A N 1
ATOM 4933 C CA . LEU A 1 629 ? 2.674 5.398 25.266 1 89.75 629 LEU A CA 1
ATOM 4934 C C . LEU A 1 629 ? 3.26 3.996 25.141 1 89.75 629 LEU A C 1
ATOM 4936 O O . LEU A 1 629 ? 3.105 3.336 24.109 1 89.75 629 LEU A O 1
ATOM 4940 N N . GLN A 1 630 ? 3.973 3.562 26.125 1 88 630 GLN A N 1
ATOM 4941 C CA . GLN A 1 630 ? 4.59 2.238 26.109 1 88 630 GLN A CA 1
ATOM 4942 C C . GLN A 1 630 ? 4.535 1.595 27.484 1 88 630 GLN A C 1
ATOM 4944 O O . GLN A 1 630 ? 4.082 2.217 28.453 1 88 630 GLN A O 1
ATOM 4949 N N . THR A 1 631 ? 4.879 0.335 27.453 1 87.5 631 THR A N 1
ATOM 4950 C CA . THR A 1 631 ? 4.98 -0.363 28.734 1 87.5 631 THR A CA 1
ATOM 4951 C C . THR A 1 631 ? 6.363 -0.159 29.344 1 87.5 631 THR A C 1
ATOM 4953 O O . THR A 1 631 ? 7.352 0.015 28.641 1 87.5 631 THR A O 1
ATOM 4956 N N . SER A 1 632 ? 6.371 -0.065 30.625 1 81.81 632 SER A N 1
ATOM 4957 C CA . SER A 1 632 ? 7.617 0.191 31.344 1 81.81 632 SER A CA 1
ATOM 4958 C C . SER A 1 632 ? 8.617 -0.943 31.125 1 81.81 632 SER A C 1
ATOM 4960 O O . SER A 1 632 ? 9.828 -0.721 31.141 1 81.81 632 SER A O 1
ATOM 4962 N N . SER A 1 633 ? 8.023 -2.145 30.953 1 78.5 633 SER A N 1
ATOM 4963 C CA . SER A 1 633 ? 8.898 -3.299 30.75 1 78.5 633 SER A CA 1
ATOM 4964 C C . SER A 1 633 ? 8.758 -3.871 29.344 1 78.5 633 SER A C 1
ATOM 4966 O O . SER A 1 633 ? 7.734 -3.658 28.688 1 78.5 633 SER A O 1
ATOM 4968 N N . SER A 1 634 ? 9.828 -4.473 28.938 1 76.56 634 SER A N 1
ATOM 4969 C CA . SER A 1 634 ? 9.82 -5.109 27.625 1 76.56 634 SER A CA 1
ATOM 4970 C C . SER A 1 634 ? 8.906 -6.328 27.609 1 76.56 634 SER A C 1
ATOM 4972 O O . SER A 1 634 ? 8.391 -6.711 26.547 1 76.56 634 SER A O 1
ATOM 4974 N N . VAL A 1 635 ? 8.773 -6.879 28.766 1 81.19 635 VAL A N 1
ATOM 4975 C CA . VAL A 1 635 ? 7.867 -8.016 28.875 1 81.19 635 VAL A CA 1
ATOM 4976 C C . VAL A 1 635 ? 6.473 -7.527 29.266 1 81.19 635 VAL A C 1
ATOM 4978 O O . VAL A 1 635 ? 6.301 -6.891 30.312 1 81.19 635 VAL A O 1
ATOM 4981 N N . VAL A 1 636 ? 5.629 -7.727 28.422 1 84.94 636 VAL A N 1
ATOM 4982 C CA . VAL A 1 636 ? 4.27 -7.242 28.625 1 84.94 636 VAL A CA 1
ATOM 4983 C C . VAL A 1 636 ? 3.426 -8.336 29.281 1 84.94 636 VAL A C 1
ATOM 4985 O O . VAL A 1 636 ? 3.297 -9.438 28.734 1 84.94 636 VAL A O 1
ATOM 4988 N N . MET A 1 637 ? 3 -8.062 30.438 1 87.88 637 MET A N 1
ATOM 4989 C CA . MET A 1 637 ? 2.131 -8.984 31.172 1 87.88 637 MET A CA 1
ATOM 4990 C C . MET A 1 637 ? 1.038 -8.219 31.922 1 87.88 637 MET A C 1
ATOM 4992 O O . MET A 1 637 ? 1.026 -6.988 31.922 1 87.88 637 MET A O 1
ATOM 4996 N N . ALA A 1 638 ? 0.17 -9.094 32.5 1 91.19 638 ALA A N 1
ATOM 4997 C CA . ALA A 1 638 ? -0.872 -8.477 33.312 1 91.19 638 ALA A CA 1
ATOM 4998 C C . ALA A 1 638 ? -0.271 -7.754 34.531 1 91.19 638 ALA A C 1
ATOM 5000 O O . ALA A 1 638 ? 0.542 -8.32 35.25 1 91.19 638 ALA A O 1
ATOM 5001 N N . GLY A 1 639 ? -0.555 -6.516 34.625 1 87.44 639 GLY A N 1
ATOM 5002 C CA . GLY A 1 639 ? -0.02 -5.711 35.719 1 87.44 639 GLY A CA 1
ATOM 5003 C C . GLY A 1 639 ? 1.069 -4.754 35.25 1 87.44 639 GLY A C 1
ATOM 5004 O O . GLY A 1 639 ? 1.567 -3.957 36.062 1 87.44 639 GLY A O 1
ATOM 5005 N N . SER A 1 640 ? 1.331 -4.781 34.062 1 90.12 640 SER A N 1
ATOM 5006 C CA . SER A 1 640 ? 2.398 -3.93 33.531 1 90.12 640 SER A CA 1
ATOM 5007 C C . SER A 1 640 ? 2.027 -2.453 33.656 1 90.12 640 SER A C 1
ATOM 5009 O O . SER A 1 640 ? 0.885 -2.074 33.375 1 90.12 640 SER A O 1
ATOM 5011 N N . ARG A 1 641 ? 3.02 -1.681 34.094 1 89.38 641 ARG A N 1
ATOM 5012 C CA . ARG A 1 641 ? 2.824 -0.237 34.188 1 89.38 641 ARG A CA 1
ATOM 5013 C C . ARG A 1 641 ? 3.076 0.44 32.844 1 89.38 641 ARG A C 1
ATOM 5015 O O . ARG A 1 641 ? 3.727 -0.133 31.984 1 89.38 641 ARG A O 1
ATOM 5022 N N . LEU A 1 642 ? 2.432 1.581 32.75 1 90.94 642 LEU A N 1
ATOM 5023 C CA . LEU A 1 642 ? 2.557 2.312 31.5 1 90.94 642 LEU A CA 1
ATOM 5024 C C . LEU A 1 642 ? 3.445 3.539 31.672 1 90.94 642 LEU A C 1
ATOM 5026 O O . LEU A 1 642 ? 3.5 4.125 32.75 1 90.94 642 LEU A O 1
ATOM 5030 N N . CYS A 1 643 ? 4.176 3.812 30.641 1 89.25 643 CYS A N 1
ATOM 5031 C CA . CYS A 1 643 ? 5.02 5.004 30.594 1 89.25 643 CYS A CA 1
ATOM 5032 C C . CYS A 1 643 ? 5.078 5.574 29.172 1 89.25 643 CYS A C 1
ATOM 5034 O O . CYS A 1 643 ? 4.414 5.07 28.266 1 89.25 643 CYS A O 1
ATOM 5036 N N . VAL A 1 644 ? 5.715 6.723 29.062 1 88.31 644 VAL A N 1
ATOM 5037 C CA . VAL A 1 644 ? 5.898 7.336 27.75 1 88.31 644 VAL A CA 1
ATOM 5038 C C . VAL A 1 644 ? 7.379 7.34 27.391 1 88.31 644 VAL A C 1
ATOM 5040 O O . VAL A 1 644 ? 8.234 7.531 28.25 1 88.31 644 VAL A O 1
ATOM 5043 N N . SER A 1 645 ? 7.68 6.934 26.188 1 82.62 645 SER A N 1
ATOM 5044 C CA . SER A 1 645 ? 9.07 6.926 25.734 1 82.62 645 SER A CA 1
ATOM 5045 C C . SER A 1 645 ? 9.195 7.469 24.328 1 82.62 645 SER A C 1
ATOM 5047 O O . SER A 1 645 ? 8.242 7.418 23.547 1 82.62 645 SER A O 1
ATOM 5049 N N . SER A 1 646 ? 10.328 8.172 24.031 1 73.44 646 SER A N 1
ATOM 5050 C CA . SER A 1 646 ? 10.594 8.766 22.734 1 73.44 646 SER A CA 1
ATOM 5051 C C . SER A 1 646 ? 11.188 7.742 21.766 1 73.44 646 SER A C 1
ATOM 5053 O O . 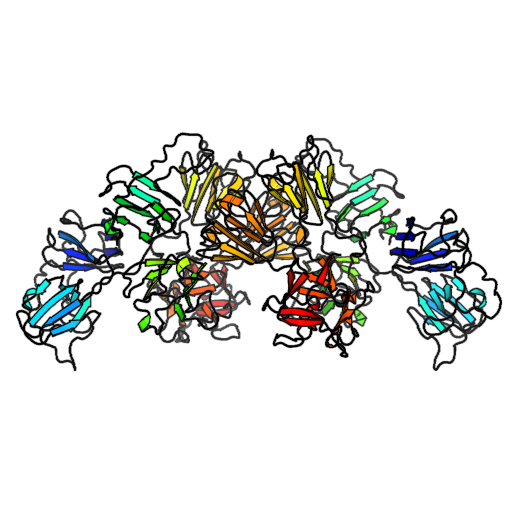SER A 1 646 ? 11.484 8.062 20.609 1 73.44 646 SER A O 1
ATOM 5055 N N . ASP A 1 647 ? 11.258 6.496 22.078 1 60.16 647 ASP A N 1
ATOM 5056 C CA . ASP A 1 647 ? 12.055 5.605 21.234 1 60.16 647 ASP A CA 1
ATOM 5057 C C . ASP A 1 647 ? 11.508 5.562 19.812 1 60.16 647 ASP A C 1
ATOM 5059 O O . ASP A 1 647 ? 10.398 5.082 19.594 1 60.16 647 ASP A O 1
ATOM 5063 N N . LYS A 1 648 ? 12.117 6.488 18.938 1 53.28 648 LYS A N 1
ATOM 5064 C CA . LYS A 1 648 ? 11.867 6.688 17.516 1 53.28 648 LYS A CA 1
ATOM 5065 C C . LYS A 1 648 ? 12.008 5.379 16.75 1 53.28 648 LYS A C 1
ATOM 5067 O O . LYS A 1 648 ? 11.398 5.203 15.695 1 53.28 648 LYS A O 1
ATOM 5072 N N . ASP A 1 649 ? 13.023 4.652 17.094 1 53.62 649 ASP A N 1
ATOM 5073 C CA . ASP A 1 649 ? 13.469 3.592 16.203 1 53.62 649 ASP A CA 1
ATOM 5074 C C . ASP A 1 649 ? 12.469 2.436 16.172 1 53.62 649 ASP A C 1
ATOM 5076 O O . ASP A 1 649 ? 12.398 1.69 15.195 1 53.62 649 ASP A O 1
ATOM 5080 N N . ASN A 1 650 ? 11.867 2.205 17.406 1 57.06 650 ASN A N 1
ATOM 5081 C CA . ASN A 1 650 ? 11.047 1.003 17.5 1 57.06 650 ASN A CA 1
ATOM 5082 C C . ASN A 1 650 ? 9.562 1.346 17.594 1 57.06 650 ASN A C 1
ATOM 5084 O O . ASN A 1 650 ? 9.156 2.137 18.453 1 57.06 650 ASN A O 1
ATOM 5088 N N . LEU A 1 651 ? 8.945 1.238 16.438 1 57.94 651 LEU A N 1
ATOM 5089 C CA . LEU A 1 651 ? 7.5 1.456 16.469 1 57.94 651 LEU A CA 1
ATOM 5090 C C . LEU A 1 651 ? 6.902 0.945 17.781 1 57.94 651 LEU A C 1
ATOM 5092 O O . LEU A 1 651 ? 7.027 -0.239 18.109 1 57.94 651 LEU A O 1
ATOM 5096 N N . GLY A 1 652 ? 6.879 1.794 18.797 1 64.44 652 GLY A N 1
ATOM 5097 C CA . GLY A 1 652 ? 6.254 1.461 20.062 1 64.44 652 GLY A CA 1
ATOM 5098 C C . GLY A 1 652 ? 5.035 0.571 19.906 1 64.44 652 GLY A C 1
ATOM 5099 O O . GLY A 1 652 ? 4.672 0.191 18.797 1 64.44 652 GLY A O 1
ATOM 5100 N N . PRO A 1 653 ? 4.492 0.066 20.984 1 81 653 PRO A N 1
ATOM 5101 C CA . PRO A 1 653 ? 3.303 -0.79 20.969 1 81 653 PRO A CA 1
ATOM 5102 C C . PRO A 1 653 ? 2.094 -0.113 20.328 1 81 653 PRO A C 1
ATOM 5104 O O . PRO A 1 653 ? 1.987 1.116 20.344 1 81 653 PRO A O 1
ATOM 5107 N N . LEU A 1 654 ? 1.277 -0.844 19.766 1 90 654 LEU A N 1
ATOM 5108 C CA . LEU A 1 654 ? 0.082 -0.366 19.078 1 90 654 LEU A CA 1
ATOM 5109 C C . LEU A 1 654 ? -1.173 -0.691 19.875 1 90 654 LEU A C 1
ATOM 5111 O O . LEU A 1 654 ? -1.211 -1.688 20.594 1 90 654 LEU A O 1
ATOM 5115 N N . TRP A 1 655 ? -2.127 0.193 19.828 1 91.56 655 TRP A N 1
ATOM 5116 C CA . TRP A 1 655 ? -3.34 0.09 20.625 1 91.56 655 TRP A CA 1
ATOM 5117 C C . TRP A 1 655 ? -4.582 0.116 19.75 1 91.56 655 TRP A C 1
ATOM 5119 O O . TRP A 1 655 ? -4.59 0.765 18.688 1 91.56 655 TRP A O 1
ATOM 5129 N N . ASN A 1 656 ? -5.574 -0.653 20.203 1 93.19 656 ASN A N 1
ATOM 5130 C CA . ASN A 1 656 ? -6.898 -0.606 19.594 1 93.19 656 ASN A CA 1
ATOM 5131 C C . ASN A 1 656 ? -7.961 -0.169 20.609 1 93.19 656 ASN A C 1
ATOM 5133 O O . ASN A 1 656 ? -7.953 -0.612 21.75 1 93.19 656 ASN A O 1
ATOM 5137 N N . ILE A 1 657 ? -8.828 0.697 20.188 1 93.06 657 ILE A N 1
ATOM 5138 C CA . ILE A 1 657 ? -9.914 1.148 21.047 1 93.06 657 ILE A CA 1
ATOM 5139 C C . ILE A 1 657 ? -11.25 0.643 20.5 1 93.06 657 ILE A C 1
ATOM 5141 O O . ILE A 1 657 ? -11.617 0.954 19.375 1 93.06 657 ILE A O 1
ATOM 5145 N N . THR A 1 658 ? -11.961 -0.073 21.266 1 89.69 658 THR A N 1
ATOM 5146 C CA . THR A 1 658 ? -13.234 -0.639 20.844 1 89.69 658 THR A CA 1
ATOM 5147 C C . THR A 1 658 ? -14.383 0.327 21.125 1 89.69 658 THR A C 1
ATOM 5149 O O . THR A 1 658 ? -14.258 1.201 22 1 89.69 658 THR A O 1
ATOM 5152 N N . PRO A 1 659 ? -15.445 0.152 20.406 1 84.81 659 PRO A N 1
ATOM 5153 C CA . PRO A 1 659 ? -16.594 1.039 20.625 1 84.81 659 PRO A CA 1
ATOM 5154 C C . PRO A 1 659 ? -17.172 0.919 22.047 1 84.81 659 PRO A C 1
ATOM 5156 O O . PRO A 1 659 ? -17.797 1.858 22.531 1 84.81 659 PRO A O 1
ATOM 5159 N N . ASP A 1 660 ? -16.969 -0.225 22.688 1 86.56 660 ASP A N 1
ATOM 5160 C CA . ASP A 1 660 ? -17.484 -0.415 24.047 1 86.56 660 ASP A CA 1
ATOM 5161 C C . ASP A 1 660 ? -16.547 0.217 25.078 1 86.56 660 ASP A C 1
ATOM 5163 O O . ASP A 1 660 ? -16.797 0.152 26.281 1 86.56 660 ASP A O 1
ATOM 5167 N N . GLY A 1 661 ? -15.445 0.765 24.641 1 89.94 661 GLY A N 1
ATOM 5168 C CA . GLY A 1 661 ? -14.586 1.546 25.516 1 89.94 661 GLY A CA 1
ATOM 5169 C C . GLY A 1 661 ? -13.383 0.771 26.016 1 89.94 661 GLY A C 1
ATOM 5170 O O . GLY A 1 661 ? -12.836 1.079 27.078 1 89.94 661 GLY A O 1
ATOM 5171 N N . LEU A 1 662 ? -13.07 -0.246 25.391 1 93.06 662 LEU A N 1
ATOM 5172 C CA . LEU A 1 662 ? -11.875 -0.994 25.766 1 93.06 662 LEU A CA 1
ATOM 5173 C C . LEU A 1 662 ? -10.664 -0.536 24.969 1 93.06 662 LEU A C 1
ATOM 5175 O O . LEU A 1 662 ? -10.758 -0.329 23.766 1 93.06 662 LEU A O 1
ATOM 5179 N N . VAL A 1 663 ? -9.617 -0.275 25.688 1 94.44 663 VAL A N 1
ATOM 5180 C CA . VAL A 1 663 ? -8.336 0.002 25.031 1 94.44 663 VAL A CA 1
ATOM 5181 C C . VAL A 1 663 ? -7.441 -1.231 25.109 1 94.44 663 VAL A C 1
ATOM 5183 O O . VAL A 1 663 ? -6.855 -1.521 26.156 1 94.44 663 VAL A O 1
ATOM 5186 N N . ARG A 1 664 ? -7.258 -1.818 23.969 1 94.12 664 ARG A N 1
ATOM 5187 C CA . ARG A 1 664 ? -6.594 -3.115 23.922 1 94.12 664 ARG A CA 1
ATOM 5188 C C . ARG A 1 664 ? -5.168 -2.98 23.406 1 94.12 664 ARG A C 1
ATOM 5190 O O . ARG A 1 664 ? -4.906 -2.188 22.5 1 94.12 664 ARG A O 1
ATOM 5197 N N . PHE A 1 665 ? -4.344 -3.85 24.047 1 91.31 665 PHE A N 1
ATOM 5198 C CA . PHE A 1 665 ? -2.988 -3.986 23.531 1 91.31 665 PHE A CA 1
ATOM 5199 C C . PHE A 1 665 ? -2.982 -4.816 22.25 1 91.31 665 PHE A C 1
ATOM 5201 O O . PHE A 1 665 ? -3.518 -5.926 22.219 1 91.31 665 PHE A O 1
ATOM 5208 N N . HIS A 1 666 ? -2.363 -4.328 21.156 1 89.25 666 HIS A N 1
ATOM 5209 C CA . HIS A 1 666 ? -2.529 -4.93 19.844 1 89.25 666 HIS A CA 1
ATOM 5210 C C . HIS A 1 666 ? -1.93 -6.332 19.797 1 89.25 666 HIS A C 1
ATOM 5212 O O . HIS A 1 666 ? -2.541 -7.258 19.25 1 89.25 666 HIS A O 1
ATOM 5218 N N . LEU A 1 667 ? -0.689 -6.547 20.375 1 85.25 667 LEU A N 1
ATOM 5219 C CA . LEU A 1 667 ? 0.01 -7.824 20.281 1 85.25 667 LEU A CA 1
ATOM 5220 C C . LEU A 1 667 ? -0.673 -8.883 21.141 1 85.25 667 LEU A C 1
ATOM 5222 O O . LEU A 1 667 ? -0.608 -10.07 20.844 1 85.25 667 LEU A O 1
ATOM 5226 N N . SER A 1 668 ? -1.289 -8.406 22.219 1 88.5 668 SER A N 1
ATOM 5227 C CA . SER A 1 668 ? -2.057 -9.273 23.125 1 88.5 668 SER A CA 1
ATOM 5228 C C . SER A 1 668 ? -3.406 -8.648 23.469 1 88.5 668 SER A C 1
ATOM 5230 O O . SER A 1 668 ? -3.574 -8.078 24.547 1 88.5 668 SER A O 1
ATOM 5232 N N . PRO A 1 669 ? -4.363 -8.977 22.672 1 87.25 669 PRO A N 1
ATOM 5233 C CA . PRO A 1 669 ? -5.648 -8.289 22.797 1 87.25 669 PRO A CA 1
ATOM 5234 C C . PRO A 1 669 ? -6.355 -8.594 24.125 1 87.25 669 PRO A C 1
ATOM 5236 O O . PRO A 1 669 ? -7.312 -7.91 24.484 1 87.25 669 PRO A O 1
ATOM 5239 N N . ASP A 1 670 ? -5.871 -9.516 24.859 1 90.62 670 ASP A N 1
ATOM 5240 C CA . ASP A 1 670 ? -6.477 -9.828 26.141 1 90.62 670 ASP A CA 1
ATOM 5241 C C . ASP A 1 670 ? -6.023 -8.836 27.219 1 90.62 670 ASP A C 1
ATOM 5243 O O . ASP A 1 670 ? -6.613 -8.766 28.297 1 90.62 670 ASP A O 1
ATOM 5247 N N . LEU A 1 671 ? -5.055 -8.133 26.922 1 92.81 671 LEU A N 1
ATOM 5248 C CA . LEU A 1 671 ? -4.578 -7.113 27.844 1 92.81 671 LEU A CA 1
ATOM 5249 C C . LEU A 1 671 ? -5.219 -5.762 27.547 1 92.81 671 LEU A C 1
ATOM 5251 O O . LEU A 1 671 ? -5.172 -5.293 26.406 1 92.81 671 LEU A O 1
ATOM 5255 N N . VAL A 1 672 ? -5.859 -5.176 28.578 1 95.19 672 VAL A N 1
ATOM 5256 C CA . VAL A 1 672 ? -6.57 -3.912 28.391 1 95.19 672 VAL A CA 1
ATOM 5257 C C . VAL A 1 672 ? -6.121 -2.908 29.453 1 95.19 672 VAL A C 1
ATOM 5259 O O . VAL A 1 672 ? -5.543 -3.289 30.469 1 95.19 672 VAL A O 1
ATOM 5262 N N . LEU A 1 673 ? -6.328 -1.675 29.219 1 94.06 673 LEU A N 1
ATOM 5263 C CA . LEU A 1 673 ? -6.02 -0.621 30.172 1 94.06 673 LEU A CA 1
ATOM 5264 C C . LEU A 1 673 ? -7 -0.644 31.344 1 94.06 673 LEU A C 1
ATOM 5266 O O . LEU A 1 673 ? -8.211 -0.77 31.141 1 94.06 673 LEU A O 1
ATOM 5270 N N . GLU A 1 674 ? -6.418 -0.584 32.469 1 93.69 674 GLU A N 1
ATOM 5271 C CA . GLU A 1 674 ? -7.219 -0.614 33.688 1 93.69 674 GLU A CA 1
ATOM 5272 C C . GLU A 1 674 ? -6.691 0.382 34.719 1 93.69 674 GLU A C 1
ATOM 5274 O O . GLU A 1 674 ? -5.484 0.623 34.812 1 93.69 674 GLU A O 1
ATOM 5279 N N . VAL A 1 675 ? -7.641 0.961 35.375 1 93 675 VAL A N 1
ATOM 5280 C CA . VAL A 1 675 ? -7.25 1.753 36.531 1 93 675 VAL A CA 1
ATOM 5281 C C . VAL A 1 675 ? -7.133 0.851 37.75 1 93 675 VAL A C 1
ATOM 5283 O O . VAL A 1 675 ? -8.102 0.189 38.125 1 93 675 VAL A O 1
ATOM 5286 N N . LYS A 1 676 ? -5.969 0.706 38.25 1 85.94 676 LYS A N 1
ATOM 5287 C CA . LYS A 1 676 ? -5.668 -0.221 39.344 1 85.94 676 LYS A CA 1
ATOM 5288 C C . LYS A 1 676 ? -6.664 -0.068 40.469 1 85.94 676 LYS A C 1
ATOM 5290 O O . LYS A 1 676 ? -7.223 -1.057 40.969 1 85.94 676 LYS A O 1
ATOM 5295 N N . GLY A 1 677 ? -7.16 0.986 40.75 1 74.06 677 GLY A N 1
ATOM 5296 C CA . GLY A 1 677 ? -8.125 1.19 41.812 1 74.06 677 GLY A CA 1
ATOM 5297 C C . GLY A 1 677 ? -7.605 0.792 43.188 1 74.06 677 GLY A C 1
ATOM 5298 O O . GLY A 1 677 ? -6.43 0.455 43.344 1 74.06 677 GLY A O 1
ATOM 5299 N N . GLY A 1 678 ? -8.234 0.908 44.281 1 67.38 678 GLY A N 1
ATOM 5300 C CA . GLY A 1 678 ? -7.906 0.467 45.625 1 67.38 678 GLY A CA 1
ATOM 5301 C C . GLY A 1 678 ? -7.516 1.605 46.562 1 67.38 678 GLY A C 1
ATOM 5302 O O . GLY A 1 678 ? -7.727 2.775 46.219 1 67.38 678 GLY A O 1
ATOM 5303 N N . CYS A 1 679 ? -7.25 1.221 47.688 1 63.53 679 CYS A N 1
ATOM 5304 C CA . CYS A 1 679 ? -6.961 2.174 48.75 1 63.53 679 CYS A CA 1
ATOM 5305 C C . CYS A 1 679 ? -5.477 2.514 48.812 1 63.53 679 CYS A C 1
ATOM 5307 O O . CYS A 1 679 ? -5.035 3.293 49.656 1 63.53 679 CYS A O 1
ATOM 5309 N N . GLN A 1 680 ? -4.676 2.016 47.844 1 62.09 680 GLN A N 1
ATOM 5310 C CA . GLN A 1 680 ? -3.229 2.193 47.906 1 62.09 680 GLN A CA 1
ATOM 5311 C C . GLN A 1 680 ? -2.795 3.469 47.188 1 62.09 680 GLN A C 1
ATOM 5313 O O . GLN A 1 680 ? -3.611 4.137 46.562 1 62.09 680 GLN A O 1
ATOM 5318 N N . TYR A 1 681 ? -1.58 3.914 47.438 1 61.5 681 TYR A N 1
ATOM 5319 C CA . TYR A 1 681 ? -0.938 5.125 46.938 1 61.5 681 TYR A CA 1
ATOM 5320 C C . TYR A 1 681 ? -1.085 5.238 45.406 1 61.5 681 TYR A C 1
ATOM 5322 O O . TYR A 1 681 ? -1.199 6.34 44.875 1 61.5 681 TYR A O 1
ATOM 5330 N N . ASP A 1 682 ? -1.231 4.18 44.719 1 72.31 682 ASP A N 1
ATOM 5331 C CA . ASP A 1 682 ? -1.272 4.227 43.25 1 72.31 682 ASP A CA 1
ATOM 5332 C C . ASP A 1 682 ? -2.656 3.846 42.75 1 72.31 682 ASP A C 1
ATOM 5334 O O . ASP A 1 682 ? -2.773 3.166 41.719 1 72.31 682 ASP A O 1
ATOM 5338 N N . LYS A 1 683 ? -3.678 4.352 43.438 1 80.44 683 LYS A N 1
ATOM 5339 C CA . LYS A 1 683 ? -5.043 3.934 43.125 1 80.44 683 LYS A CA 1
ATOM 5340 C C . LYS A 1 683 ? -5.48 4.453 41.75 1 80.44 683 LYS A C 1
ATOM 5342 O O . LYS A 1 683 ? -6.297 3.828 41.062 1 80.44 683 LYS A O 1
ATOM 5347 N N . ASN A 1 684 ? -4.891 5.559 41.438 1 89.06 684 ASN A N 1
ATOM 5348 C CA . ASN A 1 684 ? -5.336 6.156 40.156 1 89.06 684 ASN A CA 1
ATOM 5349 C C . ASN A 1 684 ? -4.422 5.773 39 1 89.06 684 ASN A C 1
ATOM 5351 O O . ASN A 1 684 ? -4.602 6.258 37.875 1 89.06 684 ASN A O 1
ATOM 5355 N N . GLN A 1 685 ? -3.566 4.844 39.281 1 91.94 685 GLN A N 1
ATOM 5356 C CA . GLN A 1 685 ? -2.605 4.469 38.25 1 91.94 685 GLN A CA 1
ATOM 5357 C C . GLN A 1 685 ? -3.26 3.602 37.156 1 91.94 685 GLN A C 1
ATOM 5359 O O . GLN A 1 685 ? -4.07 2.729 37.469 1 91.94 685 GLN A O 1
ATOM 5364 N N . VAL A 1 686 ? -2.932 3.91 35.938 1 93.38 686 VAL A N 1
ATOM 5365 C CA . VAL A 1 686 ? -3.43 3.117 34.812 1 93.38 686 VAL A CA 1
ATOM 5366 C C . VAL A 1 686 ? -2.432 2.012 34.469 1 93.38 686 VAL A C 1
ATOM 5368 O O . VAL A 1 686 ? -1.247 2.281 34.281 1 93.38 686 VAL A O 1
ATOM 5371 N N . ILE A 1 687 ? -2.822 0.795 34.438 1 92.31 687 ILE A N 1
ATOM 5372 C CA . ILE A 1 687 ? -1.973 -0.361 34.156 1 92.31 687 ILE A CA 1
ATOM 5373 C C . ILE A 1 687 ? -2.609 -1.231 33.094 1 92.31 687 ILE A C 1
ATOM 5375 O O . ILE A 1 687 ? -3.738 -0.976 32.656 1 92.31 687 ILE A O 1
ATOM 5379 N N . LEU A 1 688 ? -1.79 -2.156 32.688 1 93 688 LEU A N 1
ATOM 5380 C CA . LEU A 1 688 ? -2.291 -3.176 31.781 1 93 688 LEU A CA 1
ATOM 5381 C C . LEU A 1 688 ? -2.695 -4.438 32.531 1 93 688 LEU A C 1
ATOM 5383 O O . LEU A 1 688 ? -1.947 -4.918 33.375 1 93 688 LEU A O 1
ATOM 5387 N N . ASN A 1 689 ? -3.883 -4.859 32.25 1 93.44 689 ASN A N 1
ATOM 5388 C CA . ASN A 1 689 ? -4.352 -6.059 32.969 1 93.44 689 ASN A CA 1
ATOM 5389 C C . ASN A 1 689 ? -5.215 -6.926 32.031 1 93.44 689 ASN A C 1
ATOM 5391 O O . ASN A 1 689 ? -5.645 -6.48 30.984 1 93.44 689 ASN A O 1
ATOM 5395 N N . SER A 1 690 ? -5.418 -8.164 32.406 1 94.56 690 SER A N 1
ATOM 5396 C CA . SER A 1 690 ? -6.242 -9.094 31.641 1 94.56 690 SER A CA 1
ATOM 5397 C C . SER A 1 690 ? -7.707 -8.656 31.641 1 94.56 690 SER A C 1
ATOM 5399 O O . SER A 1 690 ? -8.227 -8.203 32.656 1 94.56 690 SER A O 1
ATOM 5401 N N . PHE A 1 691 ? -8.32 -8.883 30.562 1 92.94 691 PHE A N 1
ATOM 5402 C CA . PHE A 1 691 ? -9.688 -8.414 30.375 1 92.94 691 PHE A CA 1
ATOM 5403 C C . PHE A 1 691 ? -10.656 -9.188 31.25 1 92.94 691 PHE A C 1
ATOM 5405 O O . PHE A 1 691 ? -10.602 -10.422 31.312 1 92.94 691 PHE A O 1
ATOM 5412 N N . ASP A 1 692 ? -11.367 -8.453 31.938 1 91.75 692 ASP A N 1
ATOM 5413 C CA . ASP A 1 692 ? -12.477 -8.945 32.75 1 91.75 692 ASP A CA 1
ATOM 5414 C C . ASP A 1 692 ? -13.766 -8.188 32.438 1 91.75 692 ASP A C 1
ATOM 5416 O O . ASP A 1 692 ? -13.867 -6.988 32.688 1 91.75 692 ASP A O 1
ATOM 5420 N N . GLU A 1 693 ? -14.82 -8.859 31.984 1 88.25 693 GLU A N 1
ATOM 5421 C CA . GLU A 1 693 ? -16.047 -8.25 31.484 1 88.25 693 GLU A CA 1
ATOM 5422 C C . GLU A 1 693 ? -16.781 -7.5 32.594 1 88.25 693 GLU A C 1
ATOM 5424 O O . GLU A 1 693 ? -17.516 -6.551 32.312 1 88.25 693 GLU A O 1
ATOM 5429 N N . LYS A 1 694 ? -16.516 -7.832 33.781 1 87.94 694 LYS A N 1
ATOM 5430 C CA . LYS A 1 694 ? -17.312 -7.277 34.875 1 87.94 694 LYS A CA 1
ATOM 5431 C C . LYS A 1 694 ? -16.641 -6.031 35.469 1 87.94 694 LYS A C 1
ATOM 5433 O O . LYS A 1 694 ? -17.281 -5.25 36.156 1 87.94 694 LYS A O 1
ATOM 5438 N N . LYS A 1 695 ? -15.477 -5.781 35.094 1 89.69 695 LYS A N 1
ATOM 5439 C CA . LYS A 1 695 ? -14.75 -4.668 35.688 1 89.69 695 LYS A CA 1
ATOM 5440 C C . LYS A 1 695 ? -14.984 -3.371 34.938 1 89.69 695 LYS A C 1
ATOM 5442 O O . LYS A 1 695 ? -14.578 -3.246 33.781 1 89.69 695 LYS A O 1
ATOM 5447 N N . LEU A 1 696 ? -15.578 -2.406 35.531 1 91 696 LEU A N 1
ATOM 5448 C CA . LEU A 1 696 ? -15.82 -1.1 34.938 1 91 696 LEU A CA 1
ATOM 5449 C C . LEU A 1 696 ? -14.539 -0.271 34.875 1 91 696 LEU A C 1
ATOM 5451 O O . LEU A 1 696 ? -14.453 0.71 34.156 1 91 696 LEU A O 1
ATOM 5455 N N . SER A 1 697 ? -13.57 -0.667 35.719 1 92 697 SER A N 1
ATOM 5456 C CA . SER A 1 697 ? -12.305 0.054 35.781 1 92 697 SER A CA 1
ATOM 5457 C C . SER A 1 697 ? -11.516 -0.13 34.469 1 92 697 SER A C 1
ATOM 5459 O O . SER A 1 697 ? -10.555 0.592 34.219 1 92 697 SER A O 1
ATOM 5461 N N . GLN A 1 698 ? -12.039 -1.025 33.688 1 93.88 698 GLN A N 1
ATOM 5462 C CA . GLN A 1 698 ? -11.344 -1.302 32.438 1 93.88 698 GLN A CA 1
ATOM 5463 C C . GLN A 1 698 ? -12.047 -0.631 31.25 1 93.88 698 GLN A C 1
ATOM 5465 O O . GLN A 1 698 ? -11.562 -0.687 30.109 1 93.88 698 GLN A O 1
ATOM 5470 N N . ARG A 1 699 ? -13.148 0.036 31.5 1 94.75 699 ARG A N 1
ATOM 5471 C CA . ARG A 1 699 ? -13.93 0.661 30.438 1 94.75 699 ARG A CA 1
ATOM 5472 C C . ARG A 1 699 ? -13.734 2.172 30.422 1 94.75 699 ARG A C 1
ATOM 5474 O O . ARG A 1 699 ? -13.719 2.809 31.484 1 94.75 699 ARG A O 1
ATOM 5481 N N . TRP A 1 700 ? -13.539 2.652 29.234 1 94.81 700 TRP A N 1
ATOM 5482 C CA . TRP A 1 700 ? -13.25 4.07 29.062 1 94.81 700 TRP A CA 1
ATOM 5483 C C . TRP A 1 700 ? -14.242 4.711 28.094 1 94.81 700 TRP A C 1
ATOM 5485 O O . TRP A 1 700 ? -14.648 4.094 27.109 1 94.81 700 TRP A O 1
ATOM 5495 N N . THR A 1 701 ? -14.664 5.902 28.391 1 92.94 701 THR A N 1
ATOM 5496 C CA . THR A 1 701 ? -15.453 6.695 27.469 1 92.94 701 THR A CA 1
ATOM 5497 C C . THR A 1 701 ? -14.555 7.539 26.562 1 92.94 701 THR A C 1
ATOM 5499 O O . THR A 1 701 ? -13.734 8.312 27.062 1 92.94 701 THR A O 1
ATOM 5502 N N . LEU A 1 702 ? -14.781 7.359 25.312 1 90.81 702 LEU A N 1
ATOM 5503 C CA . LEU A 1 702 ? -13.961 8.023 24.312 1 90.81 702 LEU A CA 1
ATOM 5504 C C . LEU A 1 702 ? -14.602 9.328 23.859 1 90.81 702 LEU A C 1
ATOM 5506 O O . LEU A 1 702 ? -15.758 9.336 23.422 1 90.81 702 LEU A O 1
ATOM 5510 N N . GLU A 1 703 ? -13.859 10.422 24.016 1 88.12 703 GLU A N 1
ATOM 5511 C CA . GLU A 1 703 ? -14.281 11.727 23.516 1 88.12 703 GLU A CA 1
ATOM 5512 C C . GLU A 1 703 ? -13.336 12.227 22.422 1 88.12 703 GLU A C 1
ATOM 5514 O O . GLU A 1 703 ? -12.188 12.57 22.703 1 88.12 703 GLU A O 1
ATOM 5519 N N . ILE A 1 704 ? -13.836 12.352 21.281 1 83.88 704 ILE A N 1
ATOM 5520 C CA . ILE A 1 704 ? -13.031 12.859 20.172 1 83.88 704 ILE A CA 1
ATOM 5521 C C . ILE A 1 704 ? -13.078 14.391 20.156 1 83.88 704 ILE A C 1
ATOM 5523 O O . ILE A 1 704 ? -14.156 14.984 20.234 1 83.88 704 ILE A O 1
ATOM 5527 N N . LEU A 1 705 ? -11.891 14.914 20.125 1 78.06 705 LEU A N 1
ATOM 5528 C CA . LEU A 1 705 ? -11.789 16.375 20.188 1 78.06 705 LEU A CA 1
ATOM 5529 C C . LEU A 1 705 ? -11.625 16.969 18.797 1 78.06 705 LEU A C 1
ATOM 5531 O O . LEU A 1 705 ? -10.953 16.375 17.938 1 78.06 705 LEU A O 1
ATOM 5535 N N . ARG B 1 1 ? -4.621 -40.438 -14.445 1 86.5 1 ARG B N 1
ATOM 5536 C CA . ARG B 1 1 ? -4.172 -39.156 -14.945 1 86.5 1 ARG B CA 1
ATOM 5537 C C . ARG B 1 1 ? -4.031 -39.156 -16.469 1 86.5 1 ARG B C 1
ATOM 5539 O O . ARG B 1 1 ? -3.637 -40.188 -17.047 1 86.5 1 ARG B O 1
ATOM 5546 N N . PRO B 1 2 ? -4.387 -38.094 -17.016 1 88.25 2 PRO B N 1
ATOM 5547 C CA . PRO B 1 2 ? -4.258 -38.062 -18.469 1 88.25 2 PRO B CA 1
ATOM 5548 C C . PRO B 1 2 ? -2.801 -38 -18.922 1 88.25 2 PRO B C 1
ATOM 5550 O O . PRO B 1 2 ? -1.965 -37.406 -18.266 1 88.25 2 PRO B O 1
ATOM 5553 N N . GLY B 1 3 ? -2.533 -38.75 -20 1 88.44 3 GLY B N 1
ATOM 5554 C CA . GLY B 1 3 ? -1.176 -38.75 -20.516 1 88.44 3 GLY B CA 1
ATOM 5555 C C . GLY B 1 3 ? -0.996 -37.812 -21.703 1 88.44 3 GLY B C 1
ATOM 5556 O O . GLY B 1 3 ? -1.95 -37.531 -22.438 1 88.44 3 GLY B O 1
ATOM 5557 N N . LYS B 1 4 ? 0.212 -37.344 -21.812 1 90.69 4 LYS B N 1
ATOM 5558 C CA . LYS B 1 4 ? 0.571 -36.5 -22.953 1 90.69 4 LYS B CA 1
ATOM 5559 C C . LYS B 1 4 ? 2.053 -36.625 -23.297 1 90.69 4 LYS B C 1
ATOM 5561 O O . LYS B 1 4 ? 2.912 -36.469 -22.422 1 90.69 4 LYS B O 1
ATOM 5566 N N . MET B 1 5 ? 2.273 -36.969 -24.531 1 91.75 5 MET B N 1
ATOM 5567 C CA . MET B 1 5 ? 3.641 -37.094 -25.031 1 91.75 5 MET B CA 1
ATOM 5568 C C . MET B 1 5 ? 3.764 -36.469 -26.422 1 91.75 5 MET B C 1
ATOM 5570 O O . MET B 1 5 ? 2.826 -36.562 -27.219 1 91.75 5 MET B O 1
ATOM 5574 N N . VAL B 1 6 ? 4.883 -35.906 -26.703 1 91.62 6 VAL B N 1
ATOM 5575 C CA . VAL B 1 6 ? 5.133 -35.312 -28.016 1 91.62 6 VAL B CA 1
ATOM 5576 C C . VAL B 1 6 ? 6.387 -35.906 -28.625 1 91.62 6 VAL B C 1
ATOM 5578 O O . VAL B 1 6 ? 7.461 -35.875 -28.031 1 91.62 6 VAL B O 1
ATOM 5581 N N . ILE B 1 7 ? 6.242 -36.469 -29.781 1 92.62 7 ILE B N 1
ATOM 5582 C CA . ILE B 1 7 ? 7.355 -37.062 -30.5 1 92.62 7 ILE B CA 1
ATOM 5583 C C . ILE B 1 7 ? 7.789 -36.125 -31.641 1 92.62 7 ILE B C 1
ATOM 5585 O O . ILE B 1 7 ? 6.965 -35.719 -32.438 1 92.62 7 ILE B O 1
ATOM 5589 N N . TYR B 1 8 ? 9.039 -35.938 -31.594 1 91.38 8 TYR B N 1
ATOM 5590 C CA . TYR B 1 8 ? 9.586 -35.062 -32.625 1 91.38 8 TYR B CA 1
ATOM 5591 C C . TYR B 1 8 ? 10.344 -35.875 -33.688 1 91.38 8 TYR B C 1
ATOM 5593 O O . TYR B 1 8 ? 11.062 -36.812 -33.344 1 91.38 8 TYR B O 1
ATOM 5601 N N . GLU B 1 9 ? 10.227 -35.5 -34.844 1 89.62 9 GLU B N 1
ATOM 5602 C CA . GLU B 1 9 ? 10.797 -36.219 -35.969 1 89.62 9 GLU B CA 1
ATOM 5603 C C . GLU B 1 9 ? 12.328 -36.219 -35.906 1 89.62 9 GLU B C 1
ATOM 5605 O O . GLU B 1 9 ? 12.969 -37.188 -36.281 1 89.62 9 GLU B O 1
ATOM 5610 N N . HIS B 1 10 ? 12.859 -35.125 -35.438 1 87.44 10 HIS B N 1
ATOM 5611 C CA . HIS B 1 10 ? 14.312 -35 -35.406 1 87.44 10 HIS B CA 1
ATOM 5612 C C . HIS B 1 10 ? 14.844 -35 -34 1 87.44 10 HIS B C 1
ATOM 5614 O O . HIS B 1 10 ? 14.07 -34.906 -33.031 1 87.44 10 HIS B O 1
ATOM 5620 N N . ALA B 1 11 ? 16.188 -35.094 -33.969 1 84 11 ALA B N 1
ATOM 5621 C CA . ALA B 1 11 ? 16.875 -34.938 -32.688 1 84 11 ALA B CA 1
ATOM 5622 C C . ALA B 1 11 ? 16.812 -33.5 -32.188 1 84 11 ALA B C 1
ATOM 5624 O O . ALA B 1 11 ? 16.578 -32.594 -32.969 1 84 11 ALA B O 1
ATOM 5625 N N . GLN B 1 12 ? 16.922 -33.281 -30.969 1 82.38 12 GLN B N 1
ATOM 5626 C CA . GLN B 1 12 ? 16.953 -31.969 -30.328 1 82.38 12 GLN B CA 1
ATOM 5627 C C . GLN B 1 12 ? 15.633 -31.234 -30.516 1 82.38 12 GLN B C 1
ATOM 5629 O O . GLN B 1 12 ? 15.625 -30.031 -30.797 1 82.38 12 GLN B O 1
ATOM 5634 N N . PHE B 1 13 ? 14.547 -32 -30.641 1 84.5 13 PHE B N 1
ATOM 5635 C CA . PHE B 1 13 ? 13.172 -31.516 -30.625 1 84.5 13 PHE B CA 1
ATOM 5636 C C . PHE B 1 13 ? 12.867 -30.688 -31.875 1 84.5 13 PHE B C 1
ATOM 5638 O O . PHE B 1 13 ? 12.172 -29.688 -31.812 1 84.5 13 PHE B O 1
ATOM 5645 N N . GLY B 1 14 ? 13.539 -31.031 -32.969 1 82.62 14 GLY B N 1
ATOM 5646 C CA . GLY B 1 14 ? 13.297 -30.375 -34.219 1 82.62 14 GLY B CA 1
ATOM 5647 C C . GLY B 1 14 ? 12.359 -31.156 -35.125 1 82.62 14 GLY B C 1
ATOM 5648 O O . GLY B 1 14 ? 12.016 -32.312 -34.844 1 82.62 14 GLY B O 1
ATOM 5649 N N . GLY B 1 15 ? 11.75 -30.516 -36.062 1 84.75 15 GLY B N 1
ATOM 5650 C CA . GLY B 1 15 ? 10.914 -31.156 -37.062 1 84.75 15 GLY B CA 1
ATOM 5651 C C . GLY B 1 15 ? 9.438 -31.141 -36.688 1 84.75 15 GLY B C 1
ATOM 5652 O O . GLY B 1 15 ? 8.992 -30.297 -35.906 1 84.75 15 GLY B O 1
ATOM 5653 N N . GLU B 1 16 ? 8.773 -32.094 -37.281 1 89 16 GLU B N 1
ATOM 5654 C CA . GLU B 1 16 ? 7.336 -32.188 -37.062 1 89 16 GLU B CA 1
ATOM 5655 C C . GLU B 1 16 ? 7.047 -32.844 -35.688 1 89 16 GLU B C 1
ATOM 5657 O O . GLU B 1 16 ? 7.734 -33.781 -35.281 1 89 16 GLU B O 1
ATOM 5662 N N . ALA B 1 17 ? 6.117 -32.25 -35.031 1 90.62 17 ALA B N 1
ATOM 5663 C CA . ALA B 1 17 ? 5.762 -32.75 -33.719 1 90.62 17 ALA B CA 1
ATOM 5664 C C . ALA B 1 17 ? 4.449 -33.531 -33.75 1 90.62 17 ALA B C 1
ATOM 5666 O O . ALA B 1 17 ? 3.473 -33.094 -34.344 1 90.62 17 ALA B O 1
ATOM 5667 N N . PHE B 1 18 ? 4.473 -34.75 -33.188 1 91.38 18 PHE B N 1
ATOM 5668 C CA . PHE B 1 18 ? 3.285 -35.594 -33.062 1 91.38 18 PHE B CA 1
ATOM 5669 C C . PHE B 1 18 ? 2.84 -35.688 -31.609 1 91.38 18 PHE B C 1
ATOM 5671 O O . PHE B 1 18 ? 3.564 -36.219 -30.766 1 91.38 18 PHE B O 1
ATOM 5678 N N . GLN B 1 19 ? 1.716 -35.219 -31.375 1 90.81 19 GLN B N 1
ATOM 5679 C CA . GLN B 1 19 ? 1.194 -35.25 -30 1 90.81 19 GLN B CA 1
ATOM 5680 C C . GLN B 1 19 ? 0.358 -36.5 -29.766 1 90.81 19 GLN B C 1
ATOM 5682 O O . GLN B 1 19 ? -0.522 -36.844 -30.578 1 90.81 19 GLN B O 1
ATOM 5687 N N . ILE B 1 20 ? 0.681 -37.281 -28.75 1 91.62 20 ILE B N 1
ATOM 5688 C CA . ILE B 1 20 ? -0.025 -38.5 -28.391 1 91.62 20 ILE B CA 1
ATOM 5689 C C . ILE B 1 20 ? -0.61 -38.375 -27 1 91.62 20 ILE B C 1
ATOM 5691 O O . ILE B 1 20 ? 0.094 -38 -26.047 1 91.62 20 ILE B O 1
ATOM 5695 N N . CYS B 1 21 ? -1.881 -38.75 -26.844 1 89.94 21 CYS B N 1
ATOM 5696 C CA . CYS B 1 21 ? -2.523 -38.625 -25.531 1 89.94 21 CYS B CA 1
ATOM 5697 C C . CYS B 1 21 ? -3.104 -39.969 -25.078 1 89.94 21 CYS B C 1
ATOM 5699 O O . CYS B 1 21 ? -3.453 -40.125 -23.906 1 89.94 21 CYS B O 1
ATOM 5701 N N . GLN B 1 22 ? -3.172 -40.812 -26 1 87.56 22 GLN B N 1
ATOM 5702 C CA . GLN B 1 22 ? -3.744 -42.125 -25.688 1 87.56 22 GLN B CA 1
ATOM 5703 C C . GLN B 1 22 ? -2.945 -43.25 -26.344 1 87.56 22 GLN B C 1
ATOM 5705 O O . GLN B 1 22 ? -1.977 -43 -27.062 1 87.56 22 GLN B O 1
ATOM 5710 N N . ASP B 1 23 ? -3.373 -44.438 -26 1 91.06 23 ASP B N 1
ATOM 5711 C CA . ASP B 1 23 ? -2.73 -45.625 -26.594 1 91.06 23 ASP B CA 1
ATOM 5712 C C . ASP B 1 23 ? -2.902 -45.625 -28.109 1 91.06 23 ASP B C 1
ATOM 5714 O O . ASP B 1 23 ? -3.961 -45.25 -28.625 1 91.06 23 ASP B O 1
ATOM 5718 N N . VAL B 1 24 ? -1.821 -45.938 -28.75 1 93 24 VAL B N 1
ATOM 5719 C CA . VAL B 1 24 ? -1.838 -46.062 -30.203 1 93 24 VAL B CA 1
ATOM 5720 C C . VAL B 1 24 ? -1.457 -47.469 -30.609 1 93 24 VAL B C 1
ATOM 5722 O O . VAL B 1 24 ? -0.312 -47.906 -30.438 1 93 24 VAL B O 1
ATOM 5725 N N . GLU B 1 25 ? -2.312 -48.156 -31.172 1 93.25 25 GLU B N 1
ATOM 5726 C CA . GLU B 1 25 ? -2.078 -49.562 -31.531 1 93.25 25 GLU B CA 1
ATOM 5727 C C . GLU B 1 25 ? -1.196 -49.656 -32.781 1 93.25 25 GLU B C 1
ATOM 5729 O O . GLU B 1 25 ? -0.408 -50.594 -32.906 1 93.25 25 GLU B O 1
ATOM 5734 N N . ASN B 1 26 ? -1.45 -48.781 -33.656 1 93.06 26 ASN B N 1
ATOM 5735 C CA . ASN B 1 26 ? -0.639 -48.75 -34.844 1 93.06 26 ASN B CA 1
ATOM 5736 C C . ASN B 1 26 ? -0.058 -47.375 -35.125 1 93.06 26 ASN B C 1
ATOM 5738 O O . ASN B 1 26 ? -0.76 -46.469 -35.594 1 93.06 26 ASN B O 1
ATOM 5742 N N . ALA B 1 27 ? 1.139 -47.188 -34.844 1 90.38 27 ALA B N 1
ATOM 5743 C CA . ALA B 1 27 ? 1.811 -45.906 -35.031 1 90.38 27 ALA B CA 1
ATOM 5744 C C . ALA B 1 27 ? 2.801 -45.969 -36.188 1 90.38 27 ALA B C 1
ATOM 5746 O O . ALA B 1 27 ? 3.713 -45.125 -36.25 1 90.38 27 ALA B O 1
ATOM 5747 N N . THR B 1 28 ? 2.672 -46.812 -37.062 1 89.12 28 THR B N 1
ATOM 5748 C CA . THR B 1 28 ? 3.627 -47 -38.156 1 89.12 28 THR B CA 1
ATOM 5749 C C . THR B 1 28 ? 3.521 -45.875 -39.188 1 89.12 28 THR B C 1
ATOM 5751 O O . THR B 1 28 ? 4.434 -45.656 -39.969 1 89.12 28 THR B O 1
ATOM 5754 N N . THR B 1 29 ? 2.447 -45.219 -39.125 1 87.38 29 THR B N 1
ATOM 5755 C CA . THR B 1 29 ? 2.225 -44.156 -40.125 1 87.38 29 THR B CA 1
ATOM 5756 C C . THR B 1 29 ? 3.08 -42.938 -39.812 1 87.38 29 THR B C 1
ATOM 5758 O O . THR B 1 29 ? 3.242 -42.031 -40.656 1 87.38 29 THR B O 1
ATOM 5761 N N . MET B 1 30 ? 3.713 -42.938 -38.719 1 89.25 30 MET B N 1
ATOM 5762 C CA . MET B 1 30 ? 4.531 -41.781 -38.344 1 89.25 30 MET B CA 1
ATOM 5763 C C . MET B 1 30 ? 5.891 -41.844 -39.031 1 89.25 30 MET B C 1
ATOM 5765 O O . MET B 1 30 ? 6.617 -42.812 -38.906 1 89.25 30 MET B O 1
ATOM 5769 N N . LYS B 1 31 ? 6.242 -40.875 -39.75 1 87.31 31 LYS B N 1
ATOM 5770 C CA . LYS B 1 31 ? 7.547 -40.781 -40.406 1 87.31 31 LYS B CA 1
ATOM 5771 C C . LYS B 1 31 ? 8.578 -40.125 -39.5 1 87.31 31 LYS B C 1
ATOM 5773 O O . LYS B 1 31 ? 8.461 -38.938 -39.156 1 87.31 31 LYS B O 1
ATOM 5778 N N . LEU B 1 32 ? 9.555 -40.969 -39.156 1 90.12 32 LEU B N 1
ATOM 5779 C CA . LEU B 1 32 ? 10.555 -40.469 -38.219 1 90.12 32 LEU B CA 1
ATOM 5780 C C . LEU B 1 32 ? 11.961 -40.625 -38.75 1 90.12 32 LEU B C 1
ATOM 5782 O O . LEU B 1 32 ? 12.172 -41.406 -39.719 1 90.12 32 LEU B O 1
ATOM 5786 N N . CYS B 1 33 ? 12.852 -39.875 -38.219 1 87.56 33 CYS B N 1
ATOM 5787 C CA . CYS B 1 33 ? 14.266 -40 -38.562 1 87.56 33 CYS B CA 1
ATOM 5788 C C . CYS B 1 33 ? 14.953 -41.062 -37.719 1 87.56 33 CYS B C 1
ATOM 5790 O O . CYS B 1 33 ? 14.344 -41.625 -36.812 1 87.56 33 CYS B O 1
ATOM 5792 N N . PRO B 1 34 ? 16.141 -41.469 -38.031 1 86.19 34 PRO B N 1
ATOM 5793 C CA . PRO B 1 34 ? 16.844 -42.5 -37.281 1 86.19 34 PRO B CA 1
ATOM 5794 C C . PRO B 1 34 ? 17.062 -42.094 -35.812 1 86.19 34 PRO B C 1
ATOM 5796 O O . PRO B 1 34 ? 17.094 -42.938 -34.938 1 86.19 34 PRO B O 1
ATOM 5799 N N . VAL B 1 35 ? 17.219 -40.812 -35.656 1 88.94 35 VAL B N 1
ATOM 5800 C CA . VAL B 1 35 ? 17.328 -40.281 -34.312 1 88.94 35 VAL B CA 1
ATOM 5801 C C . VAL B 1 35 ? 16.203 -39.281 -34.031 1 88.94 35 VAL B C 1
ATOM 5803 O O . VAL B 1 35 ? 16.016 -38.344 -34.812 1 88.94 35 VAL B O 1
ATOM 5806 N N . ILE B 1 36 ? 15.438 -39.688 -32.969 1 89.56 36 ILE B N 1
ATOM 5807 C CA . ILE B 1 36 ? 14.289 -38.844 -32.688 1 89.56 36 ILE B CA 1
ATOM 5808 C C . ILE B 1 36 ? 14.414 -38.25 -31.281 1 89.56 36 ILE B C 1
ATOM 5810 O O . ILE B 1 36 ? 15.312 -38.625 -30.516 1 89.56 36 ILE B O 1
ATOM 5814 N N . SER B 1 37 ? 13.617 -37.281 -31.047 1 91 37 SER B N 1
ATOM 5815 C CA . SER B 1 37 ? 13.5 -36.688 -29.703 1 91 37 SER B CA 1
ATOM 5816 C C . SER B 1 37 ? 12.062 -36.719 -29.219 1 91 37 SER B C 1
ATOM 5818 O O . SER B 1 37 ? 11.125 -36.625 -30 1 91 37 SER B O 1
ATOM 5820 N N . VAL B 1 38 ? 11.922 -37.094 -27.953 1 91 38 VAL B N 1
ATOM 5821 C CA . VAL B 1 38 ? 10.586 -37.219 -27.375 1 91 38 VAL B CA 1
ATOM 5822 C C . VAL B 1 38 ? 10.492 -36.375 -26.094 1 91 38 VAL B C 1
ATOM 5824 O O . VAL B 1 38 ? 11.453 -36.312 -25.328 1 91 38 VAL B O 1
ATOM 5827 N N . LYS B 1 39 ? 9.398 -35.719 -25.953 1 89.31 39 LYS B N 1
ATOM 5828 C CA . LYS B 1 39 ? 9.094 -35 -24.703 1 89.31 39 LYS B CA 1
ATOM 5829 C C . LYS B 1 39 ? 7.848 -35.594 -24.047 1 89.31 39 LYS B C 1
ATOM 5831 O O . LYS B 1 39 ? 6.738 -35.438 -24.562 1 89.31 39 LYS B O 1
ATOM 5836 N N . VAL B 1 40 ? 8.086 -36.219 -22.953 1 90.38 40 VAL B N 1
ATOM 5837 C CA . VAL B 1 40 ? 6.953 -36.75 -22.188 1 90.38 40 VAL B CA 1
ATOM 5838 C C . VAL B 1 40 ? 6.52 -35.719 -21.141 1 90.38 40 VAL B C 1
ATOM 5840 O O . VAL B 1 40 ? 7.293 -35.375 -20.25 1 90.38 40 VAL B O 1
ATOM 5843 N N . ILE B 1 41 ? 5.371 -35.25 -21.219 1 86 41 ILE B N 1
ATOM 5844 C CA . ILE B 1 41 ? 4.867 -34.25 -20.312 1 86 41 ILE B CA 1
ATOM 5845 C C . ILE B 1 41 ? 4.184 -34.906 -19.125 1 86 41 ILE B C 1
ATOM 5847 O O . ILE B 1 41 ? 4.406 -34.5 -17.969 1 86 41 ILE B O 1
ATOM 5851 N N . ARG B 1 42 ? 3.34 -35.844 -19.422 1 88.75 42 ARG B N 1
ATOM 5852 C CA . ARG B 1 42 ? 2.617 -36.531 -18.359 1 88.75 42 ARG B CA 1
ATOM 5853 C C . ARG B 1 42 ? 2.539 -38.031 -18.609 1 88.75 42 ARG B C 1
ATOM 5855 O O . ARG B 1 42 ? 2.244 -38.438 -19.734 1 88.75 42 ARG B O 1
ATOM 5862 N N . GLY B 1 43 ? 2.861 -38.75 -17.578 1 87.94 43 GLY B N 1
ATOM 5863 C CA . GLY B 1 43 ? 2.752 -40.219 -17.656 1 87.94 43 GLY B CA 1
ATOM 5864 C C . GLY B 1 43 ? 4.035 -40.875 -18.109 1 87.94 43 GLY B C 1
ATOM 5865 O O . GLY B 1 43 ? 4.992 -40.219 -18.484 1 87.94 43 GLY B O 1
ATOM 5866 N N . CYS B 1 44 ? 3.996 -42.219 -17.969 1 92.19 44 CYS B N 1
ATOM 5867 C CA . CYS B 1 44 ? 5.082 -43.031 -18.5 1 92.19 44 CYS B CA 1
ATOM 5868 C C . CYS B 1 44 ? 4.621 -43.844 -19.688 1 92.19 44 CYS B C 1
ATOM 5870 O O . CYS B 1 44 ? 3.521 -44.406 -19.688 1 92.19 44 CYS B O 1
ATOM 5872 N N . TRP B 1 45 ? 5.484 -43.812 -20.703 1 93.12 45 TRP B N 1
ATOM 5873 C CA . TRP B 1 45 ? 5.051 -44.406 -21.969 1 93.12 45 TRP B CA 1
ATOM 5874 C C . TRP B 1 45 ? 6 -45.5 -22.422 1 93.12 45 TRP B C 1
ATOM 5876 O O . TRP B 1 45 ? 7.172 -45.5 -22.047 1 93.12 45 TRP B O 1
ATOM 5886 N N . LEU B 1 46 ? 5.492 -46.438 -23.203 1 93.88 46 LEU B N 1
ATOM 5887 C CA . LEU B 1 46 ? 6.27 -47.531 -23.797 1 93.88 46 LEU B CA 1
ATOM 5888 C C . LEU B 1 46 ? 6.125 -47.5 -25.328 1 93.88 46 LEU B C 1
ATOM 5890 O O . LEU B 1 46 ? 5.016 -47.406 -25.844 1 93.88 46 LEU B O 1
ATOM 5894 N N . LEU B 1 47 ? 7.23 -47.531 -25.984 1 93.06 47 LEU B N 1
ATOM 5895 C CA . LEU B 1 47 ? 7.258 -47.625 -27.438 1 93.06 47 LEU B CA 1
ATOM 5896 C C . LEU B 1 47 ? 7.559 -49.062 -27.859 1 93.06 47 LEU B C 1
ATOM 5898 O O . LEU B 1 47 ? 8.508 -49.688 -27.359 1 93.06 47 LEU B O 1
ATOM 5902 N N . TYR B 1 48 ? 6.73 -49.562 -28.734 1 92.5 48 TYR B N 1
ATOM 5903 C CA . TYR B 1 48 ? 6.898 -50.938 -29.188 1 92.5 48 TYR B CA 1
ATOM 5904 C C . TYR B 1 48 ? 7.387 -51 -30.641 1 92.5 48 TYR B C 1
ATOM 5906 O O . TYR B 1 48 ? 7.027 -50.125 -31.438 1 92.5 48 TYR B O 1
ATOM 5914 N N . GLU B 1 49 ? 8.078 -51.938 -30.938 1 89.44 49 GLU B N 1
ATOM 5915 C CA . GLU B 1 49 ? 8.648 -52.125 -32.281 1 89.44 49 GLU B CA 1
ATOM 5916 C C . GLU B 1 49 ? 7.574 -52.469 -33.281 1 89.44 49 GLU B C 1
ATOM 5918 O O . GLU B 1 49 ? 7.605 -52 -34.438 1 89.44 49 GLU B O 1
ATOM 5923 N N . LYS B 1 50 ? 6.637 -53.281 -32.938 1 92.06 50 LYS B N 1
ATOM 5924 C CA . LYS B 1 50 ? 5.594 -53.75 -33.844 1 92.06 50 LYS B CA 1
ATOM 5925 C C . LYS B 1 50 ? 4.219 -53.25 -33.438 1 92.06 50 LYS B C 1
ATOM 5927 O O . LYS B 1 50 ? 4.027 -52.844 -32.281 1 92.06 50 LYS B O 1
ATOM 5932 N N . PRO B 1 51 ? 3.385 -53.25 -34.438 1 93.12 51 PRO B N 1
ATOM 5933 C CA . PRO B 1 51 ? 2.016 -52.875 -34.062 1 93.12 51 PRO B CA 1
ATOM 5934 C C . PRO B 1 51 ? 1.36 -53.906 -33.125 1 93.12 51 PRO B C 1
ATOM 5936 O O . PRO B 1 51 ? 1.74 -55.062 -33.125 1 93.12 51 PRO B O 1
ATOM 5939 N N . GLY B 1 52 ? 0.463 -53.5 -32.312 1 92.75 52 GLY B N 1
ATOM 5940 C CA . GLY B 1 52 ? -0.234 -54.375 -31.391 1 92.75 52 GLY B CA 1
ATOM 5941 C C . GLY B 1 52 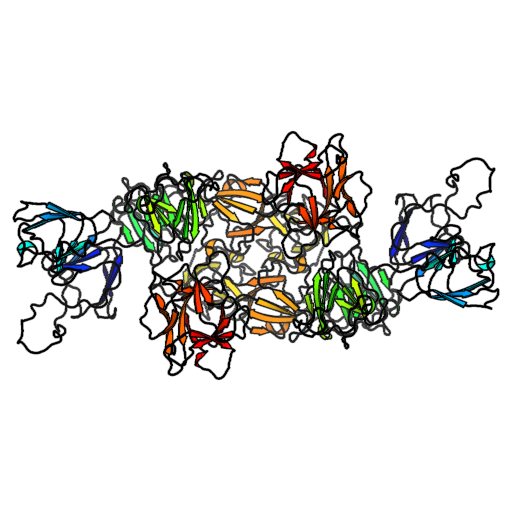? 0.527 -54.594 -30.094 1 92.75 52 GLY B C 1
ATOM 5942 O O . GLY B 1 52 ? 0.469 -55.688 -29.5 1 92.75 52 GLY B O 1
ATOM 5943 N N . PHE B 1 53 ? 1.3 -53.719 -29.766 1 92.12 53 PHE B N 1
ATOM 5944 C CA . PHE B 1 53 ? 2.059 -53.719 -28.516 1 92.12 53 PHE B CA 1
ATOM 5945 C C . PHE B 1 53 ? 2.936 -54.969 -28.422 1 92.12 53 PHE B C 1
ATOM 5947 O O . PHE B 1 53 ? 2.939 -55.625 -27.391 1 92.12 53 PHE B O 1
ATOM 5954 N N . GLN B 1 54 ? 3.572 -55.188 -29.547 1 88.56 54 GLN B N 1
ATOM 5955 C CA . GLN B 1 54 ? 4.441 -56.375 -29.594 1 88.56 54 GLN B CA 1
ATOM 5956 C C . GLN B 1 54 ? 5.867 -55.969 -29.969 1 88.56 54 GLN B C 1
ATOM 5958 O O . GLN B 1 54 ? 6.109 -54.875 -30.453 1 88.56 54 GLN B O 1
ATOM 5963 N N . GLY B 1 55 ? 6.848 -56.875 -29.5 1 85.25 55 GLY B N 1
ATOM 5964 C CA . GLY B 1 55 ? 8.242 -56.656 -29.859 1 85.25 55 GLY B CA 1
ATOM 5965 C C . GLY B 1 55 ? 9.062 -56.062 -28.734 1 85.25 55 GLY B C 1
ATOM 5966 O O . GLY B 1 55 ? 8.664 -56.125 -27.562 1 85.25 55 GLY B O 1
ATOM 5967 N N . ARG B 1 56 ? 10.234 -55.406 -29.156 1 87.56 56 ARG B N 1
ATOM 5968 C CA . ARG B 1 56 ? 11.102 -54.781 -28.172 1 87.56 56 ARG B CA 1
ATOM 5969 C C . ARG B 1 56 ? 10.508 -53.438 -27.719 1 87.56 56 ARG B C 1
ATOM 5971 O O . ARG B 1 56 ? 9.758 -52.812 -28.453 1 87.56 56 ARG B O 1
ATOM 5978 N N . VAL B 1 57 ? 10.875 -53.188 -26.547 1 89.75 57 VAL B N 1
ATOM 5979 C CA . VAL B 1 57 ? 10.18 -52.062 -25.922 1 89.75 57 VAL B CA 1
ATOM 5980 C C . VAL B 1 57 ? 11.195 -51 -25.5 1 89.75 57 VAL B C 1
ATOM 5982 O O . VAL B 1 57 ? 12.305 -51.344 -25.078 1 89.75 57 VAL B O 1
ATOM 5985 N N . ILE B 1 58 ? 10.844 -49.719 -25.688 1 89.38 58 ILE B N 1
ATOM 5986 C CA . ILE B 1 58 ? 11.562 -48.562 -25.125 1 89.38 58 ILE B CA 1
ATOM 5987 C C . ILE B 1 58 ? 10.688 -47.875 -24.094 1 89.38 58 ILE B C 1
ATOM 5989 O O . ILE B 1 58 ? 9.539 -47.5 -24.359 1 89.38 58 ILE B O 1
ATOM 5993 N N . ALA B 1 59 ? 11.234 -47.75 -22.938 1 91.5 59 ALA B N 1
ATOM 5994 C CA . ALA B 1 59 ? 10.492 -47.094 -21.859 1 91.5 59 ALA B CA 1
ATOM 5995 C C . ALA B 1 59 ? 10.859 -45.625 -21.75 1 91.5 59 ALA B C 1
ATOM 5997 O O . ALA B 1 59 ? 12.039 -45.25 -21.828 1 91.5 59 ALA B O 1
ATOM 5998 N N . LEU B 1 60 ? 9.812 -44.781 -21.641 1 91.5 60 LEU B N 1
ATOM 5999 C CA . LEU B 1 60 ? 10.008 -43.344 -21.531 1 91.5 60 LEU B CA 1
ATOM 6000 C C . LEU B 1 60 ? 9.406 -42.812 -20.234 1 91.5 60 LEU B C 1
ATOM 6002 O O . LEU B 1 60 ? 8.25 -43.125 -19.906 1 91.5 60 LEU B O 1
ATOM 6006 N N . GLU B 1 61 ? 10.164 -42.125 -19.484 1 89.25 61 GLU B N 1
ATOM 6007 C CA . GLU B 1 61 ? 9.703 -41.438 -18.281 1 89.25 61 GLU B CA 1
ATOM 6008 C C . GLU B 1 61 ? 9.406 -39.969 -18.547 1 89.25 61 GLU B C 1
ATOM 6010 O O . GLU B 1 61 ? 9.633 -39.469 -19.656 1 89.25 61 GLU B O 1
ATOM 6015 N N . GLU B 1 62 ? 8.836 -39.344 -17.547 1 87.94 62 GLU B N 1
ATOM 6016 C CA . GLU B 1 62 ? 8.508 -37.938 -17.703 1 87.94 62 GLU B CA 1
ATOM 6017 C C . GLU B 1 62 ? 9.773 -37.062 -17.859 1 87.94 62 GLU B C 1
ATOM 6019 O O . GLU B 1 62 ? 10.75 -37.281 -17.141 1 87.94 62 GLU B O 1
ATOM 6024 N N . GLY B 1 63 ? 9.68 -36.188 -18.859 1 83.38 63 GLY B N 1
ATOM 6025 C CA . GLY B 1 63 ? 10.82 -35.312 -19.156 1 83.38 63 GLY B CA 1
ATOM 6026 C C . GLY B 1 63 ? 11.258 -35.375 -20.594 1 83.38 63 GLY B C 1
ATOM 6027 O O . GLY B 1 63 ? 10.695 -36.125 -21.391 1 83.38 63 GLY B O 1
ATOM 6028 N N . PRO B 1 64 ? 12.188 -34.594 -20.891 1 85.56 64 PRO B N 1
ATOM 6029 C CA . PRO B 1 64 ? 12.68 -34.562 -22.281 1 85.56 64 PRO B CA 1
ATOM 6030 C C . PRO B 1 64 ? 13.75 -35.625 -22.531 1 85.56 64 PRO B C 1
ATOM 6032 O O . PRO B 1 64 ? 14.602 -35.875 -21.672 1 85.56 64 PRO B O 1
ATOM 6035 N N . THR B 1 65 ? 13.609 -36.375 -23.578 1 87.75 65 THR B N 1
ATOM 6036 C CA . THR B 1 65 ? 14.625 -37.281 -24.109 1 87.75 65 THR B CA 1
ATOM 6037 C C . THR B 1 65 ? 15.125 -36.781 -25.469 1 87.75 65 THR B C 1
ATOM 6039 O O . THR B 1 65 ? 14.414 -36.906 -26.469 1 87.75 65 THR B O 1
ATOM 6042 N N . GLU B 1 66 ? 16.281 -36.406 -25.453 1 84 66 GLU B N 1
ATOM 6043 C CA . GLU B 1 66 ? 16.781 -35.688 -26.625 1 84 66 GLU B CA 1
ATOM 6044 C C . GLU B 1 66 ? 17.156 -36.656 -27.734 1 84 66 GLU B C 1
ATOM 6046 O O . GLU B 1 66 ? 17.047 -36.312 -28.922 1 84 66 GLU B O 1
ATOM 6051 N N . GLN B 1 67 ? 17.719 -37.781 -27.297 1 83.94 67 GLN B N 1
ATOM 6052 C CA . GLN B 1 67 ? 18.219 -38.688 -28.344 1 83.94 67 GLN B CA 1
ATOM 6053 C C . GLN B 1 67 ? 17.734 -40.094 -28.125 1 83.94 67 GLN B C 1
ATOM 6055 O O . GLN B 1 67 ? 18.016 -40.719 -27.094 1 83.94 67 GLN B O 1
ATOM 6060 N N . ILE B 1 68 ? 16.906 -40.5 -28.984 1 85.25 68 ILE B N 1
ATOM 6061 C CA . ILE B 1 68 ? 16.484 -41.906 -29.047 1 85.25 68 ILE B CA 1
ATOM 6062 C C . ILE B 1 68 ? 16.859 -42.5 -30.406 1 85.25 68 ILE B C 1
ATOM 6064 O O . ILE B 1 68 ? 16.297 -42.125 -31.438 1 85.25 68 ILE B O 1
ATOM 6068 N N . ALA B 1 69 ? 17.859 -43.25 -30.312 1 81.69 69 ALA B N 1
ATOM 6069 C CA . ALA B 1 69 ? 18.312 -43.875 -31.547 1 81.69 69 ALA B CA 1
ATOM 6070 C C . ALA B 1 69 ? 17.547 -45.156 -31.828 1 81.69 69 ALA B C 1
ATOM 6072 O O . ALA B 1 69 ? 16.984 -45.781 -30.922 1 81.69 69 ALA B O 1
ATOM 6073 N N . ASN B 1 70 ? 17.438 -45.469 -33.094 1 77.69 70 ASN B N 1
ATOM 6074 C CA . ASN B 1 70 ? 16.766 -46.719 -33.5 1 77.69 70 ASN B CA 1
ATOM 6075 C C . ASN B 1 70 ? 17.516 -47.938 -32.969 1 77.69 70 ASN B C 1
ATOM 6077 O O . ASN B 1 70 ? 18.516 -48.344 -33.562 1 77.69 70 ASN B O 1
ATOM 6081 N N . MET B 1 71 ? 17.141 -48.469 -31.875 1 71.94 71 MET B N 1
ATOM 6082 C CA . MET B 1 71 ? 17.797 -49.625 -31.234 1 71.94 71 MET B CA 1
ATOM 6083 C C . MET B 1 71 ? 17.297 -50.938 -31.797 1 71.94 71 MET B C 1
ATOM 6085 O O . MET B 1 71 ? 17.812 -52 -31.469 1 71.94 71 MET B O 1
ATOM 6089 N N . TRP B 1 72 ? 16.328 -50.938 -32.656 1 73 72 TRP B N 1
ATOM 6090 C CA . TRP B 1 72 ? 15.703 -52.188 -33.125 1 73 72 TRP B CA 1
ATOM 6091 C C . TRP B 1 72 ? 16.375 -52.688 -34.406 1 73 72 TRP B C 1
ATOM 6093 O O . TRP B 1 72 ? 16.094 -53.781 -34.844 1 73 72 TRP B O 1
ATOM 6103 N N . VAL B 1 73 ? 17.141 -51.938 -35 1 65.56 73 VAL B N 1
ATOM 6104 C CA . VAL B 1 73 ? 17.812 -52.406 -36.219 1 65.56 73 VAL B CA 1
ATOM 6105 C C . VAL B 1 73 ? 18.969 -53.312 -35.844 1 65.56 73 VAL B C 1
ATOM 6107 O O . VAL B 1 73 ? 19.734 -53.031 -34.906 1 65.56 73 VAL B O 1
ATOM 6110 N N . ASP B 1 74 ? 18.75 -54.594 -36.094 1 57.72 74 ASP B N 1
ATOM 6111 C CA . ASP B 1 74 ? 19.797 -55.594 -35.906 1 57.72 74 ASP B CA 1
ATOM 6112 C C . ASP B 1 74 ? 21.156 -55.031 -36.344 1 57.72 74 ASP B C 1
ATOM 6114 O O . ASP B 1 74 ? 21.297 -54.625 -37.5 1 57.72 74 ASP B O 1
ATOM 6118 N N . GLN B 1 75 ? 21.672 -54.312 -35.594 1 49.09 75 GLN B N 1
ATOM 6119 C CA . GLN B 1 75 ? 23.031 -53.969 -35.969 1 49.09 75 GLN B CA 1
ATOM 6120 C C . GLN B 1 75 ? 23.781 -55.188 -36.531 1 49.09 75 GLN B C 1
ATOM 6122 O O . GLN B 1 75 ? 23.875 -56.219 -35.875 1 49.09 75 GLN B O 1
ATOM 6127 N N . GLU B 1 76 ? 23.703 -55.438 -37.75 1 43.81 76 GLU B N 1
ATOM 6128 C CA . GLU B 1 76 ? 24.734 -56.375 -38.188 1 43.81 76 GLU B CA 1
ATOM 6129 C C . GLU B 1 76 ? 26.031 -56.188 -37.406 1 43.81 76 GLU B C 1
ATOM 6131 O O . GLU B 1 76 ? 26.516 -55.062 -37.25 1 43.81 76 GLU B O 1
ATOM 6136 N N . THR B 1 77 ? 26.188 -57.062 -36.375 1 40.69 77 THR B N 1
ATOM 6137 C CA . THR B 1 77 ? 27.5 -57.156 -35.75 1 40.69 77 THR B CA 1
ATOM 6138 C C . THR B 1 77 ? 28.609 -56.844 -36.75 1 40.69 77 THR B C 1
ATOM 6140 O O . THR B 1 77 ? 28.969 -57.719 -37.562 1 40.69 77 THR B O 1
ATOM 6143 N N . GLY B 1 78 ? 28.484 -55.875 -37.531 1 37.06 78 GLY B N 1
ATOM 6144 C CA . GLY B 1 78 ? 29.719 -55.719 -38.312 1 37.06 78 GLY B CA 1
ATOM 6145 C C . GLY B 1 78 ? 30.969 -55.938 -37.469 1 37.06 78 GLY B C 1
ATOM 6146 O O . GLY B 1 78 ? 30.891 -56.031 -36.25 1 37.06 78 GLY B O 1
ATOM 6147 N N . THR B 1 79 ? 32.156 -56.031 -38.281 1 38.62 79 THR B N 1
ATOM 6148 C CA . THR B 1 79 ? 33.562 -56.25 -37.969 1 38.62 79 THR B CA 1
ATOM 6149 C C . THR B 1 79 ? 33.969 -55.438 -36.75 1 38.62 79 THR B C 1
ATOM 6151 O O . THR B 1 79 ? 33.406 -54.375 -36.5 1 38.62 79 THR B O 1
ATOM 6154 N N . SER B 1 80 ? 35 -55.906 -36 1 39.03 80 SER B N 1
ATOM 6155 C CA . SER B 1 80 ? 35.812 -55.625 -34.812 1 39.03 80 SER B CA 1
ATOM 6156 C C . SER B 1 80 ? 36 -54.125 -34.625 1 39.03 80 SER B C 1
ATOM 6158 O O . SER B 1 80 ? 36.375 -53.688 -33.531 1 39.03 80 SER B O 1
ATOM 6160 N N . GLY B 1 81 ? 36.562 -53.406 -35.625 1 36.78 81 GLY B N 1
ATOM 6161 C CA . GLY B 1 81 ? 37.469 -52.281 -35.375 1 36.78 81 GLY B CA 1
ATOM 6162 C C . GLY B 1 81 ? 36.75 -51.062 -34.906 1 36.78 81 GLY B C 1
ATOM 6163 O O . GLY B 1 81 ? 37.375 -50.031 -34.562 1 36.78 81 GLY B O 1
ATOM 6164 N N . GLN B 1 82 ? 35.719 -50.562 -35.719 1 40.19 82 GLN B N 1
ATOM 6165 C CA . GLN B 1 82 ? 35.469 -49.125 -35.531 1 40.19 82 GLN B CA 1
ATOM 6166 C C . GLN B 1 82 ? 34.656 -48.875 -34.281 1 40.19 82 GLN B C 1
ATOM 6168 O O . GLN B 1 82 ? 33.719 -49.594 -33.969 1 40.19 82 GLN B O 1
ATOM 6173 N N . LEU B 1 83 ? 35.219 -48.031 -33.344 1 41.88 83 LEU B N 1
ATOM 6174 C CA . LEU B 1 83 ? 34.844 -47.594 -31.984 1 41.88 83 LEU B CA 1
ATOM 6175 C C . LEU B 1 83 ? 33.375 -47.25 -31.891 1 41.88 83 LEU B C 1
ATOM 6177 O O . LEU B 1 83 ? 32.719 -47.625 -30.922 1 41.88 83 LEU B O 1
ATOM 6181 N N . MET B 1 84 ? 33.094 -45.938 -32.438 1 46.22 84 MET B N 1
ATOM 6182 C CA . MET B 1 84 ? 31.812 -45.344 -32.062 1 46.22 84 MET B CA 1
ATOM 6183 C C . MET B 1 84 ? 30.672 -46.031 -32.812 1 46.22 84 MET B C 1
ATOM 6185 O O . MET B 1 84 ? 30.734 -46.25 -34.031 1 46.22 84 MET B O 1
ATOM 6189 N N . PRO B 1 85 ? 29.891 -46.875 -32.25 1 50.34 85 PRO B N 1
ATOM 6190 C CA . PRO B 1 85 ? 28.766 -47.531 -32.906 1 50.34 85 PRO B CA 1
ATOM 6191 C C . PRO B 1 85 ? 28.109 -46.625 -33.969 1 50.34 85 PRO B C 1
ATOM 6193 O O . PRO B 1 85 ? 27.922 -45.438 -33.75 1 50.34 85 PRO B O 1
ATOM 6196 N N . PRO B 1 86 ? 28.297 -46.812 -35.281 1 53.38 86 PRO B N 1
ATOM 6197 C CA . PRO B 1 86 ? 27.719 -46 -36.375 1 53.38 86 PRO B CA 1
ATOM 6198 C C . PRO B 1 86 ? 26.266 -45.594 -36.094 1 53.38 86 PRO B C 1
ATOM 6200 O O . PRO B 1 86 ? 25.516 -46.375 -35.5 1 53.38 86 PRO B O 1
ATOM 6203 N N . VAL B 1 87 ? 25.938 -44.25 -36.062 1 58.38 87 VAL B N 1
ATOM 6204 C CA . VAL B 1 87 ? 24.594 -43.719 -36 1 58.38 87 VAL B CA 1
ATOM 6205 C C . VAL B 1 87 ? 23.688 -44.406 -37 1 58.38 87 VAL B C 1
ATOM 6207 O O . VAL B 1 87 ? 24.016 -44.531 -38.188 1 58.38 87 VAL B O 1
ATOM 6210 N N . PRO B 1 88 ? 22.797 -45.25 -36.562 1 64.25 88 PRO B N 1
ATOM 6211 C CA . PRO B 1 88 ? 21.891 -45.969 -37.469 1 64.25 88 PRO B CA 1
ATOM 6212 C C . PRO B 1 88 ? 21.281 -45.062 -38.562 1 64.25 88 PRO B C 1
ATOM 6214 O O . PRO B 1 88 ? 20.969 -43.906 -38.25 1 64.25 88 PRO B O 1
ATOM 6217 N N . THR B 1 89 ? 21.469 -45.312 -39.812 1 72.62 89 THR B N 1
ATOM 6218 C CA . THR B 1 89 ? 20.953 -44.531 -40.938 1 72.62 89 THR B CA 1
ATOM 6219 C C . THR B 1 89 ? 19.5 -44.906 -41.25 1 72.62 89 THR B C 1
ATOM 6221 O O . THR B 1 89 ? 18.828 -44.219 -42 1 72.62 89 THR B O 1
ATOM 6224 N N . THR B 1 90 ? 18.953 -46 -40.594 1 80.88 90 THR B N 1
ATOM 6225 C CA . THR B 1 90 ? 17.578 -46.406 -40.875 1 80.88 90 THR B CA 1
ATOM 6226 C C . THR B 1 90 ? 16.594 -45.625 -40 1 80.88 90 THR B C 1
ATOM 6228 O O . THR B 1 90 ? 16.797 -45.531 -38.781 1 80.88 90 THR B O 1
ATOM 6231 N N . PRO B 1 91 ? 15.664 -45.188 -40.719 1 86.19 91 PRO B N 1
ATOM 6232 C CA . PRO B 1 91 ? 14.664 -44.438 -39.938 1 86.19 91 PRO B CA 1
ATOM 6233 C C . PRO B 1 91 ? 13.977 -45.312 -38.875 1 86.19 91 PRO B C 1
ATOM 6235 O O . PRO B 1 91 ? 13.789 -46.5 -39.094 1 86.19 91 PRO B O 1
ATOM 6238 N N . LEU B 1 92 ? 13.68 -44.719 -37.844 1 86.62 92 LEU B N 1
ATOM 6239 C CA . LEU B 1 92 ? 13.008 -45.406 -36.719 1 86.62 92 LEU B CA 1
ATOM 6240 C C . LEU B 1 92 ? 11.523 -45.531 -37 1 86.62 92 LEU B C 1
ATOM 6242 O O . LEU B 1 92 ? 10.852 -44.562 -37.375 1 86.62 92 LEU B O 1
ATOM 6246 N N . VAL B 1 93 ? 11.062 -46.75 -36.969 1 88 93 VAL B N 1
ATOM 6247 C CA . VAL B 1 93 ? 9.641 -47.031 -37.156 1 88 93 VAL B CA 1
ATOM 6248 C C . VAL B 1 93 ? 9.039 -47.531 -35.844 1 88 93 VAL B C 1
ATOM 6250 O O . VAL B 1 93 ? 9.414 -48.625 -35.375 1 88 93 VAL B O 1
ATOM 6253 N N . ILE B 1 94 ? 8.078 -46.75 -35.312 1 90.81 94 ILE B N 1
ATOM 6254 C CA . ILE B 1 94 ? 7.406 -47.188 -34.094 1 90.81 94 ILE B CA 1
ATOM 6255 C C . ILE B 1 94 ? 6.141 -47.969 -34.438 1 90.81 94 ILE B C 1
ATOM 6257 O O . ILE B 1 94 ? 5.297 -47.5 -35.188 1 90.81 94 ILE B O 1
ATOM 6261 N N . GLY B 1 95 ? 5.992 -49.062 -33.875 1 91.19 95 GLY B N 1
ATOM 6262 C CA . GLY B 1 95 ? 4.832 -49.906 -34.156 1 91.19 95 GLY B CA 1
ATOM 6263 C C . GLY B 1 95 ? 3.6 -49.469 -33.344 1 91.19 95 GLY B C 1
ATOM 6264 O O . GLY B 1 95 ? 2.523 -49.312 -33.938 1 91.19 95 GLY B O 1
ATOM 6265 N N . SER B 1 96 ? 3.811 -49.438 -32.125 1 92.94 96 SER B N 1
ATOM 6266 C CA . SER B 1 96 ? 2.707 -49.062 -31.25 1 92.94 96 SER B CA 1
ATOM 6267 C C . SER B 1 96 ? 3.209 -48.312 -30.016 1 92.94 96 SER B C 1
ATOM 6269 O O . SER B 1 96 ? 4.406 -48.312 -29.719 1 92.94 96 SER B O 1
ATOM 6271 N N . ILE B 1 97 ? 2.33 -47.531 -29.406 1 94.38 97 ILE B N 1
ATOM 6272 C CA . ILE B 1 97 ? 2.631 -46.719 -28.234 1 94.38 97 ILE B CA 1
ATOM 6273 C C . ILE B 1 97 ? 1.582 -46.969 -27.156 1 94.38 97 ILE B C 1
ATOM 6275 O O . ILE B 1 97 ? 0.381 -46.969 -27.438 1 94.38 97 ILE B O 1
ATOM 6279 N N . ARG B 1 98 ? 2.045 -47.156 -26 1 93.5 98 ARG B N 1
ATOM 6280 C CA . ARG B 1 98 ? 1.116 -47.438 -24.906 1 93.5 98 ARG B CA 1
ATOM 6281 C C . ARG B 1 98 ? 1.457 -46.594 -23.672 1 93.5 98 ARG B C 1
ATOM 6283 O O . ARG B 1 98 ? 2.631 -46.406 -23.344 1 93.5 98 ARG B O 1
ATOM 6290 N N . LEU B 1 99 ? 0.392 -46.062 -23.062 1 91.69 99 LEU B N 1
ATOM 6291 C CA . LEU B 1 99 ? 0.541 -45.406 -21.766 1 91.69 99 LEU B CA 1
ATOM 6292 C C . LEU B 1 99 ? 0.584 -46.438 -20.641 1 91.69 99 LEU B C 1
ATOM 6294 O O . LEU B 1 99 ? -0.452 -46.969 -20.25 1 91.69 99 LEU B O 1
ATOM 6298 N N . ALA B 1 100 ? 1.764 -46.656 -20.109 1 88.69 100 ALA B N 1
ATOM 6299 C CA . ALA B 1 100 ? 1.996 -47.781 -19.203 1 88.69 100 ALA B CA 1
ATOM 6300 C C . ALA B 1 100 ? 1.625 -47.406 -17.766 1 88.69 100 ALA B C 1
ATOM 6302 O O . ALA B 1 100 ? 1.05 -48.219 -17.047 1 88.69 100 ALA B O 1
ATOM 6303 N N . VAL B 1 101 ? 2.057 -46.281 -17.344 1 86.25 101 VAL B N 1
ATOM 6304 C CA . VAL B 1 101 ? 1.799 -45.875 -15.969 1 86.25 101 VAL B CA 1
ATOM 6305 C C . VAL B 1 101 ? 0.97 -44.594 -15.953 1 86.25 101 VAL B C 1
ATOM 6307 O O . VAL B 1 101 ? 1.396 -43.562 -16.484 1 86.25 101 VAL B O 1
ATOM 6310 N N . LYS B 1 102 ? -0.203 -44.656 -15.328 1 79.38 102 LYS B N 1
ATOM 6311 C CA . LYS B 1 102 ? -1.125 -43.5 -15.312 1 79.38 102 LYS B CA 1
ATOM 6312 C C . LYS B 1 102 ? -1.414 -43.062 -13.883 1 79.38 102 LYS B C 1
ATOM 6314 O O . LYS B 1 102 ? -2.105 -42.062 -13.672 1 79.38 102 LYS B O 1
ATOM 6319 N N . ASP B 1 103 ? -0.956 -43.812 -12.953 1 78.94 103 ASP B N 1
ATOM 6320 C CA . ASP B 1 103 ? -1.271 -43.438 -11.57 1 78.94 103 ASP B CA 1
ATOM 6321 C C . ASP B 1 103 ? -0.058 -43.656 -10.664 1 78.94 103 ASP B C 1
ATOM 6323 O O . ASP B 1 103 ? 1.022 -44 -11.141 1 78.94 103 ASP B O 1
ATOM 6327 N N . TYR B 1 104 ? -0.27 -43.344 -9.383 1 80.69 104 TYR B N 1
ATOM 6328 C CA . TYR B 1 104 ? 0.817 -43.406 -8.414 1 80.69 104 TYR B CA 1
ATOM 6329 C C . TYR B 1 104 ? 0.791 -44.719 -7.645 1 80.69 104 TYR B C 1
ATOM 6331 O O . TYR B 1 104 ? 1.267 -44.781 -6.508 1 80.69 104 TYR B O 1
ATOM 6339 N N . SER B 1 105 ? 0.379 -45.719 -8.211 1 81.25 105 SER B N 1
ATOM 6340 C CA . SER B 1 105 ? 0.333 -47 -7.535 1 81.25 105 SER B CA 1
ATOM 6341 C C . SER B 1 105 ? 1.734 -47.5 -7.223 1 81.25 105 SER B C 1
ATOM 6343 O O . SER B 1 105 ? 2.684 -47.219 -7.957 1 81.25 105 SER B O 1
ATOM 6345 N N . ILE B 1 106 ? 1.856 -48.219 -6.199 1 82.06 106 ILE B N 1
ATOM 6346 C CA . ILE B 1 106 ? 3.152 -48.719 -5.746 1 82.06 106 ILE B CA 1
ATOM 6347 C C . ILE B 1 106 ? 3.584 -49.906 -6.605 1 82.06 106 ILE B C 1
ATOM 6349 O O . ILE B 1 106 ? 2.869 -50.906 -6.695 1 82.06 106 ILE B O 1
ATOM 6353 N N . PRO B 1 107 ? 4.652 -49.719 -7.219 1 88.31 107 PRO B N 1
ATOM 6354 C CA . PRO B 1 107 ? 5.156 -50.844 -8 1 88.31 107 PRO B CA 1
ATOM 6355 C C . PRO B 1 107 ? 5.762 -51.938 -7.137 1 88.31 107 PRO B C 1
ATOM 6357 O O . PRO B 1 107 ? 6.344 -51.656 -6.086 1 88.31 107 PRO B O 1
ATOM 6360 N N . GLN B 1 108 ? 5.535 -53.25 -7.535 1 92.19 108 GLN B N 1
ATOM 6361 C CA . GLN B 1 108 ? 6.059 -54.375 -6.797 1 92.19 108 GLN B CA 1
ATOM 6362 C C . GLN B 1 108 ? 6.559 -55.469 -7.75 1 92.19 108 GLN B C 1
ATOM 6364 O O . GLN B 1 108 ? 5.875 -55.812 -8.719 1 92.19 108 GLN B O 1
ATOM 6369 N N . ILE B 1 109 ? 7.809 -55.875 -7.496 1 92.69 109 ILE B N 1
ATOM 6370 C CA . ILE B 1 109 ? 8.414 -56.938 -8.297 1 92.69 109 ILE B CA 1
ATOM 6371 C C . ILE B 1 109 ? 9.047 -57.969 -7.383 1 92.69 109 ILE B C 1
ATOM 6373 O O . ILE B 1 109 ? 9.602 -57.656 -6.332 1 92.69 109 ILE B O 1
ATOM 6377 N N . ASP B 1 110 ? 8.922 -59.281 -7.699 1 93.44 110 ASP B N 1
ATOM 6378 C CA . ASP B 1 110 ? 9.516 -60.406 -6.945 1 93.44 110 ASP B CA 1
ATOM 6379 C C . ASP B 1 110 ? 10.57 -61.125 -7.777 1 93.44 110 ASP B C 1
ATOM 6381 O O . ASP B 1 110 ? 10.312 -61.5 -8.922 1 93.44 110 ASP B O 1
ATOM 6385 N N . LEU B 1 111 ? 11.727 -61.25 -7.199 1 92.5 111 LEU B N 1
ATOM 6386 C CA . LEU B 1 111 ? 12.797 -62.031 -7.832 1 92.5 111 LEU B CA 1
ATOM 6387 C C . LEU B 1 111 ? 12.969 -63.375 -7.145 1 92.5 111 LEU B C 1
ATOM 6389 O O . LEU B 1 111 ? 13.109 -63.438 -5.922 1 92.5 111 LEU B O 1
ATOM 6393 N N . PHE B 1 112 ? 12.938 -64.438 -7.98 1 92.06 112 PHE B N 1
ATOM 6394 C CA . PHE B 1 112 ? 13.094 -65.812 -7.461 1 92.06 112 PHE B CA 1
ATOM 6395 C C . PHE B 1 112 ? 14.469 -66.375 -7.828 1 92.06 112 PHE B C 1
ATOM 6397 O O . PHE B 1 112 ? 14.961 -66.125 -8.93 1 92.06 112 PHE B O 1
ATOM 6404 N N . ALA B 1 113 ? 15.047 -67.125 -7.004 1 88.69 113 ALA B N 1
ATOM 6405 C CA . ALA B 1 113 ? 16.391 -67.625 -7.215 1 88.69 113 ALA B CA 1
ATOM 6406 C C . ALA B 1 113 ? 16.391 -68.75 -8.258 1 88.69 113 ALA B C 1
ATOM 6408 O O . ALA B 1 113 ? 17.406 -69 -8.922 1 88.69 113 ALA B O 1
ATOM 6409 N N . GLU B 1 114 ? 15.289 -69.438 -8.383 1 89.19 114 GLU B N 1
ATOM 6410 C CA . GLU B 1 114 ? 15.211 -70.562 -9.305 1 89.19 114 GLU B CA 1
ATOM 6411 C C . GLU B 1 114 ? 14.18 -70.312 -10.398 1 89.19 114 GLU B C 1
ATOM 6413 O O . GLU B 1 114 ? 13.5 -69.312 -10.398 1 89.19 114 GLU B O 1
ATOM 6418 N N . MET B 1 115 ? 14.172 -71.25 -11.391 1 89.25 115 MET B N 1
ATOM 6419 C CA . MET B 1 115 ? 13.273 -71.125 -12.531 1 89.25 115 MET B CA 1
ATOM 6420 C C . MET B 1 115 ? 11.844 -71.438 -12.148 1 89.25 115 MET B C 1
ATOM 6422 O O . MET B 1 115 ? 11.617 -72.188 -11.188 1 89.25 115 MET B O 1
ATOM 6426 N N . ASN B 1 116 ? 10.859 -70.875 -12.766 1 87.62 116 ASN B N 1
ATOM 6427 C CA . ASN B 1 116 ? 9.43 -71.188 -12.672 1 87.62 116 ASN B CA 1
ATOM 6428 C C . ASN B 1 116 ? 8.875 -70.812 -11.297 1 87.62 116 ASN B C 1
ATOM 6430 O O . ASN B 1 116 ? 8.039 -71.5 -10.742 1 87.62 116 ASN B O 1
ATOM 6434 N N . GLY B 1 117 ? 9.438 -69.812 -10.672 1 82 117 GLY B N 1
ATOM 6435 C CA . GLY B 1 117 ? 8.852 -69.25 -9.477 1 82 117 GLY B CA 1
ATOM 6436 C C . GLY B 1 117 ? 9.211 -70 -8.211 1 82 117 GLY B C 1
ATOM 6437 O O . GLY B 1 117 ? 8.5 -69.875 -7.207 1 82 117 GLY B O 1
ATOM 6438 N N . VAL B 1 118 ? 10.211 -70.812 -8.289 1 82.25 118 VAL B N 1
ATOM 6439 C CA . VAL B 1 118 ? 10.594 -71.625 -7.137 1 82.25 118 VAL B CA 1
ATOM 6440 C C . VAL B 1 118 ? 11.867 -71.062 -6.512 1 82.25 118 VAL B C 1
ATOM 6442 O O . VAL B 1 118 ? 12.57 -70.25 -7.133 1 82.25 118 VAL B O 1
ATOM 6445 N N . GLY B 1 119 ? 11.977 -71.25 -5.148 1 84.12 119 GLY B N 1
ATOM 6446 C CA . GLY B 1 119 ? 13.18 -70.812 -4.445 1 84.12 119 GLY B CA 1
ATOM 6447 C C . GLY B 1 119 ? 12.977 -69.625 -3.547 1 84.12 119 GLY B C 1
ATOM 6448 O O . GLY B 1 119 ? 11.836 -69.25 -3.211 1 84.12 119 GLY B O 1
ATOM 6449 N N . ARG B 1 120 ? 14.109 -69 -3.133 1 88.12 120 ARG B N 1
ATOM 6450 C CA . ARG B 1 120 ? 14.078 -67.812 -2.281 1 88.12 120 ARG B CA 1
ATOM 6451 C C . ARG B 1 120 ? 13.531 -66.562 -3.041 1 88.12 120 ARG B C 1
ATOM 6453 O O . ARG B 1 120 ? 13.867 -66.375 -4.211 1 88.12 120 ARG B O 1
ATOM 6460 N N . VAL B 1 121 ? 12.57 -66 -2.451 1 89.06 121 VAL B N 1
ATOM 6461 C CA . VAL B 1 121 ? 11.922 -64.812 -3.1 1 89.06 121 VAL B CA 1
ATOM 6462 C C . VAL B 1 121 ? 12.312 -63.531 -2.383 1 89.06 121 VAL B C 1
ATOM 6464 O O . VAL B 1 121 ? 12.367 -63.5 -1.152 1 89.06 121 VAL B O 1
ATOM 6467 N N . LYS B 1 122 ? 12.727 -62.531 -3.096 1 89.69 122 LYS B N 1
ATOM 6468 C CA . LYS B 1 122 ? 12.961 -61.188 -2.605 1 89.69 122 LYS B CA 1
ATOM 6469 C C . LYS B 1 122 ? 12.07 -60.188 -3.324 1 89.69 122 LYS B C 1
ATOM 6471 O O . LYS B 1 122 ? 11.984 -60.188 -4.555 1 89.69 122 LYS B O 1
ATOM 6476 N N . SER B 1 123 ? 11.414 -59.375 -2.592 1 91.38 123 SER B N 1
ATOM 6477 C CA . SER B 1 123 ? 10.484 -58.406 -3.143 1 91.38 123 SER B CA 1
ATOM 6478 C C . SER B 1 123 ? 11.07 -57 -3.098 1 91.38 123 SER B C 1
ATOM 6480 O O . SER B 1 123 ? 11.727 -56.625 -2.125 1 91.38 123 SER B O 1
ATOM 6482 N N . TYR B 1 124 ? 10.891 -56.25 -4.16 1 91.25 124 TYR B N 1
ATOM 6483 C CA . TYR B 1 124 ? 11.367 -54.875 -4.258 1 91.25 124 TYR B CA 1
ATOM 6484 C C . TYR B 1 124 ? 10.234 -53.938 -4.648 1 91.25 124 TYR B C 1
ATOM 6486 O O . TYR B 1 124 ? 9.352 -54.312 -5.434 1 91.25 124 TYR B O 1
ATOM 6494 N N . CYS B 1 125 ? 10.289 -52.688 -4.125 1 88.69 125 CYS B N 1
ATOM 6495 C CA . CYS B 1 125 ? 9.242 -51.719 -4.422 1 88.69 125 CYS B CA 1
ATOM 6496 C C . CYS B 1 125 ? 9.836 -50.375 -4.863 1 88.69 125 CYS B C 1
ATOM 6498 O O . CYS B 1 125 ? 9.109 -49.469 -5.219 1 88.69 125 CYS B O 1
ATOM 6500 N N . ASP B 1 126 ? 11.148 -50.344 -4.789 1 87.88 126 ASP B N 1
ATOM 6501 C CA . ASP B 1 126 ? 11.789 -49.062 -5.094 1 87.88 126 ASP B CA 1
ATOM 6502 C C . ASP B 1 126 ? 13.047 -49.25 -5.93 1 87.88 126 ASP B C 1
ATOM 6504 O O . ASP B 1 126 ? 13.414 -50.406 -6.246 1 87.88 126 ASP B O 1
ATOM 6508 N N . ASP B 1 127 ? 13.602 -48.062 -6.203 1 88.94 127 ASP B N 1
ATOM 6509 C CA . ASP B 1 127 ? 14.867 -48.094 -6.938 1 88.94 127 ASP B CA 1
ATOM 6510 C C . ASP B 1 127 ? 15.914 -48.875 -6.156 1 88.94 127 ASP B C 1
ATOM 6512 O O . ASP B 1 127 ? 16.109 -48.656 -4.957 1 88.94 127 ASP B O 1
ATOM 6516 N N . THR B 1 128 ? 16.531 -49.844 -6.84 1 90.69 128 THR B N 1
ATOM 6517 C CA . THR B 1 128 ? 17.578 -50.656 -6.238 1 90.69 128 THR B CA 1
ATOM 6518 C C . THR B 1 128 ? 18.828 -50.656 -7.117 1 90.69 128 THR B C 1
ATOM 6520 O O . THR B 1 128 ? 18.906 -51.406 -8.094 1 90.69 128 THR B O 1
ATOM 6523 N N . PRO B 1 129 ? 19.734 -49.938 -6.797 1 90.12 129 PRO B N 1
ATOM 6524 C CA . PRO B 1 129 ? 20.922 -49.812 -7.641 1 90.12 129 PRO B CA 1
ATOM 6525 C C . PRO B 1 129 ? 21.797 -51.062 -7.609 1 90.12 129 PRO B C 1
ATOM 6527 O O . PRO B 1 129 ? 22.562 -51.312 -8.539 1 90.12 129 PRO B O 1
ATOM 6530 N N . GLU B 1 130 ? 21.688 -51.812 -6.43 1 88.56 130 GLU B N 1
ATOM 6531 C CA . GLU B 1 130 ? 22.484 -53.031 -6.344 1 88.56 130 GLU B CA 1
ATOM 6532 C C . GLU B 1 130 ? 21.703 -54.156 -5.676 1 88.56 130 GLU B C 1
ATOM 6534 O O . GLU B 1 130 ? 21.234 -54 -4.547 1 88.56 130 GLU B O 1
ATOM 6539 N N . ILE B 1 131 ? 21.406 -55.156 -6.234 1 81.5 131 ILE B N 1
ATOM 6540 C CA . ILE B 1 131 ? 20.672 -56.312 -5.691 1 81.5 131 ILE B CA 1
ATOM 6541 C C . ILE B 1 131 ? 21.656 -57.312 -5.125 1 81.5 131 ILE B C 1
ATOM 6543 O O . ILE B 1 131 ? 21.359 -58 -4.133 1 81.5 131 ILE B O 1
ATOM 6547 N N . GLY B 1 132 ? 22.953 -57.375 -5.418 1 73.44 132 GLY B N 1
ATOM 6548 C CA . GLY B 1 132 ? 23.922 -58.344 -4.902 1 73.44 132 GLY B CA 1
ATOM 6549 C C . GLY B 1 132 ? 24.609 -57.875 -3.635 1 73.44 132 GLY B C 1
ATOM 6550 O O . GLY B 1 132 ? 24.391 -56.719 -3.186 1 73.44 132 GLY B O 1
ATOM 6551 N N . SER B 1 133 ? 24.828 -58.875 -2.711 1 66 133 SER B N 1
ATOM 6552 C CA . SER B 1 133 ? 25.625 -58.594 -1.518 1 66 133 SER B CA 1
ATOM 6553 C C . SER B 1 133 ? 27.094 -58.875 -1.741 1 66 133 SER B C 1
ATOM 6555 O O . SER B 1 133 ? 27.453 -59.938 -2.254 1 66 133 SER B O 1
ATOM 6557 N N . TYR B 1 134 ? 27.984 -58 -1.339 1 60.62 134 TYR B N 1
ATOM 6558 C CA . TYR B 1 134 ? 29.422 -58.156 -1.334 1 60.62 134 TYR B CA 1
ATOM 6559 C C . TYR B 1 134 ? 29.938 -58.531 -2.719 1 60.62 134 TYR B C 1
ATOM 6561 O O . TYR B 1 134 ? 30.75 -59.469 -2.859 1 60.62 134 TYR B O 1
ATOM 6569 N N . ARG B 1 135 ? 29.328 -57.969 -3.941 1 60.94 135 ARG B N 1
ATOM 6570 C CA . ARG B 1 135 ? 29.781 -58.125 -5.324 1 60.94 135 ARG B CA 1
ATOM 6571 C C . ARG B 1 135 ? 29.438 -59.5 -5.867 1 60.94 135 ARG B C 1
ATOM 6573 O O . ARG B 1 135 ? 30 -59.938 -6.879 1 60.94 135 ARG B O 1
ATOM 6580 N N . ILE B 1 136 ? 28.719 -60.406 -5.012 1 67.69 136 ILE B N 1
ATOM 6581 C CA . ILE B 1 136 ? 28.281 -61.688 -5.547 1 67.69 136 ILE B CA 1
ATOM 6582 C C . ILE B 1 136 ? 26.906 -61.531 -6.18 1 67.69 136 ILE B C 1
ATOM 6584 O O . ILE B 1 136 ? 25.938 -61.156 -5.504 1 67.69 136 ILE B O 1
ATOM 6588 N N . PRO B 1 137 ? 26.922 -61.75 -7.41 1 71.44 137 PRO B N 1
ATOM 6589 C CA . PRO B 1 137 ? 25.625 -61.594 -8.094 1 71.44 137 PRO B CA 1
ATOM 6590 C C . PRO B 1 137 ? 24.594 -62.625 -7.633 1 71.44 137 PRO B C 1
ATOM 6592 O O . PRO B 1 137 ? 24.953 -63.781 -7.336 1 71.44 137 PRO B O 1
ATOM 6595 N N . GLN B 1 138 ? 23.5 -62.188 -7.273 1 78.25 138 GLN B N 1
ATOM 6596 C CA . GLN B 1 138 ? 22.406 -63.094 -6.891 1 78.25 138 GLN B CA 1
ATOM 6597 C C . GLN B 1 138 ? 21.766 -63.719 -8.117 1 78.25 138 GLN B C 1
ATOM 6599 O O . GLN B 1 138 ? 21.5 -63.031 -9.109 1 78.25 138 GLN B O 1
ATOM 6604 N N . SER B 1 139 ? 21.672 -65.062 -8.086 1 84.56 139 SER B N 1
ATOM 6605 C CA . SER B 1 139 ? 21.062 -65.75 -9.203 1 84.56 139 SER B CA 1
ATOM 6606 C C . SER B 1 139 ? 19.562 -65.5 -9.242 1 84.56 139 SER B C 1
ATOM 6608 O O . SER B 1 139 ? 18.875 -65.625 -8.219 1 84.56 139 SER B O 1
ATOM 6610 N N . THR B 1 140 ? 19.109 -65.062 -10.289 1 89.31 140 THR B N 1
ATOM 6611 C CA . THR B 1 140 ? 17.688 -64.812 -10.523 1 89.31 140 THR B CA 1
ATOM 6612 C C . THR B 1 140 ? 17.188 -65.75 -11.641 1 89.31 140 THR B C 1
ATOM 6614 O O . THR B 1 140 ? 17.453 -65.5 -12.812 1 89.31 140 THR B O 1
ATOM 6617 N N . GLY B 1 141 ? 16.406 -66.75 -11.211 1 88.69 141 GLY B N 1
ATOM 6618 C CA . GLY B 1 141 ? 15.906 -67.688 -12.203 1 88.69 141 GLY B CA 1
ATOM 6619 C C . GLY B 1 141 ? 14.562 -67.25 -12.781 1 88.69 141 GLY B C 1
ATOM 6620 O O . GLY B 1 141 ? 14.211 -67.688 -13.891 1 88.69 141 GLY B O 1
ATOM 6621 N N . SER B 1 142 ? 13.766 -66.688 -11.953 1 92.06 142 SER B N 1
ATOM 6622 C CA . SER B 1 142 ? 12.461 -66.25 -12.422 1 92.06 142 SER B CA 1
ATOM 6623 C C . SER B 1 142 ? 12.055 -64.938 -11.781 1 92.06 142 SER B C 1
ATOM 6625 O O . SER B 1 142 ? 12.602 -64.562 -10.742 1 92.06 142 SER B O 1
ATOM 6627 N N . ILE B 1 143 ? 11.156 -64.188 -12.5 1 93.25 143 ILE B N 1
ATOM 6628 C CA . ILE B 1 143 ? 10.711 -62.906 -12.031 1 93.25 143 ILE B CA 1
ATOM 6629 C C . ILE B 1 143 ? 9.195 -62.812 -12.117 1 93.25 143 ILE B C 1
ATOM 6631 O O . ILE B 1 143 ? 8.586 -63.312 -13.062 1 93.25 143 ILE B O 1
ATOM 6635 N N . LYS B 1 144 ? 8.625 -62.25 -11.133 1 94.06 144 LYS B N 1
ATOM 6636 C CA . LYS B 1 144 ? 7.195 -61.969 -11.148 1 94.06 144 LYS B CA 1
ATOM 6637 C C . LYS B 1 144 ? 6.941 -60.469 -10.844 1 94.06 144 LYS B C 1
ATOM 6639 O O . LYS B 1 144 ? 7.359 -59.969 -9.805 1 94.06 144 LYS B O 1
ATOM 6644 N N . VAL B 1 145 ? 6.301 -59.844 -11.797 1 93.62 145 VAL B N 1
ATOM 6645 C CA . VAL B 1 145 ? 5.941 -58.438 -11.602 1 93.62 145 VAL B CA 1
ATOM 6646 C C . VAL B 1 145 ? 4.477 -58.344 -11.188 1 93.62 145 VAL B C 1
ATOM 6648 O O . VAL B 1 145 ? 3.58 -58.719 -11.945 1 93.62 145 VAL B O 1
ATOM 6651 N N . HIS B 1 146 ? 4.234 -57.812 -10.047 1 91.94 146 HIS B N 1
ATOM 6652 C CA . HIS B 1 146 ? 2.879 -57.688 -9.531 1 91.94 146 HIS B CA 1
ATOM 6653 C C . HIS B 1 146 ? 2.242 -56.375 -9.984 1 91.94 146 HIS B C 1
ATOM 6655 O O . HIS B 1 146 ? 1.052 -56.344 -10.305 1 91.94 146 HIS B O 1
ATOM 6661 N N . SER B 1 147 ? 2.99 -55.406 -9.891 1 89.81 147 SER B N 1
ATOM 6662 C CA . SER B 1 147 ? 2.467 -54.094 -10.273 1 89.81 147 SER B CA 1
ATOM 6663 C C . SER B 1 147 ? 3.57 -53.188 -10.812 1 89.81 147 SER B C 1
ATOM 6665 O O . SER B 1 147 ? 4.734 -53.344 -10.422 1 89.81 147 SER B O 1
ATOM 6667 N N . GLY B 1 148 ? 3.061 -52.375 -11.773 1 88.38 148 GLY B N 1
ATOM 6668 C CA . GLY B 1 148 ? 3.973 -51.375 -12.328 1 88.38 148 GLY B CA 1
ATOM 6669 C C . GLY B 1 148 ? 4.746 -51.906 -13.523 1 88.38 148 GLY B C 1
ATOM 6670 O O . GLY B 1 148 ? 4.488 -53 -14.016 1 88.38 148 GLY B O 1
ATOM 6671 N N . VAL B 1 149 ? 5.637 -51 -14.031 1 92.19 149 VAL B N 1
ATOM 6672 C CA . VAL B 1 149 ? 6.57 -51.312 -15.109 1 92.19 149 VAL B CA 1
ATOM 6673 C C . VAL B 1 149 ? 8.008 -51.156 -14.602 1 92.19 149 VAL B C 1
ATOM 6675 O O . VAL B 1 149 ? 8.367 -50.125 -14.031 1 92.19 149 VAL B O 1
ATOM 6678 N N . TRP B 1 150 ? 8.773 -52.219 -14.828 1 93.81 150 TRP B N 1
ATOM 6679 C CA . TRP B 1 150 ? 10.102 -52.25 -14.219 1 93.81 150 TRP B CA 1
ATOM 6680 C C . TRP B 1 150 ? 11.188 -52.312 -15.289 1 93.81 150 TRP B C 1
ATOM 6682 O O . TRP B 1 150 ? 11.039 -53.031 -16.297 1 93.81 150 TRP B O 1
ATOM 6692 N N . LEU B 1 151 ? 12.18 -51.594 -15.055 1 93.56 151 LEU B N 1
ATOM 6693 C CA . LEU B 1 151 ? 13.406 -51.688 -15.844 1 93.56 151 LEU B CA 1
ATOM 6694 C C . LEU B 1 151 ? 14.445 -52.562 -15.125 1 93.56 151 LEU B C 1
ATOM 6696 O O . LEU B 1 151 ? 14.898 -52.219 -14.031 1 93.56 151 LEU B O 1
ATOM 6700 N N . VAL B 1 152 ? 14.797 -53.625 -15.688 1 92.81 152 VAL B N 1
ATOM 6701 C CA . VAL B 1 152 ? 15.75 -54.562 -15.109 1 92.81 152 VAL B CA 1
ATOM 6702 C C . VAL B 1 152 ? 17.078 -54.5 -15.852 1 92.81 152 VAL B C 1
ATOM 6704 O O . VAL B 1 152 ? 17.125 -54.656 -17.078 1 92.81 152 VAL B O 1
ATOM 6707 N N . TYR B 1 153 ? 18.062 -54.281 -15.047 1 91.44 153 TYR B N 1
ATOM 6708 C CA . TYR B 1 153 ? 19.391 -54.125 -15.633 1 91.44 153 TYR B CA 1
ATOM 6709 C C . TYR B 1 153 ? 20.266 -55.312 -15.297 1 91.44 153 TYR B C 1
ATOM 6711 O O . TYR B 1 153 ? 20.156 -55.906 -14.211 1 91.44 153 TYR B O 1
ATOM 6719 N N . SER B 1 154 ? 21.203 -55.562 -16.203 1 88.94 154 SER B N 1
ATOM 6720 C CA . SER B 1 154 ? 22.094 -56.719 -16 1 88.94 154 SER B CA 1
ATOM 6721 C C . SER B 1 154 ? 23.219 -56.375 -15.023 1 88.94 154 SER B C 1
ATOM 6723 O O . SER B 1 154 ? 23.672 -57.219 -14.273 1 88.94 154 SER B O 1
ATOM 6725 N N . ASP B 1 155 ? 23.641 -55.125 -15.102 1 88 155 ASP B N 1
ATOM 6726 C CA . ASP B 1 155 ? 24.766 -54.688 -14.266 1 88 155 ASP B CA 1
ATOM 6727 C C . ASP B 1 155 ? 24.297 -53.781 -13.133 1 88 155 ASP B C 1
ATOM 6729 O O . ASP B 1 155 ? 23.203 -53.219 -13.211 1 88 155 ASP B O 1
ATOM 6733 N N . PRO B 1 156 ? 25.094 -53.812 -12.102 1 88.31 156 PRO B N 1
ATOM 6734 C CA . PRO B 1 156 ? 24.75 -52.875 -11.023 1 88.31 156 PRO B CA 1
ATOM 6735 C C . PRO B 1 156 ? 24.906 -51.438 -11.445 1 88.31 156 PRO B C 1
ATOM 6737 O O . PRO B 1 156 ? 25.672 -51.125 -12.367 1 88.31 156 PRO B O 1
ATOM 6740 N N . GLY B 1 157 ? 24.141 -50.531 -10.836 1 88.56 157 GLY B N 1
ATOM 6741 C CA . GLY B 1 157 ? 24.219 -49.094 -11.125 1 88.56 157 GLY B CA 1
ATOM 6742 C C . GLY B 1 157 ? 23.453 -48.688 -12.359 1 88.56 157 GLY B C 1
ATOM 6743 O O . GLY B 1 157 ? 23.875 -47.781 -13.094 1 88.56 157 GLY B O 1
ATOM 6744 N N . PHE B 1 158 ? 22.484 -49.5 -12.641 1 88.94 158 PHE B N 1
ATOM 6745 C CA . PHE B 1 158 ? 21.594 -49.219 -13.773 1 88.94 158 PHE B CA 1
ATOM 6746 C C . PHE B 1 158 ? 22.391 -49.188 -15.078 1 88.94 158 PHE B C 1
ATOM 6748 O O . PHE B 1 158 ? 22.203 -48.25 -15.891 1 88.94 158 PHE B O 1
ATOM 6755 N N . ALA B 1 159 ? 23.312 -50.031 -15.086 1 85.81 159 ALA B N 1
ATOM 6756 C CA . ALA B 1 159 ? 24.156 -50.125 -16.281 1 85.81 159 ALA B CA 1
ATOM 6757 C C . ALA B 1 159 ? 23.969 -51.5 -16.969 1 85.81 159 ALA B C 1
ATOM 6759 O O . ALA B 1 159 ? 23.219 -52.344 -16.484 1 85.81 159 ALA B O 1
ATOM 6760 N N . GLY B 1 160 ? 24.406 -51.625 -18.266 1 82.69 160 GLY B N 1
ATOM 6761 C CA . GLY B 1 160 ? 24.344 -52.875 -19.016 1 82.69 160 GLY B CA 1
ATOM 6762 C C . GLY B 1 160 ? 23.109 -52.969 -19.875 1 82.69 160 GLY B C 1
ATOM 6763 O O . GLY B 1 160 ? 22.641 -51.969 -20.438 1 82.69 160 GLY B O 1
ATOM 6764 N N . PHE B 1 161 ? 22.641 -54.219 -20 1 84.62 161 PHE B N 1
ATOM 6765 C CA . PHE B 1 161 ? 21.422 -54.5 -20.766 1 84.62 161 PHE B CA 1
ATOM 6766 C C . PHE B 1 161 ? 20.188 -54.156 -19.953 1 84.62 161 PHE B C 1
ATOM 6768 O O . PHE B 1 161 ? 20.141 -54.438 -18.75 1 84.62 161 PHE B O 1
ATOM 6775 N N . VAL B 1 162 ? 19.25 -53.531 -20.656 1 88.56 162 VAL B N 1
ATOM 6776 C CA . VAL B 1 162 ? 18.016 -53.156 -19.953 1 88.56 162 VAL B CA 1
ATOM 6777 C C . VAL B 1 162 ? 16.828 -53.906 -20.547 1 88.56 162 VAL B C 1
ATOM 6779 O O . VAL B 1 162 ? 16.734 -54.094 -21.766 1 88.56 162 VAL B O 1
ATOM 6782 N N . SER B 1 163 ? 16.016 -54.5 -19.719 1 90.69 163 SER B N 1
ATOM 6783 C CA . SER B 1 163 ? 14.75 -55.125 -20.109 1 90.69 163 SER B CA 1
ATOM 6784 C C . SER B 1 163 ? 13.57 -54.469 -19.391 1 90.69 163 SER B C 1
ATOM 6786 O O . SER B 1 163 ? 13.664 -54.156 -18.203 1 90.69 163 SER B O 1
ATOM 6788 N N . VAL B 1 164 ? 12.562 -54.25 -20.172 1 92.75 164 VAL B N 1
ATOM 6789 C CA . VAL B 1 164 ? 11.352 -53.656 -19.625 1 92.75 164 VAL B CA 1
ATOM 6790 C C . VAL B 1 164 ? 10.328 -54.75 -19.328 1 92.75 164 VAL B C 1
ATOM 6792 O O . VAL B 1 164 ? 9.938 -55.5 -20.219 1 92.75 164 VAL B O 1
ATOM 6795 N N . LEU B 1 165 ? 9.93 -54.812 -18.125 1 93.06 165 LEU B N 1
ATOM 6796 C CA . LEU B 1 165 ? 9 -55.875 -17.719 1 93.06 165 LEU B CA 1
ATOM 6797 C C . LEU B 1 165 ? 7.668 -55.25 -17.266 1 93.06 165 LEU B C 1
ATOM 6799 O O . LEU B 1 165 ? 7.645 -54.312 -16.484 1 93.06 165 LEU B O 1
ATOM 6803 N N . GLU B 1 166 ? 6.68 -55.75 -17.844 1 91.56 166 GLU B N 1
ATOM 6804 C CA . GLU B 1 166 ? 5.324 -55.375 -17.438 1 91.56 166 GLU B CA 1
ATOM 6805 C C . GLU B 1 166 ? 4.73 -56.406 -16.5 1 91.56 166 GLU B C 1
ATOM 6807 O O . GLU B 1 166 ? 5.406 -57.375 -16.125 1 91.56 166 GLU B O 1
ATOM 6812 N N . VAL B 1 167 ? 3.537 -56.156 -16.094 1 91.56 167 VAL B N 1
ATOM 6813 C CA . VAL B 1 167 ? 2.889 -57.062 -15.18 1 91.56 167 VAL B CA 1
ATOM 6814 C C . VAL B 1 167 ? 2.779 -58.469 -15.828 1 91.56 167 VAL B C 1
ATOM 6816 O O . VAL B 1 167 ? 2.346 -58.562 -16.984 1 91.56 167 VAL B O 1
ATOM 6819 N N . GLY B 1 168 ? 3.328 -59.438 -15.062 1 90.88 168 GLY B N 1
ATOM 6820 C CA . GLY B 1 168 ? 3.314 -60.781 -15.578 1 90.88 168 GLY B CA 1
ATOM 6821 C C . GLY B 1 168 ? 4.34 -61.688 -14.922 1 90.88 168 GLY B C 1
ATOM 6822 O O . GLY B 1 168 ? 4.98 -61.281 -13.938 1 90.88 168 GLY B O 1
ATOM 6823 N N . GLU B 1 169 ? 4.41 -62.875 -15.484 1 92.88 169 GLU B N 1
ATOM 6824 C CA . GLU B 1 169 ? 5.355 -63.875 -14.969 1 92.88 169 GLU B CA 1
ATOM 6825 C C . GLU B 1 169 ? 6.406 -64.25 -16.016 1 92.88 169 GLU B C 1
ATOM 6827 O O . GLU B 1 169 ? 6.082 -64.438 -17.188 1 92.88 169 GLU B O 1
ATOM 6832 N N . TYR B 1 170 ? 7.551 -64.188 -15.555 1 94.12 170 TYR B N 1
ATOM 6833 C CA . TYR B 1 170 ? 8.695 -64.562 -16.391 1 94.12 170 TYR B CA 1
ATOM 6834 C C . TYR B 1 170 ? 9.469 -65.75 -15.812 1 94.12 170 TYR B C 1
ATOM 6836 O O . TYR B 1 170 ? 10.297 -65.562 -14.922 1 94.12 170 TYR B O 1
ATOM 6844 N N . PRO B 1 171 ? 9.297 -66.875 -16.344 1 91.88 171 PRO B N 1
ATOM 6845 C CA . PRO B 1 171 ? 9.75 -68.125 -15.719 1 91.88 171 PRO B CA 1
ATOM 6846 C C . PRO B 1 171 ? 11.25 -68.375 -15.898 1 91.88 171 PRO B C 1
ATOM 6848 O O . PRO B 1 171 ? 11.844 -69.125 -15.148 1 91.88 171 PRO B O 1
ATOM 6851 N N . ASN B 1 172 ? 11.805 -67.812 -16.984 1 91.06 172 ASN B N 1
ATOM 6852 C CA . ASN B 1 172 ? 13.227 -68 -17.234 1 91.06 172 ASN B CA 1
ATOM 6853 C C . ASN B 1 172 ? 13.906 -66.75 -17.703 1 91.06 172 ASN B C 1
ATOM 6855 O O . ASN B 1 172 ? 13.227 -65.812 -18.125 1 91.06 172 ASN B O 1
ATOM 6859 N N . PRO B 1 173 ? 15.211 -66.688 -17.547 1 89.38 173 PRO B N 1
ATOM 6860 C CA . PRO B 1 173 ? 15.938 -65.438 -17.922 1 89.38 173 PRO B CA 1
ATOM 6861 C C . PRO B 1 173 ? 15.758 -65.125 -19.406 1 89.38 173 PRO B C 1
ATOM 6863 O O . PRO B 1 173 ? 15.758 -63.906 -19.766 1 89.38 173 PRO B O 1
ATOM 6866 N N . LEU B 1 174 ? 15.562 -66.062 -20.234 1 87.25 174 LEU B N 1
ATOM 6867 C CA . LEU B 1 174 ? 15.359 -65.812 -21.656 1 87.25 174 LEU B CA 1
ATOM 6868 C C . LEU B 1 174 ? 14.023 -65.125 -21.891 1 87.25 174 LEU B C 1
ATOM 6870 O O . LEU B 1 174 ? 13.852 -64.375 -22.891 1 87.25 174 LEU B O 1
ATOM 6874 N N . SER B 1 175 ? 13.227 -65.312 -20.953 1 87.88 175 SER B N 1
ATOM 6875 C CA . SER B 1 175 ? 11.906 -64.688 -21.078 1 87.88 175 SER B CA 1
ATOM 6876 C C . SER B 1 175 ? 11.992 -63.156 -20.953 1 87.88 175 SER B C 1
ATOM 6878 O O . SER B 1 175 ? 11.117 -62.438 -21.453 1 87.88 175 SER B O 1
ATOM 6880 N N . TRP B 1 176 ? 12.977 -62.781 -20.281 1 85.88 176 TRP B N 1
ATOM 6881 C CA . TRP B 1 176 ? 13.094 -61.312 -20.234 1 85.88 176 TRP B CA 1
ATOM 6882 C C . TRP B 1 176 ? 14.344 -60.844 -20.969 1 85.88 176 TRP B C 1
ATOM 6884 O O . TRP B 1 176 ? 14.844 -59.75 -20.719 1 85.88 176 TRP B O 1
ATOM 6894 N N . GLY B 1 177 ? 14.938 -61.719 -21.781 1 81.62 177 GLY B N 1
ATOM 6895 C CA . GLY B 1 177 ? 15.945 -61.312 -22.766 1 81.62 177 GLY B CA 1
ATOM 6896 C C . GLY B 1 177 ? 17.359 -61.469 -22.25 1 81.62 177 GLY B C 1
ATOM 6897 O O . GLY B 1 177 ? 18.297 -60.969 -22.859 1 81.62 177 GLY B O 1
ATOM 6898 N N . PHE B 1 178 ? 17.516 -62 -21.078 1 87.19 178 PHE B N 1
ATOM 6899 C CA . PHE B 1 178 ? 18.859 -62.156 -20.547 1 87.19 178 PHE B CA 1
ATOM 6900 C C . PHE B 1 178 ? 19.391 -63.562 -20.812 1 87.19 178 PHE B C 1
ATOM 6902 O O . PHE B 1 178 ? 18.625 -64.5 -20.875 1 87.19 178 PHE B O 1
ATOM 6909 N N . SER B 1 179 ? 20.656 -63.656 -21.031 1 85.19 179 SER B N 1
ATOM 6910 C CA . SER B 1 179 ? 21.281 -64.938 -21.25 1 85.19 179 SER B CA 1
ATOM 6911 C C . SER B 1 179 ? 21.703 -65.562 -19.922 1 85.19 179 SER B C 1
ATOM 6913 O O . SER B 1 179 ? 21.719 -66.812 -19.797 1 85.19 179 SER B O 1
ATOM 6915 N N . GLU B 1 180 ? 22.062 -64.688 -19.062 1 85.19 180 GLU B N 1
ATOM 6916 C CA . GLU B 1 180 ? 22.484 -65.188 -17.75 1 85.19 180 GLU B CA 1
ATOM 6917 C C . GLU B 1 180 ? 21.469 -64.812 -16.672 1 85.19 180 GLU B C 1
ATOM 6919 O O . GLU B 1 180 ? 20.734 -63.844 -16.781 1 85.19 180 GLU B O 1
ATOM 6924 N N . PRO B 1 181 ? 21.406 -65.688 -15.773 1 87.44 181 PRO B N 1
ATOM 6925 C CA . PRO B 1 181 ? 20.406 -65.438 -14.719 1 87.44 181 PRO B CA 1
ATOM 6926 C C . PRO B 1 181 ? 20.859 -64.438 -13.68 1 87.44 181 PRO B C 1
ATOM 6928 O O . PRO B 1 181 ? 20.734 -64.625 -12.477 1 87.44 181 PRO B O 1
ATOM 6931 N N . PHE B 1 182 ? 21.469 -63.344 -14.055 1 87.5 182 PHE B N 1
ATOM 6932 C CA . PHE B 1 182 ? 21.938 -62.344 -13.125 1 87.5 182 PHE B CA 1
ATOM 6933 C C . PHE B 1 182 ? 21.297 -61 -13.422 1 87.5 182 PHE B C 1
ATOM 6935 O O . PHE B 1 182 ? 21.25 -60.562 -14.578 1 87.5 182 PHE B O 1
ATOM 6942 N N . VAL B 1 183 ? 20.688 -60.438 -12.359 1 90.06 183 VAL B N 1
ATOM 6943 C CA . VAL B 1 183 ? 20.141 -59.094 -12.414 1 90.06 183 VAL B CA 1
ATOM 6944 C C . VAL B 1 183 ? 20.938 -58.188 -11.492 1 90.06 183 VAL B C 1
ATOM 6946 O O . VAL B 1 183 ? 21.109 -58.469 -10.312 1 90.06 183 VAL B O 1
ATOM 6949 N N . GLY B 1 184 ? 21.406 -57.094 -11.984 1 87.81 184 GLY B N 1
ATOM 6950 C CA . GLY B 1 184 ? 22.266 -56.188 -11.219 1 87.81 184 GLY B CA 1
ATOM 6951 C C . GLY B 1 184 ? 21.5 -55.094 -10.523 1 87.81 184 GLY B C 1
ATOM 6952 O O . GLY B 1 184 ? 21.859 -54.688 -9.406 1 87.81 184 GLY B O 1
ATOM 6953 N N . SER B 1 185 ? 20.641 -54.5 -11.188 1 91.06 185 SER B N 1
ATOM 6954 C CA . SER B 1 185 ? 19.875 -53.406 -10.633 1 91.06 185 SER B CA 1
ATOM 6955 C C . SER B 1 185 ? 18.469 -53.344 -11.242 1 91.06 185 SER B C 1
ATOM 6957 O O . SER B 1 185 ? 18.203 -53.938 -12.273 1 91.06 185 SER B O 1
ATOM 6959 N N . LEU B 1 186 ? 17.547 -52.781 -10.531 1 92.38 186 LEU B N 1
ATOM 6960 C CA . LEU B 1 186 ? 16.188 -52.625 -11.039 1 92.38 186 LEU B CA 1
ATOM 6961 C C . LEU B 1 186 ? 15.602 -51.281 -10.602 1 92.38 186 LEU B C 1
ATOM 6963 O O . LEU B 1 186 ? 15.914 -50.781 -9.516 1 92.38 186 LEU B O 1
ATOM 6967 N N . ARG B 1 187 ? 14.828 -50.688 -11.469 1 92.25 187 ARG B N 1
ATOM 6968 C CA . ARG B 1 187 ? 14.156 -49.438 -11.172 1 92.25 187 ARG B CA 1
ATOM 6969 C C . ARG B 1 187 ? 12.766 -49.375 -11.805 1 92.25 187 ARG B C 1
ATOM 6971 O O . ARG B 1 187 ? 12.594 -49.781 -12.961 1 92.25 187 ARG B O 1
ATOM 6978 N N . PRO B 1 188 ? 11.797 -49.031 -11.031 1 92.06 188 PRO B N 1
ATOM 6979 C CA . PRO B 1 188 ? 10.445 -48.906 -11.586 1 92.06 188 PRO B CA 1
ATOM 6980 C C . PRO B 1 188 ? 10.219 -47.562 -12.273 1 92.06 188 PRO B C 1
ATOM 6982 O O . PRO B 1 188 ? 10.906 -46.562 -11.969 1 92.06 188 PRO B O 1
ATOM 6985 N N . LEU B 1 189 ? 9.281 -47.531 -13.234 1 90.19 189 LEU B N 1
ATOM 6986 C CA . LEU B 1 189 ? 8.828 -46.281 -13.82 1 90.19 189 LEU B CA 1
ATOM 6987 C C . LEU B 1 189 ? 7.859 -45.562 -12.883 1 90.19 189 LEU B C 1
ATOM 6989 O O . LEU B 1 189 ? 6.906 -46.188 -12.383 1 90.19 189 LEU B O 1
ATOM 6993 N N . ARG B 1 190 ? 8.156 -44.375 -12.625 1 85.94 190 ARG B N 1
ATOM 6994 C CA . ARG B 1 190 ? 7.32 -43.625 -11.695 1 85.94 190 ARG B CA 1
ATOM 6995 C C . ARG B 1 190 ? 6.75 -42.375 -12.359 1 85.94 190 ARG B C 1
ATOM 6997 O O . ARG B 1 190 ? 7.426 -41.75 -13.172 1 85.94 190 ARG B O 1
ATOM 7004 N N . MET B 1 191 ? 5.504 -42.094 -11.883 1 86.88 191 MET B N 1
ATOM 7005 C CA . MET B 1 191 ? 4.84 -40.906 -12.367 1 86.88 191 MET B CA 1
ATOM 7006 C C . MET B 1 191 ? 5.438 -39.656 -11.727 1 86.88 191 MET B C 1
ATOM 7008 O O . MET B 1 191 ? 5.805 -39.656 -10.547 1 86.88 191 MET B O 1
ATOM 7012 N N . GLY B 1 192 ? 5.602 -38.656 -12.508 1 83 192 GLY B N 1
ATOM 7013 C CA . GLY B 1 192 ? 6.062 -37.375 -11.984 1 83 192 GLY B CA 1
ATOM 7014 C C . GLY B 1 192 ? 4.984 -36.594 -11.242 1 83 192 GLY B C 1
ATOM 7015 O O . GLY B 1 192 ? 3.885 -37.125 -11.031 1 83 192 GLY B O 1
ATOM 7016 N N . PRO B 1 193 ? 5.316 -35.5 -10.773 1 86.25 193 PRO B N 1
ATOM 7017 C CA . PRO B 1 193 ? 4.348 -34.656 -10.047 1 86.25 193 PRO B CA 1
ATOM 7018 C C . PRO B 1 193 ? 3.277 -34.094 -10.961 1 86.25 193 PRO B C 1
ATOM 7020 O O . PRO B 1 193 ? 3.359 -34.219 -12.188 1 86.25 193 PRO B O 1
ATOM 7023 N N . LEU B 1 194 ? 2.24 -33.531 -10.344 1 88.69 194 LEU B N 1
ATOM 7024 C CA . LEU B 1 194 ? 1.187 -32.844 -11.094 1 88.69 194 LEU B CA 1
ATOM 7025 C C . LEU B 1 194 ? 1.724 -31.609 -11.781 1 88.69 194 LEU B C 1
ATOM 7027 O O . LEU B 1 194 ? 2.506 -30.859 -11.195 1 88.69 194 LEU B O 1
ATOM 7031 N N . ARG B 1 195 ? 1.357 -31.484 -13.039 1 85.19 195 ARG B N 1
ATOM 7032 C CA . ARG B 1 195 ? 1.896 -30.375 -13.812 1 85.19 195 ARG B CA 1
ATOM 7033 C C . ARG B 1 195 ? 0.802 -29.703 -14.633 1 85.19 195 ARG B C 1
ATOM 7035 O O . ARG B 1 195 ? -0.141 -30.359 -15.078 1 85.19 195 ARG B O 1
ATOM 7042 N N . VAL B 1 196 ? 0.999 -28.438 -14.773 1 86.06 196 VAL B N 1
ATOM 7043 C CA . VAL B 1 196 ? 0.11 -27.656 -15.617 1 86.06 196 VAL B CA 1
ATOM 7044 C C . VAL B 1 196 ? 0.924 -26.922 -16.672 1 86.06 196 VAL B C 1
ATOM 7046 O O . VAL B 1 196 ? 1.953 -26.312 -16.375 1 86.06 196 VAL B O 1
ATOM 7049 N N . GLU B 1 197 ? 0.464 -26.984 -17.891 1 82 197 GLU B N 1
ATOM 7050 C CA . GLU B 1 197 ? 1.178 -26.344 -19 1 82 197 GLU B CA 1
ATOM 7051 C C . GLU B 1 197 ? 0.671 -24.922 -19.234 1 82 197 GLU B C 1
ATOM 7053 O O . GLU B 1 197 ? 1.462 -24.016 -19.469 1 82 197 GLU B O 1
ATOM 7058 N N . TYR B 1 198 ? -0.705 -24.812 -19.188 1 80.5 198 TYR B N 1
ATOM 7059 C CA . TYR B 1 198 ? -1.3 -23.516 -19.5 1 80.5 198 TYR B CA 1
ATOM 7060 C C . TYR B 1 198 ? -2.141 -23 -18.344 1 80.5 198 TYR B C 1
ATOM 7062 O O . TYR B 1 198 ? -3.365 -22.891 -18.453 1 80.5 198 TYR B O 1
ATOM 7070 N N . PRO B 1 199 ? -1.468 -22.547 -17.375 1 79.38 199 PRO B N 1
ATOM 7071 C CA . PRO B 1 199 ? -2.23 -22.125 -16.203 1 79.38 199 PRO B CA 1
ATOM 7072 C C . PRO B 1 199 ? -3.098 -20.891 -16.469 1 79.38 199 PRO B C 1
ATOM 7074 O O . PRO B 1 199 ? -4.105 -20.688 -15.797 1 79.38 199 PRO B O 1
ATOM 7077 N N . HIS B 1 200 ? -2.826 -20.109 -17.469 1 75.69 200 HIS B N 1
ATOM 7078 C CA . HIS B 1 200 ? -3.529 -18.844 -17.672 1 75.69 200 HIS B CA 1
ATOM 7079 C C . HIS B 1 200 ? -4.609 -18.984 -18.734 1 75.69 200 HIS B C 1
ATOM 7081 O O . HIS B 1 200 ? -5.379 -18.047 -18.969 1 75.69 200 HIS B O 1
ATOM 7087 N N . LYS B 1 201 ? -4.707 -20.047 -19.422 1 79.12 201 LYS B N 1
ATOM 7088 C CA . LYS B 1 201 ? -5.734 -20.297 -20.422 1 79.12 201 LYS B CA 1
ATOM 7089 C C . LYS B 1 201 ? -6.75 -21.312 -19.922 1 79.12 201 LYS B C 1
ATOM 7091 O O . LYS B 1 201 ? -6.824 -22.438 -20.438 1 79.12 201 LYS B O 1
ATOM 7096 N N . THR B 1 202 ? -7.547 -20.859 -19.047 1 84.25 202 THR B N 1
ATOM 7097 C CA . THR B 1 202 ? -8.492 -21.781 -18.438 1 84.25 202 THR B CA 1
ATOM 7098 C C . THR B 1 202 ? -9.664 -22.047 -19.375 1 84.25 202 THR B C 1
ATOM 7100 O O . THR B 1 202 ? -10.398 -21.125 -19.734 1 84.25 202 THR B O 1
ATOM 7103 N N . LYS B 1 203 ? -9.812 -23.266 -19.859 1 89.5 203 LYS B N 1
ATOM 7104 C CA . LYS B 1 203 ? -10.922 -23.703 -20.703 1 89.5 203 LYS B CA 1
ATOM 7105 C C . LYS B 1 203 ? -11.195 -25.203 -20.5 1 89.5 203 LYS B C 1
ATOM 7107 O O . LYS B 1 203 ? -10.281 -26.016 -20.531 1 89.5 203 LYS B O 1
ATOM 7112 N N . ALA B 1 204 ? -12.422 -25.484 -20.219 1 93.5 204 ALA B N 1
ATOM 7113 C CA . ALA B 1 204 ? -12.836 -26.875 -20.031 1 93.5 204 ALA B CA 1
ATOM 7114 C C . ALA B 1 204 ? -14.109 -27.172 -20.828 1 93.5 204 ALA B C 1
ATOM 7116 O O . ALA B 1 204 ? -14.992 -26.328 -20.938 1 93.5 204 ALA B O 1
ATOM 7117 N N . LEU B 1 205 ? -14.211 -28.375 -21.453 1 94.62 205 LEU B N 1
ATOM 7118 C CA . LEU B 1 205 ? -15.398 -28.875 -22.125 1 94.62 205 LEU B CA 1
ATOM 7119 C C . LEU B 1 205 ? -16.016 -30.031 -21.359 1 94.62 205 LEU B C 1
ATOM 7121 O O . LEU B 1 205 ? -15.344 -31.047 -21.109 1 94.62 205 LEU B O 1
ATOM 7125 N N . VAL B 1 206 ? -17.172 -29.859 -21 1 93.38 206 VAL B N 1
ATOM 7126 C CA . VAL B 1 206 ? -17.875 -30.891 -20.234 1 93.38 206 VAL B CA 1
ATOM 7127 C C . VAL B 1 206 ? -18.984 -31.5 -21.094 1 93.38 206 VAL B C 1
ATOM 7129 O O . VAL B 1 206 ? -19.797 -30.781 -21.656 1 93.38 206 VAL B O 1
ATOM 7132 N N . PHE B 1 207 ? -18.969 -32.844 -21.141 1 92.94 207 PHE B N 1
ATOM 7133 C CA . PHE B 1 207 ? -19.938 -33.562 -21.969 1 92.94 207 PHE B CA 1
ATOM 7134 C C . PHE B 1 207 ? -20.906 -34.375 -21.125 1 92.94 207 PHE B C 1
ATOM 7136 O O . PHE B 1 207 ? -20.531 -34.875 -20.062 1 92.94 207 PHE B O 1
ATOM 7143 N N . GLU B 1 208 ? -22.047 -34.531 -21.594 1 90.56 208 GLU B N 1
ATOM 7144 C CA . GLU B 1 208 ? -23.094 -35.25 -20.875 1 90.56 208 GLU B CA 1
ATOM 7145 C C . GLU B 1 208 ? -22.828 -36.75 -20.844 1 90.56 208 GLU B C 1
ATOM 7147 O O . GLU B 1 208 ? -23.062 -37.406 -19.844 1 90.56 208 GLU B O 1
ATOM 7152 N N . LYS B 1 209 ? -22.344 -37.219 -21.891 1 90.81 209 LYS B N 1
ATOM 7153 C CA . LYS B 1 209 ? -22.141 -38.688 -22.016 1 90.81 209 LYS B CA 1
ATOM 7154 C C . LYS B 1 209 ? -20.641 -39 -22.062 1 90.81 209 LYS B C 1
ATOM 7156 O O . LYS B 1 209 ? -19.797 -38.094 -22.109 1 90.81 209 LYS B O 1
ATOM 7161 N N . SER B 1 210 ? -20.359 -40.312 -22.016 1 91.12 210 SER B N 1
ATOM 7162 C CA . SER B 1 210 ? -18.984 -40.781 -22.094 1 91.12 210 SER B CA 1
ATOM 7163 C C . SER B 1 210 ? -18.438 -40.656 -23.5 1 91.12 210 SER B C 1
ATOM 7165 O O . SER B 1 210 ? -19.203 -40.594 -24.469 1 91.12 210 SER B O 1
ATOM 7167 N N . ASN B 1 211 ? -17.219 -40.531 -23.625 1 93 211 ASN B N 1
ATOM 7168 C CA . ASN B 1 211 ? -16.5 -40.469 -24.906 1 93 211 ASN B CA 1
ATOM 7169 C C . ASN B 1 211 ? -16.875 -39.25 -25.719 1 93 211 ASN B C 1
ATOM 7171 O O . ASN B 1 211 ? -17.094 -39.312 -26.922 1 93 211 ASN B O 1
ATOM 7175 N N . TYR B 1 212 ? -17.141 -38.25 -24.984 1 92 212 TYR B N 1
ATOM 7176 C CA . TYR B 1 212 ? -17.312 -36.906 -25.547 1 92 212 TYR B CA 1
ATOM 7177 C C . TYR B 1 212 ? -18.547 -36.844 -26.438 1 92 212 TYR B C 1
ATOM 7179 O O . TYR B 1 212 ? -18.516 -36.219 -27.5 1 92 212 TYR B O 1
ATOM 7187 N N . GLU B 1 213 ? -19.5 -37.594 -26.078 1 90.75 213 GLU B N 1
ATOM 7188 C CA . GLU B 1 213 ? -20.781 -37.594 -26.797 1 90.75 213 GLU B CA 1
ATOM 7189 C C . GLU B 1 213 ? -21.844 -36.812 -26.016 1 90.75 213 GLU B C 1
ATOM 7191 O O . GLU B 1 213 ? -21.656 -36.531 -24.828 1 90.75 213 GLU B O 1
ATOM 7196 N N . GLY B 1 214 ? -22.797 -36.312 -26.719 1 88.44 214 GLY B N 1
ATOM 7197 C CA . GLY B 1 214 ? -23.891 -35.594 -26.094 1 88.44 214 GLY B CA 1
ATOM 7198 C C . GLY B 1 214 ? -23.703 -34.094 -26.125 1 88.44 214 GLY B C 1
ATOM 7199 O O . GLY B 1 214 ? -22.938 -33.562 -26.938 1 88.44 214 GLY B O 1
ATOM 7200 N N . ASP B 1 215 ? -24.531 -33.469 -25.219 1 88.88 215 ASP B N 1
ATOM 7201 C CA . ASP B 1 215 ? -24.453 -32 -25.125 1 88.88 215 ASP B CA 1
ATOM 7202 C C . ASP B 1 215 ? -23.125 -31.562 -24.516 1 88.88 215 ASP B C 1
ATOM 7204 O O . ASP B 1 215 ? -22.594 -32.219 -23.625 1 88.88 215 ASP B O 1
ATOM 7208 N N . CYS B 1 216 ? -22.547 -30.578 -25.031 1 90 216 CYS B N 1
ATOM 7209 C CA . CYS B 1 216 ? -21.25 -30.078 -24.578 1 90 216 CYS B CA 1
ATOM 7210 C C . CYS B 1 216 ? -21.391 -28.688 -23.984 1 90 216 CYS B C 1
ATOM 7212 O O . CYS B 1 216 ? -22.109 -27.844 -24.516 1 90 216 CYS B O 1
ATOM 7214 N N . LEU B 1 217 ? -20.844 -28.469 -22.875 1 89.38 217 LEU B N 1
ATOM 7215 C CA . LEU B 1 217 ? -20.781 -27.156 -22.219 1 89.38 217 LEU B CA 1
ATOM 7216 C C . LEU B 1 217 ? -19.359 -26.625 -22.203 1 89.38 217 LEU B C 1
ATOM 7218 O O . LEU B 1 217 ? -18.422 -27.328 -21.781 1 89.38 217 LEU B O 1
ATOM 7222 N N . ASP B 1 218 ? -19.172 -25.469 -22.719 1 88.31 218 ASP B N 1
ATOM 7223 C CA . ASP B 1 218 ? -17.891 -24.797 -22.703 1 88.31 218 ASP B CA 1
ATOM 7224 C C . ASP B 1 218 ? -17.766 -23.891 -21.469 1 88.31 218 ASP B C 1
ATOM 7226 O O . ASP B 1 218 ? -18.5 -22.906 -21.344 1 88.31 218 ASP B O 1
ATOM 7230 N N . ILE B 1 219 ? -16.828 -24.203 -20.609 1 88.12 219 ILE B N 1
ATOM 7231 C CA . ILE B 1 219 ? -16.688 -23.484 -19.359 1 88.12 219 ILE B CA 1
ATOM 7232 C C . ILE B 1 219 ? -15.312 -22.812 -19.297 1 88.12 219 ILE B C 1
ATOM 7234 O O . ILE B 1 219 ? -14.305 -23.438 -19.641 1 88.12 219 ILE B O 1
ATOM 7238 N N . SER B 1 220 ? -15.266 -21.578 -18.875 1 83.12 220 SER B N 1
ATOM 7239 C CA . SER B 1 220 ? -14.008 -20.859 -18.719 1 83.12 220 SER B CA 1
ATOM 7240 C C . SER B 1 220 ? -13.867 -20.266 -17.328 1 83.12 220 SER B C 1
ATOM 7242 O O . SER B 1 220 ? -12.797 -19.781 -16.953 1 83.12 220 SER B O 1
ATOM 7244 N N . SER B 1 221 ? -14.961 -20.312 -16.594 1 81.25 221 SER B N 1
ATOM 7245 C CA . SER B 1 221 ? -14.953 -19.734 -15.25 1 81.25 221 SER B CA 1
ATOM 7246 C C . SER B 1 221 ? -15.656 -20.641 -14.25 1 81.25 221 SER B C 1
ATOM 7248 O O . SER B 1 221 ? -15.945 -21.812 -14.555 1 81.25 221 SER B O 1
ATOM 7250 N N . ASP B 1 222 ? -15.945 -20.094 -13.102 1 82.62 222 ASP B N 1
ATOM 7251 C CA . ASP B 1 222 ? -16.547 -20.891 -12.031 1 82.62 222 ASP B CA 1
ATOM 7252 C C . ASP B 1 222 ? -17.984 -21.281 -12.367 1 82.62 222 ASP B C 1
ATOM 7254 O O . ASP B 1 222 ? -18.734 -20.484 -12.93 1 82.62 222 ASP B O 1
ATOM 7258 N N . VAL B 1 223 ? -18.281 -22.484 -12.102 1 87.81 223 VAL B N 1
ATOM 7259 C CA . VAL B 1 223 ? -19.641 -22.984 -12.227 1 87.81 223 VAL B CA 1
ATOM 7260 C C . VAL B 1 223 ? -20.109 -23.547 -10.883 1 87.81 223 VAL B C 1
ATOM 7262 O O . VAL B 1 223 ? -19.594 -24.578 -10.43 1 87.81 223 VAL B O 1
ATOM 7265 N N . TYR B 1 224 ? -21.062 -23.031 -10.367 1 84.81 224 TYR B N 1
ATOM 7266 C CA . TYR B 1 224 ? -21.5 -23.375 -9.023 1 84.81 224 TYR B CA 1
ATOM 7267 C C . TYR B 1 224 ? -22.5 -24.531 -9.047 1 84.81 224 TYR B C 1
ATOM 7269 O O . TYR B 1 224 ? -22.656 -25.234 -8.047 1 84.81 224 TYR B O 1
ATOM 7277 N N . ASN B 1 225 ? -23.219 -24.531 -10.102 1 87 225 ASN B N 1
ATOM 7278 C CA . ASN B 1 225 ? -24.172 -25.625 -10.289 1 87 225 ASN B CA 1
ATOM 7279 C C . ASN B 1 225 ? -24.359 -25.969 -11.758 1 87 225 ASN B C 1
ATOM 7281 O O . ASN B 1 225 ? -24.906 -25.172 -12.523 1 87 225 ASN B O 1
ATOM 7285 N N . LEU B 1 226 ? -23.984 -27.062 -12.18 1 86.06 226 LEU B N 1
ATOM 7286 C CA . LEU B 1 226 ? -24.047 -27.469 -13.578 1 86.06 226 LEU B CA 1
ATOM 7287 C C . LEU B 1 226 ? -25.469 -27.859 -13.969 1 86.06 226 LEU B C 1
ATOM 7289 O O . LEU B 1 226 ? -25.812 -27.844 -15.148 1 86.06 226 LEU B O 1
ATOM 7293 N N . LYS B 1 227 ? -26.312 -28.172 -12.914 1 81.12 227 LYS B N 1
ATOM 7294 C CA . LYS B 1 227 ? -27.688 -28.562 -13.203 1 81.12 227 LYS B CA 1
ATOM 7295 C C . LYS B 1 227 ? -28.609 -27.359 -13.305 1 81.12 227 LYS B C 1
ATOM 7297 O O . LYS B 1 227 ? -29.656 -27.422 -13.938 1 81.12 227 LYS B O 1
ATOM 7302 N N . GLU B 1 228 ? -28.203 -26.312 -12.531 1 70.56 228 GLU B N 1
ATOM 7303 C CA . GLU B 1 228 ? -29.109 -25.172 -12.469 1 70.56 228 GLU B CA 1
ATOM 7304 C C . GLU B 1 228 ? -28.688 -24.094 -13.461 1 70.56 228 GLU B C 1
ATOM 7306 O O . GLU B 1 228 ? -27.5 -23.906 -13.719 1 70.56 228 GLU B O 1
ATOM 7311 N N . LYS B 1 229 ? -29.734 -23.609 -14.18 1 58.12 229 LYS B N 1
ATOM 7312 C CA . LYS B 1 229 ? -29.547 -22.453 -15.047 1 58.12 229 LYS B CA 1
ATOM 7313 C C . LYS B 1 229 ? -28.969 -21.281 -14.281 1 58.12 229 LYS B C 1
ATOM 7315 O O . LYS B 1 229 ? -29.406 -20.984 -13.164 1 58.12 229 LYS B O 1
ATOM 7320 N N . PRO B 1 230 ? -27.797 -20.875 -14.562 1 53.09 230 PRO B N 1
ATOM 7321 C CA . PRO B 1 230 ? -27.312 -19.688 -13.859 1 53.09 230 PRO B CA 1
ATOM 7322 C C . PRO B 1 230 ? -28.359 -18.578 -13.75 1 53.09 230 PRO B C 1
ATOM 7324 O O . PRO B 1 230 ? -29.078 -18.297 -14.727 1 53.09 230 PRO B O 1
ATOM 7327 N N . ILE B 1 231 ? -29.047 -18.359 -12.625 1 43.62 231 ILE B N 1
ATOM 7328 C CA . ILE B 1 231 ? -30 -17.266 -12.406 1 43.62 231 ILE B CA 1
ATOM 7329 C C . ILE B 1 231 ? -29.375 -15.945 -12.867 1 43.62 231 ILE B C 1
ATOM 7331 O O . ILE B 1 231 ? -29.328 -14.984 -12.102 1 43.62 231 ILE B O 1
ATOM 7335 N N . ASP B 1 232 ? -28.562 -15.805 -13.664 1 43.66 232 ASP B N 1
ATOM 7336 C CA . ASP B 1 232 ? -28.234 -14.398 -13.867 1 43.66 232 ASP B CA 1
ATOM 7337 C C . ASP B 1 232 ? -29.484 -13.586 -14.219 1 43.66 232 ASP B C 1
ATOM 7339 O O . ASP B 1 232 ? -30.203 -13.93 -15.148 1 43.66 232 ASP B O 1
ATOM 7343 N N . GLY B 1 233 ? -30.219 -12.859 -13.391 1 37.72 233 GLY B N 1
ATOM 7344 C CA . GLY B 1 233 ? -31.266 -11.891 -13.617 1 37.72 233 GLY B CA 1
ATOM 7345 C C . GLY B 1 233 ? -31.125 -11.133 -14.922 1 37.72 233 GLY B C 1
ATOM 7346 O O . GLY B 1 233 ? -32.094 -10.578 -15.438 1 37.72 233 GLY B O 1
ATOM 7347 N N . LYS B 1 234 ? -30.219 -10.125 -15.055 1 38.44 234 LYS B N 1
ATOM 7348 C CA . LYS B 1 234 ? -30.391 -9.188 -16.156 1 38.44 234 LYS B CA 1
ATOM 7349 C C . LYS B 1 234 ? -30.266 -9.898 -17.5 1 38.44 234 LYS B C 1
ATOM 7351 O O . LYS B 1 234 ? -29.406 -9.555 -18.312 1 38.44 234 LYS B O 1
ATOM 7356 N N . GLY B 1 235 ? -30.594 -11.102 -17.547 1 32.69 235 GLY B N 1
ATOM 7357 C CA . GLY B 1 235 ? -30.469 -11.82 -18.812 1 32.69 235 GLY B CA 1
ATOM 7358 C C . GLY B 1 235 ? -31.328 -11.25 -19.922 1 32.69 235 GLY B C 1
ATOM 7359 O O . GLY B 1 235 ? -32.562 -11.32 -19.859 1 32.69 235 GLY B O 1
ATOM 7360 N N . GLY B 1 236 ? -31.016 -10.172 -20.531 1 33.41 236 GLY B N 1
ATOM 7361 C CA . GLY B 1 236 ? -31.75 -10.18 -21.781 1 33.41 236 GLY B CA 1
ATOM 7362 C C . GLY B 1 236 ? -31.75 -11.539 -22.453 1 33.41 236 GLY B C 1
ATOM 7363 O O . GLY B 1 236 ? -32.594 -12.383 -22.172 1 33.41 236 GLY B O 1
ATOM 7364 N N . LYS B 1 237 ? -30.922 -11.562 -23.672 1 36.69 237 LYS B N 1
ATOM 7365 C CA . LYS B 1 237 ? -31.156 -12.641 -24.625 1 36.69 237 LYS B CA 1
ATOM 7366 C C . LYS B 1 237 ? -31.062 -14 -23.938 1 36.69 237 LYS B C 1
ATOM 7368 O O . LYS B 1 237 ? -30.359 -14.156 -22.938 1 36.69 237 LYS B O 1
ATOM 7373 N N . GLU B 1 238 ? -31.938 -14.953 -24.328 1 38.06 238 GLU B N 1
ATOM 7374 C CA . GLU B 1 238 ? -32.156 -16.391 -24.344 1 38.06 238 GLU B CA 1
ATOM 7375 C C . GLU B 1 238 ? -30.844 -17.156 -24.422 1 38.06 238 GLU B C 1
ATOM 7377 O O . GLU B 1 238 ? -30.453 -17.625 -25.5 1 38.06 238 GLU B O 1
ATOM 7382 N N . ASP B 1 239 ? -29.781 -16.688 -24.312 1 39.06 239 ASP B N 1
ATOM 7383 C CA . ASP B 1 239 ? -28.75 -17.703 -24.469 1 39.06 239 ASP B CA 1
ATOM 7384 C C . ASP B 1 239 ? -29 -18.875 -23.516 1 39.06 239 ASP B C 1
ATOM 7386 O O . ASP B 1 239 ? -29.047 -18.703 -22.297 1 39.06 239 ASP B O 1
ATOM 7390 N N . LYS B 1 240 ? -29.734 -19.844 -23.875 1 44.31 240 LYS B N 1
ATOM 7391 C CA . LYS B 1 240 ? -30.016 -21.203 -23.438 1 44.31 240 LYS B CA 1
ATOM 7392 C C . LYS B 1 240 ? -28.812 -21.828 -22.75 1 44.31 240 LYS B C 1
ATOM 7394 O O . LYS B 1 240 ? -27.938 -22.391 -23.406 1 44.31 240 LYS B O 1
ATOM 7399 N N . GLN B 1 241 ? -28.219 -21.109 -21.797 1 51.28 241 GLN B N 1
ATOM 7400 C CA . GLN B 1 241 ? -27.141 -21.797 -21.094 1 51.28 241 GLN B CA 1
ATOM 7401 C C . GLN B 1 241 ? -27.531 -23.219 -20.734 1 51.28 241 GLN B C 1
ATOM 7403 O O . GLN B 1 241 ? -28.5 -23.438 -20 1 51.28 241 GLN B O 1
ATOM 7408 N N . LYS B 1 242 ? -27.219 -24.188 -21.531 1 61.84 242 LYS B N 1
ATOM 7409 C CA . LYS B 1 242 ? -27.391 -25.641 -21.516 1 61.84 242 LYS B CA 1
ATOM 7410 C C . LYS B 1 242 ? -26.969 -26.234 -20.172 1 61.84 242 LYS B C 1
ATOM 7412 O O . LYS B 1 242 ? -25.969 -25.812 -19.594 1 61.84 242 LYS B O 1
ATOM 7417 N N . THR B 1 243 ? -27.984 -26.688 -19.375 1 70 243 THR B N 1
ATOM 7418 C CA . THR B 1 243 ? -27.75 -27.438 -18.156 1 70 243 THR B CA 1
ATOM 7419 C C . THR B 1 243 ? -27.484 -28.906 -18.484 1 70 243 THR B C 1
ATOM 7421 O O . THR B 1 243 ? -27.922 -29.422 -19.516 1 70 243 THR B O 1
ATOM 7424 N N . LEU B 1 244 ? -26.453 -29.391 -17.875 1 78.56 244 LEU B N 1
ATOM 7425 C CA . LEU B 1 244 ? -26.125 -30.797 -18.062 1 78.56 244 LEU B CA 1
ATOM 7426 C C . LEU B 1 244 ? -26.656 -31.641 -16.906 1 78.56 244 LEU B C 1
ATOM 7428 O O . LEU B 1 244 ? -26.484 -31.281 -15.742 1 78.56 244 LEU B O 1
ATOM 7432 N N . SER B 1 245 ? -27.438 -32.562 -17.172 1 76.31 245 SER B N 1
ATOM 7433 C CA . SER B 1 245 ? -27.984 -33.469 -16.141 1 76.31 245 SER B CA 1
ATOM 7434 C C . SER B 1 245 ? -26.906 -34.375 -15.594 1 76.31 245 SER B C 1
ATOM 7436 O O . SER B 1 245 ? -26.922 -34.719 -14.406 1 76.31 245 SER B O 1
ATOM 7438 N N . THR B 1 246 ? -26 -34.812 -16.453 1 84.38 246 THR B N 1
ATOM 7439 C CA . THR B 1 246 ? -24.906 -35.688 -16.047 1 84.38 246 THR B CA 1
ATOM 7440 C C . THR B 1 246 ? -23.609 -35.312 -16.766 1 84.38 246 THR B C 1
ATOM 7442 O O . THR B 1 246 ? -23.641 -34.594 -17.781 1 84.38 246 THR B O 1
ATOM 7445 N N . VAL B 1 247 ? -22.562 -35.688 -16.109 1 90.56 247 VAL B N 1
ATOM 7446 C CA . VAL B 1 247 ? -21.25 -35.438 -16.703 1 90.56 247 VAL B CA 1
ATOM 7447 C C . VAL B 1 247 ? -20.547 -36.781 -16.984 1 90.56 247 VAL B C 1
ATOM 7449 O O . VAL B 1 247 ? -20.109 -37.469 -16.062 1 90.56 247 VAL B O 1
ATOM 7452 N N . GLY B 1 248 ? -20.422 -37.062 -18.203 1 89.94 248 GLY B N 1
ATOM 7453 C CA . GLY B 1 248 ? -19.828 -38.312 -18.578 1 89.94 248 GLY B CA 1
ATOM 7454 C C . GLY B 1 248 ? -18.359 -38.188 -18.953 1 89.94 248 GLY B C 1
ATOM 7455 O O . GLY B 1 248 ? -17.594 -39.156 -18.781 1 89.94 248 GLY B O 1
ATOM 7456 N N . SER B 1 249 ? -18.062 -37.219 -19.625 1 92.88 249 SER B N 1
ATOM 7457 C CA . SER B 1 249 ? -16.672 -37 -20.047 1 92.88 249 SER B CA 1
ATOM 7458 C C . SER B 1 249 ? -16.297 -35.531 -19.938 1 92.88 249 SER B C 1
ATOM 7460 O O . SER B 1 249 ? -17.156 -34.656 -19.922 1 92.88 249 SER B O 1
ATOM 7462 N N . ILE B 1 250 ? -15 -35.312 -19.766 1 94.06 250 ILE B N 1
ATOM 7463 C CA . ILE B 1 250 ? -14.5 -33.938 -19.609 1 94.06 250 ILE B CA 1
ATOM 7464 C C . ILE B 1 250 ? -13.211 -33.781 -20.406 1 94.06 250 ILE B C 1
ATOM 7466 O O . ILE B 1 250 ? -12.391 -34.688 -20.469 1 94.06 250 ILE B O 1
ATOM 7470 N N . LYS B 1 251 ? -13.07 -32.688 -21.062 1 94.5 251 LYS B N 1
ATOM 7471 C CA . LYS B 1 251 ? -11.82 -32.312 -21.703 1 94.5 251 LYS B CA 1
ATOM 7472 C C . LYS B 1 251 ? -11.297 -31 -21.109 1 94.5 251 LYS B C 1
ATOM 7474 O O . LYS B 1 251 ? -11.969 -29.969 -21.172 1 94.5 251 LYS B O 1
ATOM 7479 N N . ILE B 1 252 ? -10.18 -31.078 -20.531 1 94.19 252 ILE B N 1
ATOM 7480 C CA . ILE B 1 252 ? -9.539 -29.875 -20.031 1 94.19 252 ILE B CA 1
ATOM 7481 C C . ILE B 1 252 ? -8.492 -29.375 -21.031 1 94.19 252 ILE B C 1
ATOM 7483 O O . ILE B 1 252 ? -7.438 -30 -21.188 1 94.19 252 ILE B O 1
ATOM 7487 N N . LEU B 1 253 ? -8.727 -28.281 -21.609 1 90.62 253 LEU B N 1
ATOM 7488 C CA . LEU B 1 253 ? -7.848 -27.734 -22.641 1 90.62 253 LEU B CA 1
ATOM 7489 C C . LEU B 1 253 ? -6.746 -26.891 -22.031 1 90.62 253 LEU B C 1
ATOM 7491 O O . LEU B 1 253 ? -5.633 -26.828 -22.547 1 90.62 253 LEU B O 1
ATOM 7495 N N . GLY B 1 254 ? -7.148 -26.266 -21 1 87.56 254 GLY B N 1
ATOM 7496 C CA . GLY B 1 254 ? -6.141 -25.453 -20.344 1 87.56 254 GLY B CA 1
ATOM 7497 C C . GLY B 1 254 ? -6.469 -25.156 -18.891 1 87.56 254 GLY B C 1
ATOM 7498 O O . GLY B 1 254 ? -7.641 -25 -18.531 1 87.56 254 GLY B O 1
ATOM 7499 N N . GLY B 1 255 ? -5.336 -25.109 -18.125 1 87.75 255 GLY B N 1
ATOM 7500 C CA . GLY B 1 255 ? -5.492 -24.75 -16.734 1 87.75 255 GLY B CA 1
ATOM 7501 C C . GLY B 1 255 ? -5.66 -25.953 -15.82 1 87.75 255 GLY B C 1
ATOM 7502 O O . GLY B 1 255 ? -5.73 -27.094 -16.297 1 87.75 255 GLY B O 1
ATOM 7503 N N . LEU B 1 256 ? -5.68 -25.734 -14.516 1 91.44 256 LEU B N 1
ATOM 7504 C CA . LEU B 1 256 ? -5.984 -26.719 -13.492 1 91.44 256 LEU B CA 1
ATOM 7505 C C . LEU B 1 256 ? -7.406 -26.531 -12.961 1 91.44 256 LEU B C 1
ATOM 7507 O O . LEU B 1 256 ? -7.805 -25.422 -12.625 1 91.44 256 LEU B O 1
ATOM 7511 N N . TRP B 1 257 ? -8.133 -27.625 -12.961 1 94.19 257 TRP B N 1
ATOM 7512 C CA . TRP B 1 257 ? -9.531 -27.516 -12.547 1 94.19 257 TRP B CA 1
ATOM 7513 C C . TRP B 1 257 ? -9.82 -28.453 -11.383 1 94.19 257 TRP B C 1
ATOM 7515 O O . TRP B 1 257 ? -9.125 -29.453 -11.195 1 94.19 257 TRP B O 1
ATOM 7525 N N . VAL B 1 258 ? -10.766 -28.109 -10.641 1 94.69 258 VAL B N 1
ATOM 7526 C CA . VAL B 1 258 ? -11.234 -28.953 -9.547 1 94.69 258 VAL B CA 1
ATOM 7527 C C . VAL B 1 258 ? -12.742 -29.156 -9.648 1 94.69 258 VAL B C 1
ATOM 7529 O O . VAL B 1 258 ? -13.5 -28.188 -9.742 1 94.69 258 VAL B O 1
ATOM 7532 N N . GLY B 1 259 ? -13.125 -30.328 -9.727 1 93.81 259 GLY B N 1
ATOM 7533 C CA . GLY B 1 259 ? -14.539 -30.672 -9.711 1 93.81 259 GLY B CA 1
ATOM 7534 C C . GLY B 1 259 ? -15.016 -31.156 -8.359 1 93.81 259 GLY B C 1
ATOM 7535 O O . GLY B 1 259 ? -14.266 -31.781 -7.605 1 93.81 259 GLY B O 1
ATOM 7536 N N . TYR B 1 260 ? -16.266 -30.828 -8.125 1 92.88 260 TYR B N 1
ATOM 7537 C CA . TYR B 1 260 ? -16.859 -31.219 -6.844 1 92.88 260 TYR B CA 1
ATOM 7538 C C . TYR B 1 260 ? -18.125 -32.031 -7.055 1 92.88 260 TYR B C 1
ATOM 7540 O O . TYR B 1 260 ? -18.875 -31.797 -8.008 1 92.88 260 TYR B O 1
ATOM 7548 N N . LEU B 1 261 ? -18.391 -32.875 -6.129 1 91.31 261 LEU B N 1
ATOM 7549 C CA . LEU B 1 261 ? -19.578 -33.719 -6.199 1 91.31 261 LEU B CA 1
ATOM 7550 C C . LEU B 1 261 ? -20.844 -32.938 -5.914 1 91.31 261 LEU B C 1
ATOM 7552 O O . LEU B 1 261 ? -21.906 -33.219 -6.48 1 91.31 261 LEU B O 1
ATOM 7556 N N . GLU B 1 262 ? -20.766 -31.969 -5.082 1 90.75 262 GLU B N 1
ATOM 7557 C CA . GLU B 1 262 ? -21.906 -31.172 -4.695 1 90.75 262 GLU B CA 1
ATOM 7558 C C . GLU B 1 262 ? -21.828 -29.766 -5.293 1 90.75 262 GLU B C 1
ATOM 7560 O O . GLU B 1 262 ? -20.828 -29.406 -5.926 1 90.75 262 GLU B O 1
ATOM 7565 N N . ALA B 1 263 ? -22.953 -29.078 -5.055 1 89 263 ALA B N 1
ATOM 7566 C CA . ALA B 1 263 ? -23.016 -27.719 -5.562 1 89 263 ALA B CA 1
ATOM 7567 C C . ALA B 1 263 ? -22.234 -26.766 -4.664 1 89 263 ALA B C 1
ATOM 7569 O O . ALA B 1 263 ? -21.922 -27.094 -3.512 1 89 263 ALA B O 1
ATOM 7570 N N . ASN B 1 264 ? -21.766 -25.703 -5.184 1 86.69 264 ASN B N 1
ATOM 7571 C CA . ASN B 1 264 ? -21.094 -24.625 -4.449 1 86.69 264 ASN B CA 1
ATOM 7572 C C . ASN B 1 264 ? -19.734 -25.078 -3.92 1 86.69 264 ASN B C 1
ATOM 7574 O O . ASN B 1 264 ? -19.359 -24.719 -2.803 1 86.69 264 ASN B O 1
ATOM 7578 N N . PHE B 1 265 ? -19.141 -25.984 -4.691 1 89.44 265 PHE B N 1
ATOM 7579 C CA . PHE B 1 265 ? -17.766 -26.422 -4.453 1 89.44 265 PHE B CA 1
ATOM 7580 C C . PHE B 1 265 ? -17.656 -27.156 -3.125 1 89.44 265 PHE B C 1
ATOM 7582 O O . PHE B 1 265 ? -16.719 -26.938 -2.363 1 89.44 265 PHE B O 1
ATOM 7589 N N . GLU B 1 266 ? -18.703 -27.891 -2.838 1 88.88 266 GLU B N 1
ATOM 7590 C CA . GLU B 1 266 ? -18.719 -28.734 -1.645 1 88.88 266 GLU B CA 1
ATOM 7591 C C . GLU B 1 266 ? -18.641 -30.219 -2.012 1 88.88 266 GLU B C 1
ATOM 7593 O O . GLU B 1 266 ? -18.828 -30.578 -3.176 1 88.88 266 GLU B O 1
ATOM 7598 N N . GLY B 1 267 ? -18.156 -30.969 -1.011 1 88.5 267 GLY B N 1
ATOM 7599 C CA . GLY B 1 267 ? -18.125 -32.406 -1.222 1 88.5 267 GLY B CA 1
ATOM 7600 C C . GLY B 1 267 ? -16.75 -32.906 -1.651 1 88.5 267 GLY B C 1
ATOM 7601 O O . GLY B 1 267 ? -15.742 -32.219 -1.428 1 88.5 267 GLY B O 1
ATOM 7602 N N . ARG B 1 268 ? -16.828 -34.094 -2.248 1 91.31 268 ARG B N 1
ATOM 7603 C CA . ARG B 1 268 ? -15.586 -34.719 -2.705 1 91.31 268 ARG B CA 1
ATOM 7604 C C . ARG B 1 268 ? -14.984 -33.969 -3.875 1 91.31 268 ARG B C 1
ATOM 7606 O O . ARG B 1 268 ? -15.711 -33.5 -4.762 1 91.31 268 ARG B O 1
ATOM 7613 N N . GLN B 1 269 ? -13.711 -33.938 -3.82 1 93.88 269 GLN B N 1
ATOM 7614 C CA . GLN B 1 269 ? -13.016 -33.125 -4.824 1 93.88 269 GLN B CA 1
ATOM 7615 C C . GLN B 1 269 ? -12.32 -34.031 -5.852 1 93.88 269 GLN B C 1
ATOM 7617 O O . GLN B 1 269 ? -11.82 -35.094 -5.512 1 93.88 269 GLN B O 1
ATOM 7622 N N . TYR B 1 270 ? -12.273 -33.594 -7.035 1 93.62 270 TYR B N 1
ATOM 7623 C CA . TYR B 1 270 ? -11.555 -34.25 -8.117 1 93.62 270 TYR B CA 1
ATOM 7624 C C . TYR B 1 270 ? -10.617 -33.281 -8.828 1 93.62 270 TYR B C 1
ATOM 7626 O O . TYR B 1 270 ? -11.055 -32.25 -9.383 1 93.62 270 TYR B O 1
ATOM 7634 N N . ILE B 1 271 ? -9.406 -33.625 -8.773 1 93 271 ILE B N 1
ATOM 7635 C CA . ILE B 1 271 ? -8.406 -32.75 -9.391 1 93 271 ILE B CA 1
ATOM 7636 C C . ILE B 1 271 ? -8.242 -33.125 -10.867 1 93 271 ILE B C 1
ATOM 7638 O O . ILE B 1 271 ? -7.961 -34.281 -11.188 1 93 271 ILE B O 1
ATOM 7642 N N . LEU B 1 272 ? -8.438 -32.156 -11.688 1 93.5 272 LEU B N 1
ATOM 7643 C CA . LEU B 1 272 ? -8.398 -32.375 -13.125 1 93.5 272 LEU B CA 1
ATOM 7644 C C . LEU B 1 272 ? -7.25 -31.609 -13.781 1 93.5 272 LEU B C 1
ATOM 7646 O O . LEU B 1 272 ? -7.289 -30.391 -13.852 1 93.5 272 LEU B O 1
ATOM 7650 N N . GLU B 1 273 ? -6.301 -32.344 -14.242 1 91.25 273 GLU B N 1
ATOM 7651 C CA . GLU B 1 273 ? -5.203 -31.75 -14.992 1 91.25 273 GLU B CA 1
ATOM 7652 C C . GLU B 1 273 ? -5.562 -31.594 -16.469 1 91.25 273 GLU B C 1
ATOM 7654 O O . GLU B 1 273 ? -6.648 -32 -16.891 1 91.25 273 GLU B O 1
ATOM 7659 N N . GLU B 1 274 ? -4.691 -31.016 -17.156 1 91.38 274 GLU B N 1
ATOM 7660 C CA . GLU B 1 274 ? -4.918 -30.844 -18.594 1 91.38 274 GLU B CA 1
ATOM 7661 C C . GLU B 1 274 ? -4.906 -32.188 -19.297 1 91.38 274 GLU B C 1
ATOM 7663 O O . GLU B 1 274 ? -4.012 -33.031 -19.078 1 91.38 274 GLU B O 1
ATOM 7668 N N . GLY B 1 275 ? -5.973 -32.375 -20.125 1 90.94 275 GLY B N 1
ATOM 7669 C CA . GLY B 1 275 ? -6.066 -33.625 -20.859 1 90.94 275 GLY B CA 1
ATOM 7670 C C . GLY B 1 275 ? -7.496 -34.094 -21.078 1 90.94 275 GLY B C 1
ATOM 7671 O O . GLY B 1 275 ? -8.43 -33.281 -20.969 1 90.94 275 GLY B O 1
ATOM 7672 N N . GLU B 1 276 ? -7.535 -35.375 -21.453 1 91.88 276 GLU B N 1
ATOM 7673 C CA . GLU B 1 276 ? -8.844 -35.906 -21.812 1 91.88 276 GLU B CA 1
ATOM 7674 C C . GLU B 1 276 ? -9.281 -36.969 -20.812 1 91.88 276 GLU B C 1
ATOM 7676 O O . GLU B 1 276 ? -8.469 -37.812 -20.375 1 91.88 276 GLU B O 1
ATOM 7681 N N . TYR B 1 277 ? -10.484 -36.844 -20.438 1 92.81 277 TYR B N 1
ATOM 7682 C CA . TYR B 1 277 ? -11.125 -37.812 -19.547 1 92.81 277 TYR B CA 1
ATOM 7683 C C . TYR B 1 277 ? -12.367 -38.406 -20.219 1 92.81 277 TYR B C 1
ATOM 7685 O O . TYR B 1 277 ? -13.477 -37.875 -20.062 1 92.81 277 TYR B O 1
ATOM 7693 N N . PRO B 1 278 ? -12.281 -39.5 -20.875 1 91 278 PRO B N 1
ATOM 7694 C CA . PRO B 1 278 ? -13.383 -40.062 -21.656 1 91 278 PRO B CA 1
ATOM 7695 C C . PRO B 1 278 ? -14.492 -40.656 -20.781 1 91 278 PRO B C 1
ATOM 7697 O O . PRO B 1 278 ? -15.641 -40.75 -21.234 1 91 278 PRO B O 1
ATOM 7700 N N . HIS B 1 279 ? -14.055 -41.125 -19.641 1 91.31 279 HIS B N 1
ATOM 7701 C CA . HIS B 1 279 ? -15.039 -41.719 -18.734 1 91.31 279 HIS B CA 1
ATOM 7702 C C . HIS B 1 279 ? -14.898 -41.156 -17.328 1 91.31 279 HIS B C 1
ATOM 7704 O O . HIS B 1 279 ? -13.812 -40.719 -16.922 1 91.31 279 HIS B O 1
ATOM 7710 N N . PHE B 1 280 ? -16.016 -41.188 -16.562 1 89.81 280 PHE B N 1
ATOM 7711 C CA . PHE B 1 280 ? -16.016 -40.594 -15.227 1 89.81 280 PHE B CA 1
ATOM 7712 C C . PHE B 1 280 ? -15.039 -41.312 -14.312 1 89.81 280 PHE B C 1
ATOM 7714 O O . PHE B 1 280 ? -14.523 -40.75 -13.352 1 89.81 280 PHE B O 1
ATOM 7721 N N . SER B 1 281 ? -14.703 -42.531 -14.617 1 87.44 281 SER B N 1
ATOM 7722 C CA . SER B 1 281 ? -13.75 -43.312 -13.82 1 87.44 281 SER B CA 1
ATOM 7723 C C . SER B 1 281 ? -12.336 -42.781 -13.984 1 87.44 281 SER B C 1
ATOM 7725 O O . SER B 1 281 ? -11.469 -43.031 -13.141 1 87.44 281 SER B O 1
ATOM 7727 N N . ASP B 1 282 ? -12.172 -42.062 -15.023 1 87.19 282 ASP B N 1
ATOM 7728 C CA . ASP B 1 282 ? -10.82 -41.562 -15.297 1 87.19 282 ASP B CA 1
ATOM 7729 C C . ASP B 1 282 ? -10.422 -40.5 -14.297 1 87.19 282 ASP B C 1
ATOM 7731 O O . ASP B 1 282 ? -9.234 -40.281 -14.023 1 87.19 282 ASP B O 1
ATOM 7735 N N . TRP B 1 283 ? -11.383 -39.812 -13.836 1 86.81 283 TRP B N 1
ATOM 7736 C CA . TRP B 1 283 ? -10.992 -38.844 -12.82 1 86.81 283 TRP B CA 1
ATOM 7737 C C . TRP B 1 283 ? -11.336 -39.344 -11.422 1 86.81 283 TRP B C 1
ATOM 7739 O O . TRP B 1 283 ? -11.344 -38.562 -10.469 1 86.81 283 TRP B O 1
ATOM 7749 N N . GLY B 1 284 ? -11.68 -40.594 -11.242 1 82.38 284 GLY B N 1
ATOM 7750 C CA . GLY B 1 284 ? -11.812 -41.219 -9.945 1 82.38 284 GLY B CA 1
ATOM 7751 C C . GLY B 1 284 ? -13.234 -41.188 -9.406 1 82.38 284 GLY B C 1
ATOM 7752 O O . GLY B 1 284 ? -13.461 -41.5 -8.227 1 82.38 284 GLY B O 1
ATOM 7753 N N . ALA B 1 285 ? -14.125 -40.812 -10.227 1 84.88 285 ALA B N 1
ATOM 7754 C CA . ALA B 1 285 ? -15.508 -40.719 -9.742 1 84.88 285 ALA B CA 1
ATOM 7755 C C . ALA B 1 285 ? -16.219 -42.062 -9.906 1 84.88 285 ALA B C 1
ATOM 7757 O O . ALA B 1 285 ? -15.859 -42.875 -10.789 1 84.88 285 ALA B O 1
ATOM 7758 N N . SER B 1 286 ? -17.109 -42.344 -8.977 1 82.56 286 SER B N 1
ATOM 7759 C CA . SER B 1 286 ? -17.891 -43.562 -9.055 1 82.56 286 SER B CA 1
ATOM 7760 C C . SER B 1 286 ? -19.172 -43.344 -9.867 1 82.56 286 SER B C 1
ATOM 7762 O O . SER B 1 286 ? -19.719 -44.312 -10.438 1 82.56 286 SER B O 1
ATOM 7764 N N . GLU B 1 287 ? -19.594 -42.125 -9.82 1 80.12 287 GLU B N 1
ATOM 7765 C CA . GLU B 1 287 ? -20.797 -41.781 -10.578 1 80.12 287 GLU B CA 1
ATOM 7766 C C . GLU B 1 287 ? -20.594 -40.531 -11.414 1 80.12 287 GLU B C 1
ATOM 7768 O O . GLU B 1 287 ? -19.688 -39.75 -11.133 1 80.12 287 GLU B O 1
ATOM 7773 N N . GLY B 1 288 ? -21.219 -40.625 -12.453 1 75.69 288 GLY B N 1
ATOM 7774 C CA . GLY B 1 288 ? -21.125 -39.5 -13.352 1 75.69 288 GLY B CA 1
ATOM 7775 C C . GLY B 1 288 ? -21.828 -38.25 -12.828 1 75.69 288 GLY B C 1
ATOM 7776 O O . GLY B 1 288 ? -22.547 -37.594 -13.578 1 75.69 288 GLY B O 1
ATOM 7777 N N . THR B 1 289 ? -21.656 -37.969 -11.5 1 82.75 289 THR B N 1
ATOM 7778 C CA . THR B 1 289 ? -22.359 -36.781 -10.969 1 82.75 289 THR B CA 1
ATOM 7779 C C . THR B 1 289 ? -21.359 -35.75 -10.492 1 82.75 289 THR B C 1
ATOM 7781 O O . THR B 1 289 ? -20.531 -36 -9.633 1 82.75 289 THR B O 1
ATOM 7784 N N . LEU B 1 290 ? -21.078 -34.844 -11.242 1 88.75 290 LEU B N 1
ATOM 7785 C CA . LEU B 1 290 ? -20.312 -33.625 -10.906 1 88.75 290 LEU B CA 1
ATOM 7786 C C . LEU B 1 290 ? -21.172 -32.375 -10.969 1 88.75 290 LEU B C 1
ATOM 7788 O O . LEU B 1 290 ? -21.734 -32.062 -12.023 1 88.75 290 LEU B O 1
ATOM 7792 N N . LEU B 1 291 ? -21.297 -31.688 -9.82 1 90.12 291 LEU B N 1
ATOM 7793 C CA . LEU B 1 291 ? -22.266 -30.594 -9.773 1 90.12 291 LEU B CA 1
ATOM 7794 C C . LEU B 1 291 ? -21.578 -29.234 -9.867 1 90.12 291 LEU B C 1
ATOM 7796 O O . LEU B 1 291 ? -22.203 -28.234 -10.203 1 90.12 291 LEU B O 1
ATOM 7800 N N . SER B 1 292 ? -20.359 -29.172 -9.492 1 91.56 292 SER B N 1
ATOM 7801 C CA . SER B 1 292 ? -19.672 -27.891 -9.578 1 91.56 292 SER B CA 1
ATOM 7802 C C . SER B 1 292 ? -18.234 -28.062 -10.078 1 91.56 292 SER B C 1
ATOM 7804 O O . SER B 1 292 ? -17.641 -29.125 -9.922 1 91.56 292 SER B O 1
ATOM 7806 N N . LEU B 1 293 ? -17.703 -27.047 -10.789 1 92.81 293 LEU B N 1
ATOM 7807 C CA . LEU B 1 293 ? -16.391 -27.047 -11.406 1 92.81 293 LEU B CA 1
ATOM 7808 C C . LEU B 1 293 ? -15.773 -25.641 -11.375 1 92.81 293 LEU B C 1
ATOM 7810 O O . LEU B 1 293 ? -16.453 -24.656 -11.648 1 92.81 293 LEU B O 1
ATOM 7814 N N . ARG B 1 294 ? -14.508 -25.609 -10.953 1 91.25 294 ARG B N 1
ATOM 7815 C CA . ARG B 1 294 ? -13.867 -24.297 -10.891 1 91.25 294 ARG B CA 1
ATOM 7816 C C . ARG B 1 294 ? -12.398 -24.406 -11.281 1 91.25 294 ARG B C 1
ATOM 7818 O O . ARG B 1 294 ? -11.734 -25.391 -10.992 1 91.25 294 ARG B O 1
ATOM 7825 N N . PRO B 1 295 ? -11.906 -23.375 -11.953 1 90.75 295 PRO B N 1
ATOM 7826 C CA . PRO B 1 295 ? -10.469 -23.312 -12.227 1 90.75 295 PRO B CA 1
ATOM 7827 C C . PRO B 1 295 ? -9.664 -22.797 -11.039 1 90.75 295 PRO B C 1
ATOM 7829 O O . PRO B 1 295 ? -10.18 -22.016 -10.227 1 90.75 295 PRO B O 1
ATOM 7832 N N . VAL B 1 296 ? -8.461 -23.234 -10.891 1 89.12 296 VAL B N 1
ATOM 7833 C CA . VAL B 1 296 ? -7.559 -22.75 -9.852 1 89.12 296 VAL B CA 1
ATOM 7834 C C . VAL B 1 296 ? -6.695 -21.609 -10.414 1 89.12 296 VAL B C 1
ATOM 7836 O O . VAL B 1 296 ? -5.91 -21.828 -11.336 1 89.12 296 VAL B O 1
ATOM 7839 N N . ILE B 1 297 ? -7.004 -20.438 -9.922 1 78.19 297 ILE B N 1
ATOM 7840 C CA . ILE B 1 297 ? -6.281 -19.266 -10.406 1 78.19 297 ILE B CA 1
ATOM 7841 C C . ILE B 1 297 ? -5.227 -18.859 -9.391 1 78.19 297 ILE B C 1
ATOM 7843 O O . ILE B 1 297 ? -5.527 -18.141 -8.43 1 78.19 297 ILE B O 1
ATOM 7847 N N . THR B 1 298 ? -4.059 -19.359 -9.406 1 72.88 298 THR B N 1
ATOM 7848 C CA . THR B 1 298 ? -3.016 -18.984 -8.461 1 72.88 298 THR B CA 1
ATOM 7849 C C . THR B 1 298 ? -1.64 -19.047 -9.117 1 72.88 298 THR B C 1
ATOM 7851 O O . THR B 1 298 ? -1.506 -19.547 -10.242 1 72.88 298 THR B O 1
ATOM 7854 N N . ASP B 1 299 ? -0.758 -18.469 -8.391 1 74.56 299 ASP B N 1
ATOM 7855 C CA . ASP B 1 299 ? 0.651 -18.547 -8.766 1 74.56 299 ASP B CA 1
ATOM 7856 C C . ASP B 1 299 ? 1.263 -19.891 -8.375 1 74.56 299 ASP B C 1
ATOM 7858 O O . ASP B 1 299 ? 1.096 -20.344 -7.238 1 74.56 299 ASP B O 1
ATOM 7862 N N . LEU B 1 300 ? 1.797 -20.562 -9.32 1 78.62 300 LEU B N 1
ATOM 7863 C CA . LEU B 1 300 ? 2.33 -21.906 -9.094 1 78.62 300 LEU B CA 1
ATOM 7864 C C . LEU B 1 300 ? 3.834 -21.859 -8.844 1 78.62 300 LEU B C 1
ATOM 7866 O O . LEU B 1 300 ? 4.508 -22.891 -8.875 1 78.62 300 LEU B O 1
ATOM 7870 N N . LEU B 1 301 ? 4.262 -20.703 -8.477 1 75.19 301 LEU B N 1
ATOM 7871 C CA . LEU B 1 301 ? 5.707 -20.625 -8.305 1 75.19 301 LEU B CA 1
ATOM 7872 C C . LEU B 1 301 ? 6.09 -20.766 -6.84 1 75.19 301 LEU B C 1
ATOM 7874 O O . LEU B 1 301 ? 5.336 -20.359 -5.953 1 75.19 301 LEU B O 1
ATOM 7878 N N . CYS B 1 302 ? 7.215 -21.344 -6.57 1 78.06 302 CYS B N 1
ATOM 7879 C CA . CYS B 1 302 ? 7.855 -21.438 -5.266 1 78.06 302 CYS B CA 1
ATOM 7880 C C . CYS B 1 302 ? 6.879 -21.969 -4.219 1 78.06 302 CYS B C 1
ATOM 7882 O O . CYS B 1 302 ? 6.566 -21.281 -3.25 1 78.06 302 CYS B O 1
ATOM 7884 N N . PRO B 1 303 ? 6.547 -23.156 -4.414 1 88 303 PRO B N 1
ATOM 7885 C CA . PRO B 1 303 ? 5.594 -23.703 -3.447 1 88 303 PRO B CA 1
ATOM 7886 C C . PRO B 1 303 ? 6.148 -23.75 -2.025 1 88 303 PRO B C 1
ATOM 7888 O O . PRO B 1 303 ? 7.328 -24.047 -1.828 1 88 303 PRO B O 1
ATOM 7891 N N . HIS B 1 304 ? 5.41 -23.359 -1.021 1 89.75 304 HIS B N 1
ATOM 7892 C CA . HIS B 1 304 ? 5.754 -23.328 0.396 1 89.75 304 HIS B CA 1
ATOM 7893 C C . HIS B 1 304 ? 4.516 -23.5 1.269 1 89.75 304 HIS B C 1
ATOM 7895 O O . HIS B 1 304 ? 3.555 -22.734 1.143 1 89.75 304 HIS B O 1
ATOM 7901 N N . VAL B 1 305 ? 4.527 -24.562 2.096 1 93 305 VAL B N 1
ATOM 7902 C CA . VAL B 1 305 ? 3.357 -24.812 2.932 1 93 305 VAL B CA 1
ATOM 7903 C C . VAL B 1 305 ? 3.801 -25.172 4.348 1 93 305 VAL B C 1
ATOM 7905 O O . VAL B 1 305 ? 4.848 -25.797 4.535 1 93 305 VAL B O 1
ATOM 7908 N N . ARG B 1 306 ? 3.1 -24.766 5.344 1 91.5 306 ARG B N 1
ATOM 7909 C CA . ARG B 1 306 ? 3.324 -25.109 6.746 1 91.5 306 ARG B CA 1
ATOM 7910 C C . ARG B 1 306 ? 2.139 -25.875 7.32 1 91.5 306 ARG B C 1
ATOM 7912 O O . ARG B 1 306 ? 0.992 -25.438 7.203 1 91.5 306 ARG B O 1
ATOM 7919 N N . LEU B 1 307 ? 2.391 -26.984 7.887 1 92.12 307 LEU B N 1
ATOM 7920 C CA . LEU B 1 307 ? 1.365 -27.828 8.484 1 92.12 307 LEU B CA 1
ATOM 7921 C C . LEU B 1 307 ? 1.454 -27.781 10.008 1 92.12 307 LEU B C 1
ATOM 7923 O O . LEU B 1 307 ? 2.551 -27.766 10.57 1 92.12 307 LEU B O 1
ATOM 7927 N N . PHE B 1 308 ? 0.285 -27.719 10.562 1 90.75 308 PHE B N 1
ATOM 7928 C CA . PHE B 1 308 ? 0.226 -27.625 12.023 1 90.75 308 PHE B CA 1
ATOM 7929 C C . PHE B 1 308 ? -0.573 -28.781 12.602 1 90.75 308 PHE B C 1
ATOM 7931 O O . PHE B 1 308 ? -1.529 -29.266 11.992 1 90.75 308 PHE B O 1
ATOM 7938 N N . LYS B 1 309 ? -0.256 -29.125 13.836 1 88.12 309 LYS B N 1
ATOM 7939 C CA . LYS B 1 309 ? -0.907 -30.25 14.5 1 88.12 309 LYS B CA 1
ATOM 7940 C C . LYS B 1 309 ? -2.191 -29.812 15.195 1 88.12 309 LYS B C 1
ATOM 7942 O O . LYS B 1 309 ? -3.117 -30.609 15.359 1 88.12 309 LYS B O 1
ATOM 7947 N N . GLU B 1 310 ? -2.23 -28.594 15.5 1 87.75 310 GLU B N 1
ATOM 7948 C CA . GLU B 1 310 ? -3.391 -28.094 16.234 1 87.75 310 GLU B CA 1
ATOM 7949 C C . GLU B 1 310 ? -4.281 -27.234 15.328 1 87.75 310 GLU B C 1
ATOM 7951 O O . GLU B 1 310 ? -3.826 -26.719 14.305 1 87.75 310 GLU B O 1
ATOM 7956 N N . LYS B 1 311 ? -5.535 -27.234 15.82 1 88.06 311 LYS B N 1
ATOM 7957 C CA . LYS B 1 311 ? -6.469 -26.375 15.102 1 88.06 311 LYS B CA 1
ATOM 7958 C C . LYS B 1 311 ? -6.141 -24.891 15.328 1 88.06 311 LYS B C 1
ATOM 7960 O O . LYS B 1 311 ? -5.523 -24.547 16.328 1 88.06 311 LYS B O 1
ATOM 7965 N N . HIS B 1 312 ? -6.441 -24.047 14.383 1 88.12 312 HIS B N 1
ATOM 7966 C CA . HIS B 1 312 ? -6.312 -22.609 14.461 1 88.12 312 HIS B CA 1
ATOM 7967 C C . HIS B 1 312 ? -4.867 -22.188 14.727 1 88.12 312 HIS B C 1
ATOM 7969 O O . HIS B 1 312 ? -4.613 -21.25 15.477 1 88.12 312 HIS B O 1
ATOM 7975 N N . PHE B 1 313 ? -3.982 -22.938 14.273 1 84 313 PHE B N 1
ATOM 7976 C CA . PHE B 1 313 ? -2.561 -22.609 14.219 1 84 313 PHE B CA 1
ATOM 7977 C C . PHE B 1 313 ? -1.982 -22.469 15.625 1 84 313 PHE B C 1
ATOM 7979 O O . PHE B 1 313 ? -1.092 -21.641 15.852 1 84 313 PHE B O 1
ATOM 7986 N N . GLY B 1 314 ? -2.469 -22.969 16.562 1 73.25 314 GLY B N 1
ATOM 7987 C CA . GLY B 1 314 ? -1.961 -22.891 17.922 1 73.25 314 GLY B CA 1
ATOM 7988 C C . GLY B 1 314 ? -0.454 -23.047 18.016 1 73.25 314 GLY B C 1
ATOM 7989 O O . GLY B 1 314 ? 0.171 -23.594 17.094 1 73.25 314 GLY B O 1
ATOM 7990 N N . HIS B 1 315 ? 0.376 -22.172 18.641 1 61.12 315 HIS B N 1
ATOM 7991 C CA . HIS B 1 315 ? 1.803 -21.922 18.828 1 61.12 315 HIS B CA 1
ATOM 7992 C C . HIS B 1 315 ? 2.588 -23.234 18.875 1 61.12 315 HIS B C 1
ATOM 7994 O O . HIS B 1 315 ? 3.703 -23.312 18.344 1 61.12 315 HIS B O 1
ATOM 8000 N N . LEU B 1 316 ? 2.162 -24.156 19.672 1 54.12 316 LEU B N 1
ATOM 8001 C CA . LEU B 1 316 ? 2.969 -25.328 20 1 54.12 316 LEU B CA 1
ATOM 8002 C C . LEU B 1 316 ? 2.986 -26.312 18.828 1 54.12 316 LEU B C 1
ATOM 8004 O O . LEU B 1 316 ? 3.666 -27.344 18.891 1 54.12 316 LEU B O 1
ATOM 8008 N N . GLY B 1 317 ? 2.555 -25.781 17.594 1 62.62 317 GLY B N 1
ATOM 8009 C CA . GLY B 1 317 ? 2.172 -26.969 16.859 1 62.62 317 GLY B CA 1
ATOM 8010 C C . GLY B 1 317 ? 2.645 -26.953 15.414 1 62.62 317 GLY B C 1
ATOM 8011 O O . GLY B 1 317 ? 2.023 -27.562 14.547 1 62.62 317 GLY B O 1
ATOM 8012 N N . LEU B 1 318 ? 3.787 -26.125 15.219 1 64.88 318 LEU B N 1
ATOM 8013 C CA . LEU B 1 318 ? 4.246 -26.328 13.852 1 64.88 318 LEU B CA 1
ATOM 8014 C C . LEU B 1 318 ? 4.73 -27.766 13.641 1 64.88 318 LEU B C 1
ATOM 8016 O O . LEU B 1 318 ? 5.633 -28.219 14.344 1 64.88 318 LEU B O 1
ATOM 8020 N N . ALA B 1 319 ? 4.074 -28.406 12.75 1 66.81 319 ALA B N 1
ATOM 8021 C CA . ALA B 1 319 ? 4.402 -29.797 12.477 1 66.81 319 ALA B CA 1
ATOM 8022 C C . ALA B 1 319 ? 5.5 -29.906 11.422 1 66.81 319 ALA B C 1
ATOM 8024 O O . ALA B 1 319 ? 6.527 -30.547 11.656 1 66.81 319 ALA B O 1
ATOM 8025 N N . VAL B 1 320 ? 5.312 -29.312 10.266 1 83 320 VAL B N 1
ATOM 8026 C CA . VAL B 1 320 ? 6.289 -29.453 9.195 1 83 320 VAL B CA 1
ATOM 8027 C C . VAL B 1 320 ? 6.238 -28.25 8.266 1 83 320 VAL B C 1
ATOM 8029 O O . VAL B 1 320 ? 5.172 -27.656 8.07 1 83 320 VAL B O 1
ATOM 8032 N N . ASP B 1 321 ? 7.332 -27.766 7.836 1 85.38 321 ASP B N 1
ATOM 8033 C CA . ASP B 1 321 ? 7.516 -26.75 6.805 1 85.38 321 ASP B CA 1
ATOM 8034 C C . ASP B 1 321 ? 8.031 -27.359 5.508 1 85.38 321 ASP B C 1
ATOM 8036 O O . ASP B 1 321 ? 9.164 -27.859 5.453 1 85.38 321 ASP B O 1
ATOM 8040 N N . LEU B 1 322 ? 7.152 -27.359 4.469 1 88.25 322 LEU B N 1
ATOM 8041 C CA . LEU B 1 322 ? 7.465 -28.141 3.273 1 88.25 322 LEU B CA 1
ATOM 8042 C C . LEU B 1 322 ? 7.637 -27.219 2.064 1 88.25 322 LEU B C 1
ATOM 8044 O O . LEU B 1 322 ? 6.895 -26.25 1.909 1 88.25 322 LEU B O 1
ATOM 8048 N N . MET B 1 323 ? 8.531 -27.547 1.204 1 85.5 323 MET B N 1
ATOM 8049 C CA . MET B 1 323 ? 8.758 -26.844 -0.057 1 85.5 323 MET B CA 1
ATOM 8050 C C . MET B 1 323 ? 8.688 -27.812 -1.235 1 85.5 323 MET B C 1
ATOM 8052 O O . MET B 1 323 ? 8.766 -27.391 -2.393 1 85.5 323 MET B O 1
ATOM 8056 N N . GLY B 1 324 ? 8.547 -29.031 -0.889 1 86.5 324 GLY B N 1
ATOM 8057 C CA . GLY B 1 324 ? 8.477 -30.062 -1.921 1 86.5 324 GLY B CA 1
ATOM 8058 C C . GLY B 1 324 ? 7.516 -31.188 -1.58 1 86.5 324 GLY B C 1
ATOM 8059 O O . GLY B 1 324 ? 6.809 -31.125 -0.573 1 86.5 324 GLY B O 1
ATOM 8060 N N . ALA B 1 325 ? 7.574 -32.156 -2.412 1 90.06 325 ALA B N 1
ATOM 8061 C CA . ALA B 1 325 ? 6.633 -33.25 -2.254 1 90.06 325 ALA B CA 1
ATOM 8062 C C . ALA B 1 325 ? 7.07 -34.188 -1.131 1 90.06 325 ALA B C 1
ATOM 8064 O O . ALA B 1 325 ? 8.266 -34.344 -0.883 1 90.06 325 ALA B O 1
ATOM 8065 N N . VAL B 1 326 ? 6.105 -34.688 -0.441 1 90.06 326 VAL B N 1
ATOM 8066 C CA . VAL B 1 326 ? 6.328 -35.688 0.59 1 90.06 326 VAL B CA 1
ATOM 8067 C C . VAL B 1 326 ? 5.469 -36.938 0.309 1 90.06 326 VAL B C 1
ATOM 8069 O O . VAL B 1 326 ? 4.238 -36.844 0.312 1 90.06 326 VAL B O 1
ATOM 8072 N N . VAL B 1 327 ? 6.109 -38 0.094 1 87.62 327 VAL B N 1
ATOM 8073 C CA . VAL B 1 327 ? 5.414 -39.25 -0.289 1 87.62 327 VAL B CA 1
ATOM 8074 C C . VAL B 1 327 ? 4.801 -39.906 0.948 1 87.62 327 VAL B C 1
ATOM 8076 O O . VAL B 1 327 ? 3.738 -40.5 0.866 1 87.62 327 VAL B O 1
ATOM 8079 N N . ASN B 1 328 ? 5.559 -39.781 1.984 1 87.38 328 ASN B N 1
ATOM 8080 C CA . ASN B 1 328 ? 5.09 -40.312 3.252 1 87.38 328 ASN B CA 1
ATOM 8081 C C . ASN B 1 328 ? 5.449 -39.406 4.426 1 87.38 328 ASN B C 1
ATOM 8083 O O . ASN B 1 328 ? 6.629 -39.25 4.758 1 87.38 328 ASN B O 1
ATOM 8087 N N . MET B 1 329 ? 4.52 -38.969 5.105 1 86.69 329 MET B N 1
ATOM 8088 C CA . MET B 1 329 ? 4.715 -38.031 6.195 1 86.69 329 MET B CA 1
ATOM 8089 C C . MET B 1 329 ? 5.387 -38.688 7.391 1 86.69 329 MET B C 1
ATOM 8091 O O . MET B 1 329 ? 6.113 -38.031 8.141 1 86.69 329 MET B O 1
ATOM 8095 N N . GLU B 1 330 ? 5.211 -39.875 7.543 1 81.62 330 GLU B N 1
ATOM 8096 C CA . GLU B 1 330 ? 5.797 -40.594 8.672 1 81.62 330 GLU B CA 1
ATOM 8097 C C . GLU B 1 330 ? 7.316 -40.656 8.555 1 81.62 330 GLU B C 1
ATOM 8099 O O . GLU B 1 330 ? 8.016 -40.688 9.57 1 81.62 330 GLU B O 1
ATOM 8104 N N . GLU B 1 331 ? 7.711 -40.656 7.371 1 78.38 331 GLU B N 1
ATOM 8105 C CA . GLU B 1 331 ? 9.148 -40.719 7.148 1 78.38 331 GLU B CA 1
ATOM 8106 C C . GLU B 1 331 ? 9.828 -39.406 7.469 1 78.38 331 GLU B C 1
ATOM 8108 O O . GLU B 1 331 ? 11.023 -39.375 7.77 1 78.38 331 GLU B O 1
ATOM 8113 N N . VAL B 1 332 ? 9.148 -38.406 7.324 1 73.62 332 VAL B N 1
ATOM 8114 C CA . VAL B 1 332 ? 9.75 -37.094 7.543 1 73.62 332 VAL B CA 1
ATOM 8115 C C . VAL B 1 332 ? 9.523 -36.656 8.992 1 73.62 332 VAL B C 1
ATOM 8117 O O . VAL B 1 332 ? 9.914 -35.531 9.383 1 73.62 332 VAL B O 1
ATOM 8120 N N . GLY B 1 333 ? 9.188 -37.531 9.867 1 65.88 333 GLY B N 1
ATOM 8121 C CA . GLY B 1 333 ? 9 -37.219 11.281 1 65.88 333 GLY B CA 1
ATOM 8122 C C . GLY B 1 333 ? 7.711 -36.469 11.555 1 65.88 333 GLY B C 1
ATOM 8123 O O . GLY B 1 333 ? 7.512 -35.938 12.656 1 65.88 333 GLY B O 1
ATOM 8124 N N . GLY B 1 334 ? 7.02 -36.344 10.555 1 62.81 334 GLY B N 1
ATOM 8125 C CA . GLY B 1 334 ? 5.789 -35.594 10.781 1 62.81 334 GLY B CA 1
ATOM 8126 C C . GLY B 1 334 ? 4.645 -36.469 11.25 1 62.81 334 GLY B C 1
ATOM 8127 O O . GLY B 1 334 ? 4.664 -37.688 11.031 1 62.81 334 GLY B O 1
ATOM 8128 N N . ASP B 1 335 ? 3.893 -36 12.172 1 68.5 335 ASP B N 1
ATOM 8129 C CA . ASP B 1 335 ? 2.646 -36.656 12.555 1 68.5 335 ASP B CA 1
ATOM 8130 C C . ASP B 1 335 ? 1.589 -36.5 11.469 1 68.5 335 ASP B C 1
ATOM 8132 O O . ASP B 1 335 ? 1.58 -35.531 10.727 1 68.5 335 ASP B O 1
ATOM 8136 N N . ASN B 1 336 ? 0.897 -37.656 11.188 1 80.25 336 ASN B N 1
ATOM 8137 C CA . ASN B 1 336 ? -0.167 -37.656 10.188 1 80.25 336 ASN B CA 1
ATOM 8138 C C . ASN B 1 336 ? -1.381 -36.875 10.648 1 80.25 336 ASN B C 1
ATOM 8140 O O . ASN B 1 336 ? -2.34 -36.688 9.891 1 80.25 336 ASN B O 1
ATOM 8144 N N . LYS B 1 337 ? -1.187 -36.344 11.781 1 86.81 337 LYS B N 1
ATOM 8145 C CA . LYS B 1 337 ? -2.309 -35.562 12.273 1 86.81 337 LYS B CA 1
ATOM 8146 C C . LYS B 1 337 ? -2.105 -34.062 11.969 1 86.81 337 LYS B C 1
ATOM 8148 O O . LYS B 1 337 ? -1.316 -33.406 12.633 1 86.81 337 LYS B O 1
ATOM 8153 N N . ILE B 1 338 ? -2.801 -33.625 11 1 89.94 338 ILE B N 1
ATOM 8154 C CA . ILE B 1 338 ? -2.717 -32.219 10.594 1 89.94 338 ILE B CA 1
ATOM 8155 C C . ILE B 1 338 ? -4.09 -31.562 10.734 1 89.94 338 ILE B C 1
ATOM 8157 O O . ILE B 1 338 ? -5.059 -32 10.102 1 89.94 338 ILE B O 1
ATOM 8161 N N . GLN B 1 339 ? -4.102 -30.469 11.531 1 91.12 339 GLN B N 1
ATOM 8162 C CA . GLN B 1 339 ? -5.41 -29.891 11.789 1 91.12 339 GLN B CA 1
ATOM 8163 C C . GLN B 1 339 ? -5.477 -28.453 11.273 1 91.12 339 GLN B C 1
ATOM 8165 O O . GLN B 1 339 ? -6.551 -27.844 11.25 1 91.12 339 GLN B O 1
ATOM 8170 N N . SER B 1 340 ? -4.473 -27.891 10.961 1 92.69 340 SER B N 1
ATOM 8171 C CA . SER B 1 340 ? -4.461 -26.578 10.32 1 92.69 340 SER B CA 1
ATOM 8172 C C . SER B 1 340 ? -3.314 -26.453 9.328 1 92.69 340 SER B C 1
ATOM 8174 O O . SER B 1 340 ? -2.305 -27.156 9.445 1 92.69 340 SER B O 1
ATOM 8176 N N . ILE B 1 341 ? -3.49 -25.641 8.305 1 94.38 341 ILE B N 1
ATOM 8177 C CA . ILE B 1 341 ? -2.508 -25.547 7.23 1 94.38 341 ILE B CA 1
ATOM 8178 C C . ILE B 1 341 ? -2.354 -24.094 6.805 1 94.38 341 ILE B C 1
ATOM 8180 O O . ILE B 1 341 ? -3.344 -23.359 6.684 1 94.38 341 ILE B O 1
ATOM 8184 N N . ASP B 1 342 ? -1.139 -23.656 6.699 1 94.19 342 ASP B N 1
ATOM 8185 C CA . ASP B 1 342 ? -0.81 -22.328 6.172 1 94.19 342 ASP B CA 1
ATOM 8186 C C . ASP B 1 342 ? -0.076 -22.438 4.836 1 94.19 342 ASP B C 1
ATOM 8188 O O . ASP B 1 342 ? 1.12 -22.734 4.801 1 94.19 342 ASP B O 1
ATOM 8192 N N . VAL B 1 343 ? -0.807 -22.188 3.771 1 94.06 343 VAL B N 1
ATOM 8193 C CA . VAL B 1 343 ? -0.183 -22.219 2.453 1 94.06 343 VAL B CA 1
ATOM 8194 C C . VAL B 1 343 ? 0.367 -20.844 2.102 1 94.06 343 VAL B C 1
ATOM 8196 O O . VAL B 1 343 ? -0.394 -19.938 1.78 1 94.06 343 VAL B O 1
ATOM 8199 N N . ILE B 1 344 ? 1.627 -20.734 2.041 1 89.31 344 ILE B N 1
ATOM 8200 C CA . ILE B 1 344 ? 2.293 -19.453 1.808 1 89.31 344 ILE B CA 1
ATOM 8201 C C . ILE B 1 344 ? 2.354 -19.172 0.309 1 89.31 344 ILE B C 1
ATOM 8203 O O . ILE B 1 344 ? 2.072 -18.047 -0.128 1 89.31 344 ILE B O 1
ATOM 8207 N N . SER B 1 345 ? 2.66 -20.172 -0.432 1 87.81 345 SER B N 1
ATOM 8208 C CA . SER B 1 345 ? 2.74 -20 -1.879 1 87.81 345 SER B CA 1
ATOM 8209 C C . SER B 1 345 ? 2.523 -21.328 -2.602 1 87.81 345 SER B C 1
ATOM 8211 O O . SER B 1 345 ? 2.736 -22.391 -2.025 1 87.81 345 SER B O 1
ATOM 8213 N N . GLY B 1 346 ? 2 -21.141 -3.824 1 88.88 346 GLY B N 1
ATOM 8214 C CA . GLY B 1 346 ? 1.779 -22.312 -4.645 1 88.88 346 GLY B CA 1
ATOM 8215 C C . GLY B 1 346 ? 0.428 -22.969 -4.406 1 88.88 346 GLY B C 1
ATOM 8216 O O . GLY B 1 346 ? -0.423 -22.391 -3.713 1 88.88 346 GLY B O 1
ATOM 8217 N N . VAL B 1 347 ? 0.273 -24.062 -5.109 1 92.88 347 VAL B N 1
ATOM 8218 C CA . VAL B 1 347 ? -0.913 -24.906 -4.973 1 92.88 347 VAL B CA 1
ATOM 8219 C C . VAL B 1 347 ? -0.501 -26.328 -4.594 1 92.88 347 VAL B C 1
ATOM 8221 O O . VAL B 1 347 ? 0.429 -26.891 -5.176 1 92.88 347 VAL B O 1
ATOM 8224 N N . TRP B 1 348 ? -1.151 -26.844 -3.588 1 95 348 TRP B N 1
ATOM 8225 C CA . TRP B 1 348 ? -0.776 -28.156 -3.072 1 95 348 TRP B CA 1
ATOM 8226 C C . TRP B 1 348 ? -1.964 -29.109 -3.1 1 95 348 TRP B C 1
ATOM 8228 O O . TRP B 1 348 ? -3.117 -28.672 -3.133 1 95 348 TRP B O 1
ATOM 8238 N N . VAL B 1 349 ? -1.64 -30.328 -3.18 1 95.81 349 VAL B N 1
ATOM 8239 C CA . VAL B 1 349 ? -2.645 -31.375 -3.047 1 95.81 349 VAL B CA 1
ATOM 8240 C C . VAL B 1 349 ? -2.271 -32.312 -1.897 1 95.81 349 VAL B C 1
ATOM 8242 O O . VAL B 1 349 ? -1.176 -32.875 -1.88 1 95.81 349 VAL B O 1
ATOM 8245 N N . ALA B 1 350 ? -3.107 -32.406 -0.965 1 95.12 350 ALA B N 1
ATOM 8246 C CA . ALA B 1 350 ? -2.908 -33.312 0.174 1 95.12 350 ALA B CA 1
ATOM 8247 C C . ALA B 1 350 ? -3.715 -34.594 0.013 1 95.12 350 ALA B C 1
ATOM 8249 O O . ALA B 1 350 ? -4.855 -34.562 -0.461 1 95.12 350 ALA B O 1
ATOM 8250 N N . PHE B 1 351 ? -3.051 -35.688 0.406 1 93.06 351 PHE B N 1
ATOM 8251 C CA . PHE B 1 351 ? -3.707 -37 0.261 1 93.06 351 PHE B CA 1
ATOM 8252 C C . PHE B 1 351 ? -3.84 -37.688 1.611 1 93.06 351 PHE B C 1
ATOM 8254 O O . PHE B 1 351 ? -2.977 -37.531 2.479 1 93.06 351 PHE B O 1
ATOM 8261 N N . GLU B 1 352 ? -4.824 -38.5 1.742 1 90.44 352 GLU B N 1
ATOM 8262 C CA . GLU B 1 352 ? -5.094 -39.188 2.994 1 90.44 352 GLU B CA 1
ATOM 8263 C C . GLU B 1 352 ? -4.156 -40.375 3.176 1 90.44 352 GLU B C 1
ATOM 8265 O O . GLU B 1 352 ? -3.816 -40.75 4.305 1 90.44 352 GLU B O 1
ATOM 8270 N N . LYS B 1 353 ? -3.752 -40.938 2.09 1 88 353 LYS B N 1
ATOM 8271 C CA . LYS B 1 353 ? -2.898 -42.125 2.145 1 88 353 LYS B CA 1
ATOM 8272 C C . LYS B 1 353 ? -1.51 -41.812 1.586 1 88 353 LYS B C 1
ATOM 8274 O O . LYS B 1 353 ? -1.324 -40.844 0.854 1 88 353 LYS B O 1
ATOM 8279 N N . PRO B 1 354 ? -0.601 -42.625 2.006 1 87.69 354 PRO B N 1
ATOM 8280 C CA . PRO B 1 354 ? 0.752 -42.438 1.481 1 87.69 354 PRO B CA 1
ATOM 8281 C C . PRO B 1 354 ? 0.866 -42.75 -0.004 1 87.69 354 PRO B C 1
ATOM 8283 O O . PRO B 1 354 ? 0.031 -43.5 -0.542 1 87.69 354 PRO B O 1
ATOM 8286 N N . GLY B 1 355 ? 1.795 -42.188 -0.663 1 85.56 355 GLY B N 1
ATOM 8287 C CA . GLY B 1 355 ? 2.029 -42.438 -2.074 1 85.56 355 GLY B CA 1
ATOM 8288 C C . GLY B 1 355 ? 1.055 -41.719 -2.984 1 85.56 355 GLY B C 1
ATOM 8289 O O . GLY B 1 355 ? 0.656 -42.25 -4.023 1 85.56 355 GLY B O 1
ATOM 8290 N N . PHE B 1 356 ? 0.574 -40.719 -2.467 1 89.56 356 PHE B N 1
ATOM 8291 C CA . PHE B 1 356 ? -0.325 -39.844 -3.227 1 89.56 356 PHE B CA 1
ATOM 8292 C C . PHE B 1 356 ? -1.576 -40.594 -3.648 1 89.56 356 PHE B C 1
ATOM 8294 O O . PHE B 1 356 ? -1.988 -40.531 -4.809 1 89.56 356 PHE B O 1
ATOM 8301 N N . SER B 1 357 ? -1.998 -41.375 -2.75 1 85.38 357 SER B N 1
ATOM 8302 C CA . SER B 1 357 ? -3.195 -42.188 -3.014 1 85.38 357 SER B CA 1
ATOM 8303 C C . SER B 1 357 ? -4.324 -41.812 -2.059 1 85.38 357 SER B C 1
ATOM 8305 O O . SER B 1 357 ? -4.102 -41.094 -1.071 1 85.38 357 SER B O 1
ATOM 8307 N N . GLY B 1 358 ? -5.57 -42.156 -2.527 1 83.5 358 GLY B N 1
ATOM 8308 C CA . GLY B 1 358 ? -6.734 -41.812 -1.726 1 83.5 358 GLY B CA 1
ATOM 8309 C C . GLY B 1 358 ? -7.398 -40.5 -2.156 1 83.5 358 GLY B C 1
ATOM 8310 O O . GLY B 1 358 ? -7.238 -40.094 -3.299 1 83.5 358 GLY B O 1
ATOM 8311 N N . GLU B 1 359 ? -8.133 -40.031 -1.178 1 88.5 359 GLU B N 1
ATOM 8312 C CA . GLU B 1 359 ? -8.805 -38.75 -1.482 1 88.5 359 GLU B CA 1
ATOM 8313 C C . GLU B 1 359 ? -7.836 -37.594 -1.434 1 88.5 359 GLU B C 1
ATOM 8315 O O . GLU B 1 359 ? -6.961 -37.531 -0.568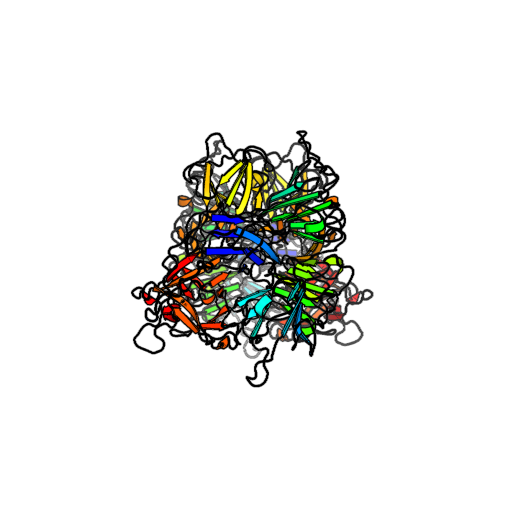 1 88.5 359 GLU B O 1
ATOM 8320 N N . GLY B 1 360 ? -7.961 -36.812 -2.457 1 91.75 360 GLY B N 1
ATOM 8321 C CA . GLY B 1 360 ? -7.086 -35.656 -2.533 1 91.75 360 GLY B CA 1
ATOM 8322 C C . GLY B 1 360 ? -7.809 -34.344 -2.26 1 91.75 360 GLY B C 1
ATOM 8323 O O . GLY B 1 360 ? -8.984 -34.219 -2.588 1 91.75 360 GLY B O 1
ATOM 8324 N N . TYR B 1 361 ? -7.094 -33.438 -1.589 1 94.81 361 TYR B N 1
ATOM 8325 C CA . TYR B 1 361 ? -7.625 -32.125 -1.271 1 94.81 361 TYR B CA 1
ATOM 8326 C C . TYR B 1 361 ? -6.734 -31.016 -1.834 1 94.81 361 TYR B C 1
ATOM 8328 O O . TYR B 1 361 ? -5.52 -31.031 -1.619 1 94.81 361 TYR B O 1
ATOM 8336 N N . ILE B 1 362 ? -7.41 -30.156 -2.484 1 94.69 362 ILE B N 1
ATOM 8337 C CA . ILE B 1 362 ? -6.656 -29.047 -3.072 1 94.69 362 ILE B CA 1
ATOM 8338 C C . ILE B 1 362 ? -6.43 -27.969 -2.023 1 94.69 362 ILE B C 1
ATOM 8340 O O . ILE B 1 362 ? -7.324 -27.656 -1.236 1 94.69 362 ILE B O 1
ATOM 8344 N N . LEU B 1 363 ? -5.207 -27.484 -1.889 1 94.88 363 LEU B N 1
ATOM 8345 C CA . LEU B 1 363 ? -4.832 -26.406 -0.977 1 94.88 363 LEU B CA 1
ATOM 8346 C C . LEU B 1 363 ? -4.258 -25.219 -1.743 1 94.88 363 LEU B C 1
ATOM 8348 O O . LEU B 1 363 ? -3.215 -25.344 -2.393 1 94.88 363 LEU B O 1
ATOM 8352 N N . GLU B 1 364 ? -4.953 -24.172 -1.681 1 93.31 364 GLU B N 1
ATOM 8353 C CA . GLU B 1 364 ? -4.508 -22.953 -2.334 1 93.31 364 GLU B CA 1
ATOM 8354 C C . GLU B 1 364 ? -3.943 -21.953 -1.318 1 93.31 364 GLU B C 1
ATOM 8356 O O . GLU B 1 364 ? -4.043 -22.172 -0.109 1 93.31 364 GLU B O 1
ATOM 8361 N N . LYS B 1 365 ? -3.363 -20.906 -1.859 1 91.69 365 LYS B N 1
ATOM 8362 C CA . LYS B 1 365 ? -2.758 -19.906 -0.984 1 91.69 365 LYS B CA 1
ATOM 8363 C C . LYS B 1 365 ? -3.77 -19.359 0.025 1 91.69 365 LYS B C 1
ATOM 8365 O O . LYS B 1 365 ? -4.863 -18.938 -0.351 1 91.69 365 LYS B O 1
ATOM 8370 N N . GLY B 1 366 ? -3.383 -19.453 1.316 1 91.88 366 GLY B N 1
ATOM 8371 C CA . GLY B 1 366 ? -4.266 -19 2.377 1 91.88 366 GLY B CA 1
ATOM 8372 C C . GLY B 1 366 ? -4.137 -19.812 3.652 1 91.88 366 GLY B C 1
ATOM 8373 O O . GLY B 1 366 ? -3.217 -20.625 3.789 1 91.88 366 GLY B O 1
ATOM 8374 N N . LEU B 1 367 ? -5.055 -19.547 4.598 1 94.38 367 LEU B N 1
ATOM 8375 C CA . LEU B 1 367 ? -5.035 -20.203 5.898 1 94.38 367 LEU B CA 1
ATOM 8376 C C . LEU B 1 367 ? -6.227 -21.141 6.055 1 94.38 367 LEU B C 1
ATOM 8378 O O . LEU B 1 367 ? -7.355 -20.781 5.723 1 94.38 367 LEU B O 1
ATOM 8382 N N . TYR B 1 368 ? -5.891 -22.297 6.391 1 95.69 368 TYR B N 1
ATOM 8383 C CA . TYR B 1 368 ? -6.906 -23.281 6.723 1 95.69 368 TYR B CA 1
ATOM 8384 C C . TYR B 1 368 ? -6.879 -23.609 8.211 1 95.69 368 TYR B C 1
ATOM 8386 O O . TYR B 1 368 ? -5.945 -24.266 8.695 1 95.69 368 TYR B O 1
ATOM 8394 N N . ALA B 1 369 ? -7.922 -23.297 8.961 1 93.88 369 ALA B N 1
ATOM 8395 C CA . ALA B 1 369 ? -7.902 -23.359 10.422 1 93.88 369 ALA B CA 1
ATOM 8396 C C . ALA B 1 369 ? -8.32 -24.75 10.906 1 93.88 369 ALA B C 1
ATOM 8398 O O . ALA B 1 369 ? -8.016 -25.125 12.039 1 93.88 369 ALA B O 1
ATOM 8399 N N . SER B 1 370 ? -9.07 -25.422 10.109 1 93.38 370 SER B N 1
ATOM 8400 C CA . SER B 1 370 ? -9.555 -26.75 10.445 1 93.38 370 SER B CA 1
ATOM 8401 C C . SER B 1 370 ? -9.664 -27.625 9.203 1 93.38 370 SER B C 1
ATOM 8403 O O . SER B 1 370 ? -9.688 -27.125 8.078 1 93.38 370 SER B O 1
ATOM 8405 N N . PRO B 1 371 ? -9.688 -28.969 9.406 1 93.62 371 PRO B N 1
ATOM 8406 C CA . PRO B 1 371 ? -9.781 -29.859 8.258 1 93.62 371 PRO B CA 1
ATOM 8407 C C . PRO B 1 371 ? -11.062 -29.656 7.449 1 93.62 371 PRO B C 1
ATOM 8409 O O . PRO B 1 371 ? -11.07 -29.891 6.234 1 93.62 371 PRO B O 1
ATOM 8412 N N . GLU B 1 372 ? -12.055 -29.125 8.094 1 92 372 GLU B N 1
ATOM 8413 C CA . GLU B 1 372 ? -13.297 -28.844 7.379 1 92 372 GLU B CA 1
ATOM 8414 C C . GLU B 1 372 ? -13.109 -27.734 6.355 1 92 372 GLU B C 1
ATOM 8416 O O . GLU B 1 372 ? -13.852 -27.641 5.379 1 92 372 GLU B O 1
ATOM 8421 N N . ASP B 1 373 ? -12.172 -27.031 6.602 1 93.12 373 ASP B N 1
ATOM 8422 C CA . ASP B 1 373 ? -11.93 -25.891 5.719 1 93.12 373 ASP B CA 1
ATOM 8423 C C . ASP B 1 373 ? -11.469 -26.359 4.34 1 93.12 373 ASP B C 1
ATOM 8425 O O . ASP B 1 373 ? -11.734 -25.703 3.332 1 93.12 373 ASP B O 1
ATOM 8429 N N . TRP B 1 374 ? -10.727 -27.422 4.305 1 92.19 374 TRP B N 1
ATOM 8430 C CA . TRP B 1 374 ? -10.328 -27.906 2.988 1 92.19 374 TRP B CA 1
ATOM 8431 C C . TRP B 1 374 ? -11.188 -29.094 2.559 1 92.19 374 TRP B C 1
ATOM 8433 O O . TRP B 1 374 ? -10.852 -29.797 1.607 1 92.19 374 TRP B O 1
ATOM 8443 N N . GLY B 1 375 ? -12.266 -29.344 3.287 1 89 375 GLY B N 1
ATOM 8444 C CA . GLY B 1 375 ? -13.281 -30.297 2.873 1 89 375 GLY B CA 1
ATOM 8445 C C . GLY B 1 375 ? -13.023 -31.703 3.393 1 89 375 GLY B C 1
ATOM 8446 O O . GLY B 1 375 ? -13.648 -32.656 2.932 1 89 375 GLY B O 1
ATOM 8447 N N . ALA B 1 376 ? -12.125 -31.875 4.246 1 90.06 376 ALA B N 1
ATOM 8448 C CA . ALA B 1 376 ? -11.797 -33.219 4.75 1 90.06 376 ALA B CA 1
ATOM 8449 C C . ALA B 1 376 ? -12.664 -33.562 5.949 1 90.06 376 ALA B C 1
ATOM 8451 O O . ALA B 1 376 ? -13.117 -32.688 6.684 1 90.06 376 ALA B O 1
ATOM 8452 N N . LEU B 1 377 ? -12.938 -34.812 6.059 1 85.69 377 LEU B N 1
ATOM 8453 C CA . LEU B 1 377 ? -13.703 -35.312 7.199 1 85.69 377 LEU B CA 1
ATOM 8454 C C . LEU B 1 377 ? -12.766 -35.75 8.328 1 85.69 377 LEU B C 1
ATOM 8456 O O . LEU B 1 377 ? -13.18 -35.844 9.484 1 85.69 377 LEU B O 1
ATOM 8460 N N . SER B 1 378 ? -11.555 -36 7.879 1 86.69 378 SER B N 1
ATOM 8461 C CA . SER B 1 378 ? -10.57 -36.438 8.867 1 86.69 378 SER B CA 1
ATOM 8462 C C . SER B 1 378 ? -9.312 -35.562 8.805 1 86.69 378 SER B C 1
ATOM 8464 O O . SER B 1 378 ? -9.086 -34.844 7.82 1 86.69 378 SER B O 1
ATOM 8466 N N . TYR B 1 379 ? -8.609 -35.594 9.883 1 88.06 379 TYR B N 1
ATOM 8467 C CA . TYR B 1 379 ? -7.41 -34.75 9.977 1 88.06 379 TYR B CA 1
ATOM 8468 C C . TYR B 1 379 ? -6.199 -35.469 9.406 1 88.06 379 TYR B C 1
ATOM 8470 O O . TYR B 1 379 ? -5.098 -34.906 9.367 1 88.06 379 TYR B O 1
ATOM 8478 N N . LYS B 1 380 ? -6.371 -36.562 8.836 1 89.06 380 LYS B N 1
ATOM 8479 C CA . LYS B 1 380 ? -5.23 -37.406 8.445 1 89.06 380 LYS B CA 1
ATOM 8480 C C . LYS B 1 380 ? -4.711 -37 7.062 1 89.06 380 LYS B C 1
ATOM 8482 O O . LYS B 1 380 ? -5.457 -37.031 6.082 1 89.06 380 LYS B O 1
ATOM 8487 N N . ILE B 1 381 ? -3.508 -36.625 6.961 1 91.19 381 ILE B N 1
ATOM 8488 C CA . ILE B 1 381 ? -2.785 -36.344 5.719 1 91.19 381 ILE B CA 1
ATOM 8489 C C . ILE B 1 381 ? -1.476 -37.125 5.707 1 91.19 381 ILE B C 1
ATOM 8491 O O . ILE B 1 381 ? -0.597 -36.906 6.539 1 91.19 381 ILE B O 1
ATOM 8495 N N . SER B 1 382 ? -1.358 -38 4.781 1 91.62 382 SER B N 1
ATOM 8496 C CA . SER B 1 382 ? -0.197 -38.875 4.789 1 91.62 382 SER B CA 1
ATOM 8497 C C . SER B 1 382 ? 0.779 -38.5 3.676 1 91.62 382 SER B C 1
ATOM 8499 O O . SER B 1 382 ? 1.939 -38.938 3.701 1 91.62 382 SER B O 1
ATOM 8501 N N . SER B 1 383 ? 0.291 -37.875 2.711 1 92.06 383 SER B N 1
ATOM 8502 C CA . SER B 1 383 ? 1.167 -37.438 1.633 1 92.06 383 SER B CA 1
ATOM 8503 C C . SER B 1 383 ? 0.697 -36.094 1.061 1 92.06 383 SER B C 1
ATOM 8505 O O . SER B 1 383 ? -0.474 -35.75 1.193 1 92.06 383 SER B O 1
ATOM 8507 N N . ILE B 1 384 ? 1.637 -35.344 0.52 1 93.62 384 ILE B N 1
ATOM 8508 C CA . ILE B 1 384 ? 1.328 -34.031 -0.028 1 93.62 384 ILE B CA 1
ATOM 8509 C C . ILE B 1 384 ? 2.291 -33.719 -1.168 1 93.62 384 ILE B C 1
ATOM 8511 O O . ILE B 1 384 ? 3.461 -34.094 -1.128 1 93.62 384 ILE B O 1
ATOM 8515 N N . GLN B 1 385 ? 1.777 -33.094 -2.227 1 93.88 385 GLN B N 1
ATOM 8516 C CA . GLN B 1 385 ? 2.637 -32.719 -3.34 1 93.88 385 GLN B CA 1
ATOM 8517 C C . GLN B 1 385 ? 2.184 -31.406 -3.957 1 93.88 385 GLN B C 1
ATOM 8519 O O . GLN B 1 385 ? 0.985 -31.125 -4.023 1 93.88 385 GLN B O 1
ATOM 8524 N N . PRO B 1 386 ? 3.121 -30.594 -4.359 1 93.19 386 PRO B N 1
ATOM 8525 C CA . PRO B 1 386 ? 2.773 -29.359 -5.047 1 93.19 386 PRO B CA 1
ATOM 8526 C C . PRO B 1 386 ? 2.486 -29.562 -6.531 1 93.19 386 PRO B C 1
ATOM 8528 O O . PRO B 1 386 ? 2.881 -30.578 -7.102 1 93.19 386 PRO B O 1
ATOM 8531 N N . ILE B 1 387 ? 1.729 -28.703 -7.051 1 91.62 387 ILE B N 1
ATOM 8532 C CA . ILE B 1 387 ? 1.506 -28.672 -8.492 1 91.62 387 ILE B CA 1
ATOM 8533 C C . ILE B 1 387 ? 2.52 -27.75 -9.156 1 91.62 387 ILE B C 1
ATOM 8535 O O . ILE B 1 387 ? 2.709 -26.609 -8.711 1 91.62 387 ILE B O 1
ATOM 8539 N N . LEU B 1 388 ? 3.129 -28.203 -10.156 1 84.56 388 LEU B N 1
ATOM 8540 C CA . LEU B 1 388 ? 4.227 -27.453 -10.758 1 84.56 388 LEU B CA 1
ATOM 8541 C C . LEU B 1 388 ? 3.822 -26.891 -12.117 1 84.56 388 LEU B C 1
ATOM 8543 O O . LEU B 1 388 ? 2.965 -27.469 -12.797 1 84.56 388 LEU B O 1
ATOM 8547 N N . HIS B 1 389 ? 4.324 -25.734 -12.297 1 78 389 HIS B N 1
ATOM 8548 C CA . HIS B 1 389 ? 4.156 -25.125 -13.617 1 78 389 HIS B CA 1
ATOM 8549 C C . HIS B 1 389 ? 5.301 -25.5 -14.547 1 78 389 HIS B C 1
ATOM 8551 O O . HIS B 1 389 ? 6.473 -25.391 -14.172 1 78 389 HIS B O 1
ATOM 8557 N N . ASP B 1 390 ? 4.969 -26 -15.617 1 67.5 390 ASP B N 1
ATOM 8558 C CA . ASP B 1 390 ? 5.992 -26.328 -16.609 1 67.5 390 ASP B CA 1
ATOM 8559 C C . ASP B 1 390 ? 6.492 -25.078 -17.328 1 67.5 390 ASP B C 1
ATOM 8561 O O . ASP B 1 390 ? 5.895 -24.641 -18.312 1 67.5 390 ASP B O 1
ATOM 8565 N N . THR B 1 391 ? 7.324 -24.219 -16.578 1 56.88 391 THR B N 1
ATOM 8566 C CA . THR B 1 391 ? 7.77 -22.891 -17 1 56.88 391 THR B CA 1
ATOM 8567 C C . THR B 1 391 ? 8.484 -22.969 -18.344 1 56.88 391 THR B C 1
ATOM 8569 O O . THR B 1 391 ? 8.508 -21.984 -19.094 1 56.88 391 THR B O 1
ATOM 8572 N N . LEU B 1 392 ? 9.266 -24.062 -18.609 1 52.72 392 LEU B N 1
ATOM 8573 C CA . LEU B 1 392 ? 10.18 -24.016 -19.75 1 52.72 392 LEU B CA 1
ATOM 8574 C C . LEU B 1 392 ? 9.414 -24 -21.062 1 52.72 392 LEU B C 1
ATOM 8576 O O . LEU B 1 392 ? 9.984 -23.703 -22.109 1 52.72 392 LEU B O 1
ATOM 8580 N N . THR B 1 393 ? 8.234 -24.344 -20.938 1 50.38 393 THR B N 1
ATOM 8581 C CA . THR B 1 393 ? 7.543 -24.422 -22.219 1 50.38 393 THR B CA 1
ATOM 8582 C C . THR B 1 393 ? 6.992 -23.047 -22.609 1 50.38 393 THR B C 1
ATOM 8584 O O . THR B 1 393 ? 7.082 -22.656 -23.781 1 50.38 393 THR B O 1
ATOM 8587 N N . GLU B 1 394 ? 6.008 -22.578 -21.766 1 53.16 394 GLU B N 1
ATOM 8588 C CA . GLU B 1 394 ? 5.238 -21.438 -22.266 1 53.16 394 GLU B CA 1
ATOM 8589 C C . GLU B 1 394 ? 5.914 -20.109 -21.922 1 53.16 394 GLU B C 1
ATOM 8591 O O . GLU B 1 394 ? 6.086 -19.781 -20.75 1 53.16 394 GLU B O 1
ATOM 8596 N N . ARG B 1 395 ? 6.891 -19.688 -22.766 1 52.69 395 ARG B N 1
ATOM 8597 C CA . ARG B 1 395 ? 7.438 -18.344 -22.781 1 52.69 395 ARG B CA 1
ATOM 8598 C C . ARG B 1 395 ? 6.371 -17.312 -22.422 1 52.69 395 ARG B C 1
ATOM 8600 O O . ARG B 1 395 ? 5.223 -17.422 -22.859 1 52.69 395 ARG B O 1
ATOM 8607 N N . SER B 1 396 ? 6.527 -16.844 -21.297 1 57.16 396 SER B N 1
ATOM 8608 C CA . SER B 1 396 ? 5.781 -15.805 -20.594 1 57.16 396 SER B CA 1
ATOM 8609 C C . SER B 1 396 ? 5.242 -14.758 -21.562 1 57.16 396 SER B C 1
ATOM 8611 O O . SER B 1 396 ? 5.898 -13.75 -21.812 1 57.16 396 SER B O 1
ATOM 8613 N N . ARG B 1 397 ? 4.348 -15.156 -22.531 1 68.75 397 ARG B N 1
ATOM 8614 C CA . ARG B 1 397 ? 3.861 -14.266 -23.578 1 68.75 397 ARG B CA 1
ATOM 8615 C C . ARG B 1 397 ? 2.666 -13.453 -23.094 1 68.75 397 ARG B C 1
ATOM 8617 O O . ARG B 1 397 ? 1.895 -13.914 -22.25 1 68.75 397 ARG B O 1
ATOM 8624 N N . HIS B 1 398 ? 2.732 -12.227 -23.297 1 83.75 398 HIS B N 1
ATOM 8625 C CA . HIS B 1 398 ? 1.599 -11.32 -23.141 1 83.75 398 HIS B CA 1
ATOM 8626 C C . HIS B 1 398 ? 0.386 -11.828 -23.922 1 83.75 398 HIS B C 1
ATOM 8628 O O . HIS B 1 398 ? 0.51 -12.227 -25.078 1 83.75 398 HIS B O 1
ATOM 8634 N N . LYS B 1 399 ? -0.695 -12.07 -23.234 1 87.12 399 LYS B N 1
ATOM 8635 C CA . LYS B 1 399 ? -1.925 -12.477 -23.906 1 87.12 399 LYS B CA 1
ATOM 8636 C C . LYS B 1 399 ? -3.121 -11.68 -23.406 1 87.12 399 LYS B C 1
ATOM 8638 O O . LYS B 1 399 ? -3.324 -11.555 -22.188 1 87.12 399 LYS B O 1
ATOM 8643 N N . LEU B 1 400 ? -3.814 -11.125 -24.359 1 91.94 400 LEU B N 1
ATOM 8644 C CA . LEU B 1 400 ? -4.977 -10.297 -24.078 1 91.94 400 LEU B CA 1
ATOM 8645 C C . LEU B 1 400 ? -6.113 -10.594 -25.047 1 91.94 400 LEU B C 1
ATOM 8647 O O . LEU B 1 400 ? -5.875 -10.805 -26.234 1 91.94 400 LEU B O 1
ATOM 8651 N N . GLU B 1 401 ? -7.309 -10.711 -24.531 1 92.88 401 GLU B N 1
ATOM 8652 C CA . GLU B 1 401 ? -8.5 -10.875 -25.344 1 92.88 401 GLU B CA 1
ATOM 8653 C C . GLU B 1 401 ? -9.422 -9.664 -25.219 1 92.88 401 GLU B C 1
ATOM 8655 O O . GLU B 1 401 ? -9.734 -9.227 -24.109 1 92.88 401 GLU B O 1
ATOM 8660 N N . LEU B 1 402 ? -9.852 -9.148 -26.375 1 94.81 402 LEU B N 1
ATOM 8661 C CA . LEU B 1 402 ? -10.766 -8.016 -26.422 1 94.81 402 LEU B CA 1
ATOM 8662 C C . LEU B 1 402 ? -12.133 -8.438 -26.953 1 94.81 402 LEU B C 1
ATOM 8664 O O . LEU B 1 402 ? -12.227 -9.273 -27.844 1 94.81 402 LEU B O 1
ATOM 8668 N N . TYR B 1 403 ? -13.156 -7.816 -26.328 1 94.31 403 TYR B N 1
ATOM 8669 C CA . TYR B 1 403 ? -14.516 -8.133 -26.734 1 94.31 403 TYR B CA 1
ATOM 8670 C C . TYR B 1 403 ? -15.273 -6.871 -27.141 1 94.31 403 TYR B C 1
ATOM 8672 O O . TYR B 1 403 ? -15.086 -5.809 -26.547 1 94.31 403 TYR B O 1
ATOM 8680 N N . SER B 1 404 ? -16.188 -6.973 -28.109 1 92.88 404 SER B N 1
ATOM 8681 C CA . SER B 1 404 ? -16.891 -5.82 -28.672 1 92.88 404 SER B CA 1
ATOM 8682 C C . SER B 1 404 ? -18.078 -5.426 -27.797 1 92.88 404 SER B C 1
ATOM 8684 O O . SER B 1 404 ? -18.594 -4.309 -27.906 1 92.88 404 SER B O 1
ATOM 8686 N N . GLU B 1 405 ? -18.547 -6.316 -26.938 1 91.94 405 GLU B N 1
ATOM 8687 C CA . GLU B 1 405 ? -19.672 -6.043 -26.047 1 91.94 405 GLU B CA 1
ATOM 8688 C C . GLU B 1 405 ? -19.281 -6.238 -24.578 1 91.94 405 GLU B C 1
ATOM 8690 O O . GLU B 1 405 ? -18.281 -6.891 -24.281 1 91.94 405 GLU B O 1
ATOM 8695 N N . PRO B 1 406 ? -20.047 -5.648 -23.688 1 89.31 406 PRO B N 1
ATOM 8696 C CA . PRO B 1 406 ? -19.766 -5.855 -22.266 1 89.31 406 PRO B CA 1
ATOM 8697 C C . PRO B 1 406 ? -19.969 -7.301 -21.828 1 89.31 406 PRO B C 1
ATOM 8699 O O . PRO B 1 406 ? -20.641 -8.07 -22.516 1 89.31 406 PRO B O 1
ATOM 8702 N N . ASN B 1 407 ? -19.344 -7.758 -20.766 1 88.5 407 ASN B N 1
ATOM 8703 C CA . ASN B 1 407 ? -19.453 -9.078 -20.156 1 88.5 407 ASN B CA 1
ATOM 8704 C C . ASN B 1 407 ? -18.953 -10.172 -21.094 1 88.5 407 ASN B C 1
ATOM 8706 O O . ASN B 1 407 ? -19.562 -11.234 -21.203 1 88.5 407 ASN B O 1
ATOM 8710 N N . PHE B 1 408 ? -18.016 -9.75 -21.844 1 88.44 408 PHE B N 1
ATOM 8711 C CA . PHE B 1 408 ? -17.25 -10.68 -22.656 1 88.44 408 PHE B CA 1
ATOM 8712 C C . PHE B 1 408 ? -18.109 -11.289 -23.75 1 88.44 408 PHE B C 1
ATOM 8714 O O . PHE B 1 408 ? -18.016 -12.484 -24.031 1 88.44 408 PHE B O 1
ATOM 8721 N N . GLN B 1 409 ? -19.016 -10.523 -24.25 1 89.38 409 GLN B N 1
ATOM 8722 C CA . GLN B 1 409 ? -19.875 -10.953 -25.344 1 89.38 409 GLN B CA 1
ATOM 8723 C C . GLN B 1 409 ? -19.469 -10.297 -26.672 1 89.38 409 GLN B C 1
ATOM 8725 O O . GLN B 1 409 ? -18.562 -9.469 -26.688 1 89.38 409 GLN B O 1
ATOM 8730 N N . GLY B 1 410 ? -19.922 -10.82 -27.719 1 90.5 410 GLY B N 1
ATOM 8731 C CA . GLY B 1 410 ? -19.672 -10.234 -29.016 1 90.5 410 GLY B CA 1
ATOM 8732 C C . GLY B 1 410 ? -18.484 -10.852 -29.734 1 90.5 410 GLY B C 1
ATOM 8733 O O . GLY B 1 410 ? -18.203 -12.039 -29.562 1 90.5 410 GLY B O 1
ATOM 8734 N N . GLU B 1 411 ? -17.922 -9.992 -30.562 1 92.38 411 GLU B N 1
ATOM 8735 C CA . GLU B 1 411 ? -16.766 -10.43 -31.312 1 92.38 411 GLU B CA 1
ATOM 8736 C C . GLU B 1 411 ? -15.5 -10.398 -30.453 1 92.38 411 GLU B C 1
ATOM 8738 O O . GLU B 1 411 ? -15.305 -9.469 -29.672 1 92.38 411 GLU B O 1
ATOM 8743 N N . MET B 1 412 ? -14.734 -11.398 -30.609 1 91.31 412 MET B N 1
ATOM 8744 C CA . MET B 1 412 ? -13.523 -11.523 -29.812 1 91.31 412 MET B CA 1
ATOM 8745 C C . MET B 1 412 ? -12.281 -11.352 -30.672 1 91.31 412 MET B C 1
ATOM 8747 O O . MET B 1 412 ? -12.203 -11.898 -31.766 1 91.31 412 MET B O 1
ATOM 8751 N N . VAL B 1 413 ? -11.32 -10.57 -30.219 1 92.25 413 VAL B N 1
ATOM 8752 C CA . VAL B 1 413 ? -10.031 -10.375 -30.875 1 92.25 413 VAL B CA 1
ATOM 8753 C C . VAL B 1 413 ? -8.906 -10.758 -29.922 1 92.25 413 VAL B C 1
ATOM 8755 O O . VAL B 1 413 ? -8.82 -10.234 -28.812 1 92.25 413 VAL B O 1
ATOM 8758 N N . ASP B 1 414 ? -8.094 -11.656 -30.375 1 89.94 414 ASP B N 1
ATOM 8759 C CA . ASP B 1 414 ? -6.938 -12.086 -29.594 1 89.94 414 ASP B CA 1
ATOM 8760 C C . ASP B 1 414 ? -5.711 -11.227 -29.891 1 89.94 414 ASP B C 1
ATOM 8762 O O . ASP B 1 414 ? -5.375 -11.023 -31.062 1 89.94 414 ASP B O 1
ATOM 8766 N N . VAL B 1 415 ? -5.105 -10.688 -28.844 1 91.38 415 VAL B N 1
ATOM 8767 C CA . VAL B 1 415 ? -3.932 -9.836 -29 1 91.38 415 VAL B CA 1
ATOM 8768 C C . VAL B 1 415 ? -2.746 -10.438 -28.25 1 91.38 415 VAL B C 1
ATOM 8770 O O . VAL B 1 415 ? -2.801 -10.617 -27.031 1 91.38 415 VAL B O 1
ATOM 8773 N N . GLU B 1 416 ? -1.672 -10.734 -28.891 1 88 416 GLU B N 1
ATOM 8774 C CA . GLU B 1 416 ? -0.475 -11.297 -28.266 1 88 416 GLU B CA 1
ATOM 8775 C C . GLU B 1 416 ? 0.713 -10.344 -28.406 1 88 416 GLU B C 1
ATOM 8777 O O . GLU B 1 416 ? 1.674 -10.43 -27.641 1 88 416 GLU B O 1
ATOM 8782 N N . ASP B 1 417 ? 0.548 -9.516 -29.422 1 89.75 417 ASP B N 1
ATOM 8783 C CA . ASP B 1 417 ? 1.629 -8.562 -29.656 1 89.75 417 ASP B CA 1
ATOM 8784 C C . ASP B 1 417 ? 1.093 -7.137 -29.75 1 89.75 417 ASP B C 1
ATOM 8786 O O . ASP B 1 417 ? -0.121 -6.922 -29.734 1 89.75 417 ASP B O 1
ATOM 8790 N N . ASN B 1 418 ? 2.068 -6.215 -29.828 1 92.69 418 ASN B N 1
ATOM 8791 C CA . ASN B 1 418 ? 1.688 -4.816 -29.969 1 92.69 418 ASN B CA 1
ATOM 8792 C C . ASN B 1 418 ? 0.84 -4.586 -31.219 1 92.69 418 ASN B C 1
ATOM 8794 O O . ASN B 1 418 ? 1.165 -5.09 -32.281 1 92.69 418 ASN B O 1
ATOM 8798 N N . THR B 1 419 ? -0.24 -4.004 -31.031 1 93.12 419 THR B N 1
ATOM 8799 C CA . THR B 1 419 ? -1.142 -3.686 -32.125 1 93.12 419 THR B CA 1
ATOM 8800 C C . THR B 1 419 ? -1.301 -2.176 -32.281 1 93.12 419 THR B C 1
ATOM 8802 O O . THR B 1 419 ? -1.986 -1.535 -31.484 1 93.12 419 THR B O 1
ATOM 8805 N N . ALA B 1 420 ? -0.776 -1.633 -33.281 1 92.94 420 ALA B N 1
ATOM 8806 C CA . ALA B 1 420 ? -0.751 -0.187 -33.5 1 92.94 420 ALA B CA 1
ATOM 8807 C C . ALA B 1 420 ? -2.125 0.329 -33.906 1 92.94 420 ALA B C 1
ATOM 8809 O O . ALA B 1 420 ? -2.432 1.511 -33.719 1 92.94 420 ALA B O 1
ATOM 8810 N N . ALA B 1 421 ? -2.883 -0.635 -34.531 1 92.88 421 ALA B N 1
ATOM 8811 C CA . ALA B 1 421 ? -4.219 -0.21 -34.938 1 92.88 421 ALA B CA 1
ATOM 8812 C C . ALA B 1 421 ? -5.199 -1.381 -34.938 1 92.88 421 ALA B C 1
ATOM 8814 O O . ALA B 1 421 ? -4.992 -2.385 -35.625 1 92.88 421 ALA B O 1
ATOM 8815 N N . LEU B 1 422 ? -6.23 -1.229 -34.188 1 91.62 422 LEU B N 1
ATOM 8816 C CA . LEU B 1 422 ? -7.309 -2.213 -34.188 1 91.62 422 LEU B CA 1
ATOM 8817 C C . LEU B 1 422 ? -8.242 -1.991 -35.375 1 91.62 422 LEU B C 1
ATOM 8819 O O . LEU B 1 422 ? -8.289 -0.895 -35.938 1 91.62 422 LEU B O 1
ATOM 8823 N N . PRO B 1 423 ? -8.922 -2.986 -35.719 1 88.31 423 PRO B N 1
ATOM 8824 C CA . PRO B 1 423 ? -9.844 -2.799 -36.844 1 88.31 423 PRO B CA 1
ATOM 8825 C C . PRO B 1 423 ? -10.852 -1.678 -36.594 1 88.31 423 PRO B C 1
ATOM 8827 O O . PRO B 1 423 ? -11.328 -1.507 -35.469 1 88.31 423 PRO B O 1
ATOM 8830 N N . GLU B 1 424 ? -11.125 -0.845 -37.531 1 83.5 424 GLU B N 1
ATOM 8831 C CA . GLU B 1 424 ? -11.938 0.362 -37.438 1 83.5 424 GLU B CA 1
ATOM 8832 C C . GLU B 1 424 ? -13.328 0.042 -36.875 1 83.5 424 GLU B C 1
ATOM 8834 O O . GLU B 1 424 ? -13.93 0.855 -36.188 1 83.5 424 GLU B O 1
ATOM 8839 N N . ASP B 1 425 ? -13.836 -1.137 -37.219 1 85.31 425 ASP B N 1
ATOM 8840 C CA . ASP B 1 425 ? -15.203 -1.467 -36.844 1 85.31 425 ASP B CA 1
ATOM 8841 C C . ASP B 1 425 ? -15.242 -2.156 -35.469 1 85.31 425 ASP B C 1
ATOM 8843 O O . ASP B 1 425 ? -16.312 -2.465 -34.969 1 85.31 425 ASP B O 1
ATOM 8847 N N . PHE B 1 426 ? -14.078 -2.236 -34.969 1 90.19 426 PHE B N 1
ATOM 8848 C CA . PHE B 1 426 ? -14.031 -2.959 -33.688 1 90.19 426 PHE B CA 1
ATOM 8849 C C . PHE B 1 426 ? -13.703 -2.014 -32.531 1 90.19 426 PHE B C 1
ATOM 8851 O O . PHE B 1 426 ? -12.617 -1.425 -32.5 1 90.19 426 PHE B O 1
ATOM 8858 N N . ILE B 1 427 ? -14.688 -1.854 -31.625 1 89.31 427 ILE B N 1
ATOM 8859 C CA . ILE B 1 427 ? -14.477 -1.077 -30.406 1 89.31 427 ILE B CA 1
ATOM 8860 C C . ILE B 1 427 ? -14.648 -1.976 -29.188 1 89.31 427 ILE B C 1
ATOM 8862 O O . ILE B 1 427 ? -15.758 -2.426 -28.891 1 89.31 427 ILE B O 1
ATOM 8866 N N . PRO B 1 428 ? -13.562 -2.182 -28.469 1 92.56 428 PRO B N 1
ATOM 8867 C CA . PRO B 1 428 ? -13.664 -3.082 -27.328 1 92.56 428 PRO B CA 1
ATOM 8868 C C . PRO B 1 428 ? -14.461 -2.471 -26.172 1 92.56 428 PRO B C 1
ATOM 8870 O O . PRO B 1 428 ? -14.289 -1.288 -25.859 1 92.56 428 PRO B O 1
ATOM 8873 N N . ARG B 1 429 ? -15.32 -3.252 -25.547 1 92.44 429 ARG B N 1
ATOM 8874 C CA . ARG B 1 429 ? -16.109 -2.814 -24.406 1 92.44 429 ARG B CA 1
ATOM 8875 C C . ARG B 1 429 ? -15.812 -3.684 -23.188 1 92.44 429 ARG B C 1
ATOM 8877 O O . ARG B 1 429 ? -16.281 -3.389 -22.078 1 92.44 429 ARG B O 1
ATOM 8884 N N . SER B 1 430 ? -15.148 -4.766 -23.344 1 92 430 SER B N 1
ATOM 8885 C CA . SER B 1 430 ? -14.664 -5.633 -22.266 1 92 430 SER B CA 1
ATOM 8886 C C . SER B 1 430 ? -13.375 -6.34 -22.672 1 92 430 SER B C 1
ATOM 8888 O O . SER B 1 430 ? -13.016 -6.363 -23.844 1 92 430 SER B O 1
ATOM 8890 N N . CYS B 1 431 ? -12.672 -6.785 -21.672 1 93.5 431 CYS B N 1
ATOM 8891 C CA . CYS B 1 431 ? -11.43 -7.457 -22.016 1 93.5 431 CYS B CA 1
ATOM 8892 C C . CYS B 1 431 ? -10.984 -8.391 -20.891 1 93.5 431 CYS B C 1
ATOM 8894 O O . CYS B 1 431 ? -11.406 -8.234 -19.75 1 93.5 431 CYS B O 1
ATOM 8896 N N . LYS B 1 432 ? -10.219 -9.375 -21.297 1 90.06 432 LYS B N 1
ATOM 8897 C CA . LYS B 1 432 ? -9.586 -10.305 -20.375 1 90.06 432 LYS B CA 1
ATOM 8898 C C . LYS B 1 432 ? -8.078 -10.344 -20.578 1 90.06 432 LYS B C 1
ATOM 8900 O O . LYS B 1 432 ? -7.602 -10.594 -21.688 1 90.06 432 LYS B O 1
ATOM 8905 N N . VAL B 1 433 ? -7.387 -10.055 -19.531 1 90.69 433 VAL B N 1
ATOM 8906 C CA . VAL B 1 433 ? -5.93 -10.141 -19.594 1 90.69 433 VAL B CA 1
ATOM 8907 C C . VAL B 1 433 ? -5.453 -11.414 -18.922 1 90.69 433 VAL B C 1
ATOM 8909 O O . VAL B 1 433 ? -5.609 -11.578 -17.703 1 90.69 433 VAL B O 1
ATOM 8912 N N . PHE B 1 434 ? -4.801 -12.234 -19.625 1 82.94 434 PHE B N 1
ATOM 8913 C CA . PHE B 1 434 ? -4.371 -13.523 -19.109 1 82.94 434 PHE B CA 1
ATOM 8914 C C . PHE B 1 434 ? -2.945 -13.445 -18.562 1 82.94 434 PHE B C 1
ATOM 8916 O O . PHE B 1 434 ? -2.623 -14.062 -17.547 1 82.94 434 PHE B O 1
ATOM 8923 N N . SER B 1 435 ? -2.182 -12.75 -19.328 1 83.06 435 SER B N 1
ATOM 8924 C CA . SER B 1 435 ? -0.792 -12.633 -18.891 1 83.06 435 SER B CA 1
ATOM 8925 C C . SER B 1 435 ? -0.206 -11.281 -19.281 1 83.06 435 SER B C 1
ATOM 8927 O O . SER B 1 435 ? -0.513 -10.75 -20.344 1 83.06 435 SER B O 1
ATOM 8929 N N . GLY B 1 436 ? 0.63 -10.867 -18.328 1 84.94 436 GLY B N 1
ATOM 8930 C CA . GLY B 1 436 ? 1.319 -9.617 -18.594 1 84.94 436 GLY B CA 1
ATOM 8931 C C . GLY B 1 436 ? 0.469 -8.391 -18.312 1 84.94 436 GLY B C 1
ATOM 8932 O O . GLY B 1 436 ? -0.667 -8.516 -17.859 1 84.94 436 GLY B O 1
ATOM 8933 N N . SER B 1 437 ? 1.082 -7.23 -18.531 1 91.19 437 SER B N 1
ATOM 8934 C CA . SER B 1 437 ? 0.405 -5.941 -18.422 1 91.19 437 SER B CA 1
ATOM 8935 C C . SER B 1 437 ? 0.36 -5.223 -19.766 1 91.19 437 SER B C 1
ATOM 8937 O O . SER B 1 437 ? 1.273 -5.367 -20.578 1 91.19 437 SER B O 1
ATOM 8939 N N . TRP B 1 438 ? -0.702 -4.551 -20 1 94.31 438 TRP B N 1
ATOM 8940 C CA . TRP B 1 438 ? -0.932 -3.902 -21.281 1 94.31 438 TRP B CA 1
ATOM 8941 C C . TRP B 1 438 ? -1.332 -2.443 -21.094 1 94.31 438 TRP B C 1
ATOM 8943 O O . TRP B 1 438 ? -1.706 -2.035 -20 1 94.31 438 TRP B O 1
ATOM 8953 N N . VAL B 1 439 ? -1.16 -1.704 -22.172 1 96.19 439 VAL B N 1
ATOM 8954 C CA . VAL B 1 439 ? -1.635 -0.325 -22.203 1 96.19 439 VAL B CA 1
ATOM 8955 C C . VAL B 1 439 ? -2.555 -0.129 -23.406 1 96.19 439 VAL B C 1
ATOM 8957 O O . VAL B 1 439 ? -2.178 -0.43 -24.547 1 96.19 439 VAL B O 1
ATOM 8960 N N . ALA B 1 440 ? -3.721 0.262 -23.141 1 95.38 440 ALA B N 1
ATOM 8961 C CA . ALA B 1 440 ? -4.676 0.597 -24.188 1 95.38 440 ALA B CA 1
ATOM 8962 C C . ALA B 1 440 ? -4.672 2.096 -24.469 1 95.38 440 ALA B C 1
ATOM 8964 O O . ALA B 1 440 ? -4.645 2.912 -23.547 1 95.38 440 ALA B O 1
ATOM 8965 N N . TYR B 1 441 ? -4.699 2.406 -25.781 1 94.69 441 TYR B N 1
ATOM 8966 C CA . TYR B 1 441 ? -4.684 3.809 -26.188 1 94.69 441 TYR B CA 1
ATOM 8967 C C . TYR B 1 441 ? -5.969 4.18 -26.922 1 94.69 441 TYR B C 1
ATOM 8969 O O . TYR B 1 441 ? -6.523 3.367 -27.656 1 94.69 441 TYR B O 1
ATOM 8977 N N . GLU B 1 442 ? -6.367 5.367 -26.719 1 92.06 442 GLU B N 1
ATOM 8978 C CA . GLU B 1 442 ? -7.551 5.863 -27.422 1 92.06 442 GLU B CA 1
ATOM 8979 C C . GLU B 1 442 ? -7.27 6.074 -28.906 1 92.06 442 GLU B C 1
ATOM 8981 O O . GLU B 1 442 ? -8.148 5.855 -29.75 1 92.06 442 GLU B O 1
ATOM 8986 N N . GLY B 1 443 ? -6.074 6.508 -29.203 1 90.94 443 GLY B N 1
ATOM 8987 C CA . GLY B 1 443 ? -5.711 6.777 -30.578 1 90.94 443 GLY B CA 1
ATOM 8988 C C . GLY B 1 443 ? -4.887 5.668 -31.203 1 90.94 443 GLY B C 1
ATOM 8989 O O . GLY B 1 443 ? -4.426 4.762 -30.516 1 90.94 443 GLY B O 1
ATOM 8990 N N . ALA B 1 444 ? -4.734 5.781 -32.5 1 92.31 444 ALA B N 1
ATOM 8991 C CA . ALA B 1 444 ? -3.893 4.832 -33.219 1 92.31 444 ALA B CA 1
ATOM 8992 C C . ALA B 1 444 ? -2.412 5.133 -33 1 92.31 444 ALA B C 1
ATOM 8994 O O . ALA B 1 444 ? -2.055 6.227 -32.562 1 92.31 444 ALA B O 1
ATOM 8995 N N . GLN B 1 445 ? -1.613 4.156 -33.156 1 94.38 445 GLN B N 1
ATOM 8996 C CA . GLN B 1 445 ? -0.163 4.277 -33.062 1 94.38 445 GLN B CA 1
ATOM 8997 C C . GLN B 1 445 ? 0.256 4.715 -31.656 1 94.38 445 GLN B C 1
ATOM 8999 O O . GLN B 1 445 ? 1.144 5.555 -31.5 1 94.38 445 GLN B O 1
ATOM 9004 N N . PHE B 1 446 ? -0.476 4.27 -30.766 1 93.31 446 PHE B N 1
ATOM 9005 C CA . PHE B 1 446 ? -0.14 4.449 -29.344 1 93.31 446 PHE B CA 1
ATOM 9006 C C . PHE B 1 446 ? -0.138 5.926 -28.984 1 93.31 446 PHE B C 1
ATOM 9008 O O . PHE B 1 446 ? 0.807 6.414 -28.359 1 93.31 446 PHE B O 1
ATOM 9015 N N . THR B 1 447 ? -1.188 6.605 -29.453 1 90.94 447 THR B N 1
ATOM 9016 C CA . THR B 1 447 ? -1.281 8.031 -29.172 1 90.94 447 THR B CA 1
ATOM 9017 C C . THR B 1 447 ? -2.506 8.344 -28.328 1 90.94 447 THR B C 1
ATOM 9019 O O . THR B 1 447 ? -3.355 7.477 -28.109 1 90.94 447 THR B O 1
ATOM 9022 N N . GLU B 1 448 ? -2.549 9.508 -27.672 1 89.5 448 GLU B N 1
ATOM 9023 C CA . GLU B 1 448 ? -3.66 10.031 -26.875 1 89.5 448 GLU B CA 1
ATOM 9024 C C . GLU B 1 448 ? -3.672 9.43 -25.469 1 89.5 448 GLU B C 1
ATOM 9026 O O . GLU B 1 448 ? -2.615 9.117 -24.922 1 89.5 448 GLU B O 1
ATOM 9031 N N . ASN B 1 449 ? -4.895 9.367 -24.938 1 90.12 449 ASN B N 1
ATOM 9032 C CA . ASN B 1 449 ? -4.973 8.914 -23.547 1 90.12 449 ASN B CA 1
ATOM 9033 C C . ASN B 1 449 ? -4.676 7.422 -23.422 1 90.12 449 ASN B C 1
ATOM 9035 O O . ASN B 1 449 ? -4.961 6.652 -24.344 1 90.12 449 ASN B O 1
ATOM 9039 N N . MET B 1 450 ? -4.023 7.09 -22.375 1 92.69 450 MET B N 1
ATOM 9040 C CA . MET B 1 450 ? -3.633 5.695 -22.188 1 92.69 450 MET B CA 1
ATOM 9041 C C . MET B 1 450 ? -4.312 5.105 -20.953 1 92.69 450 MET B C 1
ATOM 9043 O O . MET B 1 450 ? -4.633 5.828 -20.016 1 92.69 450 MET B O 1
ATOM 9047 N N . TYR B 1 451 ? -4.566 3.779 -20.953 1 93.31 451 TYR B N 1
ATOM 9048 C CA . TYR B 1 451 ? -5.191 3.033 -19.859 1 93.31 451 TYR B CA 1
ATOM 9049 C C . TYR B 1 451 ? -4.445 1.729 -19.594 1 93.31 451 TYR B C 1
ATOM 9051 O O . TYR B 1 451 ? -4.27 0.913 -20.5 1 93.31 451 TYR B O 1
ATOM 9059 N N . VAL B 1 452 ? -4.043 1.582 -18.391 1 94.12 452 VAL B N 1
ATOM 9060 C CA . VAL B 1 452 ? -3.248 0.413 -18.031 1 94.12 452 VAL B CA 1
ATOM 9061 C C . VAL B 1 452 ? -4.172 -0.758 -17.688 1 94.12 452 VAL B C 1
ATOM 9063 O O . VAL B 1 452 ? -5.133 -0.604 -16.938 1 94.12 452 VAL B O 1
ATOM 9066 N N . LEU B 1 453 ? -3.918 -1.888 -18.266 1 93.31 453 LEU B N 1
ATOM 9067 C CA . LEU B 1 453 ? -4.668 -3.117 -18.031 1 93.31 453 LEU B CA 1
ATOM 9068 C C . LEU B 1 453 ? -3.758 -4.211 -17.484 1 93.31 453 LEU B C 1
ATOM 9070 O O . LEU B 1 453 ? -2.828 -4.652 -18.156 1 93.31 453 LEU B O 1
ATOM 9074 N N . GLU B 1 454 ? -4.039 -4.609 -16.312 1 91.25 454 GLU B N 1
ATOM 9075 C CA . GLU B 1 454 ? -3.27 -5.672 -15.672 1 91.25 454 GLU B CA 1
ATOM 9076 C C . GLU B 1 454 ? -4.027 -6.996 -15.695 1 91.25 454 GLU B C 1
ATOM 9078 O O . GLU B 1 454 ? -5.152 -7.062 -16.203 1 91.25 454 GLU B O 1
ATOM 9083 N N . LYS B 1 455 ? -3.361 -7.98 -15.211 1 86.19 455 LYS B N 1
ATOM 9084 C CA . LYS B 1 455 ? -3.977 -9.305 -15.227 1 86.19 455 LYS B CA 1
ATOM 9085 C C . LYS B 1 455 ? -5.324 -9.297 -14.516 1 86.19 455 LYS B C 1
ATOM 9087 O O . LYS B 1 455 ? -5.449 -8.75 -13.414 1 86.19 455 LYS B O 1
ATOM 9092 N N . GLY B 1 456 ? -6.293 -9.867 -15.25 1 83.81 456 GLY B N 1
ATOM 9093 C CA . GLY B 1 456 ? -7.621 -9.938 -14.656 1 83.81 456 GLY B CA 1
ATOM 9094 C C . GLY B 1 456 ? -8.734 -9.773 -15.672 1 83.81 456 GLY B C 1
ATOM 9095 O O . GLY B 1 456 ? -8.484 -9.742 -16.875 1 83.81 456 GLY B O 1
ATOM 9096 N N . GLU B 1 457 ? -9.969 -9.742 -15.156 1 86.5 457 GLU B N 1
ATOM 9097 C CA . GLU B 1 457 ? -11.156 -9.609 -15.984 1 86.5 457 GLU B CA 1
ATOM 9098 C C . GLU B 1 457 ? -11.766 -8.211 -15.859 1 86.5 457 GLU B C 1
ATOM 9100 O O . GLU B 1 457 ? -11.891 -7.684 -14.75 1 86.5 457 GLU B O 1
ATOM 9105 N N . TYR B 1 458 ? -12 -7.684 -17 1 89.88 458 TYR B N 1
ATOM 9106 C CA . TYR B 1 458 ? -12.641 -6.375 -17.078 1 89.88 458 TYR B CA 1
ATOM 9107 C C . TYR B 1 458 ? -13.961 -6.461 -17.844 1 89.88 458 TYR B C 1
ATOM 9109 O O . TYR B 1 458 ? -14 -6.312 -19.062 1 89.88 458 TYR B O 1
ATOM 9117 N N . PRO B 1 459 ? -15.102 -6.629 -17.188 1 87.69 459 PRO B N 1
ATOM 9118 C CA . PRO B 1 459 ? -16.375 -6.906 -17.844 1 87.69 459 PRO B CA 1
ATOM 9119 C C . PRO B 1 459 ? -16.984 -5.668 -18.516 1 87.69 459 PRO B C 1
ATOM 9121 O O . PRO B 1 459 ? -17.844 -5.789 -19.391 1 87.69 459 PRO B O 1
ATOM 9124 N N . THR B 1 460 ? -16.625 -4.492 -18.031 1 88 460 THR B N 1
ATOM 9125 C CA . THR B 1 460 ? -17.172 -3.258 -18.594 1 88 460 THR B CA 1
ATOM 9126 C C . THR B 1 460 ? -16.047 -2.26 -18.891 1 88 460 THR B C 1
ATOM 9128 O O . THR B 1 460 ? -14.906 -2.469 -18.484 1 88 460 THR B O 1
ATOM 9131 N N . THR B 1 461 ? -16.469 -1.192 -19.625 1 87.5 461 THR B N 1
ATOM 9132 C CA . THR B 1 461 ? -15.5 -0.148 -19.938 1 87.5 461 THR B CA 1
ATOM 9133 C C . THR B 1 461 ? -15.086 0.593 -18.656 1 87.5 461 THR B C 1
ATOM 9135 O O . THR B 1 461 ? -13.953 1.052 -18.547 1 87.5 461 THR B O 1
ATOM 9138 N N . GLU B 1 462 ? -16.016 0.665 -17.75 1 81.25 462 GLU B N 1
ATOM 9139 C CA . GLU B 1 462 ? -15.711 1.302 -16.469 1 81.25 462 GLU B CA 1
ATOM 9140 C C . GLU B 1 462 ? -14.688 0.495 -15.68 1 81.25 462 GLU B C 1
ATOM 9142 O O . GLU B 1 462 ? -13.828 1.065 -15.008 1 81.25 462 GLU B O 1
ATOM 9147 N N . ALA B 1 463 ? -14.812 -0.76 -15.828 1 83.31 463 ALA B N 1
ATOM 9148 C CA . ALA B 1 463 ? -13.859 -1.624 -15.133 1 83.31 463 ALA B CA 1
ATOM 9149 C C . ALA B 1 463 ? -12.461 -1.483 -15.734 1 83.31 463 ALA B C 1
ATOM 9151 O O . ALA B 1 463 ? -11.461 -1.703 -15.047 1 83.31 463 ALA B O 1
ATOM 9152 N N . MET B 1 464 ? -12.445 -1.133 -16.953 1 87 464 MET B N 1
ATOM 9153 C CA . MET B 1 464 ? -11.164 -0.942 -17.625 1 87 464 MET B CA 1
ATOM 9154 C C . MET B 1 464 ? -10.555 0.404 -17.25 1 87 464 MET B C 1
ATOM 9156 O O . MET B 1 464 ? -9.367 0.641 -17.5 1 87 464 MET B O 1
ATOM 9160 N N . GLY B 1 465 ? -11.289 1.217 -16.578 1 78.5 465 GLY B N 1
ATOM 9161 C CA . GLY B 1 465 ? -10.797 2.52 -16.156 1 78.5 465 GLY B CA 1
ATOM 9162 C C . GLY B 1 465 ? -10.969 3.592 -17.219 1 78.5 465 GLY B C 1
ATOM 9163 O O . GLY B 1 465 ? -10.383 4.668 -17.125 1 78.5 465 GLY B O 1
ATOM 9164 N N . LEU B 1 466 ? -11.703 3.301 -18.266 1 83.81 466 LEU B N 1
ATOM 9165 C CA . LEU B 1 466 ? -11.891 4.266 -19.344 1 83.81 466 LEU B CA 1
ATOM 9166 C C . LEU B 1 466 ? -12.758 5.434 -18.891 1 83.81 466 LEU B C 1
ATOM 9168 O O . LEU B 1 466 ? -13.523 5.301 -17.938 1 83.81 466 LEU B O 1
ATOM 9172 N N . ALA B 1 467 ? -12.57 6.547 -19.469 1 72.44 467 ALA B N 1
ATOM 9173 C CA . ALA B 1 467 ? -13.25 7.777 -19.062 1 72.44 467 ALA B CA 1
ATOM 9174 C C . ALA B 1 467 ? -14.75 7.688 -19.328 1 72.44 467 ALA B C 1
ATOM 9176 O O . ALA B 1 467 ? -15.555 8.211 -18.547 1 72.44 467 ALA B O 1
ATOM 9177 N N . SER B 1 468 ? -15.047 7.07 -20.453 1 73.62 468 SER B N 1
ATOM 9178 C CA . SER B 1 468 ? -16.453 6.961 -20.797 1 73.62 468 SER B CA 1
ATOM 9179 C C . SER B 1 468 ? -16.766 5.633 -21.484 1 73.62 468 SER B C 1
ATOM 9181 O O . SER B 1 468 ? -15.852 4.938 -21.938 1 73.62 468 SER B O 1
ATOM 9183 N N . SER B 1 469 ? -18 5.324 -21.469 1 72.25 469 SER B N 1
ATOM 9184 C CA . SER B 1 469 ? -18.438 4.086 -22.109 1 72.25 469 SER B CA 1
ATOM 9185 C C . SER B 1 469 ? -18.234 4.148 -23.609 1 72.25 469 SER B C 1
ATOM 9187 O O . SER B 1 469 ? -18.188 3.115 -24.281 1 72.25 469 SER B O 1
ATOM 9189 N N . HIS B 1 470 ? -17.984 5.398 -24.047 1 77.25 470 HIS B N 1
ATOM 9190 C CA . HIS B 1 470 ? -17.891 5.531 -25.5 1 77.25 470 HIS B CA 1
ATOM 9191 C C . HIS B 1 470 ? -16.453 5.848 -25.922 1 77.25 470 HIS B C 1
ATOM 9193 O O . HIS B 1 470 ? -16.203 6.152 -27.094 1 77.25 470 HIS B O 1
ATOM 9199 N N . THR B 1 471 ? -15.641 5.676 -25 1 82.19 471 THR B N 1
ATOM 9200 C CA . THR B 1 471 ? -14.25 5.957 -25.328 1 82.19 471 THR B CA 1
ATOM 9201 C C . THR B 1 471 ? -13.68 4.887 -26.25 1 82.19 471 THR B C 1
ATOM 9203 O O . THR B 1 471 ? -13.742 3.695 -25.953 1 82.19 471 THR B O 1
ATOM 9206 N N . PRO B 1 472 ? -13.188 5.285 -27.344 1 87.5 472 PRO B N 1
ATOM 9207 C CA . PRO B 1 472 ? -12.648 4.309 -28.297 1 87.5 472 PRO B CA 1
ATOM 9208 C C . PRO B 1 472 ? -11.227 3.875 -27.953 1 87.5 472 PRO B C 1
ATOM 9210 O O . PRO B 1 472 ? -10.414 4.695 -27.516 1 87.5 472 PRO B O 1
ATOM 9213 N N . VAL B 1 473 ? -10.977 2.607 -28.031 1 92.19 473 VAL B N 1
ATOM 9214 C CA . VAL B 1 473 ? -9.633 2.061 -27.922 1 92.19 473 VAL B CA 1
ATOM 9215 C C . VAL B 1 473 ? -9.148 1.608 -29.297 1 92.19 473 VAL B C 1
ATOM 9217 O O . VAL B 1 473 ? -9.758 0.74 -29.938 1 92.19 473 VAL B O 1
ATOM 9220 N N . ARG B 1 474 ? -8.008 2.221 -29.734 1 94.19 474 ARG B N 1
ATOM 9221 C CA . ARG B 1 474 ? -7.609 1.969 -31.125 1 94.19 474 ARG B CA 1
ATOM 9222 C C . ARG B 1 474 ? -6.266 1.249 -31.188 1 94.19 474 ARG B C 1
ATOM 9224 O O . ARG B 1 474 ? -5.906 0.686 -32.219 1 94.19 474 ARG B O 1
ATOM 9231 N N . SER B 1 475 ? -5.57 1.287 -30.219 1 95.25 475 SER B N 1
ATOM 9232 C CA . SER B 1 475 ? -4.285 0.6 -30.203 1 95.25 475 SER B CA 1
ATOM 9233 C C . SER B 1 475 ? -3.973 0.027 -28.828 1 95.25 475 SER B C 1
ATOM 9235 O O . SER B 1 475 ? -4.512 0.491 -27.828 1 95.25 475 SER B O 1
ATOM 9237 N N . ILE B 1 476 ? -3.133 -1.039 -28.828 1 95.69 476 ILE B N 1
ATOM 9238 C CA . ILE B 1 476 ? -2.785 -1.735 -27.594 1 95.69 476 ILE B CA 1
ATOM 9239 C C . ILE B 1 476 ? -1.301 -2.094 -27.594 1 95.69 476 ILE B C 1
ATOM 9241 O O . ILE B 1 476 ? -0.766 -2.52 -28.625 1 95.69 476 ILE B O 1
ATOM 9245 N N . GLN B 1 477 ? -0.688 -1.801 -26.484 1 95.19 477 GLN B N 1
ATOM 9246 C CA . GLN B 1 477 ? 0.742 -2.062 -26.359 1 95.19 477 GLN B CA 1
ATOM 9247 C C . GLN B 1 477 ? 1.04 -2.867 -25.094 1 95.19 477 GLN B C 1
ATOM 9249 O O . GLN B 1 477 ? 0.44 -2.629 -24.047 1 95.19 477 GLN B O 1
ATOM 9254 N N . SER B 1 478 ? 1.889 -3.836 -25.234 1 93.38 478 SER B N 1
ATOM 9255 C CA . SER B 1 478 ? 2.305 -4.594 -24.062 1 93.38 478 SER B CA 1
ATOM 9256 C C . SER B 1 478 ? 3.391 -3.859 -23.281 1 93.38 478 SER B C 1
ATOM 9258 O O . SER B 1 478 ? 4.156 -3.082 -23.859 1 93.38 478 SER B O 1
ATOM 9260 N N . ILE B 1 479 ? 3.441 -4.012 -22 1 92.19 479 ILE B N 1
ATOM 9261 C CA . ILE B 1 479 ? 4.434 -3.373 -21.141 1 92.19 479 ILE B CA 1
ATOM 9262 C C . ILE B 1 479 ? 5.547 -4.367 -20.812 1 92.19 479 ILE B C 1
ATOM 9264 O O . ILE B 1 479 ? 5.285 -5.457 -20.312 1 92.19 479 ILE B O 1
ATOM 9268 N N . ASP B 1 480 ? 6.723 -3.955 -21.062 1 87.12 480 ASP B N 1
ATOM 9269 C CA . ASP B 1 480 ? 7.871 -4.809 -20.766 1 87.12 480 ASP B CA 1
ATOM 9270 C C . ASP B 1 480 ? 8.211 -4.781 -19.281 1 87.12 480 ASP B C 1
ATOM 9272 O O . ASP B 1 480 ? 7.852 -3.842 -18.562 1 87.12 480 ASP B O 1
ATOM 9276 N N . HIS B 1 481 ? 8.938 -5.773 -18.875 1 87.81 481 HIS B N 1
ATOM 9277 C CA . HIS B 1 481 ? 9.32 -5.879 -17.469 1 87.81 481 HIS B CA 1
ATOM 9278 C C . HIS B 1 481 ? 10.438 -4.895 -17.141 1 87.81 481 HIS B C 1
ATOM 9280 O O . HIS B 1 481 ? 11.32 -4.648 -17.953 1 87.81 481 HIS B O 1
ATOM 9286 N N . GLU B 1 482 ? 10.281 -4.262 -16.047 1 90.62 482 GLU B N 1
ATOM 9287 C CA . GLU B 1 482 ? 11.32 -3.436 -15.453 1 90.62 482 GLU B CA 1
ATOM 9288 C C . GLU B 1 482 ? 11.844 -4.062 -14.156 1 90.62 482 GLU B C 1
ATOM 9290 O O . GLU B 1 482 ? 11.078 -4.254 -13.211 1 90.62 482 GLU B O 1
ATOM 9295 N N . LEU B 1 483 ? 13.117 -4.379 -14.133 1 92.06 483 LEU B N 1
ATOM 9296 C CA . LEU B 1 483 ? 13.672 -5.121 -13.008 1 92.06 483 LEU B CA 1
ATOM 9297 C C . LEU B 1 483 ? 14.406 -4.188 -12.047 1 92.06 483 LEU B C 1
ATOM 9299 O O . LEU B 1 483 ? 15.594 -4.375 -11.773 1 92.06 483 LEU B O 1
ATOM 9303 N N . SER B 1 484 ? 13.797 -3.23 -11.547 1 93 484 SER B N 1
ATOM 9304 C CA . SER B 1 484 ? 14.281 -2.297 -10.539 1 93 484 SER B CA 1
ATOM 9305 C C . SER B 1 484 ? 13.203 -2.006 -9.5 1 93 484 SER B C 1
ATOM 9307 O O . SER B 1 484 ? 12.008 -2.15 -9.773 1 93 484 SER B O 1
ATOM 9309 N N . LEU B 1 485 ? 13.711 -1.743 -8.32 1 93.19 485 LEU B N 1
ATOM 9310 C CA . LEU B 1 485 ? 12.781 -1.421 -7.246 1 93.19 485 LEU B CA 1
ATOM 9311 C C . LEU B 1 485 ? 12.094 -0.081 -7.504 1 93.19 485 LEU B C 1
ATOM 9313 O O . LEU B 1 485 ? 12.727 0.86 -7.984 1 93.19 485 LEU B O 1
ATOM 9317 N N . PRO B 1 486 ? 10.812 -0.038 -7.191 1 94.5 486 PRO B N 1
ATOM 9318 C CA . PRO B 1 486 ? 10.07 1.194 -7.465 1 94.5 486 PRO B CA 1
ATOM 9319 C C . PRO B 1 486 ? 10.555 2.375 -6.625 1 94.5 486 PRO B C 1
ATOM 9321 O O . PRO B 1 486 ? 10.773 2.234 -5.418 1 94.5 486 PRO B O 1
ATOM 9324 N N . SER B 1 487 ? 10.805 3.475 -7.188 1 95.75 487 SER B N 1
ATOM 9325 C CA . SER B 1 487 ? 11.18 4.746 -6.574 1 95.75 487 SER B CA 1
ATOM 9326 C C . SER B 1 487 ? 10.922 5.914 -7.523 1 95.75 487 SER B C 1
ATOM 9328 O O . SER B 1 487 ? 11.391 5.91 -8.664 1 95.75 487 SER B O 1
ATOM 9330 N N . ILE B 1 488 ? 10.141 6.855 -7.133 1 96.56 488 ILE B N 1
ATOM 9331 C CA . ILE B 1 488 ? 9.828 8.008 -7.969 1 96.56 488 ILE B CA 1
ATOM 9332 C C . ILE B 1 488 ? 9.984 9.289 -7.16 1 96.56 488 ILE B C 1
ATOM 9334 O O . ILE B 1 488 ? 9.68 9.32 -5.965 1 96.56 488 ILE B O 1
ATOM 9338 N N . LEU B 1 489 ? 10.586 10.32 -7.793 1 96.56 489 LEU B N 1
ATOM 9339 C CA . LEU B 1 489 ? 10.75 11.641 -7.191 1 96.56 489 LEU B CA 1
ATOM 9340 C C . LEU B 1 489 ? 9.875 12.672 -7.891 1 96.56 489 LEU B C 1
ATOM 9342 O O . LEU B 1 489 ? 9.922 12.812 -9.117 1 96.56 489 LEU B O 1
ATOM 9346 N N . LEU B 1 490 ? 9.062 13.312 -7.133 1 95 490 LEU B N 1
ATOM 9347 C CA . LEU B 1 490 ? 8.234 14.406 -7.641 1 95 490 LEU B CA 1
ATOM 9348 C C . LEU B 1 490 ? 8.805 15.758 -7.223 1 95 490 LEU B C 1
ATOM 9350 O O . LEU B 1 490 ? 9.242 15.922 -6.082 1 95 490 LEU B O 1
ATOM 9354 N N . PHE B 1 491 ? 8.82 16.688 -8.164 1 93.69 491 PHE B N 1
ATOM 9355 C CA . PHE B 1 491 ? 9.375 18 -7.875 1 93.69 491 PHE B CA 1
ATOM 9356 C C . PHE B 1 491 ? 8.305 19.078 -8.031 1 93.69 491 PHE B C 1
ATOM 9358 O O . PHE B 1 491 ? 7.445 18.984 -8.914 1 93.69 491 PHE B O 1
ATOM 9365 N N . SER B 1 492 ? 8.398 20.125 -7.227 1 90.25 492 SER B N 1
ATOM 9366 C CA . SER B 1 492 ? 7.422 21.219 -7.254 1 90.25 492 SER B CA 1
ATOM 9367 C C . SER B 1 492 ? 7.738 22.219 -8.359 1 90.25 492 SER B C 1
ATOM 9369 O O . SER B 1 492 ? 6.867 22.969 -8.789 1 90.25 492 SER B O 1
ATOM 9371 N N . LYS B 1 493 ? 8.938 22.234 -8.781 1 89.62 493 LYS B N 1
ATOM 9372 C CA . LYS B 1 493 ? 9.336 23.156 -9.836 1 89.62 493 LYS B CA 1
ATOM 9373 C C . LYS B 1 493 ? 9.852 22.406 -11.062 1 89.62 493 LYS B C 1
ATOM 9375 O O . LYS B 1 493 ? 9.992 21.172 -11.023 1 89.62 493 LYS B O 1
ATOM 9380 N N . VAL B 1 494 ? 10.078 23.156 -12.172 1 89.94 494 VAL B N 1
ATOM 9381 C CA . VAL B 1 494 ? 10.547 22.562 -13.422 1 89.94 494 VAL B CA 1
ATOM 9382 C C . VAL B 1 494 ? 12.023 22.203 -13.305 1 89.94 494 VAL B C 1
ATOM 9384 O O . VAL B 1 494 ? 12.727 22.719 -12.422 1 89.94 494 VAL B O 1
ATOM 9387 N N . ASP B 1 495 ? 12.516 21.281 -14.07 1 92.56 495 ASP B N 1
ATOM 9388 C CA . ASP B 1 495 ? 13.914 20.906 -14.211 1 92.56 495 ASP B CA 1
ATOM 9389 C C . ASP B 1 495 ? 14.469 20.328 -12.906 1 92.56 495 ASP B C 1
ATOM 9391 O O . ASP B 1 495 ? 15.586 20.656 -12.5 1 92.56 495 ASP B O 1
ATOM 9395 N N . PHE B 1 496 ? 13.672 19.672 -12.234 1 93.5 496 PHE B N 1
ATOM 9396 C CA . PHE B 1 496 ? 14.062 18.875 -11.078 1 93.5 496 PHE B CA 1
ATOM 9397 C C . PHE B 1 496 ? 14.547 19.781 -9.945 1 93.5 496 PHE B C 1
ATOM 9399 O O . PHE B 1 496 ? 15.531 19.469 -9.273 1 93.5 496 PHE B O 1
ATOM 9406 N N . LYS B 1 497 ? 13.898 20.938 -9.883 1 91.94 497 LYS B N 1
ATOM 9407 C CA . LYS B 1 497 ? 14.211 21.891 -8.82 1 91.94 497 LYS B CA 1
ATOM 9408 C C . LYS B 1 497 ? 13.055 22 -7.828 1 91.94 497 LYS B C 1
ATOM 9410 O O . LYS B 1 497 ? 11.977 21.453 -8.055 1 91.94 497 LYS B O 1
ATOM 9415 N N . GLY B 1 498 ? 13.336 22.578 -6.594 1 91.62 498 GLY B N 1
ATOM 9416 C CA . GLY B 1 498 ? 12.305 22.797 -5.598 1 91.62 498 GLY B CA 1
ATOM 9417 C C . GLY B 1 498 ? 12.195 21.656 -4.598 1 91.62 498 GLY B C 1
ATOM 9418 O O . GLY B 1 498 ? 13.156 20.938 -4.367 1 91.62 498 GLY B O 1
ATOM 9419 N N . ARG B 1 499 ? 11.039 21.688 -4.023 1 92.81 499 ARG B N 1
ATOM 9420 C CA . ARG B 1 499 ? 10.75 20.641 -3.039 1 92.81 499 ARG B CA 1
ATOM 9421 C C . ARG B 1 499 ? 10.586 19.281 -3.707 1 92.81 499 ARG B C 1
ATOM 9423 O O . ARG B 1 499 ? 9.977 19.188 -4.773 1 92.81 499 ARG B O 1
ATOM 9430 N N . ARG B 1 500 ? 11.164 18.312 -3.059 1 94.44 500 ARG B N 1
ATOM 9431 C CA . ARG B 1 500 ? 11.062 16.969 -3.617 1 94.44 500 ARG B CA 1
ATOM 9432 C C . ARG B 1 500 ? 10.352 16.031 -2.654 1 94.44 500 ARG B C 1
ATOM 9434 O O . ARG B 1 500 ? 10.508 16.141 -1.437 1 94.44 500 ARG B O 1
ATOM 9441 N N . ILE B 1 501 ? 9.555 15.188 -3.234 1 93.38 501 ILE B N 1
ATOM 9442 C CA . ILE B 1 501 ? 8.891 14.125 -2.479 1 93.38 501 ILE B CA 1
ATOM 9443 C C . ILE B 1 501 ? 9.211 12.773 -3.096 1 93.38 501 ILE B C 1
ATOM 9445 O O . ILE B 1 501 ? 9.125 12.594 -4.312 1 93.38 501 ILE B O 1
ATOM 9449 N N . VAL B 1 502 ? 9.602 11.875 -2.266 1 94.62 502 VAL B N 1
ATOM 9450 C CA . VAL B 1 502 ? 10.008 10.562 -2.744 1 94.62 502 VAL B CA 1
ATOM 9451 C C . VAL B 1 502 ? 8.938 9.531 -2.381 1 94.62 502 VAL B C 1
ATOM 9453 O O . VAL B 1 502 ? 8.445 9.516 -1.251 1 94.62 502 VAL B O 1
ATOM 9456 N N . PHE B 1 503 ? 8.539 8.719 -3.373 1 95.12 503 PHE B N 1
ATOM 9457 C CA . PHE B 1 503 ? 7.613 7.617 -3.137 1 95.12 503 PHE B CA 1
ATOM 9458 C C . PHE B 1 503 ? 8.242 6.289 -3.541 1 95.12 503 PHE B C 1
ATOM 9460 O O . PHE B 1 503 ? 8.898 6.199 -4.582 1 95.12 503 PHE B O 1
ATOM 9467 N N . THR B 1 504 ? 8.125 5.285 -2.723 1 94.31 504 THR B N 1
ATOM 9468 C CA . THR B 1 504 ? 8.562 3.926 -3.037 1 94.31 504 THR B CA 1
ATOM 9469 C C . THR B 1 504 ? 7.375 2.971 -3.064 1 94.31 504 THR B C 1
ATOM 9471 O O . THR B 1 504 ? 7.512 1.813 -3.467 1 94.31 504 THR B O 1
ATOM 9474 N N . SER B 1 505 ? 6.32 3.451 -2.625 1 92.5 505 SER B N 1
ATOM 9475 C CA . SER B 1 505 ? 5.07 2.697 -2.611 1 92.5 505 SER B CA 1
ATOM 9476 C C . SER B 1 505 ? 3.908 3.545 -3.119 1 92.5 505 SER B C 1
ATOM 9478 O O . SER B 1 505 ? 4.113 4.648 -3.623 1 92.5 505 SER B O 1
ATOM 9480 N N . GLU B 1 506 ? 2.729 2.99 -3.053 1 92.31 506 GLU B N 1
ATOM 9481 C CA . GLU B 1 506 ? 1.565 3.641 -3.65 1 92.31 506 GLU B CA 1
ATOM 9482 C C . GLU B 1 506 ? 1.095 4.816 -2.801 1 92.31 506 GLU B C 1
ATOM 9484 O O . GLU B 1 506 ? 1.371 4.871 -1.6 1 92.31 506 GLU B O 1
ATOM 9489 N N . ALA B 1 507 ? 0.531 5.781 -3.416 1 92.62 507 ALA B N 1
ATOM 9490 C CA . ALA B 1 507 ? -0.139 6.922 -2.799 1 92.62 507 ALA B CA 1
ATOM 9491 C C . ALA B 1 507 ? -1.542 7.105 -3.369 1 92.62 507 ALA B C 1
ATOM 9493 O O . ALA B 1 507 ? -1.701 7.496 -4.527 1 92.62 507 ALA B O 1
ATOM 9494 N N . LEU B 1 508 ? -2.543 6.922 -2.58 1 90 508 LEU B N 1
ATOM 9495 C CA . LEU B 1 508 ? -3.932 6.926 -3.027 1 90 508 LEU B CA 1
ATOM 9496 C C . LEU B 1 508 ? -4.461 8.352 -3.154 1 90 508 LEU B C 1
ATOM 9498 O O . LEU B 1 508 ? -5.355 8.617 -3.961 1 90 508 LEU B O 1
ATOM 9502 N N . ASN B 1 509 ? -4 9.133 -2.256 1 89.38 509 ASN B N 1
ATOM 9503 C CA . ASN B 1 509 ? -4.453 10.516 -2.186 1 89.38 509 ASN B CA 1
ATOM 9504 C C . ASN B 1 509 ? -3.365 11.438 -1.64 1 89.38 509 ASN B C 1
ATOM 9506 O O . ASN B 1 509 ? -3.152 11.5 -0.427 1 89.38 509 ASN B O 1
ATOM 9510 N N . LEU B 1 510 ? -2.805 12.195 -2.557 1 88.62 510 LEU B N 1
ATOM 9511 C CA . LEU B 1 510 ? -1.696 13.062 -2.164 1 88.62 510 LEU B CA 1
ATOM 9512 C C . LEU B 1 510 ? -2.174 14.164 -1.229 1 88.62 510 LEU B C 1
ATOM 9514 O O . LEU B 1 510 ? -1.481 14.516 -0.271 1 88.62 510 LEU B O 1
ATOM 9518 N N . GLN B 1 511 ? -3.328 14.633 -1.462 1 82.25 511 GLN B N 1
ATOM 9519 C CA . GLN B 1 511 ? -3.857 15.703 -0.625 1 82.25 511 GLN B CA 1
ATOM 9520 C C . GLN B 1 511 ? -4.102 15.219 0.801 1 82.25 511 GLN B C 1
ATOM 9522 O O . GLN B 1 511 ? -3.83 15.938 1.763 1 82.25 511 GLN B O 1
ATOM 9527 N N . GLN B 1 512 ? -4.633 14.078 0.858 1 81.94 512 GLN B N 1
ATOM 9528 C CA . GLN B 1 512 ? -4.883 13.5 2.176 1 81.94 512 GLN B CA 1
ATOM 9529 C C . GLN B 1 512 ? -3.576 13.297 2.939 1 81.94 512 GLN B C 1
ATOM 9531 O O . GLN B 1 512 ? -3.553 13.367 4.172 1 81.94 512 GLN B O 1
ATOM 9536 N N . MET B 1 513 ? -2.539 13.148 2.195 1 83.19 513 MET B N 1
ATOM 9537 C CA . MET B 1 513 ? -1.228 12.969 2.809 1 83.19 513 MET B CA 1
ATOM 9538 C C . MET B 1 513 ? -0.6 14.305 3.166 1 83.19 513 MET B C 1
ATOM 9540 O O . MET B 1 513 ? 0.52 14.359 3.68 1 83.19 513 MET B O 1
ATOM 9544 N N . GLY B 1 514 ? -1.282 15.352 2.846 1 78.88 514 GLY B N 1
ATOM 9545 C CA . GLY B 1 514 ? -0.776 16.688 3.139 1 78.88 514 GLY B CA 1
ATOM 9546 C C . GLY B 1 514 ? 0.208 17.188 2.1 1 78.88 514 GLY B C 1
ATOM 9547 O O . GLY B 1 514 ? 1.041 18.047 2.395 1 78.88 514 GLY B O 1
ATOM 9548 N N . LEU B 1 515 ? 0.112 16.594 0.97 1 85.38 515 LEU B N 1
ATOM 9549 C CA . LEU B 1 515 ? 1.061 16.953 -0.074 1 85.38 515 LEU B CA 1
ATOM 9550 C C . LEU B 1 515 ? 0.374 17.766 -1.169 1 85.38 515 LEU B C 1
ATOM 9552 O O . LEU B 1 515 ? -0.839 17.656 -1.36 1 85.38 515 LEU B O 1
ATOM 9556 N N . ASP B 1 516 ? 1.213 18.562 -1.723 1 78.75 516 ASP B N 1
ATOM 9557 C CA . ASP B 1 516 ? 0.714 19.344 -2.846 1 78.75 516 ASP B CA 1
ATOM 9558 C C . ASP B 1 516 ? 0.611 18.5 -4.109 1 78.75 516 ASP B C 1
ATOM 9560 O O . ASP B 1 516 ? 1.507 17.703 -4.406 1 78.75 516 ASP B O 1
ATOM 9564 N N . THR B 1 517 ? -0.444 18.734 -4.832 1 79.69 517 THR B N 1
ATOM 9565 C CA . THR B 1 517 ? -0.708 17.922 -6.02 1 79.69 517 THR B CA 1
ATOM 9566 C C . THR B 1 517 ? -0.06 18.547 -7.25 1 79.69 517 THR B C 1
ATOM 9568 O O . THR B 1 517 ? -0.027 17.922 -8.32 1 79.69 517 THR B O 1
ATOM 9571 N N . HIS B 1 518 ? 0.499 19.688 -7.043 1 82.44 518 HIS B N 1
ATOM 9572 C CA . HIS B 1 518 ? 1.109 20.344 -8.188 1 82.44 518 HIS B CA 1
ATOM 9573 C C . HIS B 1 518 ? 2.537 19.859 -8.414 1 82.44 518 HIS B C 1
ATOM 9575 O O . HIS B 1 518 ? 3.471 20.359 -7.773 1 82.44 518 HIS B O 1
ATOM 9581 N N . VAL B 1 519 ? 2.676 19.031 -9.375 1 88.88 519 VAL B N 1
ATOM 9582 C CA . VAL B 1 519 ? 3.969 18.453 -9.727 1 88.88 519 VAL B CA 1
ATOM 9583 C C . VAL B 1 519 ? 4.414 18.969 -11.086 1 88.88 519 VAL B C 1
ATOM 9585 O O . VAL B 1 519 ? 3.672 18.875 -12.07 1 88.88 519 VAL B O 1
ATOM 9588 N N . ARG B 1 520 ? 5.598 19.5 -11.133 1 90.44 520 ARG B N 1
ATOM 9589 C CA . ARG B 1 520 ? 6.043 20.125 -12.375 1 90.44 520 ARG B CA 1
ATOM 9590 C C . ARG B 1 520 ? 7.086 19.25 -13.07 1 90.44 520 ARG B C 1
ATOM 9592 O O . ARG B 1 520 ? 7.258 19.328 -14.289 1 90.44 520 ARG B O 1
ATOM 9599 N N . SER B 1 521 ? 7.82 18.578 -12.383 1 93.44 521 SER B N 1
ATOM 9600 C CA . SER B 1 521 ? 8.789 17.641 -12.945 1 93.44 521 SER B CA 1
ATOM 9601 C C . SER B 1 521 ? 8.906 16.391 -12.086 1 93.44 521 SER B C 1
ATOM 9603 O O . SER B 1 521 ? 8.445 16.375 -10.938 1 93.44 521 SER B O 1
ATOM 9605 N N . LEU B 1 522 ? 9.383 15.328 -12.664 1 94.88 522 LEU B N 1
ATOM 9606 C CA . LEU B 1 522 ? 9.508 14.094 -11.898 1 94.88 522 LEU B CA 1
ATOM 9607 C C . LEU B 1 522 ? 10.617 13.211 -12.461 1 94.88 522 LEU B C 1
ATOM 9609 O O . LEU B 1 522 ? 11.039 13.391 -13.602 1 94.88 522 LEU B O 1
ATOM 9613 N N . VAL B 1 523 ? 11.164 12.445 -11.656 1 96.75 523 VAL B N 1
ATOM 9614 C CA . VAL B 1 523 ? 12.195 11.477 -12.023 1 96.75 523 VAL B CA 1
ATOM 9615 C C . VAL B 1 523 ? 11.789 10.086 -11.539 1 96.75 523 VAL B C 1
ATOM 9617 O O . VAL B 1 523 ? 11.508 9.898 -10.352 1 96.75 523 VAL B O 1
ATOM 9620 N N . VAL B 1 524 ? 11.664 9.188 -12.445 1 96.06 524 VAL B N 1
ATOM 9621 C CA . VAL B 1 524 ? 11.461 7.785 -12.078 1 96.06 524 VAL B CA 1
ATOM 9622 C C . VAL B 1 524 ? 12.812 7.078 -11.977 1 96.06 524 VAL B C 1
ATOM 9624 O O . VAL B 1 524 ? 13.445 6.777 -12.984 1 96.06 524 VAL B O 1
ATOM 9627 N N . GLU B 1 525 ? 13.18 6.766 -10.797 1 93.12 525 GLU B N 1
ATOM 9628 C CA . GLU B 1 525 ? 14.469 6.133 -10.562 1 93.12 525 GLU B CA 1
ATOM 9629 C C . GLU B 1 525 ? 14.398 4.625 -10.766 1 93.12 525 GLU B C 1
ATOM 9631 O O . GLU B 1 525 ? 15.383 3.998 -11.172 1 93.12 525 GLU B O 1
ATOM 9636 N N . GLY B 1 526 ? 13.305 4.129 -10.406 1 93.12 526 GLY B N 1
ATOM 9637 C CA . GLY B 1 526 ? 13.148 2.689 -10.555 1 93.12 526 GLY B CA 1
ATOM 9638 C C . GLY B 1 526 ? 11.703 2.246 -10.609 1 93.12 526 GLY B C 1
ATOM 9639 O O . GLY B 1 526 ? 10.82 2.922 -10.078 1 93.12 526 GLY B O 1
ATOM 9640 N N . GLY B 1 527 ? 11.539 1.043 -11.258 1 93.44 527 GLY B N 1
ATOM 9641 C CA . GLY B 1 527 ? 10.195 0.5 -11.398 1 93.44 527 GLY B CA 1
ATOM 9642 C C . GLY B 1 527 ? 9.367 1.215 -12.453 1 93.44 527 GLY B C 1
ATOM 9643 O O . GLY B 1 527 ? 9.836 2.184 -13.055 1 93.44 527 GLY B O 1
ATOM 9644 N N . ILE B 1 528 ? 8.195 0.694 -12.758 1 95.69 528 ILE B N 1
ATOM 9645 C CA . ILE B 1 528 ? 7.215 1.319 -13.633 1 95.69 528 ILE B CA 1
ATOM 9646 C C . ILE B 1 528 ? 6.105 1.952 -12.805 1 95.69 528 ILE B C 1
ATOM 9648 O O . ILE B 1 528 ? 5.59 1.332 -11.867 1 95.69 528 ILE B O 1
ATOM 9652 N N . TRP B 1 529 ? 5.816 3.17 -13.094 1 96.38 529 TRP B N 1
ATOM 9653 C CA . TRP B 1 529 ? 4.84 3.877 -12.273 1 96.38 529 TRP B CA 1
ATOM 9654 C C . TRP B 1 529 ? 3.635 4.301 -13.109 1 96.38 529 TRP B C 1
ATOM 9656 O O . TRP B 1 529 ? 3.775 4.648 -14.281 1 96.38 529 TRP B O 1
ATOM 9666 N N . VAL B 1 530 ? 2.521 4.199 -12.555 1 95.94 530 VAL B N 1
ATOM 9667 C CA . VAL B 1 530 ? 1.287 4.715 -13.141 1 95.94 530 VAL B CA 1
ATOM 9668 C C . VAL B 1 530 ? 0.802 5.922 -12.344 1 95.94 530 VAL B C 1
ATOM 9670 O O . VAL B 1 530 ? 0.527 5.812 -11.148 1 95.94 530 VAL B O 1
ATOM 9673 N N . LEU B 1 531 ? 0.743 7.055 -12.945 1 94.69 531 LEU B N 1
ATOM 9674 C CA . LEU B 1 531 ? 0.25 8.273 -12.312 1 94.69 531 LEU B CA 1
ATOM 9675 C C . LEU B 1 531 ? -1.189 8.555 -12.734 1 94.69 531 LEU B C 1
ATOM 9677 O O . LEU B 1 531 ? -1.565 8.32 -13.883 1 94.69 531 LEU B O 1
ATOM 9681 N N . TYR B 1 532 ? -1.938 9.023 -11.797 1 91.56 532 TYR B N 1
ATOM 9682 C CA . TYR B 1 532 ? -3.33 9.375 -12.055 1 91.56 532 TYR B CA 1
ATOM 9683 C C . TYR B 1 532 ? -3.572 10.859 -11.797 1 91.56 532 TYR B C 1
ATOM 9685 O O . TYR B 1 532 ? -3.035 11.43 -10.836 1 91.56 532 TYR B O 1
ATOM 9693 N N . GLU B 1 533 ? -4.344 11.445 -12.586 1 87.81 533 GLU B N 1
ATOM 9694 C CA . GLU B 1 533 ? -4.684 12.859 -12.422 1 87.81 533 GLU B CA 1
ATOM 9695 C C . GLU B 1 533 ? -5.535 13.086 -11.18 1 87.81 533 GLU B C 1
ATOM 9697 O O . GLU B 1 533 ? -5.383 14.094 -10.492 1 87.81 533 GLU B O 1
ATOM 9702 N N . GLY B 1 534 ? -6.402 12.188 -10.969 1 84.88 534 GLY B N 1
ATOM 9703 C CA . GLY B 1 534 ? -7.309 12.32 -9.836 1 84.88 534 GLY B CA 1
ATOM 9704 C C . GLY B 1 534 ? -6.891 11.477 -8.641 1 84.88 534 GLY B C 1
ATOM 9705 O O . GLY B 1 534 ? -5.848 10.828 -8.672 1 84.88 534 GLY B O 1
ATOM 9706 N N . ASN B 1 535 ? -7.75 11.57 -7.59 1 87.31 535 ASN B N 1
ATOM 9707 C CA . ASN B 1 535 ? -7.504 10.797 -6.375 1 87.31 535 ASN B CA 1
ATOM 9708 C C . ASN B 1 535 ? -7.996 9.359 -6.516 1 87.31 535 ASN B C 1
ATOM 9710 O O . ASN B 1 535 ? -8.812 9.062 -7.387 1 87.31 535 ASN B O 1
ATOM 9714 N N . ASN B 1 536 ? -7.453 8.43 -5.75 1 86 536 ASN B N 1
ATOM 9715 C CA . ASN B 1 536 ? -7.895 7.035 -5.68 1 86 536 ASN B CA 1
ATOM 9716 C C . ASN B 1 536 ? -7.891 6.379 -7.055 1 86 536 ASN B C 1
ATOM 9718 O O . ASN B 1 536 ? -8.844 5.691 -7.422 1 86 536 ASN B O 1
ATOM 9722 N N . TYR B 1 537 ? -6.926 6.73 -7.832 1 88.62 537 TYR B N 1
ATOM 9723 C CA . TYR B 1 537 ? -6.652 6.109 -9.125 1 88.62 537 TYR B CA 1
ATOM 9724 C C . TYR B 1 537 ? -7.746 6.445 -10.133 1 88.62 537 TYR B C 1
ATOM 9726 O O . TYR B 1 537 ? -8.125 5.602 -10.953 1 88.62 537 TYR B O 1
ATOM 9734 N N . CYS B 1 538 ? -8.25 7.645 -10.016 1 84.25 538 CYS B N 1
ATOM 9735 C CA . CYS B 1 538 ? -9.273 8.078 -10.961 1 84.25 538 CYS B CA 1
ATOM 9736 C C . CYS B 1 538 ? -8.695 9.039 -11.984 1 84.25 538 CYS B C 1
ATOM 9738 O O . CYS B 1 538 ? -7.645 9.648 -11.75 1 84.25 538 CYS B O 1
ATOM 9740 N N . GLY B 1 539 ? -9.344 9.094 -13.148 1 82.38 539 GLY B N 1
ATOM 9741 C CA . GLY B 1 539 ? -8.984 10.078 -14.156 1 82.38 539 GLY B CA 1
ATOM 9742 C C . GLY B 1 539 ? -7.973 9.555 -15.164 1 82.38 539 GLY B C 1
ATOM 9743 O O . GLY B 1 539 ? -7.84 8.344 -15.352 1 82.38 539 GLY B O 1
ATOM 9744 N N . LYS B 1 540 ? -7.332 10.5 -15.797 1 86.69 540 LYS B N 1
ATOM 9745 C CA . LYS B 1 540 ? -6.336 10.172 -16.812 1 86.69 540 LYS B CA 1
ATOM 9746 C C . LYS B 1 540 ? -5.121 9.484 -16.203 1 86.69 540 LYS B C 1
ATOM 9748 O O . LYS B 1 540 ? -4.77 9.758 -15.047 1 86.69 540 LYS B O 1
ATOM 9753 N N . GLN B 1 541 ? -4.594 8.648 -17.031 1 91.44 541 GLN B N 1
ATOM 9754 C CA . GLN B 1 541 ? -3.465 7.867 -16.531 1 91.44 541 GLN B CA 1
ATOM 9755 C C . GLN B 1 541 ? -2.199 8.164 -17.328 1 91.44 541 GLN B C 1
ATOM 9757 O O . GLN B 1 541 ? -2.273 8.562 -18.5 1 91.44 541 GLN B O 1
ATOM 9762 N N . LEU B 1 542 ? -1.098 8.086 -16.703 1 93.19 542 LEU B N 1
ATOM 9763 C CA . LEU B 1 542 ? 0.21 8.227 -17.344 1 93.19 542 LEU B CA 1
ATOM 9764 C C . LEU B 1 542 ? 1.161 7.133 -16.859 1 93.19 542 LEU B C 1
ATOM 9766 O O . LEU B 1 542 ? 1.374 6.965 -15.664 1 93.19 542 LEU B O 1
ATOM 9770 N N . LEU B 1 543 ? 1.588 6.324 -17.828 1 94.81 543 LEU B N 1
ATOM 9771 C CA . LEU B 1 543 ? 2.553 5.273 -17.516 1 94.81 543 LEU B CA 1
ATOM 9772 C C . LEU B 1 543 ? 3.979 5.762 -17.75 1 94.81 543 LEU B C 1
ATOM 9774 O O . LEU B 1 543 ? 4.289 6.297 -18.812 1 94.81 543 LEU B O 1
ATOM 9778 N N . LEU B 1 544 ? 4.82 5.613 -16.75 1 94.81 544 LEU B N 1
ATOM 9779 C CA . LEU B 1 544 ? 6.191 6.094 -16.859 1 94.81 544 LEU B CA 1
ATOM 9780 C C . LEU B 1 544 ? 7.184 4.98 -16.531 1 94.81 544 LEU B C 1
ATOM 9782 O O . LEU B 1 544 ? 7.051 4.301 -15.516 1 94.81 544 LEU B O 1
ATOM 9786 N N . GLN B 1 545 ? 8.016 4.766 -17.422 1 93.88 545 GLN B N 1
ATOM 9787 C CA . GLN B 1 545 ? 9.18 3.918 -17.188 1 93.88 545 GLN B CA 1
ATOM 9788 C C . GLN B 1 545 ? 10.352 4.73 -16.625 1 93.88 545 GLN B C 1
ATOM 9790 O O . GLN B 1 545 ? 10.266 5.957 -16.531 1 93.88 545 GLN B O 1
ATOM 9795 N N . PRO B 1 546 ? 11.383 4.074 -16.141 1 93.31 546 PRO B N 1
ATOM 9796 C CA . PRO B 1 546 ? 12.508 4.859 -15.625 1 93.31 546 PRO B CA 1
ATOM 9797 C C . PRO B 1 546 ? 12.992 5.914 -16.609 1 93.31 546 PRO B C 1
ATOM 9799 O O . PRO B 1 546 ? 13.422 5.578 -17.719 1 93.31 546 PRO B O 1
ATOM 9802 N N . SER B 1 547 ? 12.727 7.145 -16.234 1 93.38 547 SER B N 1
ATOM 9803 C CA . SER B 1 547 ? 13.055 8.281 -17.078 1 93.38 547 SER B CA 1
ATOM 9804 C C . SER B 1 547 ? 12.984 9.594 -16.312 1 93.38 547 SER B C 1
ATOM 9806 O O . SER B 1 547 ? 12.641 9.602 -15.125 1 93.38 547 SER B O 1
ATOM 9808 N N . GLN B 1 548 ? 13.398 10.625 -16.984 1 94.06 548 GLN B N 1
ATOM 9809 C CA . GLN B 1 548 ? 13.336 11.969 -16.422 1 94.06 548 GLN B CA 1
ATOM 9810 C C . GLN B 1 548 ? 12.398 12.867 -17.219 1 94.06 548 GLN B C 1
ATOM 9812 O O . GLN B 1 548 ? 12.469 12.898 -18.453 1 94.06 548 GLN B O 1
ATOM 9817 N N . VAL B 1 549 ? 11.492 13.383 -16.547 1 93.75 549 VAL B N 1
ATOM 9818 C CA . VAL B 1 549 ? 10.57 14.32 -17.172 1 93.75 549 VAL B CA 1
ATOM 9819 C C . VAL B 1 549 ? 10.789 15.719 -16.609 1 93.75 549 VAL B C 1
ATOM 9821 O O . VAL B 1 549 ? 10.336 16.031 -15.5 1 93.75 549 VAL B O 1
ATOM 9824 N N . ALA B 1 550 ? 11.32 16.578 -17.297 1 93.06 550 ALA B N 1
ATOM 9825 C CA . ALA B 1 550 ? 11.711 17.891 -16.812 1 93.06 550 ALA B CA 1
ATOM 9826 C C . ALA B 1 550 ? 10.5 18.812 -16.688 1 93.06 550 ALA B C 1
ATOM 9828 O O . ALA B 1 550 ? 10.484 19.719 -15.844 1 93.06 550 ALA B O 1
ATOM 9829 N N . GLU B 1 551 ? 9.539 18.594 -17.594 1 90.75 551 GLU B N 1
ATOM 9830 C CA . GLU B 1 551 ? 8.312 19.375 -17.531 1 90.75 551 GLU B CA 1
ATOM 9831 C C . GLU B 1 551 ? 7.086 18.5 -17.797 1 90.75 551 GLU B C 1
ATOM 9833 O O . GLU B 1 551 ? 6.742 18.234 -18.938 1 90.75 551 GLU B O 1
ATOM 9838 N N . LEU B 1 552 ? 6.348 18.297 -16.812 1 86.62 552 LEU B N 1
ATOM 9839 C CA . LEU B 1 552 ? 5.199 17.391 -16.906 1 86.62 552 LEU B CA 1
ATOM 9840 C C . LEU B 1 552 ? 4.074 18.031 -17.703 1 86.62 552 LEU B C 1
ATOM 9842 O O . LEU B 1 552 ? 3.367 17.328 -18.438 1 86.62 552 LEU B O 1
ATOM 9846 N N . CYS B 1 553 ? 3.859 19.312 -17.578 1 80.94 553 CYS B N 1
ATOM 9847 C CA . CYS B 1 553 ? 2.791 20 -18.297 1 80.94 553 CYS B CA 1
ATOM 9848 C C . CYS B 1 553 ? 2.992 19.906 -19.797 1 80.94 553 CYS B C 1
ATOM 9850 O O . CYS B 1 553 ? 2.025 19.781 -20.547 1 80.94 553 CYS B O 1
ATOM 9852 N N . ARG B 1 554 ? 4.164 20.047 -20.172 1 75.5 554 ARG B N 1
ATOM 9853 C CA . ARG B 1 554 ? 4.473 19.938 -21.594 1 75.5 554 ARG B CA 1
ATOM 9854 C C . ARG B 1 554 ? 4.379 18.484 -22.078 1 75.5 554 ARG B C 1
ATOM 9856 O O . ARG B 1 554 ? 4.047 18.219 -23.234 1 75.5 554 ARG B O 1
ATOM 9863 N N . PHE B 1 555 ? 4.602 17.688 -21.234 1 73.25 555 PHE B N 1
ATOM 9864 C CA . PHE B 1 555 ? 4.629 16.281 -21.562 1 73.25 555 PHE B CA 1
ATOM 9865 C C . PHE B 1 555 ? 3.219 15.742 -21.797 1 73.25 555 PHE B C 1
ATOM 9867 O O . PHE B 1 555 ? 2.965 15.039 -22.766 1 73.25 555 PHE B O 1
ATOM 9874 N N . ASN B 1 556 ? 2.297 15.961 -20.906 1 68.62 556 ASN B N 1
ATOM 9875 C CA . ASN B 1 556 ? 0.961 15.391 -21.047 1 68.62 556 ASN B CA 1
ATOM 9876 C C . ASN B 1 556 ? -0.119 16.391 -20.641 1 68.62 556 ASN B C 1
ATOM 9878 O O . ASN B 1 556 ? -1.281 16.016 -20.469 1 68.62 556 ASN B O 1
ATOM 9882 N N . ASN B 1 557 ? 0.209 17.547 -20.641 1 70.75 557 ASN B N 1
ATOM 9883 C CA . ASN B 1 557 ? -0.726 18.609 -20.297 1 70.75 557 ASN B CA 1
ATOM 9884 C C . ASN B 1 557 ? -1.316 18.406 -18.906 1 70.75 557 ASN B C 1
ATOM 9886 O O . ASN B 1 557 ? -2.508 18.641 -18.688 1 70.75 557 ASN B O 1
ATOM 9890 N N . TRP B 1 558 ? -0.582 17.641 -18.156 1 71.19 558 TRP B N 1
ATOM 9891 C CA . TRP B 1 558 ? -1.056 17.422 -16.797 1 71.19 558 TRP B CA 1
ATOM 9892 C C . TRP B 1 558 ? -0.716 18.594 -15.906 1 71.19 558 TRP B C 1
ATOM 9894 O O . TRP B 1 558 ? 0.354 19.203 -16.031 1 71.19 558 TRP B O 1
ATOM 9904 N N . GLN B 1 559 ? -1.632 18.906 -15.148 1 69.25 559 GLN B N 1
ATOM 9905 C CA . GLN B 1 559 ? -1.307 19.953 -14.195 1 69.25 559 GLN B CA 1
ATOM 9906 C C . GLN B 1 559 ? -1.283 19.422 -12.766 1 69.25 559 GLN B C 1
ATOM 9908 O O . GLN B 1 559 ? -0.678 20.016 -11.875 1 69.25 559 GLN B O 1
ATOM 9913 N N . ARG B 1 560 ? -1.847 18.297 -12.602 1 81.75 560 ARG B N 1
ATOM 9914 C CA . ARG B 1 560 ? -1.953 17.812 -11.227 1 81.75 560 ARG B CA 1
ATOM 9915 C C . ARG B 1 560 ? -1.867 16.297 -11.172 1 81.75 560 ARG B C 1
ATOM 9917 O O . ARG B 1 560 ? -2.225 15.617 -12.133 1 81.75 560 ARG B O 1
ATOM 9924 N N . VAL B 1 561 ? -1.215 15.828 -10.141 1 89.56 561 VAL B N 1
ATOM 9925 C CA . VAL B 1 561 ? -1.169 14.398 -9.852 1 89.56 561 VAL B CA 1
ATOM 9926 C C . VAL B 1 561 ? -1.901 14.117 -8.547 1 89.56 561 VAL B C 1
ATOM 9928 O O . VAL B 1 561 ? -1.563 14.68 -7.504 1 89.56 561 VAL B O 1
ATOM 9931 N N . GLY B 1 562 ? -2.898 13.367 -8.656 1 90.06 562 GLY B N 1
ATOM 9932 C CA . GLY B 1 562 ? -3.672 13.07 -7.465 1 90.06 562 GLY B CA 1
ATOM 9933 C C . GLY B 1 562 ? -3.234 11.797 -6.77 1 90.06 562 GLY B C 1
ATOM 9934 O O . GLY B 1 562 ? -3.264 11.711 -5.543 1 90.06 562 GLY B O 1
ATOM 9935 N N . SER B 1 563 ? -2.965 10.82 -7.484 1 93.12 563 SER B N 1
ATOM 9936 C CA . SER B 1 563 ? -2.549 9.523 -6.961 1 93.12 563 SER B CA 1
ATOM 9937 C C . SER B 1 563 ? -1.52 8.859 -7.871 1 93.12 563 SER B C 1
ATOM 9939 O O . SER B 1 563 ? -1.346 9.273 -9.016 1 93.12 563 SER B O 1
ATOM 9941 N N . LEU B 1 564 ? -0.697 7.957 -7.328 1 96 564 LEU B N 1
ATOM 9942 C CA . LEU B 1 564 ? 0.28 7.207 -8.109 1 96 564 LEU B CA 1
ATOM 9943 C C . LEU B 1 564 ? 0.565 5.852 -7.473 1 96 564 LEU B C 1
ATOM 9945 O O . LEU B 1 564 ? 0.373 5.676 -6.27 1 96 564 LEU B O 1
ATOM 9949 N N . ARG B 1 565 ? 0.927 4.926 -8.273 1 95.25 565 ARG B N 1
ATOM 9950 C CA . ARG B 1 565 ? 1.254 3.586 -7.793 1 95.25 565 ARG B CA 1
ATOM 9951 C C . ARG B 1 565 ? 2.264 2.908 -8.711 1 95.25 565 ARG B C 1
ATOM 9953 O O . ARG B 1 565 ? 2.305 3.188 -9.914 1 95.25 565 ARG B O 1
ATOM 9960 N N . PRO B 1 566 ? 3.115 2.084 -8.086 1 95.19 566 PRO B N 1
ATOM 9961 C CA . PRO B 1 566 ? 3.959 1.248 -8.945 1 95.19 566 PRO B CA 1
ATOM 9962 C C . PRO B 1 566 ? 3.174 0.138 -9.641 1 95.19 566 PRO B C 1
ATOM 9964 O O . PRO B 1 566 ? 2.152 -0.319 -9.125 1 95.19 566 PRO B O 1
ATOM 9967 N N . LEU B 1 567 ? 3.584 -0.18 -10.812 1 93.19 567 LEU B N 1
ATOM 9968 C CA . LEU B 1 567 ? 2.982 -1.308 -11.516 1 93.19 567 LEU B CA 1
ATOM 9969 C C . LEU B 1 567 ? 3.525 -2.631 -10.992 1 93.19 567 LEU B C 1
ATOM 9971 O O . LEU B 1 567 ? 4.742 -2.832 -10.945 1 93.19 567 LEU B O 1
ATOM 9975 N N . HIS B 1 568 ? 2.621 -3.42 -10.539 1 84.81 568 HIS B N 1
ATOM 9976 C CA . HIS B 1 568 ? 3.037 -4.723 -10.031 1 84.81 568 HIS B CA 1
ATOM 9977 C C . HIS B 1 568 ? 3.473 -5.645 -11.164 1 84.81 568 HIS B C 1
ATOM 9979 O O . HIS B 1 568 ? 2.781 -5.75 -12.18 1 84.81 568 HIS B O 1
ATOM 9985 N N . GLN B 1 569 ? 4.652 -6.07 -10.977 1 83.75 569 GLN B N 1
ATOM 9986 C CA . GLN B 1 569 ? 5.18 -6.988 -11.977 1 83.75 569 GLN B CA 1
ATOM 9987 C C . GLN B 1 569 ? 5.336 -8.398 -11.414 1 83.75 569 GLN B C 1
ATOM 9989 O O . GLN B 1 569 ? 5.684 -8.562 -10.242 1 83.75 569 GLN B O 1
ATOM 9994 N N . SER B 1 570 ? 4.918 -9.281 -12.133 1 77.19 570 SER B N 1
ATOM 9995 C CA . SER B 1 570 ? 5.066 -10.672 -11.719 1 77.19 570 SER B CA 1
ATOM 9996 C C . SER B 1 570 ? 6.531 -11.094 -11.703 1 77.19 570 SER B C 1
ATOM 9998 O O . SER B 1 570 ? 7.371 -10.461 -12.352 1 77.19 570 SER B O 1
ATOM 10000 N N . HIS B 1 571 ? 6.781 -12.094 -11.023 1 80.31 571 HIS B N 1
ATOM 10001 C CA . HIS B 1 571 ? 8.133 -12.648 -10.984 1 80.31 571 HIS B CA 1
ATOM 10002 C C . HIS B 1 571 ? 8.531 -13.219 -12.344 1 80.31 571 HIS B C 1
ATOM 10004 O O . HIS B 1 571 ? 7.676 -13.703 -13.094 1 80.31 571 HIS B O 1
ATOM 10010 N N . VAL B 1 572 ? 9.883 -13.055 -12.594 1 83 572 VAL B N 1
ATOM 10011 C CA . VAL B 1 572 ? 10.344 -13.523 -13.891 1 83 572 VAL B CA 1
ATOM 10012 C C . VAL B 1 572 ? 11.625 -14.336 -13.727 1 83 572 VAL B C 1
ATOM 10014 O O . VAL B 1 572 ? 12.477 -14 -12.891 1 83 572 VAL B O 1
ATOM 10017 N N . TYR B 1 573 ? 11.656 -15.391 -14.484 1 84.81 573 TYR B N 1
ATOM 10018 C CA . TYR B 1 573 ? 12.906 -16.141 -14.578 1 84.81 573 TYR B CA 1
ATOM 10019 C C . TYR B 1 573 ? 13.828 -15.523 -15.617 1 84.81 573 TYR B C 1
ATOM 10021 O O . TYR B 1 573 ? 13.375 -15.078 -16.688 1 84.81 573 TYR B O 1
ATOM 10029 N N . LEU B 1 574 ? 15.094 -15.406 -15.242 1 89.38 574 LEU B N 1
ATOM 10030 C CA . LEU B 1 574 ? 16.016 -14.766 -16.156 1 89.38 574 LEU B CA 1
ATOM 10031 C C . LEU B 1 574 ? 17.359 -15.484 -16.172 1 89.38 574 LEU B C 1
ATOM 10033 O O . LEU B 1 574 ? 17.641 -16.297 -15.289 1 89.38 574 LEU B O 1
ATOM 10037 N N . ARG B 1 575 ? 18.031 -15.258 -17.266 1 92.31 575 ARG B N 1
ATOM 10038 C CA . ARG B 1 575 ? 19.422 -15.688 -17.438 1 92.31 575 ARG B CA 1
ATOM 10039 C C . ARG B 1 575 ? 20.344 -14.492 -17.688 1 92.31 575 ARG B C 1
ATOM 10041 O O . ARG B 1 575 ? 20 -13.578 -18.438 1 92.31 575 ARG B O 1
ATOM 10048 N N . LEU B 1 576 ? 21.469 -14.484 -16.938 1 93.5 576 LEU B N 1
ATOM 10049 C CA . LEU B 1 576 ? 22.422 -13.391 -17.078 1 93.5 576 LEU B CA 1
ATOM 10050 C C . LEU B 1 576 ? 23.703 -13.867 -17.766 1 93.5 576 LEU B C 1
ATOM 10052 O O . LEU B 1 576 ? 24.391 -14.75 -17.25 1 93.5 576 LEU B O 1
ATOM 10056 N N . ARG B 1 577 ? 23.922 -13.266 -18.875 1 94.5 577 ARG B N 1
ATOM 10057 C CA . ARG B 1 577 ? 25.125 -13.57 -19.625 1 94.5 577 ARG B CA 1
ATOM 10058 C C . ARG B 1 577 ? 26.094 -12.398 -19.609 1 94.5 577 ARG B C 1
ATOM 10060 O O . ARG B 1 577 ? 25.734 -11.266 -19.938 1 94.5 577 ARG B O 1
ATOM 10067 N N . ASN B 1 578 ? 27.328 -12.758 -19.188 1 94.12 578 ASN B N 1
ATOM 10068 C CA . ASN B 1 578 ? 28.328 -11.688 -19.156 1 94.12 578 ASN B CA 1
ATOM 10069 C C . ASN B 1 578 ? 28.781 -11.312 -20.562 1 94.12 578 ASN B C 1
ATOM 10071 O O . ASN B 1 578 ? 29.016 -12.18 -21.406 1 94.12 578 ASN B O 1
ATOM 10075 N N . LYS B 1 579 ? 28.953 -10.117 -20.859 1 91.38 579 LYS B N 1
ATOM 10076 C CA . LYS B 1 579 ? 29.266 -9.633 -22.203 1 91.38 579 LYS B CA 1
ATOM 10077 C C . LYS B 1 579 ? 30.719 -9.883 -22.547 1 91.38 579 LYS B C 1
ATOM 10079 O O . LYS B 1 579 ? 31.062 -10.055 -23.719 1 91.38 579 LYS B O 1
ATOM 10084 N N . GLU B 1 580 ? 31.547 -9.891 -21.562 1 89.69 580 GLU B N 1
ATOM 10085 C CA . GLU B 1 580 ? 32.969 -10.094 -21.844 1 89.69 580 GLU B CA 1
ATOM 10086 C C . GLU B 1 580 ? 33.281 -11.578 -22 1 89.69 580 GLU B C 1
ATOM 10088 O O . GLU B 1 580 ? 33.844 -11.992 -23.031 1 89.69 580 GLU B O 1
ATOM 10093 N N . THR B 1 581 ? 33 -12.344 -21.031 1 88.62 581 THR B N 1
ATOM 10094 C CA . THR B 1 581 ? 33.344 -13.75 -21.016 1 88.62 581 THR B CA 1
ATOM 10095 C C . THR B 1 581 ? 32.312 -14.586 -21.766 1 88.62 581 THR B C 1
ATOM 10097 O O . THR B 1 581 ? 32.594 -15.734 -22.125 1 88.62 581 THR B O 1
ATOM 10100 N N . GLN B 1 582 ? 31.094 -14.078 -22 1 89.75 582 GLN B N 1
ATOM 10101 C CA . GLN B 1 582 ? 29.984 -14.781 -22.625 1 89.75 582 GLN B CA 1
ATOM 10102 C C . GLN B 1 582 ? 29.5 -15.938 -21.75 1 89.75 582 GLN B C 1
ATOM 10104 O O . GLN B 1 582 ? 28.75 -16.797 -22.219 1 89.75 582 GLN B O 1
ATOM 10109 N N . GLY B 1 583 ? 30 -15.938 -20.578 1 91.81 583 GLY B N 1
ATOM 10110 C CA . GLY B 1 583 ? 29.547 -16.938 -19.641 1 91.81 583 GLY B CA 1
ATOM 10111 C C . GLY B 1 583 ? 28.234 -16.562 -18.969 1 91.81 583 GLY B C 1
ATOM 10112 O O . GLY B 1 583 ? 27.875 -15.391 -18.891 1 91.81 583 GLY B O 1
ATOM 10113 N N . VAL B 1 584 ? 27.531 -17.594 -18.531 1 94.62 584 VAL B N 1
ATOM 10114 C CA . VAL B 1 584 ? 26.25 -17.406 -17.859 1 94.62 584 VAL B CA 1
ATOM 10115 C C . VAL B 1 584 ? 26.422 -17.562 -16.344 1 94.62 584 VAL B C 1
ATOM 10117 O O . VAL B 1 584 ? 27.156 -18.438 -15.891 1 94.62 584 VAL B O 1
ATOM 10120 N N . MET B 1 585 ? 25.797 -16.641 -15.641 1 93.81 585 MET B N 1
ATOM 10121 C CA . MET B 1 585 ? 25.859 -16.719 -14.188 1 93.81 585 MET B CA 1
ATOM 10122 C C . MET B 1 585 ? 25.281 -18.047 -13.68 1 93.81 585 MET B C 1
ATOM 10124 O O . MET B 1 585 ? 24.125 -18.359 -13.969 1 93.81 585 MET B O 1
ATOM 10128 N N . SER B 1 586 ? 26.062 -18.75 -12.969 1 93.62 586 SER B N 1
ATOM 10129 C CA . SER B 1 586 ? 25.703 -20.094 -12.547 1 93.62 586 SER B CA 1
ATOM 10130 C C . SER B 1 586 ? 26.062 -20.328 -11.086 1 93.62 586 SER B C 1
ATOM 10132 O O . SER B 1 586 ? 27 -19.719 -10.57 1 93.62 586 SER B O 1
ATOM 10134 N N . LEU B 1 587 ? 25.281 -21.109 -10.531 1 91.94 587 LEU B N 1
ATOM 10135 C CA . LEU B 1 587 ? 25.578 -21.562 -9.18 1 91.94 587 LEU B CA 1
ATOM 10136 C C . LEU B 1 587 ? 26.281 -22.922 -9.195 1 91.94 587 LEU B C 1
ATOM 10138 O O . LEU B 1 587 ? 25.781 -23.875 -9.789 1 91.94 587 LEU B O 1
ATOM 10142 N N . THR B 1 588 ? 27.438 -22.906 -8.578 1 89.62 588 THR B N 1
ATOM 10143 C CA . THR B 1 588 ? 28.219 -24.125 -8.602 1 89.62 588 THR B CA 1
ATOM 10144 C C . THR B 1 588 ? 28.469 -24.641 -7.184 1 89.62 588 THR B C 1
ATOM 10146 O O . THR B 1 588 ? 28.672 -23.844 -6.258 1 89.62 588 THR B O 1
ATOM 10149 N N . GLY B 1 589 ? 28.281 -25.891 -7 1 85.5 589 GLY B N 1
ATOM 10150 C CA . GLY B 1 589 ? 28.5 -26.516 -5.707 1 85.5 589 GLY B CA 1
ATOM 10151 C C . GLY B 1 589 ? 27.578 -27.672 -5.434 1 85.5 589 GLY B C 1
ATOM 10152 O O . GLY B 1 589 ? 26.844 -28.109 -6.328 1 85.5 589 GLY B O 1
ATOM 10153 N N . THR B 1 590 ? 27.703 -28.219 -4.234 1 84.25 590 THR B N 1
ATOM 10154 C CA . THR B 1 590 ? 26.875 -29.344 -3.834 1 84.25 590 THR B CA 1
ATOM 10155 C C . THR B 1 590 ? 25.672 -28.859 -3.025 1 84.25 590 THR B C 1
ATOM 10157 O O . THR B 1 590 ? 25.781 -27.906 -2.254 1 84.25 590 THR B O 1
ATOM 10160 N N . LEU B 1 591 ? 24.656 -29.469 -3.234 1 79.81 591 LEU B N 1
ATOM 10161 C CA . LEU B 1 591 ? 23.422 -29.094 -2.572 1 79.81 591 LEU B CA 1
ATOM 10162 C C . LEU B 1 591 ? 23.469 -29.406 -1.084 1 79.81 591 LEU B C 1
ATOM 10164 O O . LEU B 1 591 ? 22.688 -28.875 -0.298 1 79.81 591 LEU B O 1
ATOM 10168 N N . ASP B 1 592 ? 24.453 -30.297 -0.727 1 79.06 592 ASP B N 1
ATOM 10169 C CA . ASP B 1 592 ? 24.562 -30.672 0.678 1 79.06 592 ASP B CA 1
ATOM 10170 C C . ASP B 1 592 ? 25.109 -29.516 1.519 1 79.06 592 ASP B C 1
ATOM 10172 O O . ASP B 1 592 ? 24.859 -29.453 2.723 1 79.06 592 ASP B O 1
ATOM 10176 N N . ASP B 1 593 ? 25.922 -28.703 0.81 1 82.75 593 ASP B N 1
ATOM 10177 C CA . ASP B 1 593 ? 26.469 -27.547 1.504 1 82.75 593 ASP B CA 1
ATOM 10178 C C . ASP B 1 593 ? 26.188 -26.25 0.737 1 82.75 593 ASP B C 1
ATOM 10180 O O . ASP B 1 593 ? 27.078 -25.719 0.062 1 82.75 593 ASP B O 1
ATOM 10184 N N . ILE B 1 594 ? 25.078 -25.766 0.938 1 82.19 594 ILE B N 1
ATOM 10185 C CA . ILE B 1 594 ? 24.594 -24.609 0.194 1 82.19 594 ILE B CA 1
ATOM 10186 C C . ILE B 1 594 ? 25.438 -23.391 0.532 1 82.19 594 ILE B C 1
ATOM 10188 O O . ILE B 1 594 ? 25.656 -22.516 -0.314 1 82.19 594 ILE B O 1
ATOM 10192 N N . LYS B 1 595 ? 26.016 -23.359 1.754 1 77.94 595 LYS B N 1
ATOM 10193 C CA . LYS B 1 595 ? 26.781 -22.203 2.191 1 77.94 595 LYS B CA 1
ATOM 10194 C C . LYS B 1 595 ? 28.094 -22.094 1.413 1 77.94 595 LYS B C 1
ATOM 10196 O O . LYS B 1 595 ? 28.656 -21 1.284 1 77.94 595 LYS B O 1
ATOM 10201 N N . LEU B 1 596 ? 28.484 -23.234 0.84 1 82.44 596 LEU B N 1
ATOM 10202 C CA . LEU B 1 596 ? 29.781 -23.25 0.171 1 82.44 596 LEU B CA 1
ATOM 10203 C C . LEU B 1 596 ? 29.609 -23.094 -1.338 1 82.44 596 LEU B C 1
ATOM 10205 O O . LEU B 1 596 ? 30.609 -23.047 -2.072 1 82.44 596 LEU B O 1
ATOM 10209 N N . MET B 1 597 ? 28.422 -22.953 -1.725 1 87.62 597 MET B N 1
ATOM 10210 C CA . MET B 1 597 ? 28.203 -22.797 -3.16 1 87.62 597 MET B CA 1
ATOM 10211 C C . MET B 1 597 ? 28.734 -21.453 -3.65 1 87.62 597 MET B C 1
ATOM 10213 O O . MET B 1 597 ? 28.781 -20.484 -2.893 1 87.62 597 MET B O 1
ATOM 10217 N N . ARG B 1 598 ? 29.188 -21.469 -4.898 1 89.75 598 ARG B N 1
ATOM 10218 C CA . ARG B 1 598 ? 29.797 -20.266 -5.488 1 89.75 598 ARG B CA 1
ATOM 10219 C C . ARG B 1 598 ? 29 -19.812 -6.707 1 89.75 598 ARG B C 1
ATOM 10221 O O . ARG B 1 598 ? 28.328 -20.609 -7.355 1 89.75 598 ARG B O 1
ATOM 10228 N N . VAL B 1 599 ? 29.094 -18.531 -6.902 1 92.81 599 VAL B N 1
ATOM 10229 C CA . VAL B 1 599 ? 28.484 -17.938 -8.086 1 92.81 599 VAL B CA 1
ATOM 10230 C C . VAL B 1 599 ? 29.562 -17.641 -9.133 1 92.81 599 VAL B C 1
ATOM 10232 O O . VAL B 1 599 ? 30.484 -16.875 -8.875 1 92.81 599 VAL B O 1
ATOM 10235 N N . GLN B 1 600 ? 29.391 -18.312 -10.242 1 93.19 600 GLN B N 1
ATOM 10236 C CA . GLN B 1 600 ? 30.391 -18.203 -11.289 1 93.19 600 GLN B CA 1
ATOM 10237 C C . GLN B 1 600 ? 29.75 -17.969 -12.648 1 93.19 600 GLN B C 1
ATOM 10239 O O . GLN B 1 600 ? 28.547 -18.156 -12.812 1 93.19 600 GLN B O 1
ATOM 10244 N N . ALA B 1 601 ? 30.547 -17.469 -13.523 1 93.69 601 ALA B N 1
ATOM 10245 C CA . ALA B 1 601 ? 30.125 -17.344 -14.914 1 93.69 601 ALA B CA 1
ATOM 10246 C C . ALA B 1 601 ? 30.672 -18.5 -15.75 1 93.69 601 ALA B C 1
ATOM 10248 O O . ALA B 1 601 ? 31.875 -18.578 -16 1 93.69 601 ALA B O 1
ATOM 10249 N N . LEU B 1 602 ? 29.75 -19.344 -16.172 1 92.56 602 LEU B N 1
ATOM 10250 C CA . LEU B 1 602 ? 30.172 -20.547 -16.891 1 92.56 602 LEU B CA 1
ATOM 10251 C C . LEU B 1 602 ? 29.469 -20.641 -18.234 1 92.56 602 LEU B C 1
ATOM 10253 O O . LEU B 1 602 ? 28.609 -19.812 -18.562 1 92.56 602 LEU B O 1
ATOM 10257 N N . GLU B 1 603 ? 29.875 -21.672 -18.938 1 91 603 GLU B N 1
ATOM 10258 C CA . GLU B 1 603 ? 29.266 -21.891 -20.234 1 91 603 GLU B CA 1
ATOM 10259 C C . GLU B 1 603 ? 27.797 -22.312 -20.094 1 91 603 GLU B C 1
ATOM 10261 O O . GLU B 1 603 ? 27.422 -22.938 -19.109 1 91 603 GLU B O 1
ATOM 10266 N N . GLU B 1 604 ? 27.047 -22.016 -21.078 1 89.12 604 GLU B N 1
ATOM 10267 C CA . GLU B 1 604 ? 25.609 -22.234 -21.031 1 89.12 604 GLU B CA 1
ATOM 10268 C C . GLU B 1 604 ? 25.266 -23.719 -21.141 1 89.12 604 GLU B C 1
ATOM 10270 O O . GLU B 1 604 ? 25.688 -24.391 -22.094 1 89.12 604 GLU B O 1
ATOM 10275 N N . THR B 1 605 ? 24.734 -24.438 -20.156 1 81.44 605 THR B N 1
ATOM 10276 C CA . THR B 1 605 ? 24.281 -25.828 -20.188 1 81.44 605 THR B CA 1
ATOM 10277 C C . THR B 1 605 ? 22.766 -25.891 -20.016 1 81.44 605 THR B C 1
ATOM 10279 O O . THR B 1 605 ? 22.156 -26.969 -20.172 1 81.44 605 THR B O 1
ATOM 10282 N N . GLU B 1 606 ? 21.953 -24.844 -20.047 1 73.81 606 GLU B N 1
ATOM 10283 C CA . GLU B 1 606 ? 20.516 -24.719 -19.844 1 73.81 606 GLU B CA 1
ATOM 10284 C C . GLU B 1 606 ? 20.078 -25.422 -18.562 1 73.81 606 GLU B C 1
ATOM 10286 O O . GLU B 1 606 ? 18.906 -25.781 -18.422 1 73.81 606 GLU B O 1
ATOM 10291 N N . ALA B 1 607 ? 20.969 -25.703 -17.656 1 80.38 607 ALA B N 1
ATOM 10292 C CA . ALA B 1 607 ? 20.641 -26.359 -16.391 1 80.38 607 ALA B CA 1
ATOM 10293 C C . ALA B 1 607 ? 19.938 -25.391 -15.438 1 80.38 607 ALA B C 1
ATOM 10295 O O . ALA B 1 607 ? 19.906 -24.188 -15.68 1 80.38 607 ALA B O 1
ATOM 10296 N N . LEU B 1 608 ? 19.328 -25.953 -14.445 1 84.12 608 LEU B N 1
ATOM 10297 C CA . LEU B 1 608 ? 18.547 -25.188 -13.484 1 84.12 608 LEU B CA 1
ATOM 10298 C C . LEU B 1 608 ? 19.438 -24.25 -12.68 1 84.12 608 LEU B C 1
ATOM 10300 O O . LEU B 1 608 ? 18.969 -23.25 -12.133 1 84.12 608 LEU B O 1
ATOM 10304 N N . GLU B 1 609 ? 20.719 -24.531 -12.664 1 89.25 609 GLU B N 1
ATOM 10305 C CA . GLU B 1 609 ? 21.641 -23.719 -11.883 1 89.25 609 GLU B CA 1
ATOM 10306 C C . GLU B 1 609 ? 21.922 -22.375 -12.57 1 89.25 609 GLU B C 1
ATOM 10308 O O . GLU B 1 609 ? 22.484 -21.469 -11.961 1 89.25 609 GLU B O 1
ATOM 10313 N N . GLN B 1 610 ? 21.5 -22.266 -13.812 1 91.62 610 GLN B N 1
ATOM 10314 C CA . GLN B 1 610 ? 21.781 -21.047 -14.57 1 91.62 610 GLN B CA 1
ATOM 10315 C C . GLN B 1 610 ? 20.547 -20.188 -14.719 1 91.62 610 GLN B C 1
ATOM 10317 O O . GLN B 1 610 ? 20.562 -19.156 -15.391 1 91.62 610 GLN B O 1
ATOM 10322 N N . ILE B 1 611 ? 19.484 -20.594 -14.141 1 88.88 611 ILE B N 1
ATOM 10323 C CA . ILE B 1 611 ? 18.219 -19.859 -14.195 1 88.88 611 ILE B CA 1
ATOM 10324 C C . ILE B 1 611 ? 17.984 -19.156 -12.859 1 88.88 611 ILE B C 1
ATOM 10326 O O . ILE B 1 611 ? 18.047 -19.781 -11.805 1 88.88 611 ILE B O 1
ATOM 10330 N N . TRP B 1 612 ? 17.781 -17.875 -12.969 1 90.06 612 TRP B N 1
ATOM 10331 C CA . TRP B 1 612 ? 17.578 -17.078 -11.773 1 90.06 612 TRP B CA 1
ATOM 10332 C C . TRP B 1 612 ? 16.188 -16.469 -11.758 1 90.06 612 TRP B C 1
ATOM 10334 O O . TRP B 1 612 ? 15.641 -16.109 -12.805 1 90.06 612 TRP B O 1
ATOM 10344 N N . LEU B 1 613 ? 15.633 -16.406 -10.594 1 88.5 613 LEU B N 1
ATOM 10345 C CA . LEU B 1 613 ? 14.328 -15.797 -10.398 1 88.5 613 LEU B CA 1
ATOM 10346 C C . LEU B 1 613 ? 14.461 -14.406 -9.781 1 88.5 613 LEU B C 1
ATOM 10348 O O . LEU B 1 613 ? 15.133 -14.242 -8.758 1 88.5 613 LEU B O 1
ATOM 10352 N N . TYR B 1 614 ? 13.93 -13.391 -10.469 1 90.12 614 TYR B N 1
ATOM 10353 C CA . TYR B 1 614 ? 13.883 -12.031 -9.945 1 90.12 614 TYR B CA 1
ATOM 10354 C C . TYR B 1 614 ? 12.516 -11.719 -9.359 1 90.12 614 TYR B C 1
ATOM 10356 O O . TYR B 1 614 ? 11.508 -11.719 -10.078 1 90.12 614 TYR B O 1
ATOM 10364 N N . ARG B 1 615 ? 12.492 -11.43 -8.008 1 84.56 615 ARG B N 1
ATOM 10365 C CA . ARG B 1 615 ? 11.242 -11.117 -7.316 1 84.56 615 ARG B CA 1
ATOM 10366 C C . ARG B 1 615 ? 11.43 -9.953 -6.352 1 84.56 615 ARG B C 1
ATOM 10368 O O . ARG B 1 615 ? 12.047 -10.109 -5.293 1 84.56 615 ARG B O 1
ATOM 10375 N N . GLY B 1 616 ? 10.828 -8.922 -6.605 1 83.75 616 GLY B N 1
ATOM 10376 C CA . GLY B 1 616 ? 10.914 -7.766 -5.73 1 83.75 616 GLY B CA 1
ATOM 10377 C C . GLY B 1 616 ? 12.344 -7.359 -5.414 1 83.75 616 GLY B C 1
ATOM 10378 O O . GLY B 1 616 ? 12.664 -7.047 -4.266 1 83.75 616 GLY B O 1
ATOM 10379 N N . GLY B 1 617 ? 13.195 -7.504 -6.254 1 89.69 617 GLY B N 1
ATOM 10380 C CA . GLY B 1 617 ? 14.578 -7.125 -6.047 1 89.69 617 GLY B CA 1
ATOM 10381 C C . GLY B 1 617 ? 15.445 -8.273 -5.555 1 89.69 617 GLY B C 1
ATOM 10382 O O . GLY B 1 617 ? 16.672 -8.141 -5.465 1 89.69 617 GLY B O 1
ATOM 10383 N N . GLN B 1 618 ? 14.883 -9.367 -5.234 1 89.44 618 GLN B N 1
ATOM 10384 C CA . GLN B 1 618 ? 15.641 -10.523 -4.777 1 89.44 618 GLN B CA 1
ATOM 10385 C C . GLN B 1 618 ? 15.961 -11.469 -5.934 1 89.44 618 GLN B C 1
ATOM 10387 O O . GLN B 1 618 ? 15.148 -11.641 -6.844 1 89.44 618 GLN B O 1
ATOM 10392 N N . LEU B 1 619 ? 17.141 -12 -5.902 1 90.56 619 LEU B N 1
ATOM 10393 C CA . LEU B 1 619 ? 17.562 -12.992 -6.891 1 90.56 619 LEU B CA 1
ATOM 10394 C C . LEU B 1 619 ? 17.703 -14.367 -6.25 1 90.56 619 LEU B C 1
ATOM 10396 O O . LEU B 1 619 ? 18.469 -14.539 -5.305 1 90.56 619 LEU B O 1
ATOM 10400 N N . THR B 1 620 ? 16.922 -15.25 -6.762 1 88.88 620 THR B N 1
ATOM 10401 C CA . THR B 1 620 ? 16.969 -16.625 -6.285 1 88.88 620 THR B CA 1
ATOM 10402 C C . THR B 1 620 ? 17.234 -17.594 -7.438 1 88.88 620 THR B C 1
ATOM 10404 O O . THR B 1 620 ? 16.719 -17.406 -8.539 1 88.88 620 THR B O 1
ATOM 10407 N N . CYS B 1 621 ? 18.062 -18.516 -7.184 1 89.62 621 CYS B N 1
ATOM 10408 C CA . CYS B 1 621 ? 18.375 -19.516 -8.211 1 89.62 621 CYS B CA 1
ATOM 10409 C C . CYS B 1 621 ? 17.328 -20.609 -8.25 1 89.62 621 CYS B C 1
ATOM 10411 O O . CYS B 1 621 ? 16.844 -21.047 -7.203 1 89.62 621 CYS B O 1
ATOM 10413 N N . LYS B 1 622 ? 17 -21.031 -9.375 1 82.94 622 LYS B N 1
ATOM 10414 C CA . LYS B 1 622 ? 15.977 -22.062 -9.562 1 82.94 622 LYS B CA 1
ATOM 10415 C C . LYS B 1 622 ? 16.375 -23.375 -8.898 1 82.94 622 LYS B C 1
ATOM 10417 O O . LYS B 1 622 ? 15.523 -24.141 -8.453 1 82.94 622 LYS B O 1
ATOM 10422 N N . LEU B 1 623 ? 17.766 -23.578 -8.836 1 82.75 623 LEU B N 1
ATOM 10423 C CA . LEU B 1 623 ? 18.266 -24.797 -8.203 1 82.75 623 LEU B CA 1
ATOM 10424 C C . LEU B 1 623 ? 17.938 -24.812 -6.715 1 82.75 623 LEU B C 1
ATOM 10426 O O . LEU B 1 623 ? 17.641 -25.875 -6.156 1 82.75 623 LEU B O 1
ATOM 10430 N N . VAL B 1 624 ? 18.078 -23.672 -6.133 1 81.56 624 VAL B N 1
ATOM 10431 C CA . VAL B 1 624 ? 17.781 -23.5 -4.711 1 81.56 624 VAL B CA 1
ATOM 10432 C C . VAL B 1 624 ? 16.781 -22.375 -4.523 1 81.56 624 VAL B C 1
ATOM 10434 O O . VAL B 1 624 ? 17.156 -21.266 -4.125 1 81.56 624 VAL B O 1
ATOM 10437 N N . GLU B 1 625 ? 15.586 -22.625 -4.602 1 74.56 625 GLU B N 1
ATOM 10438 C CA . GLU B 1 625 ? 14.562 -21.578 -4.684 1 74.56 625 GLU B CA 1
ATOM 10439 C C . GLU B 1 625 ? 14.32 -20.938 -3.322 1 74.56 625 GLU B C 1
ATOM 10441 O O . GLU B 1 625 ? 13.789 -19.828 -3.238 1 74.56 625 GLU B O 1
ATOM 10446 N N . ASP B 1 626 ? 14.789 -21.516 -2.311 1 75.19 626 ASP B N 1
ATOM 10447 C CA . ASP B 1 626 ? 14.539 -20.969 -0.981 1 75.19 626 ASP B CA 1
ATOM 10448 C C . ASP B 1 626 ? 15.703 -20.094 -0.527 1 75.19 626 ASP B C 1
ATOM 10450 O O . ASP B 1 626 ? 15.641 -19.484 0.542 1 75.19 626 ASP B O 1
ATOM 10454 N N . CYS B 1 627 ? 16.688 -20.062 -1.393 1 82.31 627 CYS B N 1
ATOM 10455 C CA . CYS B 1 627 ? 17.844 -19.266 -1.025 1 82.31 627 CYS B CA 1
ATOM 10456 C C . CYS B 1 627 ? 17.953 -18.031 -1.908 1 82.31 627 CYS B C 1
ATOM 10458 O O . CYS B 1 627 ? 17.594 -18.062 -3.082 1 82.31 627 CYS B O 1
ATOM 10460 N N . CYS B 1 628 ? 18.391 -17.016 -1.27 1 88.38 628 CYS B N 1
ATOM 10461 C CA . CYS B 1 628 ? 18.547 -15.758 -2 1 88.38 628 CYS B CA 1
ATOM 10462 C C . CYS B 1 628 ? 20.031 -15.43 -2.174 1 88.38 628 CYS B C 1
ATOM 10464 O O . CYS B 1 628 ? 20.859 -15.852 -1.374 1 88.38 628 CYS B O 1
ATOM 10466 N N . LEU B 1 629 ? 20.328 -14.711 -3.229 1 89.62 629 LEU B N 1
ATOM 10467 C CA . LEU B 1 629 ? 21.672 -14.242 -3.494 1 89.62 629 LEU B CA 1
ATOM 10468 C C . LEU B 1 629 ? 22.109 -13.203 -2.463 1 89.62 629 LEU B C 1
ATOM 10470 O O . LEU B 1 629 ? 21.391 -12.227 -2.229 1 89.62 629 LEU B O 1
ATOM 10474 N N . GLN B 1 630 ? 23.188 -13.422 -1.795 1 87.88 630 GLN B N 1
ATOM 10475 C CA . GLN B 1 630 ? 23.672 -12.5 -0.78 1 87.88 630 GLN B CA 1
ATOM 10476 C C . GLN B 1 630 ? 25.188 -12.391 -0.824 1 87.88 630 GLN B C 1
ATOM 10478 O O . GLN B 1 630 ? 25.844 -13.094 -1.595 1 87.88 630 GLN B O 1
ATOM 10483 N N . THR B 1 631 ? 25.641 -11.414 -0.084 1 87.19 631 THR B N 1
ATOM 10484 C CA . THR B 1 631 ? 27.078 -11.281 0.048 1 87.19 631 THR B CA 1
ATOM 10485 C C . THR B 1 631 ? 27.609 -12.18 1.165 1 87.19 631 THR B C 1
ATOM 10487 O O . THR B 1 631 ? 26.891 -12.453 2.135 1 87.19 631 THR B O 1
ATOM 10490 N N . SER B 1 632 ? 28.75 -12.695 0.951 1 81.75 632 SER B N 1
ATOM 10491 C CA . SER B 1 632 ? 29.344 -13.617 1.917 1 81.75 632 SER B CA 1
ATOM 10492 C C . SER B 1 632 ? 29.594 -12.93 3.258 1 81.75 632 SER B C 1
ATOM 10494 O O . SER B 1 632 ? 29.547 -13.578 4.309 1 81.75 632 SER B O 1
ATOM 10496 N N . SER B 1 633 ? 29.859 -11.609 3.137 1 78.19 633 SER B N 1
ATOM 10497 C CA . SER B 1 633 ? 30.109 -10.859 4.363 1 78.19 633 SER B CA 1
ATOM 10498 C C . SER B 1 633 ? 29.016 -9.836 4.637 1 78.19 633 SER B C 1
ATOM 10500 O O . SER B 1 633 ? 28.312 -9.422 3.719 1 78.19 633 SER B O 1
ATOM 10502 N N . SER B 1 634 ? 28.859 -9.57 5.902 1 76.38 634 SER B N 1
ATOM 10503 C CA . SER B 1 634 ? 27.875 -8.578 6.305 1 76.38 634 SER B CA 1
ATOM 10504 C C . SER B 1 634 ? 28.297 -7.176 5.867 1 76.38 634 SER B C 1
ATOM 10506 O O . SER B 1 634 ? 27.453 -6.301 5.672 1 76.38 634 SER B O 1
ATOM 10508 N N . VAL B 1 635 ? 29.594 -7.043 5.758 1 80.88 635 VAL B N 1
ATOM 10509 C CA . VAL B 1 635 ? 30.109 -5.766 5.277 1 80.88 635 VAL B CA 1
ATOM 10510 C C . VAL B 1 635 ? 30.266 -5.805 3.76 1 80.88 635 VAL B C 1
ATOM 10512 O O . VAL B 1 635 ? 31 -6.641 3.227 1 80.88 635 VAL B O 1
ATOM 10515 N N . VAL B 1 636 ? 29.531 -5.04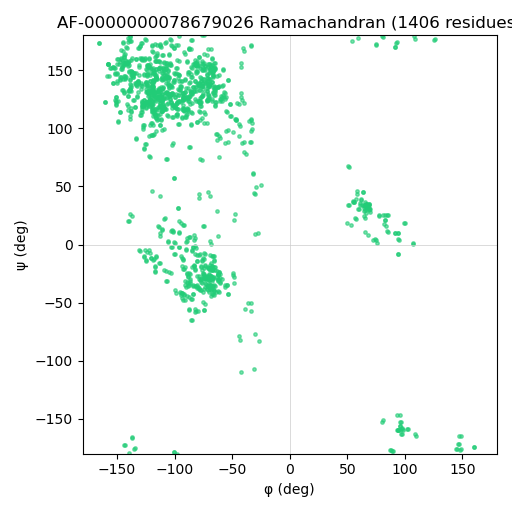3 3.166 1 84.5 636 VAL B N 1
ATOM 10516 C CA . VAL B 1 636 ? 29.531 -5.035 1.707 1 84.5 636 VAL B CA 1
ATOM 10517 C C . VAL B 1 636 ? 30.531 -4 1.19 1 84.5 636 VAL B C 1
ATOM 10519 O O . VAL B 1 636 ? 30.438 -2.816 1.524 1 84.5 636 VAL B O 1
ATOM 10522 N N . MET B 1 637 ? 31.5 -4.477 0.523 1 87.5 637 MET B N 1
ATOM 10523 C CA . MET B 1 637 ? 32.5 -3.611 -0.087 1 87.5 637 MET B CA 1
ATOM 10524 C C . MET B 1 637 ? 32.875 -4.117 -1.474 1 87.5 637 MET B C 1
ATOM 10526 O O . MET B 1 637 ? 32.438 -5.18 -1.899 1 87.5 637 MET B O 1
ATOM 10530 N N . ALA B 1 638 ? 33.75 -3.238 -2.078 1 90.88 638 ALA B N 1
ATOM 10531 C CA . ALA B 1 638 ? 34.25 -3.664 -3.383 1 90.88 638 ALA B CA 1
ATOM 10532 C C . ALA B 1 638 ? 35.094 -4.918 -3.256 1 90.88 638 ALA B C 1
ATOM 10534 O O . ALA B 1 638 ? 36.031 -4.973 -2.426 1 90.88 638 ALA B O 1
ATOM 10535 N N . GLY B 1 639 ? 34.719 -5.914 -3.939 1 86.94 639 GLY B N 1
ATOM 10536 C CA . GLY B 1 639 ? 35.438 -7.176 -3.881 1 86.94 639 GLY B CA 1
ATOM 10537 C C . GLY B 1 639 ? 34.688 -8.258 -3.123 1 86.94 639 GLY B C 1
ATOM 10538 O O . GLY B 1 639 ? 35.156 -9.398 -3.053 1 86.94 639 GLY B O 1
ATOM 10539 N N . SER B 1 640 ? 33.594 -7.926 -2.701 1 89.75 640 SER B N 1
ATOM 10540 C CA . SER B 1 640 ? 32.812 -8.883 -1.916 1 89.75 640 SER B CA 1
ATOM 10541 C C . SER B 1 640 ? 32.375 -10.055 -2.771 1 89.75 640 SER B C 1
ATOM 10543 O O . SER B 1 640 ? 31.953 -9.867 -3.916 1 89.75 640 SER B O 1
ATOM 10545 N N . ARG B 1 641 ? 32.531 -11.242 -2.166 1 89.06 641 ARG B N 1
ATOM 10546 C CA . ARG B 1 641 ? 32.062 -12.453 -2.848 1 89.06 641 ARG B CA 1
ATOM 10547 C C . ARG B 1 641 ? 30.578 -12.68 -2.631 1 89.06 641 ARG B C 1
ATOM 10549 O O . ARG B 1 641 ? 29.984 -12.133 -1.695 1 89.06 641 ARG B O 1
ATOM 10556 N N . LEU B 1 642 ? 30.047 -13.398 -3.602 1 90.69 642 LEU B N 1
ATOM 10557 C CA . LEU B 1 642 ? 28.609 -13.656 -3.535 1 90.69 642 LEU B CA 1
ATOM 10558 C C . LEU B 1 642 ? 28.328 -15.102 -3.148 1 90.69 642 LEU B C 1
ATOM 10560 O O . LEU B 1 642 ? 29.109 -15.992 -3.465 1 90.69 642 LEU B O 1
ATOM 10564 N N . CYS B 1 643 ? 27.281 -15.242 -2.396 1 89 643 CYS B N 1
ATOM 10565 C CA . CYS B 1 643 ? 26.812 -16.562 -2.004 1 89 643 CYS B CA 1
ATOM 10566 C C . CYS B 1 643 ? 25.297 -16.609 -1.918 1 89 643 CYS B C 1
ATOM 10568 O O . CYS B 1 643 ? 24.625 -15.609 -2.219 1 89 643 CYS B O 1
ATOM 10570 N N . VAL B 1 644 ? 24.781 -17.812 -1.703 1 88.12 644 VAL B N 1
ATOM 10571 C CA . VAL B 1 644 ? 23.344 -17.953 -1.533 1 88.12 644 VAL B CA 1
ATOM 10572 C C . VAL B 1 644 ? 23.031 -18.391 -0.102 1 88.12 644 VAL B C 1
ATOM 10574 O O . VAL B 1 644 ? 23.781 -19.156 0.497 1 88.12 644 VAL B O 1
ATOM 10577 N N . SER B 1 645 ? 22.062 -17.734 0.503 1 82.44 645 SER B N 1
ATOM 10578 C CA . SER B 1 645 ? 21.688 -18.094 1.865 1 82.44 645 SER B CA 1
ATOM 10579 C C . SER B 1 645 ? 20.172 -18.125 2.021 1 82.44 645 SER B C 1
ATOM 10581 O O . SER B 1 645 ? 19.438 -17.469 1.276 1 82.44 645 SER B O 1
ATOM 10583 N N . SER B 1 646 ? 19.672 -19.078 2.883 1 73.38 646 SER B N 1
ATOM 10584 C CA . SER B 1 646 ? 18.25 -19.25 3.129 1 73.38 646 SER B CA 1
ATOM 10585 C C . SER B 1 646 ? 17.734 -18.25 4.176 1 73.38 646 SER B C 1
ATOM 10587 O O . SER B 1 646 ? 16.562 -18.25 4.516 1 73.38 646 SER B O 1
ATOM 10589 N N . ASP B 1 647 ? 18.516 -17.328 4.625 1 60 647 ASP B N 1
ATOM 10590 C CA . ASP B 1 647 ? 18.078 -16.562 5.789 1 60 647 ASP B CA 1
ATOM 10591 C C . ASP B 1 647 ? 16.781 -15.828 5.508 1 60 647 ASP B C 1
ATOM 10593 O O . ASP B 1 647 ? 16.734 -14.914 4.68 1 60 647 ASP B O 1
ATOM 10597 N N . LYS B 1 648 ? 15.641 -16.562 5.863 1 53.5 648 LYS B N 1
ATOM 10598 C CA . LYS B 1 648 ? 14.242 -16.141 5.762 1 53.5 648 LYS B CA 1
ATOM 10599 C C . LYS B 1 648 ? 14.008 -14.812 6.465 1 53.5 648 LYS B C 1
ATOM 10601 O O . LYS B 1 648 ? 13.094 -14.07 6.113 1 53.5 648 LYS B O 1
ATOM 10606 N N . ASP B 1 649 ? 14.609 -14.695 7.617 1 53.47 649 ASP B N 1
ATOM 10607 C CA . ASP B 1 649 ? 14.172 -13.641 8.531 1 53.47 649 ASP B CA 1
ATOM 10608 C C . ASP B 1 649 ? 14.57 -12.258 8.008 1 53.47 649 ASP B C 1
ATOM 10610 O O . ASP B 1 649 ? 13.914 -11.258 8.32 1 53.47 649 ASP B O 1
ATOM 10614 N N . ASN B 1 650 ? 15.773 -12.25 7.332 1 57.03 650 ASN B N 1
ATOM 10615 C CA . ASN B 1 650 ? 16.281 -10.938 6.961 1 57.03 650 ASN B CA 1
ATOM 10616 C C . ASN B 1 650 ? 16.234 -10.719 5.453 1 57.03 650 ASN B C 1
ATOM 10618 O O . ASN B 1 650 ? 16.734 -11.539 4.68 1 57.03 650 ASN B O 1
ATOM 10622 N N . LEU B 1 651 ? 15.172 -10.023 5.09 1 57.91 651 LEU B N 1
ATOM 10623 C CA . LEU B 1 651 ? 15.094 -9.695 3.67 1 57.91 651 LEU B CA 1
ATOM 10624 C C . LEU B 1 651 ? 16.484 -9.461 3.084 1 57.91 651 LEU B C 1
ATOM 10626 O O . LEU B 1 651 ? 17.219 -8.594 3.551 1 57.91 651 LEU B O 1
ATOM 10630 N N . GLY B 1 652 ? 17.125 -10.516 2.615 1 64.31 652 GLY B N 1
ATOM 10631 C CA . GLY B 1 652 ? 18.406 -10.414 1.943 1 64.31 652 GLY B CA 1
ATOM 10632 C C . GLY B 1 652 ? 18.562 -9.141 1.138 1 64.31 652 GLY B C 1
ATOM 10633 O O . GLY B 1 652 ? 17.656 -8.305 1.104 1 64.31 652 GLY B O 1
ATOM 10634 N N . PRO B 1 653 ? 19.719 -8.859 0.642 1 80.94 653 PRO B N 1
ATOM 10635 C CA . PRO B 1 653 ? 20 -7.672 -0.169 1 80.94 653 PRO B CA 1
ATOM 10636 C C . PRO B 1 653 ? 19.125 -7.602 -1.424 1 80.94 653 PRO B C 1
ATOM 10638 O O . PRO B 1 653 ? 18.688 -8.633 -1.934 1 80.94 653 PRO B O 1
ATOM 10641 N N . LEU B 1 654 ? 18.859 -6.48 -1.855 1 89.94 654 LEU B N 1
ATOM 10642 C CA . LEU B 1 654 ? 18.016 -6.227 -3.023 1 89.94 654 LEU B CA 1
ATOM 10643 C C . LEU B 1 654 ? 18.859 -5.754 -4.203 1 89.94 654 LEU B C 1
ATOM 10645 O O . LEU B 1 654 ? 19.906 -5.121 -4.016 1 89.94 654 LEU B O 1
ATOM 10649 N N . TRP B 1 655 ? 18.469 -6.145 -5.375 1 91.38 655 TRP B N 1
ATOM 10650 C CA . TRP B 1 655 ? 19.234 -5.879 -6.59 1 91.38 655 TRP B CA 1
ATOM 10651 C C . TRP B 1 655 ? 18.375 -5.145 -7.617 1 91.38 655 TRP B C 1
ATOM 10653 O O . TRP B 1 655 ? 17.156 -5.348 -7.684 1 91.38 655 TRP B O 1
ATOM 10663 N N . ASN B 1 656 ? 19.062 -4.277 -8.359 1 93.06 656 ASN B N 1
ATOM 10664 C CA . ASN B 1 656 ? 18.469 -3.623 -9.516 1 93.06 656 ASN B CA 1
ATOM 10665 C C . ASN B 1 656 ? 19.219 -3.953 -10.797 1 93.06 656 ASN B C 1
ATOM 10667 O O . ASN B 1 656 ? 20.453 -3.971 -10.82 1 93.06 656 ASN B O 1
ATOM 10671 N N . ILE B 1 657 ? 18.5 -4.234 -11.828 1 92.94 657 ILE B N 1
ATOM 10672 C CA . ILE B 1 657 ? 19.109 -4.52 -13.125 1 92.94 657 ILE B CA 1
ATOM 10673 C C . ILE B 1 657 ? 18.766 -3.41 -14.117 1 92.94 657 ILE B C 1
ATOM 10675 O O . ILE B 1 657 ? 17.578 -3.162 -14.391 1 92.94 657 ILE B O 1
ATOM 10679 N N . THR B 1 658 ? 19.719 -2.791 -14.656 1 89.5 658 THR B N 1
ATOM 10680 C CA . THR B 1 658 ? 19.5 -1.691 -15.586 1 89.5 658 THR B CA 1
ATOM 10681 C C . THR B 1 658 ? 19.391 -2.211 -17.016 1 89.5 658 THR B C 1
ATOM 10683 O O . THR B 1 658 ? 19.859 -3.307 -17.328 1 89.5 658 THR B O 1
ATOM 10686 N N . PRO B 1 659 ? 18.766 -1.428 -17.844 1 84.5 659 PRO B N 1
ATOM 10687 C CA . PRO B 1 659 ? 18.609 -1.855 -19.234 1 84.5 659 PRO B CA 1
ATOM 10688 C C . PRO B 1 659 ? 19.953 -2.02 -19.953 1 84.5 659 PRO B C 1
ATOM 10690 O O . PRO B 1 659 ? 20.047 -2.773 -20.922 1 84.5 659 PRO B O 1
ATOM 10693 N N . ASP B 1 660 ? 20.984 -1.309 -19.484 1 86.31 660 ASP B N 1
ATOM 10694 C CA . ASP B 1 660 ? 22.297 -1.419 -20.109 1 86.31 660 ASP B CA 1
ATOM 10695 C C . ASP B 1 660 ? 23.047 -2.656 -19.594 1 86.31 660 ASP B C 1
ATOM 10697 O O . ASP B 1 660 ? 24.172 -2.916 -20.016 1 86.31 660 ASP B O 1
ATOM 10701 N N . GLY B 1 661 ? 22.453 -3.385 -18.703 1 89.62 661 GLY B N 1
ATOM 10702 C CA . GLY B 1 661 ? 22.984 -4.672 -18.297 1 89.62 661 GLY B CA 1
ATOM 10703 C C . GLY B 1 661 ? 23.766 -4.609 -16.984 1 89.62 661 GLY B C 1
ATOM 10704 O O . GLY B 1 661 ? 24.641 -5.441 -16.734 1 89.62 661 GLY B O 1
ATOM 10705 N N . LEU B 1 662 ? 23.562 -3.627 -16.266 1 92.81 662 LEU B N 1
ATOM 10706 C CA . LEU B 1 662 ? 24.234 -3.541 -14.969 1 92.81 662 LEU B CA 1
ATOM 10707 C C . LEU B 1 662 ? 23.344 -4.105 -13.859 1 92.81 662 LEU B C 1
ATOM 10709 O O . LEU B 1 662 ? 22.141 -3.83 -13.82 1 92.81 662 LEU B O 1
ATOM 10713 N N . VAL B 1 663 ? 23.938 -4.969 -13.086 1 94.25 663 VAL B N 1
ATOM 10714 C CA . VAL B 1 663 ? 23.25 -5.461 -11.891 1 94.25 663 VAL B CA 1
ATOM 10715 C C . VAL B 1 663 ? 23.797 -4.746 -10.656 1 94.25 663 VAL B C 1
ATOM 10717 O O . VAL B 1 663 ? 24.906 -5.051 -10.188 1 94.25 663 VAL B O 1
ATOM 10720 N N . ARG B 1 664 ? 22.969 -3.92 -10.117 1 93.94 664 ARG B N 1
ATOM 10721 C CA . ARG B 1 664 ? 23.422 -3.027 -9.055 1 93.94 664 ARG B CA 1
ATOM 10722 C C . ARG B 1 664 ? 22.922 -3.49 -7.691 1 93.94 664 ARG B C 1
ATOM 10724 O O . ARG B 1 664 ? 21.781 -3.965 -7.574 1 93.94 664 ARG B O 1
ATOM 10731 N N . PHE B 1 665 ? 23.859 -3.273 -6.754 1 91 665 PHE B N 1
ATOM 10732 C CA . PHE B 1 665 ? 23.453 -3.477 -5.367 1 91 665 PHE B CA 1
ATOM 10733 C C . PHE B 1 665 ? 22.578 -2.328 -4.887 1 91 665 PHE B C 1
ATOM 10735 O O . PHE B 1 665 ? 22.953 -1.159 -5.008 1 91 665 PHE B O 1
ATOM 10742 N N . HIS B 1 666 ? 21.406 -2.611 -4.277 1 89.06 666 HIS B N 1
ATOM 10743 C CA . HIS B 1 666 ? 20.406 -1.58 -4.031 1 89.06 666 HIS B CA 1
ATOM 10744 C C . HIS B 1 666 ? 20.891 -0.574 -2.994 1 89.06 666 HIS B C 1
ATOM 10746 O O . HIS B 1 666 ? 20.734 0.635 -3.168 1 89.06 666 HIS B O 1
ATOM 10752 N N . LEU B 1 667 ? 21.5 -1.04 -1.859 1 85 667 LEU B N 1
ATOM 10753 C CA . LEU B 1 667 ? 21.906 -0.164 -0.767 1 85 667 LEU B CA 1
ATOM 10754 C C . LEU B 1 667 ? 23.094 0.71 -1.182 1 85 667 LEU B C 1
ATOM 10756 O O . LEU B 1 667 ? 23.25 1.82 -0.67 1 85 667 LEU B O 1
ATOM 10760 N N . SER B 1 668 ? 23.922 0.164 -2.082 1 88.31 668 SER B N 1
ATOM 10761 C CA . SER B 1 668 ? 25.047 0.896 -2.643 1 88.31 668 SER B CA 1
ATOM 10762 C C . SER B 1 668 ? 25.109 0.744 -4.16 1 88.31 668 SER B C 1
ATOM 10764 O O . SER B 1 668 ? 25.891 -0.05 -4.68 1 88.31 668 SER B O 1
ATOM 10766 N N . PRO B 1 669 ? 24.484 1.64 -4.816 1 87 669 PRO B N 1
ATOM 10767 C CA . PRO B 1 669 ? 24.328 1.477 -6.262 1 87 669 PRO B CA 1
ATOM 10768 C C . PRO B 1 669 ? 25.641 1.558 -7.023 1 87 669 PRO B C 1
ATOM 10770 O O . PRO B 1 669 ? 25.703 1.198 -8.203 1 87 669 PRO B O 1
ATOM 10773 N N . ASP B 1 670 ? 26.672 1.935 -6.383 1 90.31 670 ASP B N 1
ATOM 10774 C CA . ASP B 1 670 ? 27.969 1.987 -7.047 1 90.31 670 ASP B CA 1
ATOM 10775 C C . ASP B 1 670 ? 28.609 0.601 -7.125 1 90.31 670 ASP B C 1
ATOM 10777 O O . ASP B 1 670 ? 29.562 0.391 -7.867 1 90.31 670 ASP B O 1
ATOM 10781 N N . LEU B 1 671 ? 28.094 -0.268 -6.41 1 92.62 671 LEU B N 1
ATOM 10782 C CA . LEU B 1 671 ? 28.578 -1.644 -6.449 1 92.62 671 LEU B CA 1
ATOM 10783 C C . LEU B 1 671 ? 27.781 -2.473 -7.449 1 92.62 671 LEU B C 1
ATOM 10785 O O . LEU B 1 671 ? 26.547 -2.51 -7.387 1 92.62 671 LEU B O 1
ATOM 10789 N N . VAL B 1 672 ? 28.516 -3.082 -8.398 1 95 672 VAL B N 1
ATOM 10790 C CA . VAL B 1 672 ? 27.859 -3.85 -9.453 1 95 672 VAL B CA 1
ATOM 10791 C C . VAL B 1 672 ? 28.484 -5.242 -9.539 1 95 672 VAL B C 1
ATOM 10793 O O . VAL B 1 672 ? 29.578 -5.473 -9.031 1 95 672 VAL B O 1
ATOM 10796 N N . LEU B 1 673 ? 27.797 -6.152 -10.117 1 93.88 673 LEU B N 1
ATOM 10797 C CA . LEU B 1 673 ? 28.297 -7.504 -10.328 1 93.88 673 LEU B CA 1
ATOM 10798 C C . LEU B 1 673 ? 29.375 -7.52 -11.414 1 93.88 673 LEU B C 1
ATOM 10800 O O . LEU B 1 673 ? 29.203 -6.898 -12.461 1 93.88 673 LEU B O 1
ATOM 10804 N N . GLU B 1 674 ? 30.422 -8.172 -11.055 1 93.44 674 GLU B N 1
ATOM 10805 C CA . GLU B 1 674 ? 31.547 -8.266 -11.984 1 93.44 674 GLU B CA 1
ATOM 10806 C C . GLU B 1 674 ? 32.156 -9.672 -11.984 1 93.44 674 GLU B C 1
ATOM 10808 O O . GLU B 1 674 ? 32.156 -10.344 -10.953 1 93.44 674 GLU B O 1
ATOM 10813 N N . VAL B 1 675 ? 32.5 -10.031 -13.164 1 92.62 675 VAL B N 1
ATOM 10814 C CA . VAL B 1 675 ? 33.281 -11.258 -13.242 1 92.62 675 VAL B CA 1
ATOM 10815 C C . VAL B 1 675 ? 34.781 -10.938 -13.023 1 92.62 675 VAL B C 1
ATOM 10817 O O . VAL B 1 675 ? 35.344 -10.133 -13.758 1 92.62 675 VAL B O 1
ATOM 10820 N N . LYS B 1 676 ? 35.312 -11.391 -11.953 1 85.31 676 LYS B N 1
ATOM 10821 C CA . LYS B 1 676 ? 36.656 -11.062 -11.531 1 85.31 676 LYS B CA 1
ATOM 10822 C C . LYS B 1 676 ? 37.656 -11.227 -12.688 1 85.31 676 LYS B C 1
ATOM 10824 O O . LYS B 1 676 ? 38.438 -10.336 -12.953 1 85.31 676 LYS B O 1
ATOM 10829 N N . GLY B 1 677 ? 37.469 -12 -13.562 1 72.69 677 GLY B N 1
ATOM 10830 C CA . GLY B 1 677 ? 38.375 -12.188 -14.695 1 72.69 677 GLY B CA 1
ATOM 10831 C C . GLY B 1 677 ? 39.812 -12.477 -14.289 1 72.69 677 GLY B C 1
ATOM 10832 O O . GLY B 1 677 ? 40.094 -12.633 -13.102 1 72.69 677 GLY B O 1
ATOM 10833 N N . GLY B 1 678 ? 40.781 -12.758 -15.078 1 66.31 678 GLY B N 1
ATOM 10834 C CA . GLY B 1 678 ? 42.219 -12.93 -14.859 1 66.31 678 GLY B CA 1
ATOM 10835 C C . GLY B 1 678 ? 42.656 -14.367 -14.977 1 66.31 678 GLY B C 1
ATOM 10836 O O . GLY B 1 678 ? 41.906 -15.227 -15.445 1 66.31 678 GLY B O 1
ATOM 10837 N N . CYS B 1 679 ? 43.906 -14.508 -14.852 1 61.34 679 CYS B N 1
ATOM 10838 C CA . CYS B 1 679 ? 44.562 -15.789 -15.047 1 61.34 679 CYS B CA 1
ATOM 10839 C C . CYS B 1 679 ? 44.5 -16.641 -13.781 1 61.34 679 CYS B C 1
ATOM 10841 O O . CYS B 1 679 ? 45 -17.766 -13.75 1 61.34 679 CYS B O 1
ATOM 10843 N N . GLN B 1 680 ? 43.812 -16.156 -12.719 1 59.34 680 GLN B N 1
ATOM 10844 C CA . GLN B 1 680 ? 43.875 -16.859 -11.438 1 59.34 680 GLN B CA 1
ATOM 10845 C C . GLN B 1 680 ? 42.75 -17.875 -11.305 1 59.34 680 GLN B C 1
ATOM 10847 O O . GLN B 1 680 ? 41.875 -17.953 -12.172 1 59.34 680 GLN B O 1
ATOM 10852 N N . TYR B 1 681 ? 42.812 -18.797 -10.352 1 60.81 681 TYR B N 1
ATOM 10853 C CA . TYR B 1 681 ? 41.969 -19.938 -10.023 1 60.81 681 TYR B CA 1
ATOM 10854 C C . TYR B 1 681 ? 40.5 -19.5 -9.977 1 60.81 681 TYR B C 1
ATOM 10856 O O . TYR B 1 681 ? 39.594 -20.281 -10.32 1 60.81 681 TYR B O 1
ATOM 10864 N N . ASP B 1 682 ? 40.188 -18.266 -9.742 1 71.19 682 ASP B N 1
ATOM 10865 C CA . ASP B 1 682 ? 38.781 -17.844 -9.594 1 71.19 682 ASP B CA 1
ATOM 10866 C C . ASP B 1 682 ? 38.406 -16.812 -10.656 1 71.19 682 ASP B C 1
ATOM 10868 O O . ASP B 1 682 ? 37.688 -15.852 -10.375 1 71.19 682 ASP B O 1
ATOM 10872 N N . LYS B 1 683 ? 38.812 -17.141 -11.883 1 79.88 683 LYS B N 1
ATOM 10873 C CA . LYS B 1 683 ? 38.656 -16.172 -12.961 1 79.88 683 LYS B CA 1
ATOM 10874 C C . LYS B 1 683 ? 37.156 -16 -13.32 1 79.88 683 LYS B C 1
ATOM 10876 O O . LYS B 1 683 ? 36.75 -14.938 -13.766 1 79.88 683 LYS B O 1
ATOM 10881 N N . ASN B 1 684 ? 36.469 -17.062 -13.094 1 88.69 684 ASN B N 1
ATOM 10882 C CA . ASN B 1 684 ? 35.094 -17 -13.508 1 88.69 684 ASN B CA 1
ATOM 10883 C C . ASN B 1 684 ? 34.156 -16.609 -12.352 1 88.69 684 ASN B C 1
ATOM 10885 O O . ASN B 1 684 ? 32.938 -16.594 -12.5 1 88.69 684 ASN B O 1
ATOM 10889 N N . GLN B 1 685 ? 34.75 -16.203 -11.281 1 91.62 685 GLN B N 1
ATOM 10890 C CA . GLN B 1 685 ? 33.969 -15.891 -10.102 1 91.62 685 GLN B CA 1
ATOM 10891 C C . GLN B 1 685 ? 33.281 -14.531 -10.25 1 91.62 685 GLN B C 1
ATOM 10893 O O . GLN B 1 685 ? 33.875 -13.586 -10.758 1 91.62 685 GLN B O 1
ATOM 10898 N N . VAL B 1 686 ? 32.031 -14.5 -9.852 1 92.81 686 VAL B N 1
ATOM 10899 C CA . VAL B 1 686 ? 31.281 -13.25 -9.875 1 92.81 686 VAL B CA 1
ATOM 10900 C C . VAL B 1 686 ? 31.391 -12.547 -8.531 1 92.81 686 VAL B C 1
ATOM 10902 O O . VAL B 1 686 ? 31.125 -13.141 -7.484 1 92.81 686 VAL B O 1
ATOM 10905 N N . ILE B 1 687 ? 31.797 -11.336 -8.484 1 92.06 687 ILE B N 1
ATOM 10906 C CA . ILE B 1 687 ? 32 -10.555 -7.266 1 92.06 687 ILE B CA 1
ATOM 10907 C C . ILE B 1 687 ? 31.297 -9.203 -7.402 1 92.06 687 ILE B C 1
ATOM 10909 O O . ILE B 1 687 ? 30.781 -8.867 -8.469 1 92.06 687 ILE B O 1
ATOM 10913 N N . LEU B 1 688 ? 31.297 -8.57 -6.266 1 92.75 688 LEU B N 1
ATOM 10914 C CA . LEU B 1 688 ? 30.828 -7.195 -6.258 1 92.75 688 LEU B CA 1
ATOM 10915 C C . LEU B 1 688 ? 31.984 -6.211 -6.328 1 92.75 688 LEU B C 1
ATOM 10917 O O . LEU B 1 688 ? 32.969 -6.359 -5.609 1 92.75 688 LEU B O 1
ATOM 10921 N N . ASN B 1 689 ? 31.859 -5.316 -7.258 1 93.25 689 ASN B N 1
ATOM 10922 C CA . ASN B 1 689 ? 32.938 -4.344 -7.398 1 93.25 689 ASN B CA 1
ATOM 10923 C C . ASN B 1 689 ? 32.406 -2.963 -7.77 1 93.25 689 ASN B C 1
ATOM 10925 O O . ASN B 1 689 ? 31.234 -2.832 -8.156 1 93.25 689 ASN B O 1
ATOM 10929 N N . SER B 1 690 ? 33.188 -1.961 -7.617 1 94.31 690 SER B N 1
ATOM 10930 C CA . SER B 1 690 ? 32.812 -0.596 -7.957 1 94.31 690 SER B CA 1
ATOM 10931 C C . SER B 1 690 ? 32.625 -0.432 -9.461 1 94.31 690 SER B C 1
ATOM 10933 O O . SER B 1 690 ? 33.375 -0.987 -10.25 1 94.31 690 SER B O 1
ATOM 10935 N N . PHE B 1 691 ? 31.703 0.383 -9.773 1 92.69 691 PHE B N 1
ATOM 10936 C CA . PHE B 1 691 ? 31.312 0.542 -11.172 1 92.69 691 PHE B CA 1
ATOM 10937 C C . PHE B 1 691 ? 32.406 1.277 -11.953 1 92.69 691 PHE B C 1
ATOM 10939 O O . PHE B 1 691 ? 32.906 2.307 -11.5 1 92.69 691 PHE B O 1
ATOM 10946 N N . ASP B 1 692 ? 32.719 0.644 -12.984 1 91.81 692 ASP B N 1
ATOM 10947 C CA . ASP B 1 692 ? 33.625 1.209 -13.977 1 91.81 692 ASP B CA 1
ATOM 10948 C C . ASP B 1 692 ? 33 1.132 -15.383 1 91.81 692 ASP B C 1
ATOM 10950 O O . ASP B 1 692 ? 32.812 0.04 -15.914 1 91.81 692 ASP B O 1
ATOM 10954 N N . GLU B 1 693 ? 32.844 2.242 -16.062 1 87.88 693 GLU B N 1
ATOM 10955 C CA . GLU B 1 693 ? 32.125 2.326 -17.328 1 87.88 693 GLU B CA 1
ATOM 10956 C C . GLU B 1 693 ? 32.875 1.579 -18.438 1 87.88 693 GLU B C 1
ATOM 10958 O O . GLU B 1 693 ? 32.25 1.108 -19.391 1 87.88 693 GLU B O 1
ATOM 10963 N N . LYS B 1 694 ? 34.094 1.385 -18.25 1 87.75 694 LYS B N 1
ATOM 10964 C CA . LYS B 1 694 ? 34.906 0.825 -19.328 1 87.75 694 LYS B CA 1
ATOM 10965 C C . LYS B 1 694 ? 35 -0.695 -19.219 1 87.75 694 LYS B C 1
ATOM 10967 O O . LYS B 1 694 ? 35.344 -1.372 -20.188 1 87.75 694 LYS B O 1
ATOM 10972 N N . LYS B 1 695 ? 34.594 -1.213 -18.172 1 89.38 695 LYS B N 1
ATOM 10973 C CA . LYS B 1 695 ? 34.75 -2.648 -17.969 1 89.38 695 LYS B CA 1
ATOM 10974 C C . LYS B 1 695 ? 33.562 -3.424 -18.5 1 89.38 695 LYS B C 1
ATOM 10976 O O . LYS B 1 695 ? 32.438 -3.285 -17.984 1 89.38 695 LYS B O 1
ATOM 10981 N N . LEU B 1 696 ? 33.75 -4.25 -19.438 1 90.69 696 LEU B N 1
ATOM 10982 C CA . LEU B 1 696 ? 32.719 -5.09 -20.016 1 90.69 696 LEU B CA 1
ATOM 10983 C C . LEU B 1 696 ? 32.406 -6.266 -19.094 1 90.69 696 LEU B C 1
ATOM 10985 O O . LEU B 1 696 ? 31.344 -6.895 -19.219 1 90.69 696 LEU B O 1
ATOM 10989 N N . SER B 1 697 ? 33.312 -6.559 -18.188 1 91.75 697 SER B N 1
ATOM 10990 C CA . SER B 1 697 ? 33.125 -7.664 -17.266 1 91.75 697 SER B CA 1
ATOM 10991 C C . SER B 1 697 ? 32 -7.359 -16.266 1 91.75 697 SER B C 1
ATOM 10993 O O . SER B 1 697 ? 31.531 -8.258 -15.578 1 91.75 697 SER B O 1
ATOM 10995 N N . GLN B 1 698 ? 31.594 -6.125 -16.328 1 93.62 698 GLN B N 1
ATOM 10996 C CA . GLN B 1 698 ? 30.547 -5.719 -15.406 1 93.62 698 GLN B CA 1
ATOM 10997 C C . GLN B 1 698 ? 29.188 -5.648 -16.094 1 93.62 698 GLN B C 1
ATOM 10999 O O . GLN B 1 698 ? 28.156 -5.398 -15.453 1 93.62 698 GLN B O 1
ATOM 11004 N N . ARG B 1 699 ? 29.141 -5.902 -17.391 1 94.56 699 ARG B N 1
ATOM 11005 C CA . ARG B 1 699 ? 27.906 -5.797 -18.156 1 94.56 699 ARG B CA 1
ATOM 11006 C C . ARG B 1 699 ? 27.344 -7.18 -18.469 1 94.56 699 ARG B C 1
ATOM 11008 O O . ARG B 1 699 ? 28.094 -8.086 -18.844 1 94.56 699 ARG B O 1
ATOM 11015 N N . TRP B 1 700 ? 26.078 -7.258 -18.266 1 94.69 700 TRP B N 1
ATOM 11016 C CA . TRP B 1 700 ? 25.391 -8.531 -18.453 1 94.69 700 TRP B CA 1
ATOM 11017 C C . TRP B 1 700 ? 24.234 -8.398 -19.438 1 94.69 700 TRP B C 1
ATOM 11019 O O . TRP B 1 700 ? 23.547 -7.375 -19.469 1 94.69 700 TRP B O 1
ATOM 11029 N N . THR B 1 701 ? 24.078 -9.375 -20.281 1 92.94 701 THR B N 1
ATOM 11030 C CA . THR B 1 701 ? 22.891 -9.461 -21.141 1 92.94 701 THR B CA 1
ATOM 11031 C C . THR B 1 701 ? 21.766 -10.219 -20.438 1 92.94 701 THR B C 1
ATOM 11033 O O . THR B 1 701 ? 21.953 -11.359 -20.016 1 92.94 701 THR B O 1
ATOM 11036 N N . LEU B 1 702 ? 20.656 -9.555 -20.406 1 90.75 702 LEU B N 1
ATOM 11037 C CA . LEU B 1 702 ? 19.5 -10.102 -19.719 1 90.75 702 LEU B CA 1
ATOM 11038 C C . LEU B 1 702 ? 18.578 -10.836 -20.688 1 90.75 702 LEU B C 1
ATOM 11040 O O . LEU B 1 702 ? 18.156 -10.273 -21.703 1 90.75 702 LEU B O 1
ATOM 11044 N N . GLU B 1 703 ? 18.328 -12.102 -20.375 1 88 703 GLU B N 1
ATOM 11045 C CA . GLU B 1 703 ? 17.375 -12.898 -21.125 1 88 703 GLU B CA 1
ATOM 11046 C C . GLU B 1 703 ? 16.188 -13.312 -20.25 1 88 703 GLU B C 1
ATOM 11048 O O . GLU B 1 703 ? 16.344 -14.117 -19.328 1 88 703 GLU B O 1
ATOM 11053 N N . ILE B 1 704 ? 15.078 -12.867 -20.594 1 83.38 704 ILE B N 1
ATOM 11054 C CA . ILE B 1 704 ? 13.875 -13.234 -19.844 1 83.38 704 ILE B CA 1
ATOM 11055 C C . ILE B 1 704 ? 13.297 -14.531 -20.391 1 83.38 704 ILE B C 1
ATOM 11057 O O . ILE B 1 704 ? 13.133 -14.68 -21.609 1 83.38 704 ILE B O 1
ATOM 11061 N N . LEU B 1 705 ? 13.109 -15.414 -19.453 1 77.94 705 LEU B N 1
ATOM 11062 C CA . LEU B 1 705 ? 12.625 -16.734 -19.859 1 77.94 705 LEU B CA 1
ATOM 11063 C C . LEU B 1 705 ? 11.117 -16.828 -19.703 1 77.94 705 LEU B C 1
ATOM 11065 O O . LEU B 1 705 ? 10.547 -16.266 -18.766 1 77.94 705 LEU B O 1
#

pLDDT: mean 85.45, std 11.56, range [32.66, 96.75]

Sequence (1410 aa):
RPGKMVIYEHAQFGGEAFQICQDVENATTMKLCPVISVKVIRGCWLLYEKPGFQGRVIALEEGPTEQIANMWVDQETGTSGQLMPPVPTTPLVIGSIRLAVKDYSIPQIDLFAEMNGVGRVKSYCDDTPEIGSYRIPQSTGSIKVHSGVWLVYSDPGFAGFVSVLEVGEYPNPLSWGFSEPFVGSLRPLRMGPLRVEYPHKTKALVFEKSNYEGDCLDISSDVYNLKEKPIDGKGGKEDKQKTLSTVGSIKILGGLWVGYLEANFEGRQYILEEGEYPHFSDWGASEGTLLSLRPVITDLLCPHVRLFKEKHFGHLGLAVDLMGAVVNMEEVGGDNKIQSIDVISGVWVAFEKPGFSGEGYILEKGLYASPEDWGALSYKISSIQPILHDTLTERSRHKLELYSEPNFQGEMVDVEDNTAALPEDFIPRSCKVFSGSWVAYEGAQFTENMYVLEKGEYPTTEAMGLASSHTPVRSIQSIDHELSLPSILLFSKVDFKGRRIVFTSEALNLQQMGLDTHVRSLVVEGGIWVLYEGNNYCGKQLLLQPSQVAELCRFNNWQRVGSLRPLHQSHVYLRLRNKETQGVMSLTGTLDDIKLMRVQALEETEALEQIWLYRGGQLTCKLVEDCCLQTSSSVVMAGSRLCVSSDKDNLGPLWNITPDGLVRFHLSPDLVLEVKGGCQYDKNQVILNSFDEKKLSQRWTLEILRPGKMVIYEHAQFGGEAFQICQDVENATTMKLCPVISVKVIRGCWLLYEKPGFQGRVIALEEGPTEQIANMWVDQETGTSGQLMPPVPTTPLVIGSIRLAVKDYSIPQIDLFAEMNGVGRVKSYCDDTPEIGSYRIPQSTGSIKVHSGVWLVYSDPGFAGFVSVLEVGEYPNPLSWGFSEPFVGSLRPLRMGPLRVEYPHKTKALVFEKSNYEGDCLDISSDVYNLKEKPIDGKGGKEDKQKTLSTVGSIKILGGLWVGYLEANFEGRQYILEEGEYPHFSDWGASEGTLLSLRPVITDLLCPHVRLFKEKHFGHLGLAVDLMGAVVNMEEVGGDNKIQSIDVISGVWVAFEKPGFSGEGYILEKGLYASPEDWGALSYKISSIQPILHDTLTERSRHKLELYSEPNFQGEMVDVEDNTAALPEDFIPRSCKVFSGSWVAYEGAQFTENMYVLEKGEYPTTEAMGLASSHTPVRSIQSIDHELSLPSILLFSKVDFKGRRIVFTSEALNLQQMGLDTHVRSLVVEGGIWVLYEGNNYCGKQLLLQPSQVAELCRFNNWQRVGSLRPLHQSHVYLRLRNKETQGVMSLTGTLDDIKLMRVQALEETEALEQIWLYRGGQLTCKLVEDCCLQTSSSVVMAGSRLCVSSDKDNLGPLWNITPDGLVRFHLSPDLVLEVKGGCQYDKNQVILNSFDEKKLSQRWTLEIL

Organism: Tetraodon nigroviridis (NCBI:txid99883)

Secondary structure (DSSP, 8-state):
---EEEEESSGGG-S-EEEE-S-BS--TT----SEEEEEEEESEEEEEEETTTEEEEEEE-SEEEEEEE---S------TT-SS-----SPP---EEEEEE-S-PPPEEEEESSGGG-S-EEEE-S-BS--SBTTBPPB--EEEEEES-EEEEEETTTEEEEEEE-SEEE-SGGGGT-SSSB--EEEE-----EEES-TT--EEEEESSGGG-S-EEEE-S-BS-SSS----TT--S-------S---EEEEEES-EEEESSGGG-SSEEEE-SEEE-SGGGGT-SSS---EEEE--S--SS-EEEEESSGGG-GGGEEEEESS-BS-GGGGT--SB--EEEEEES-EEEEEETTTEEEEEEE-SEEE-SGGGGT-SS-B--EEEEEEE-TTTS----EEEEEEETTTEEEEEEE-S-BS---TT---SEEEEEES-EEEESSTTS-S-EEEE-SEEE-STTTTT-SSTT----EEEEPPP--S--EEEEESSSTT-S-EEEESS-BS-TTTTT------EEEEEES-EEEESSSTT-S-EEEE-S-EES-HHHHH------EEEEPP---EEEEEEETTT-PEEEEES-GGGGGG-EEEEE-----GGG-EEEETTEEEETTEEEEEEEESSSS--TT-BEEEE--SSS----EEE-TTS-EEESS-TTEEEEE--SSSTTTTBEEEEE--TT-GGG-EEEEE-/---EEEEESSGGG-S-EEEE-S-BS--TT----SEEEEEEEESEEEEEEETTTEEEEEEE-SEEEEEEE---S------TT-SS-----SPP---EEEEEE-S-PPPEEEEESSGGG-S-EEEE-S-BS--SBTTBPPB--EEEEEES-EEEEEETTTEEEEEEE-SEEE-SGGGGT-SSSB--EEEE------EES-TT--EEEEESSGGG-S-EEEESS-BS-SSS----SS--S-------S---EEEEEES-EEEESSGGG-SSEEEE-SEEE-SGGGGT-SSS---EEEE--S--SS-EEEEESSGGG-GGGEEEEESS-BS-GGGGT--SB--EEEEEES-EEEEEETTTEEEEEEE-SEEE-SGGGGT-SS-B--EEEE-EE-TTTS----EEEEEEETTTEEEEEEE-S-BS---TT---SEEEEEES-EEEESSTTS-S-EEEE-SEEE-STTTTT-SSTT----EEEEPPP--S--EEEEESSSTT-S-EEEESS-BS-TTTTT------EEEEEES-EEEESSSTT-S-EEEE-SEEES-HHHHH------EEEEPP---EEEEEEETTT-PEEEEES-GGGGGG-EEEEE-----GGG-EEEETTEEEETTEEEEEEEESSSS--TT-BEEEE--SSS----EEE-TTS-EEESS-TTEEEEE--SSSTTTTBEEEEE--TT-GGG-EEEEE-

InterPro domains:
  IPR001064 Beta/gamma crystallin [PF00030] (4-70)
  IPR001064 Beta/gamma crystallin [PF00030] (108-188)
  IPR001064 Beta/gamma crystallin [PF00030] (204-296)
  IPR001064 Beta/gamma crystallin [PF00030] (305-387)
  IPR001064 Beta/gamma crystallin [PF00030] (399-479)
  IPR001064 Beta/gamma crystallin [PF00030] (488-566)
  IPR001064 Beta/gamma crystallin [PR01367] (343-362)
  IPR001064 Beta/gamma crystallin [PR01367] (363-377)
  IPR001064 Beta/gamma crystallin [PR01367] (400-419)
  IPR001064 Beta/gamma crystallin [PS50915] (3-42)
  IPR001064 Beta/gamma crystallin [PS50915] (43-75)
  IPR001064 Beta/gamma crystallin [PS50915] (148-190)
  IPR001064 Beta/gamma crystallin [PS50915] (202-254)
  IPR001064 Beta/gamma crystallin [PS50915] (255-297)
  IPR001064 Beta/gamma crystallin [PS50915] (346-388)
  IPR001064 Beta/gamma crystallin [PS50915] (436-480)
  IPR001064 Beta/gamma crystallin [PS50915] (527-568)
  IPR001064 Beta/gamma crystallin [SM00247] (4-84)
  IPR001064 Beta/gamma crystallin [SM00247] (108-189)
  IPR001064 Beta/gamma crystallin [SM00247] (203-296)

Solvent-accessible surface area (backbone atoms only — not comparable to full-atom values): 71282 Å² total; per-residue (Å²): 87,48,35,34,34,35,41,19,24,23,49,74,67,33,78,60,74,45,80,42,58,64,69,33,52,68,39,60,83,53,80,39,37,21,40,19,9,39,37,25,75,31,35,23,38,36,41,15,50,29,54,67,71,31,79,59,72,46,82,42,56,56,40,78,41,50,75,45,65,49,79,79,59,76,64,70,81,64,80,92,74,75,79,73,77,76,78,64,84,54,56,32,62,44,9,9,37,39,72,73,41,51,59,59,71,77,37,32,38,36,43,13,43,27,56,68,71,34,74,60,73,48,75,47,66,56,77,33,50,58,67,39,62,97,88,42,75,45,59,33,19,10,40,38,32,75,31,56,42,34,39,40,14,44,27,55,65,70,30,78,55,76,32,79,42,54,64,44,78,30,43,38,33,64,69,61,71,36,92,53,43,48,53,14,12,38,37,62,71,63,59,67,75,53,58,34,70,37,63,62,50,48,33,35,39,41,13,35,27,53,68,69,31,77,62,70,44,85,40,67,58,77,38,48,39,41,63,49,62,79,73,70,76,83,58,73,80,80,72,77,65,78,52,44,92,38,35,15,13,41,35,29,78,16,16,43,37,38,35,12,48,29,55,68,71,31,65,60,56,32,78,41,56,49,34,66,29,47,40,36,60,58,62,69,40,92,55,45,61,58,22,12,38,32,65,60,60,56,51,45,58,73,42,30,37,35,38,15,50,30,53,64,58,44,85,92,19,77,54,47,78,41,67,62,68,37,52,43,31,68,77,72,71,29,69,44,53,38,20,14,39,41,29,75,27,17,34,35,36,39,10,49,29,55,46,67,30,76,62,50,32,73,41,57,60,29,36,25,43,35,34,63,27,58,59,40,92,55,43,53,40,20,11,35,38,49,41,38,57,47,61,86,68,54,60,78,56,44,32,36,39,37,10,48,26,56,67,67,32,79,58,73,47,82,39,62,62,71,34,48,62,51,61,90,88,50,45,54,24,12,36,39,28,54,28,57,40,34,35,40,10,43,26,55,66,70,28,79,59,43,38,71,42,55,48,40,76,20,46,32,34,58,46,49,58,47,93,40,87,76,53,55,46,23,12,40,38,68,58,78,91,62,57,31,57,49,30,37,38,40,11,54,27,57,66,72,32,33,44,31,45,79,40,67,60,67,38,53,40,33,56,68,71,26,35,76,36,55,44,24,9,38,36,33,77,19,22,37,34,38,37,14,42,24,42,61,66,17,63,57,46,44,80,40,59,65,43,75,39,46,45,35,41,79,70,69,67,41,66,44,44,19,14,37,31,62,58,86,70,76,72,43,42,31,32,44,28,30,67,58,82,62,15,26,44,26,58,46,73,51,83,90,43,49,76,70,24,38,42,28,41,34,75,84,78,86,47,53,42,38,32,30,33,45,48,94,28,33,43,20,36,60,67,44,68,72,22,34,48,32,59,71,48,93,70,81,49,74,64,32,47,43,26,45,43,57,67,78,85,51,82,60,62,42,37,27,47,47,96,84,16,38,42,23,35,59,95,46,65,55,30,24,44,24,41,65,45,71,92,53,98,59,20,42,30,38,25,29,27,64,71,53,94,82,47,46,46,37,26,31,46,81,42,80,82,85,48,36,33,33,36,41,20,24,24,48,74,66,31,76,59,73,46,79,42,59,65,70,33,52,70,38,60,85,54,80,39,37,22,40,20,9,37,38,25,75,32,32,23,37,35,40,15,49,30,56,68,71,30,78,60,72,47,82,43,56,55,42,80,41,50,76,43,64,46,76,79,60,74,65,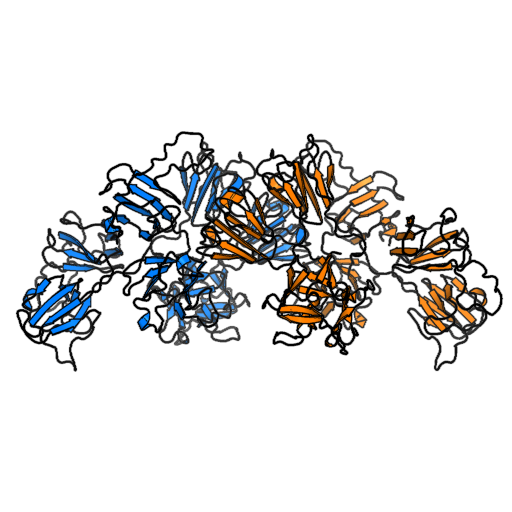72,81,62,82,90,74,76,80,73,77,76,78,62,84,55,54,32,63,43,9,9,38,39,71,73,41,50,58,58,72,77,34,32,38,35,41,13,45,26,58,68,72,36,72,63,73,50,77,46,65,56,78,32,50,59,67,42,64,94,89,42,75,43,56,32,19,11,40,37,32,76,30,54,41,34,39,39,12,44,28,55,67,72,30,78,56,74,32,77,42,55,64,42,78,30,42,38,35,63,69,61,73,35,92,54,42,47,53,14,11,39,36,63,70,64,58,69,76,55,61,35,70,37,64,64,50,48,31,35,38,40,13,35,28,53,67,69,32,73,63,72,44,82,40,66,57,77,38,47,40,41,63,50,62,79,76,66,73,88,55,71,82,79,72,75,67,78,53,44,92,36,35,16,13,42,35,29,78,17,17,40,34,39,34,12,47,28,56,69,72,31,64,59,56,30,79,39,56,49,36,66,29,46,40,37,60,58,63,71,40,93,52,45,59,58,23,12,39,34,65,60,62,56,50,46,57,73,42,31,38,37,35,15,48,29,56,65,60,44,85,90,20,77,55,47,80,41,66,62,66,37,53,43,29,67,78,73,71,30,70,43,53,37,21,14,39,41,28,74,27,16,37,35,37,38,11,48,29,55,45,69,30,76,62,51,32,72,42,56,62,29,35,26,43,36,35,61,27,59,58,39,92,54,44,54,40,20,10,35,36,50,42,40,55,48,62,88,69,55,61,77,55,44,32,36,38,37,11,48,26,55,68,68,32,77,57,74,46,84,40,63,62,71,33,49,62,52,60,89,88,50,46,54,26,12,38,38,28,54,29,57,40,34,34,39,10,42,27,55,66,70,31,78,61,42,37,70,42,56,48,39,76,19,46,33,34,59,44,50,57,47,93,41,87,77,56,52,48,23,12,39,38,70,57,78,89,61,58,31,56,48,30,38,38,39,12,54,26,58,68,72,31,33,43,31,43,78,40,66,60,68,39,52,40,33,55,68,73,25,34,76,38,55,45,26,9,36,36,31,76,18,22,37,36,38,38,12,42,25,42,61,66,18,64,58,46,44,81,41,58,65,43,76,40,45,45,35,41,78,69,69,67,41,63,45,44,19,14,37,32,61,58,88,71,77,71,43,42,31,35,44,28,30,65,58,81,62,16,26,45,27,57,43,74,52,84,91,44,49,77,72,24,39,40,27,42,36,76,83,78,88,47,51,42,39,32,29,33,45,48,95,28,31,45,21,35,61,68,44,67,73,24,33,48,34,60,72,49,94,70,81,50,76,65,32,46,44,26,44,43,57,65,74,86,50,82,61,61,42,37,26,46,46,94,84,17,38,43,23,34,58,95,46,64,55,30,24,43,23,42,64,44,70,94,54,98,58,22,42,29,39,25,29,27,66,72,53,94,82,48,46,46,37,25,29,47,81,41,80,80